Protein AF-0000000074741662 (afdb_homodimer)

InterPro domains:
  IPR001273 Aromatic amino acid hydroxylase [PTHR11473] (39-450)
  IPR002912 ACT domain [PS51671] (38-115)
  IPR018301 Aromatic amino acid hydroxylase, iron/copper binding site [PS00367] (281-292)
  IPR019774 Aromatic amino acid hydroxylase, C-terminal [PF00351] (119-449)
  IPR019774 Aromatic amino acid hydroxylase, C-terminal [PR00372] (147-166)
  IPR019774 Aromatic amino acid hydroxylase, C-terminal [PR00372] (238-260)
  IPR019774 Aromatic amino acid hydroxylase, C-terminal [PR00372] (302-321)
  IPR019774 Aromatic amino acid hydroxylase, C-terminal [PR00372] (389-408)
  IPR019774 Aromatic amino acid hydroxylase, C-terminal [PR00372] (424-442)
  IPR019774 Aromatic amino acid hydroxylase, C-terminal [PS51410] (106-468)
  IPR036329 Aromatic amino acid monoxygenase, C-terminal domain superfamily [SSF56534] (117-445)
  IPR036951 Aromatic amino acid hydroxylase superfamily [G3DSA:1.10.800.10] (27-465)
  IPR045865 ACT-like domain [SSF55021] (33-123)

Structure (mmCIF, N/CA/C/O backbone):
data_AF-0000000074741662-model_v1
#
loop_
_entity.id
_entity.type
_entity.pdbx_description
1 polymer 'phenylalanine 4-monooxygenase'
#
loop_
_atom_site.group_PDB
_atom_site.id
_atom_site.type_symbol
_atom_site.label_atom_id
_atom_site.label_alt_id
_atom_site.label_comp_id
_atom_site.label_asym_id
_atom_site.label_entity_id
_atom_site.label_seq_id
_atom_site.pdbx_PDB_ins_code
_atom_site.Cartn_x
_atom_site.Cartn_y
_atom_site.Cartn_z
_atom_site.occupancy
_atom_site.B_iso_or_equiv
_atom_site.auth_seq_id
_atom_site.auth_comp_id
_atom_site.auth_asym_id
_atom_site.auth_atom_id
_atom_site.pdbx_PDB_model_num
ATOM 1 N N . MET A 1 1 ? 36.312 49.156 -45.031 1 21.55 1 MET A N 1
ATOM 2 C CA . MET A 1 1 ? 34.906 49.094 -44.688 1 21.55 1 MET A CA 1
ATOM 3 C C . MET A 1 1 ? 34.469 47.656 -44.406 1 21.55 1 MET A C 1
ATOM 5 O O . MET A 1 1 ? 33.969 47 -45.312 1 21.55 1 MET A O 1
ATOM 9 N N . GLN A 1 2 ? 35.188 46.781 -43.906 1 24.38 2 GLN A N 1
ATOM 10 C CA . GLN A 1 2 ? 35.469 45.375 -43.719 1 24.38 2 GLN A CA 1
ATOM 11 C C . GLN A 1 2 ? 34.406 44.719 -42.812 1 24.38 2 GLN A C 1
ATOM 13 O O . GLN A 1 2 ? 34.188 45.156 -41.688 1 24.38 2 GLN A O 1
ATOM 18 N N . MET A 1 3 ? 33.312 44.094 -43.375 1 22.88 3 MET A N 1
ATOM 19 C CA . MET A 1 3 ? 31.984 43.656 -42.938 1 22.88 3 MET A CA 1
ATOM 20 C C . MET A 1 3 ? 32.125 42.531 -41.906 1 22.88 3 MET A C 1
ATOM 22 O O . MET A 1 3 ? 32.719 41.5 -42.156 1 22.88 3 MET A O 1
ATOM 26 N N . LEU A 1 4 ? 32.344 42.781 -40.656 1 21.81 4 LEU A N 1
ATOM 27 C CA . LEU A 1 4 ? 32.719 41.906 -39.531 1 21.81 4 LEU A CA 1
ATOM 28 C C . LEU A 1 4 ? 31.641 40.844 -39.312 1 21.81 4 LEU A C 1
ATOM 30 O O . LEU A 1 4 ? 30.469 41.156 -39.094 1 21.81 4 LEU A O 1
ATOM 34 N N . ARG A 1 5 ? 31.797 39.594 -39.875 1 23.27 5 ARG A N 1
ATOM 35 C CA . ARG A 1 5 ? 30.984 38.406 -39.938 1 23.27 5 ARG A CA 1
ATOM 36 C C . ARG A 1 5 ? 30.594 37.938 -38.531 1 23.27 5 ARG A C 1
ATOM 38 O O . ARG A 1 5 ? 31.469 37.594 -37.719 1 23.27 5 ARG A O 1
ATOM 45 N N . ARG A 1 6 ? 29.5 38.375 -37.906 1 25.12 6 ARG A N 1
ATOM 46 C CA . ARG A 1 6 ? 28.953 38.25 -36.562 1 25.12 6 ARG A CA 1
ATOM 47 C C . ARG A 1 6 ? 28.719 36.781 -36.219 1 25.12 6 ARG A C 1
ATOM 49 O O . ARG A 1 6 ? 28 36.094 -36.906 1 25.12 6 ARG A O 1
ATOM 56 N N . LEU A 1 7 ? 29.641 36.125 -35.562 1 26.36 7 LEU A N 1
ATOM 57 C CA . LEU A 1 7 ? 29.656 34.688 -35.281 1 26.36 7 LEU A CA 1
ATOM 58 C C . LEU A 1 7 ? 28.422 34.281 -34.5 1 26.36 7 LEU A C 1
ATOM 60 O O . LEU A 1 7 ? 28.062 34.938 -33.5 1 26.36 7 LEU A O 1
ATOM 64 N N . PRO A 1 8 ? 27.453 33.438 -34.969 1 27.75 8 PRO A N 1
ATOM 65 C CA . PRO A 1 8 ? 26.125 33.188 -34.375 1 27.75 8 PRO A CA 1
ATOM 66 C C . PRO A 1 8 ? 26.219 32.469 -33.031 1 27.75 8 PRO A C 1
ATOM 68 O O . PRO A 1 8 ? 27.031 31.562 -32.875 1 27.75 8 PRO A O 1
ATOM 71 N N . PHE A 1 9 ? 26.188 33.125 -31.859 1 23.78 9 PHE A N 1
ATOM 72 C CA . PHE A 1 9 ? 26.266 32.656 -30.484 1 23.78 9 PHE A CA 1
ATOM 73 C C . PHE A 1 9 ? 25.234 31.562 -30.219 1 23.78 9 PHE A C 1
ATOM 75 O O . PHE A 1 9 ? 24.031 31.812 -30.281 1 23.78 9 PHE A O 1
ATOM 82 N N . ARG A 1 10 ? 25.438 30.281 -30.609 1 29.73 10 ARG A N 1
ATOM 83 C CA . ARG A 1 10 ? 24.531 29.172 -30.359 1 29.73 10 ARG A CA 1
ATOM 84 C C . ARG A 1 10 ? 24.328 28.969 -28.859 1 29.73 10 ARG A C 1
ATOM 86 O O . ARG A 1 10 ? 25.281 28.734 -28.125 1 29.73 10 ARG A O 1
ATOM 93 N N . PRO A 1 11 ? 23.25 29.5 -28.281 1 25.27 11 PRO A N 1
ATOM 94 C CA . PRO A 1 11 ? 23.047 29.438 -26.828 1 25.27 11 PRO A CA 1
ATOM 95 C C . PRO A 1 11 ? 23.156 28.016 -26.281 1 25.27 11 PRO A C 1
ATOM 97 O O . PRO A 1 11 ? 22.672 27.062 -26.906 1 25.27 11 PRO A O 1
ATOM 100 N N . SER A 1 12 ? 24.297 27.656 -25.688 1 24.58 12 SER A N 1
ATOM 101 C CA . SER A 1 12 ? 24.609 26.375 -25.062 1 24.58 12 SER A CA 1
ATOM 102 C C . SER A 1 12 ? 23.5 25.938 -24.125 1 24.58 12 SER A C 1
ATOM 104 O O . SER A 1 12 ? 23.109 26.688 -23.219 1 24.58 12 SER A O 1
ATOM 106 N N . LEU A 1 13 ? 22.562 25.203 -24.625 1 26.52 13 LEU A N 1
ATOM 107 C CA . LEU A 1 13 ? 21.453 24.594 -23.875 1 26.52 13 LEU A CA 1
ATOM 108 C C . LEU A 1 13 ? 21.969 23.922 -22.609 1 26.52 13 LEU A C 1
ATOM 110 O O . LEU A 1 13 ? 22.75 22.969 -22.672 1 26.52 13 LEU A O 1
ATOM 114 N N . ALA A 1 14 ? 22.234 24.688 -21.562 1 27.7 14 ALA A N 1
ATOM 115 C CA . ALA A 1 14 ? 22.609 24.172 -20.25 1 27.7 14 ALA A CA 1
ATOM 116 C C . ALA A 1 14 ? 21.891 22.875 -19.938 1 27.7 14 ALA A C 1
ATOM 118 O O . ALA A 1 14 ? 20.672 22.812 -19.984 1 27.7 14 ALA A O 1
ATOM 119 N N . ARG A 1 15 ? 22.562 21.766 -20.203 1 28 15 ARG A N 1
ATOM 120 C CA . ARG A 1 15 ? 22.203 20.391 -19.875 1 28 15 ARG A CA 1
ATOM 121 C C . ARG A 1 15 ? 21.672 20.281 -18.453 1 28 15 ARG A C 1
ATOM 123 O O . ARG A 1 15 ? 22.391 20.594 -17.5 1 28 15 ARG A O 1
ATOM 130 N N . ALA A 1 16 ? 20.422 20.453 -18.234 1 28.12 16 ALA A N 1
ATOM 131 C CA . ALA A 1 16 ? 19.719 20.234 -16.984 1 28.12 16 ALA A CA 1
ATOM 132 C C . ALA A 1 16 ? 20.266 19.016 -16.25 1 28.12 16 ALA A C 1
ATOM 134 O O . ALA A 1 16 ? 20.406 17.938 -16.828 1 28.12 16 ALA A O 1
ATOM 135 N N . ALA A 1 17 ? 21.281 19.203 -15.398 1 28.77 17 ALA A N 1
ATOM 136 C CA . ALA A 1 17 ? 21.781 18.109 -14.562 1 28.77 17 ALA A CA 1
ATOM 137 C C . ALA A 1 17 ? 20.656 17.141 -14.219 1 28.77 17 ALA A C 1
ATOM 139 O O . ALA A 1 17 ? 19.531 17.547 -13.914 1 28.77 17 ALA A O 1
ATOM 140 N N . PRO A 1 18 ? 20.672 15.938 -14.742 1 29.38 18 PRO A N 1
ATOM 141 C CA . PRO A 1 18 ? 19.609 14.953 -14.469 1 29.38 18 PRO A CA 1
ATOM 142 C C . PRO A 1 18 ? 19.203 14.914 -13 1 29.38 18 PRO A C 1
ATOM 144 O O . PRO A 1 18 ? 20.062 14.852 -12.117 1 29.38 18 PRO A O 1
ATOM 147 N N . LEU A 1 19 ? 18.328 15.758 -12.578 1 31.14 19 LEU A N 1
ATOM 148 C CA . LEU A 1 19 ? 17.672 15.625 -11.281 1 31.14 19 LEU A CA 1
ATOM 149 C C . LEU A 1 19 ? 17.688 14.172 -10.805 1 31.14 19 LEU A C 1
ATOM 151 O O . LEU A 1 19 ? 17.219 13.281 -11.516 1 31.14 19 LEU A O 1
ATOM 155 N N . ARG A 1 20 ? 18.766 13.766 -10.195 1 34.56 20 ARG A N 1
ATOM 156 C CA . ARG A 1 20 ? 18.75 12.445 -9.578 1 34.56 20 ARG A CA 1
ATOM 157 C C . ARG A 1 20 ? 17.359 12.07 -9.078 1 34.56 20 ARG A C 1
ATOM 159 O O . ARG A 1 20 ? 16.844 12.695 -8.156 1 34.56 20 ARG A O 1
ATOM 166 N N . ARG A 1 21 ? 16.531 11.844 -9.875 1 39.47 21 ARG A N 1
ATOM 167 C CA . ARG A 1 21 ? 15.258 11.25 -9.523 1 39.47 21 ARG A CA 1
ATOM 168 C C . ARG A 1 21 ? 15.406 10.273 -8.359 1 39.47 21 ARG A C 1
ATOM 170 O O . ARG A 1 21 ? 16.359 9.484 -8.32 1 39.47 21 ARG A O 1
ATOM 177 N N . PHE A 1 22 ? 15.133 10.719 -7.191 1 39.28 22 PHE A N 1
ATOM 178 C CA . PHE A 1 22 ? 15.062 9.727 -6.129 1 39.28 22 PHE A CA 1
ATOM 179 C C . PHE A 1 22 ? 14.734 8.352 -6.695 1 39.28 22 PHE A C 1
ATOM 181 O O . PHE A 1 22 ? 13.602 8.109 -7.125 1 39.28 22 PHE A O 1
ATOM 188 N N . CYS A 1 23 ? 15.516 7.895 -7.633 1 41.03 23 CYS A N 1
ATOM 189 C CA . CYS A 1 23 ? 15.328 6.457 -7.812 1 41.03 23 CYS A CA 1
ATOM 190 C C . CYS A 1 23 ? 15.414 5.727 -6.477 1 41.03 23 CYS A C 1
ATOM 192 O O . CYS A 1 23 ? 16.266 6.039 -5.645 1 41.03 23 CYS A O 1
ATOM 194 N N . GLY A 1 24 ? 14.523 4.883 -6.062 1 41.5 24 GLY A N 1
ATOM 195 C CA . GLY A 1 24 ? 14.227 4.086 -4.879 1 41.5 24 GLY A CA 1
ATOM 196 C C . GLY A 1 24 ? 15.375 4.043 -3.887 1 41.5 24 GLY A C 1
ATOM 197 O O . GLY A 1 24 ? 16.516 4.359 -4.234 1 41.5 24 GLY A O 1
ATOM 198 N N . PRO A 1 25 ? 15.156 4.238 -2.596 1 42.66 25 PRO A N 1
ATOM 199 C CA . PRO A 1 25 ? 16.203 4.051 -1.585 1 42.66 25 PRO A CA 1
ATOM 200 C C . PRO A 1 25 ? 17.156 2.906 -1.921 1 42.66 25 PRO A C 1
ATOM 202 O O . PRO A 1 25 ? 17.812 2.359 -1.029 1 42.66 25 PRO A O 1
ATOM 205 N N . GLY A 1 26 ? 17.172 2.314 -2.936 1 42 26 GLY A N 1
ATOM 206 C CA . GLY A 1 26 ? 18.156 1.237 -3.004 1 42 26 GLY A CA 1
ATOM 207 C C . GLY A 1 26 ? 19.484 1.602 -2.379 1 42 26 GLY A C 1
ATOM 208 O O . GLY A 1 26 ? 20 0.871 -1.529 1 42 26 GLY A O 1
ATOM 209 N N . SER A 1 27 ? 20.312 2.4 -3.082 1 47.19 27 SER A N 1
ATOM 210 C CA . SER A 1 27 ? 21.656 2.623 -2.539 1 47.19 27 SER A CA 1
ATOM 211 C C . SER A 1 27 ? 21.594 3.279 -1.164 1 47.19 27 SER A C 1
ATOM 213 O O . SER A 1 27 ? 22.438 3.021 -0.307 1 47.19 27 SER A O 1
ATOM 215 N N . ASP A 1 28 ? 20.406 4.02 -0.809 1 52.88 28 ASP A N 1
ATOM 216 C CA . ASP A 1 28 ? 20.359 5.035 0.237 1 52.88 28 ASP A CA 1
ATOM 217 C C . ASP A 1 28 ? 19.609 4.52 1.469 1 52.88 28 ASP A C 1
ATOM 219 O O . ASP A 1 28 ? 19.266 5.297 2.355 1 52.88 28 ASP A O 1
ATOM 223 N N . LEU A 1 29 ? 19.203 3.305 1.342 1 53.38 29 LEU A N 1
ATOM 224 C CA . LEU A 1 29 ? 18.625 2.818 2.588 1 53.38 29 LEU A CA 1
ATOM 225 C C . LEU A 1 29 ? 19.578 3.051 3.758 1 53.38 29 LEU A C 1
ATOM 227 O O . LEU A 1 29 ? 19.156 3.502 4.824 1 53.38 29 LEU A O 1
ATOM 231 N N . GLN A 1 30 ? 20.844 2.637 3.486 1 57.88 30 GLN A N 1
ATOM 232 C CA . GLN A 1 30 ? 21.828 2.854 4.543 1 57.88 30 GLN A CA 1
ATOM 233 C C . GLN A 1 30 ? 21.969 4.34 4.859 1 57.88 30 GLN A C 1
ATOM 235 O O . GLN A 1 30 ? 22.359 4.707 5.969 1 57.88 30 GLN A O 1
ATOM 240 N N . GLU A 1 31 ? 21.484 4.977 3.865 1 60.16 31 GLU A N 1
ATOM 241 C CA . GLU A 1 31 ? 21.531 6.41 4.148 1 60.16 31 GLU A CA 1
ATOM 242 C C . GLU A 1 31 ? 20.312 6.852 4.953 1 60.16 31 GLU A C 1
ATOM 244 O O . GLU A 1 31 ? 20.438 7.641 5.895 1 60.16 31 GLU A O 1
ATOM 249 N N . LEU A 1 32 ? 19.266 6.133 4.598 1 62.06 32 LEU A N 1
ATOM 250 C CA . LEU A 1 32 ? 18.047 6.609 5.246 1 62.06 32 LEU A CA 1
ATOM 251 C C . LEU A 1 32 ? 17.766 5.828 6.523 1 62.06 32 LEU A C 1
ATOM 253 O O . LEU A 1 32 ? 17.188 6.363 7.469 1 62.06 32 LEU A O 1
ATOM 257 N N . ASP A 1 33 ? 18.203 4.574 6.484 1 71.06 33 ASP A N 1
ATOM 258 C CA . ASP A 1 33 ? 17.969 3.691 7.625 1 71.06 33 ASP A CA 1
ATOM 259 C C . ASP A 1 33 ? 19.219 2.854 7.93 1 71.06 33 ASP A C 1
ATOM 261 O O . ASP A 1 33 ? 19.188 1.628 7.793 1 71.06 33 ASP A O 1
ATOM 265 N N . PRO A 1 34 ? 20.141 3.578 8.438 1 78.56 34 PRO A N 1
ATOM 266 C CA . PRO A 1 34 ? 21.406 2.871 8.664 1 78.56 34 PRO A CA 1
ATOM 267 C C . PRO A 1 34 ? 21.297 1.804 9.75 1 78.56 34 PRO A C 1
ATOM 269 O O . PRO A 1 34 ? 20.594 2.002 10.742 1 78.56 34 PRO A O 1
ATOM 272 N N . ARG A 1 35 ? 22 0.672 9.492 1 86.19 35 ARG A N 1
ATOM 273 C CA . ARG A 1 35 ? 22.047 -0.408 10.469 1 86.19 35 ARG A CA 1
ATOM 274 C C . ARG A 1 35 ? 23.469 -0.858 10.742 1 86.19 35 ARG A C 1
ATOM 276 O O . ARG A 1 35 ? 24.328 -0.792 9.852 1 86.19 35 ARG A O 1
ATOM 283 N N . THR A 1 36 ? 23.688 -1.25 11.992 1 89.94 36 THR A N 1
ATOM 284 C CA . THR A 1 36 ? 25 -1.753 12.414 1 89.94 36 THR A CA 1
ATOM 285 C C . THR A 1 36 ? 24.891 -3.203 12.875 1 89.94 36 THR A C 1
ATOM 287 O O . THR A 1 36 ? 23.891 -3.598 13.477 1 89.94 36 THR A O 1
ATOM 290 N N . PHE A 1 37 ? 25.875 -4 12.57 1 91.44 37 PHE A N 1
ATOM 291 C CA . PHE A 1 37 ? 26 -5.395 12.984 1 91.44 37 PHE A CA 1
ATOM 292 C C . PHE A 1 37 ? 27.094 -5.562 14.031 1 91.44 37 PHE A C 1
ATOM 294 O O . PHE A 1 37 ? 28.266 -5.285 13.766 1 91.44 37 PHE A O 1
ATOM 301 N N . LEU A 1 38 ? 26.641 -6.039 15.219 1 92.81 38 LEU A N 1
ATOM 302 C CA . LEU A 1 38 ? 27.531 -6.176 16.359 1 92.81 38 LEU A CA 1
ATOM 303 C C . LEU A 1 38 ? 27.625 -7.629 16.797 1 92.81 38 LEU A C 1
ATOM 305 O O . LEU A 1 38 ? 26.625 -8.336 16.859 1 92.81 38 LEU A O 1
ATOM 309 N N . ILE A 1 39 ? 28.828 -8.109 17.094 1 91.44 39 ILE A N 1
ATOM 310 C CA . ILE A 1 39 ? 29.031 -9.406 17.719 1 91.44 39 ILE A CA 1
ATOM 311 C C . ILE A 1 39 ? 29.531 -9.211 19.156 1 91.44 39 ILE A C 1
ATOM 313 O O . ILE A 1 39 ? 30.516 -8.516 19.375 1 91.44 39 ILE A O 1
ATOM 317 N N . VAL A 1 40 ? 28.797 -9.75 20.047 1 90.69 40 VAL A N 1
ATOM 318 C CA . VAL A 1 40 ? 29.172 -9.703 21.453 1 90.69 40 VAL A CA 1
ATOM 319 C C . VAL A 1 40 ? 29.562 -11.102 21.938 1 90.69 40 VAL A C 1
ATOM 321 O O . VAL A 1 40 ? 28.719 -12 22.016 1 90.69 40 VAL A O 1
ATOM 324 N N . ASP A 1 41 ? 30.781 -11.219 22.281 1 88.44 41 ASP A N 1
ATOM 325 C CA . ASP A 1 41 ? 31.266 -12.484 22.797 1 88.44 41 ASP A CA 1
ATOM 326 C C . ASP A 1 41 ? 31.203 -12.516 24.328 1 88.44 41 ASP A C 1
ATOM 328 O O . ASP A 1 41 ? 31.719 -11.617 25 1 88.44 41 ASP A O 1
ATOM 332 N N . VAL A 1 42 ? 30.562 -13.516 24.797 1 85.81 42 VAL A N 1
ATOM 333 C CA . VAL A 1 42 ? 30.391 -13.625 26.234 1 85.81 42 VAL A CA 1
ATOM 334 C C . VAL A 1 42 ? 31.234 -14.758 26.781 1 85.81 42 VAL A C 1
ATOM 336 O O . VAL A 1 42 ? 31.469 -15.766 26.109 1 85.81 42 VAL A O 1
ATOM 339 N N . ARG A 1 43 ? 31.859 -14.578 27.984 1 77.44 43 ARG A N 1
ATOM 340 C CA . ARG A 1 43 ? 32.75 -15.531 28.625 1 77.44 43 ARG A CA 1
ATOM 341 C C . ARG A 1 43 ? 32.031 -16.797 29.047 1 77.44 43 ARG A C 1
ATOM 343 O O . ARG A 1 43 ? 32.5 -17.906 28.781 1 77.44 43 ARG A O 1
ATOM 350 N N . GLN A 1 44 ? 31.031 -16.594 29.906 1 67.88 44 GLN A N 1
ATOM 351 C CA . GLN A 1 44 ? 30.25 -17.734 30.391 1 67.88 44 GLN A CA 1
ATOM 352 C C . GLN A 1 44 ? 28.766 -17.547 30.125 1 67.88 44 GLN A C 1
ATOM 354 O O . GLN A 1 44 ? 28.266 -16.422 30.125 1 67.88 44 GLN A O 1
ATOM 359 N N . ASP A 1 45 ? 28.25 -18.641 29.578 1 61.5 45 ASP A N 1
ATOM 360 C CA . ASP A 1 45 ? 26.812 -18.625 29.391 1 61.5 45 ASP A CA 1
ATOM 361 C C . ASP A 1 45 ? 26.094 -18.453 30.734 1 61.5 45 ASP A C 1
ATOM 363 O O . ASP A 1 45 ? 25.797 -19.422 31.422 1 61.5 45 ASP A O 1
ATOM 367 N N . LYS A 1 46 ? 26.234 -17.328 31.375 1 62.88 46 LYS A N 1
ATOM 368 C CA . LYS A 1 46 ? 25.484 -17.062 32.594 1 62.88 46 LYS A CA 1
ATOM 369 C C . LYS A 1 46 ? 24.156 -16.359 32.281 1 62.88 46 LYS A C 1
ATOM 371 O O . LYS A 1 46 ? 24.078 -15.555 31.359 1 62.88 46 LYS A O 1
ATOM 376 N N . PRO A 1 47 ? 23.25 -16.906 33.031 1 68.5 47 PRO A N 1
ATOM 377 C CA . PRO A 1 47 ? 21.938 -16.266 32.844 1 68.5 47 PRO A CA 1
ATOM 378 C C . PRO A 1 47 ? 21.969 -14.766 33.125 1 68.5 47 PRO A C 1
ATOM 380 O O . PRO A 1 47 ? 22.688 -14.312 34.031 1 68.5 47 PRO A O 1
ATOM 383 N N . GLY A 1 48 ? 21.594 -13.961 32.156 1 77.31 48 GLY A N 1
ATOM 384 C CA . GLY A 1 48 ? 21.344 -12.57 32.469 1 77.31 48 GLY A CA 1
ATOM 385 C C . GLY A 1 48 ? 22.062 -11.602 31.562 1 77.31 48 GLY A C 1
ATOM 386 O O . GLY A 1 48 ? 21.703 -10.43 31.469 1 77.31 48 GLY A O 1
ATOM 387 N N . VAL A 1 49 ? 23.234 -12.117 30.953 1 82.75 49 VAL A N 1
ATOM 388 C CA . VAL A 1 49 ? 24.031 -11.18 30.188 1 82.75 49 VAL A CA 1
ATOM 389 C C . VAL A 1 49 ? 23.203 -10.602 29.047 1 82.75 49 VAL A C 1
ATOM 391 O O . VAL A 1 49 ? 23.25 -9.398 28.766 1 82.75 49 VAL A O 1
ATOM 394 N N . LEU A 1 50 ? 22.484 -11.398 28.438 1 84.44 50 LEU A N 1
ATOM 395 C CA . LEU A 1 50 ? 21.641 -10.922 27.359 1 84.44 50 LEU A CA 1
ATOM 396 C C . LEU A 1 50 ? 20.625 -9.891 27.859 1 84.44 50 LEU A C 1
ATOM 398 O O . LEU A 1 50 ? 20.375 -8.891 27.203 1 84.44 50 LEU A O 1
ATOM 402 N N . GLY A 1 51 ? 20.078 -10.148 29 1 86.5 51 GLY A N 1
ATOM 403 C CA . GLY A 1 51 ? 19.156 -9.188 29.609 1 86.5 51 GLY A CA 1
ATOM 404 C C . GLY A 1 51 ? 19.797 -7.832 29.844 1 86.5 51 GLY A C 1
ATOM 405 O O . GLY A 1 51 ? 19.188 -6.797 29.578 1 86.5 51 GLY A O 1
ATOM 406 N N . GLU A 1 52 ? 20.969 -7.906 30.297 1 88.69 52 GLU A N 1
ATOM 407 C CA . GLU A 1 52 ? 21.688 -6.664 30.562 1 88.69 52 GLU A CA 1
ATOM 408 C C . GLU A 1 52 ? 21.969 -5.906 29.266 1 88.69 52 GLU A C 1
ATOM 410 O O . GLU A 1 52 ? 21.859 -4.68 29.219 1 88.69 52 GLU A O 1
ATOM 415 N N . ILE A 1 53 ? 22.312 -6.652 28.281 1 90.06 53 ILE A N 1
ATOM 416 C CA . ILE A 1 53 ? 22.562 -6.043 26.984 1 90.06 53 ILE A CA 1
ATOM 417 C C . ILE A 1 53 ? 21.281 -5.383 26.469 1 90.06 53 ILE A C 1
ATOM 419 O O . ILE A 1 53 ? 21.297 -4.234 26.016 1 90.06 53 ILE A O 1
ATOM 423 N N . CYS A 1 54 ? 20.156 -6.082 26.609 1 90.12 54 CYS A N 1
ATOM 424 C CA . CYS A 1 54 ? 18.875 -5.555 26.172 1 90.12 54 CYS A CA 1
ATOM 425 C C . CYS A 1 54 ? 18.5 -4.293 26.938 1 90.12 54 CYS A C 1
ATOM 427 O O . CYS A 1 54 ? 17.953 -3.348 26.375 1 90.12 54 CYS A O 1
ATOM 429 N N . GLU A 1 55 ? 18.812 -4.273 28.125 1 89.94 55 GLU A N 1
ATOM 430 C CA . GLU A 1 55 ? 18.547 -3.102 28.953 1 89.94 55 GLU A CA 1
ATOM 431 C C . GLU A 1 55 ? 19.344 -1.894 28.469 1 89.94 55 GLU A C 1
ATOM 433 O O . GLU A 1 55 ? 18.844 -0.765 28.5 1 89.94 55 GLU A O 1
ATOM 438 N N . LEU A 1 56 ? 20.547 -2.15 28.125 1 91.5 56 LEU A N 1
ATOM 439 C CA . LEU A 1 56 ? 21.375 -1.064 27.609 1 91.5 56 LEU A CA 1
ATOM 440 C C . LEU A 1 56 ? 20.797 -0.485 26.328 1 91.5 56 LEU A C 1
ATOM 442 O O . LEU A 1 56 ? 20.812 0.732 26.125 1 91.5 56 LEU A O 1
ATOM 446 N N . PHE A 1 57 ? 20.25 -1.315 25.438 1 91.38 57 PHE A N 1
ATOM 447 C CA . PHE A 1 57 ? 19.609 -0.841 24.219 1 91.38 57 PHE A CA 1
ATOM 448 C C . PHE A 1 57 ? 18.375 0.001 24.547 1 91.38 57 PHE A C 1
ATOM 450 O O . PHE A 1 57 ? 18.156 1.049 23.938 1 91.38 57 PHE A O 1
ATOM 457 N N . THR A 1 58 ? 17.625 -0.448 25.516 1 87.44 58 THR A N 1
ATOM 458 C CA . THR A 1 58 ? 16.438 0.278 25.938 1 87.44 58 THR A CA 1
ATOM 459 C C . THR A 1 58 ? 16.812 1.65 26.484 1 87.44 58 THR A C 1
ATOM 461 O O . THR A 1 58 ? 16.188 2.658 26.141 1 87.44 58 THR A O 1
ATOM 464 N N . ARG A 1 59 ? 17.781 1.677 27.281 1 87.62 59 ARG A N 1
ATOM 465 C CA . ARG A 1 59 ? 18.234 2.914 27.906 1 87.62 59 ARG A CA 1
ATOM 466 C C . ARG A 1 59 ? 18.75 3.902 26.859 1 87.62 59 ARG A C 1
ATOM 468 O O . ARG A 1 59 ? 18.578 5.113 27.016 1 87.62 59 ARG A O 1
ATOM 475 N N . SER A 1 60 ? 19.391 3.348 25.906 1 89.31 60 SER A N 1
ATOM 476 C CA . SER A 1 60 ? 19.969 4.188 24.875 1 89.31 60 SER A CA 1
ATOM 477 C C . SER A 1 60 ? 18.938 4.555 23.812 1 89.31 60 SER A C 1
ATOM 479 O O . SER A 1 60 ? 19.219 5.34 22.906 1 89.31 60 SER A O 1
ATOM 481 N N . SER A 1 61 ? 17.75 3.973 23.812 1 83.94 61 SER A N 1
ATOM 482 C CA . SER A 1 61 ? 16.672 4.199 22.859 1 83.94 61 SER A CA 1
ATOM 483 C C . SER A 1 61 ? 17.094 3.834 21.453 1 83.94 61 SER A C 1
ATOM 485 O O . SER A 1 61 ? 16.812 4.578 20.5 1 83.94 61 SER A O 1
ATOM 487 N N . ILE A 1 62 ? 17.938 2.842 21.406 1 88.06 62 ILE A N 1
ATOM 488 C CA . ILE A 1 62 ? 18.344 2.314 20.109 1 88.06 62 ILE A CA 1
ATOM 489 C C . ILE A 1 62 ? 17.547 1.055 19.781 1 88.06 62 ILE A C 1
ATOM 491 O O . ILE A 1 62 ? 17.453 0.145 20.609 1 88.06 62 ILE A O 1
ATOM 495 N N . ASN A 1 63 ? 17.047 0.998 18.625 1 86.31 63 ASN A N 1
ATOM 496 C CA . ASN A 1 63 ? 16.172 -0.103 18.234 1 86.31 63 ASN A CA 1
ATOM 497 C C . ASN A 1 63 ? 16.969 -1.309 17.75 1 86.31 63 ASN A C 1
ATOM 499 O O . ASN A 1 63 ? 17.609 -1.251 16.703 1 86.31 63 ASN A O 1
ATOM 503 N N . MET A 1 64 ? 16.953 -2.377 18.547 1 88.62 64 MET A N 1
ATOM 504 C CA . MET A 1 64 ? 17.531 -3.656 18.125 1 88.62 64 MET A CA 1
ATOM 505 C C . MET A 1 64 ? 16.594 -4.367 17.156 1 88.62 64 MET A C 1
ATOM 507 O O . MET A 1 64 ? 15.461 -4.688 17.484 1 88.62 64 MET A O 1
ATOM 511 N N . THR A 1 65 ? 17.062 -4.637 15.977 1 85.69 65 THR A N 1
ATOM 512 C CA . THR A 1 65 ? 16.172 -5.152 14.93 1 85.69 65 THR A CA 1
ATOM 513 C C . THR A 1 65 ? 16.328 -6.664 14.797 1 85.69 65 THR A C 1
ATOM 515 O O . THR A 1 65 ? 15.453 -7.336 14.242 1 85.69 65 THR A O 1
ATOM 518 N N . HIS A 1 66 ? 17.5 -7.207 15.273 1 87.19 66 HIS A N 1
ATOM 519 C CA . HIS A 1 66 ? 17.734 -8.648 15.195 1 87.19 66 HIS A CA 1
ATOM 520 C C . HIS A 1 66 ? 18.75 -9.094 16.234 1 87.19 66 HIS A C 1
ATOM 522 O O . HIS A 1 66 ? 19.734 -8.391 16.484 1 87.19 66 HIS A O 1
ATOM 528 N N . ILE A 1 67 ? 18.531 -10.258 16.844 1 86.81 67 ILE A N 1
ATOM 529 C CA . ILE A 1 67 ? 19.484 -10.852 17.766 1 86.81 67 ILE A CA 1
ATOM 530 C C . ILE A 1 67 ? 19.484 -12.367 17.609 1 86.81 67 ILE A C 1
ATOM 532 O O . ILE A 1 67 ? 18.438 -12.977 17.422 1 86.81 67 ILE A O 1
ATOM 536 N N . GLU A 1 68 ? 20.625 -12.898 17.547 1 83.31 68 GLU A N 1
ATOM 537 C CA . GLU A 1 68 ? 20.75 -14.352 17.5 1 83.31 68 GLU A CA 1
ATOM 538 C C . GLU A 1 68 ? 21.922 -14.836 18.328 1 83.31 68 GLU A C 1
ATOM 540 O O . GLU A 1 68 ? 22.953 -14.164 18.406 1 83.31 68 GLU A O 1
ATOM 545 N N . SER A 1 69 ? 21.75 -15.906 19.016 1 80.25 69 SER A N 1
ATOM 546 C CA . SER A 1 69 ? 22.828 -16.531 19.766 1 80.25 69 SER A CA 1
ATOM 547 C C . SER A 1 69 ? 23.531 -17.594 18.938 1 80.25 69 SER A C 1
ATOM 549 O O . SER A 1 69 ? 22.891 -18.359 18.219 1 80.25 69 SER A O 1
ATOM 551 N N . ARG A 1 70 ? 24.828 -17.438 18.922 1 77.5 70 ARG A N 1
ATOM 552 C CA . ARG A 1 70 ? 25.625 -18.438 18.234 1 77.5 70 ARG A CA 1
ATOM 553 C C . ARG A 1 70 ? 26.578 -19.141 19.203 1 77.5 70 ARG A C 1
ATOM 555 O O . ARG A 1 70 ? 27.219 -18.484 20.016 1 77.5 70 ARG A O 1
ATOM 562 N N . PHE A 1 71 ? 26.375 -20.484 19.156 1 66.81 71 PHE A N 1
ATOM 563 C CA . PHE A 1 71 ? 27.281 -21.25 20.016 1 66.81 71 PHE A CA 1
ATOM 564 C C . PHE A 1 71 ? 28.562 -21.609 19.266 1 66.81 71 PHE A C 1
ATOM 566 O O . PHE A 1 71 ? 28.531 -21.906 18.062 1 66.81 71 PHE A O 1
ATOM 573 N N . LYS A 1 72 ? 29.656 -21.219 19.875 1 60.44 72 LYS A N 1
ATOM 574 C CA . LYS A 1 72 ? 30.953 -21.578 19.297 1 60.44 72 LYS A CA 1
ATOM 575 C C . LYS A 1 72 ? 31.297 -23.031 19.625 1 60.44 72 LYS A C 1
ATOM 577 O O . LYS A 1 72 ? 30.859 -23.578 20.625 1 60.44 72 LYS A O 1
ATOM 582 N N . SER A 1 73 ? 31.719 -23.75 18.562 1 53.94 73 SER A N 1
ATOM 583 C CA . SER A 1 73 ? 32.062 -25.156 18.656 1 53.94 73 SER A CA 1
ATOM 584 C C . SER A 1 73 ? 32.938 -25.422 19.875 1 53.94 73 SER A C 1
ATOM 586 O O . SER A 1 73 ? 32.969 -26.531 20.422 1 53.94 73 SER A O 1
ATOM 588 N N . PHE A 1 74 ? 33.938 -24.484 20.094 1 52.53 74 PHE A N 1
ATOM 589 C CA . PHE A 1 74 ? 34.844 -24.953 21.109 1 52.53 74 PHE A CA 1
ATOM 590 C C . PHE A 1 74 ? 34.375 -24.547 22.5 1 52.53 74 PHE A C 1
ATOM 592 O O . PHE A 1 74 ? 33.906 -23.422 22.688 1 52.53 74 PHE A O 1
ATOM 599 N N . ALA A 1 75 ? 34.25 -25.516 23.453 1 50.78 75 ALA A N 1
ATOM 600 C CA . ALA A 1 75 ? 33.719 -25.688 24.812 1 50.78 75 ALA A CA 1
ATOM 601 C C . ALA A 1 75 ? 34.062 -24.469 25.672 1 50.78 75 ALA A C 1
ATOM 603 O O . ALA A 1 75 ? 33.344 -24.188 26.656 1 50.78 75 ALA A O 1
ATOM 604 N N . ARG A 1 76 ? 35.188 -23.906 25.547 1 53.91 76 ARG A N 1
ATOM 605 C CA . ARG A 1 76 ? 35.625 -23.016 26.594 1 53.91 76 ARG A CA 1
ATOM 606 C C . ARG A 1 76 ? 35.062 -21.609 26.406 1 53.91 76 ARG A C 1
ATOM 608 O O . ARG A 1 76 ? 35.156 -20.766 27.297 1 53.91 76 ARG A O 1
ATOM 615 N N . ASP A 1 77 ? 34.469 -21.344 25.219 1 61.97 77 ASP A N 1
ATOM 616 C CA . ASP A 1 77 ? 34.094 -19.953 24.984 1 61.97 77 ASP A CA 1
ATOM 617 C C . ASP A 1 77 ? 32.594 -19.75 25 1 61.97 77 ASP A C 1
ATOM 619 O O . ASP A 1 77 ? 31.844 -20.641 24.594 1 61.97 77 ASP A O 1
ATOM 623 N N . GLY A 1 78 ? 32.062 -18.969 25.828 1 68.19 78 GLY A N 1
ATOM 624 C CA . GLY A 1 78 ? 30.641 -18.594 25.938 1 68.19 78 GLY A CA 1
ATOM 625 C C . GLY A 1 78 ? 30.016 -18.234 24.594 1 68.19 78 GLY A C 1
ATOM 626 O O . GLY A 1 78 ? 30.688 -18.25 23.562 1 68.19 78 GLY A O 1
ATOM 627 N N . PRO A 1 79 ? 28.75 -18.219 24.531 1 79.62 79 PRO A N 1
ATOM 628 C CA . PRO A 1 79 ? 28.031 -17.891 23.297 1 79.62 79 PRO A CA 1
ATOM 629 C C . PRO A 1 79 ? 28.344 -16.484 22.781 1 79.62 79 PRO A C 1
ATOM 631 O O . PRO A 1 79 ? 28.938 -15.68 23.5 1 79.62 79 PRO A O 1
ATOM 634 N N . SER A 1 80 ? 28.219 -16.375 21.516 1 87.12 80 SER A N 1
ATOM 635 C CA . SER A 1 80 ? 28.266 -15.039 20.922 1 87.12 80 SER A CA 1
ATOM 636 C C . SER A 1 80 ? 26.859 -14.555 20.547 1 87.12 80 SER A C 1
ATOM 638 O O . SER A 1 80 ? 26.031 -15.344 20.109 1 87.12 80 SER A O 1
ATOM 640 N N . PHE A 1 81 ? 26.609 -13.289 20.812 1 87.69 81 PHE A N 1
ATOM 641 C CA . PHE A 1 81 ? 25.359 -12.68 20.391 1 87.69 81 PHE A CA 1
ATOM 642 C C . PHE A 1 81 ? 25.578 -11.82 19.156 1 87.69 81 PHE A C 1
ATOM 644 O O . PHE A 1 81 ? 26.406 -10.906 19.156 1 87.69 81 PHE A O 1
ATOM 651 N N . HIS A 1 82 ? 24.922 -12.234 18.109 1 88.75 82 HIS A N 1
ATOM 652 C CA . HIS A 1 82 ? 24.875 -11.422 16.891 1 88.75 82 HIS A CA 1
ATOM 653 C C . HIS A 1 82 ? 23.703 -10.453 16.922 1 88.75 82 HIS A C 1
ATOM 655 O O . HIS A 1 82 ? 22.547 -10.875 16.938 1 88.75 82 HIS A O 1
ATOM 661 N N . ILE A 1 83 ? 24.047 -9.164 16.906 1 90.75 83 ILE A N 1
ATOM 662 C CA . ILE A 1 83 ? 23.016 -8.156 17.125 1 90.75 83 ILE A CA 1
ATOM 663 C C . ILE A 1 83 ? 23.016 -7.164 15.969 1 90.75 83 ILE A C 1
ATOM 665 O O . ILE A 1 83 ? 24.062 -6.605 15.617 1 90.75 83 ILE A O 1
ATOM 669 N N . ASP A 1 84 ? 21.891 -7.012 15.336 1 91.19 84 ASP A N 1
ATOM 670 C CA . ASP A 1 84 ? 21.656 -5.938 14.375 1 91.19 84 ASP A CA 1
ATOM 671 C C . ASP A 1 84 ? 20.766 -4.852 14.969 1 91.19 84 ASP A C 1
ATOM 673 O O . ASP A 1 84 ? 19.797 -5.152 15.672 1 91.19 84 ASP A O 1
ATOM 677 N N . PHE A 1 85 ? 21.125 -3.576 14.742 1 90.25 85 PHE A N 1
ATOM 678 C CA . PHE A 1 85 ? 20.312 -2.498 15.305 1 90.25 85 PHE A CA 1
ATOM 679 C C . PHE A 1 85 ? 20.406 -1.247 14.438 1 90.25 85 PHE A C 1
ATOM 681 O O . PHE A 1 85 ? 21.297 -1.14 13.586 1 90.25 85 PHE A O 1
ATOM 688 N N . GLN A 1 86 ? 19.453 -0.384 14.594 1 87.88 86 GLN A N 1
ATOM 689 C CA . GLN A 1 86 ? 19.391 0.862 13.836 1 87.88 86 GLN A CA 1
ATOM 690 C C . GLN A 1 86 ? 20.453 1.851 14.328 1 87.88 86 GLN A C 1
ATOM 692 O O . GLN A 1 86 ? 20.672 1.974 15.539 1 87.88 86 GLN A O 1
ATOM 697 N N . GLY A 1 87 ? 21.094 2.547 13.398 1 86.69 87 GLY A N 1
ATOM 698 C CA . GLY A 1 87 ? 22.109 3.523 13.727 1 86.69 87 GLY A CA 1
ATOM 699 C C . GLY A 1 87 ? 23.422 3.281 13.008 1 86.69 87 GLY A C 1
ATOM 700 O O . GLY A 1 87 ? 23.719 2.158 12.586 1 86.69 87 GLY A O 1
ATOM 701 N N . ARG A 1 88 ? 24.219 4.418 12.906 1 87.31 88 ARG A N 1
ATOM 702 C CA . ARG A 1 88 ? 25.547 4.316 12.312 1 87.31 88 ARG A CA 1
ATOM 703 C C . ARG A 1 88 ? 26.609 4.07 13.383 1 87.31 88 ARG A C 1
ATOM 705 O O . ARG A 1 88 ? 26.5 4.57 14.508 1 87.31 88 ARG A O 1
ATOM 712 N N . LEU A 1 89 ? 27.578 3.268 12.953 1 87.44 89 LEU A N 1
ATOM 713 C CA . LEU A 1 89 ? 28.688 2.986 13.859 1 87.44 89 LEU A CA 1
ATOM 714 C C . LEU A 1 89 ? 29.328 4.277 14.344 1 87.44 89 LEU A C 1
ATOM 716 O O . LEU A 1 89 ? 29.812 4.352 15.477 1 87.44 89 LEU A O 1
ATOM 720 N N . GLU A 1 90 ? 29.219 5.289 13.484 1 87.19 90 GLU A N 1
ATOM 721 C CA . GLU A 1 90 ? 29.906 6.551 13.781 1 87.19 90 GLU A CA 1
ATOM 722 C C . GLU A 1 90 ? 29.062 7.418 14.719 1 87.19 90 GLU A C 1
ATOM 724 O O . GLU A 1 90 ? 29.578 8.391 15.281 1 87.19 90 GLU A O 1
ATOM 729 N N . ASP A 1 91 ? 27.844 7.066 14.93 1 88.31 91 ASP A N 1
ATOM 730 C CA . ASP A 1 91 ? 26.984 7.844 15.812 1 88.31 91 ASP A CA 1
ATOM 731 C C . ASP A 1 91 ? 27.469 7.777 17.266 1 88.31 91 ASP A C 1
ATOM 733 O O . ASP A 1 91 ? 27.891 6.723 17.734 1 88.31 91 ASP A O 1
ATOM 737 N N . SER A 1 92 ? 27.406 8.898 17.953 1 89.62 92 SER A N 1
ATOM 738 C CA . SER A 1 92 ? 27.875 8.984 19.328 1 89.62 92 SER A CA 1
ATOM 739 C C . SER A 1 92 ? 27.094 8.055 20.234 1 89.62 92 SER A C 1
ATOM 741 O O . SER A 1 92 ? 27.656 7.422 21.141 1 89.62 92 SER A O 1
ATOM 743 N N . GLU A 1 93 ? 25.859 8.023 19.953 1 89.81 93 GLU A N 1
ATOM 744 C CA . GLU A 1 93 ? 25 7.184 20.781 1 89.81 93 GLU A CA 1
ATOM 745 C C . GLU A 1 93 ? 25.375 5.707 20.641 1 89.81 93 GLU A C 1
ATOM 747 O O . GLU A 1 93 ? 25.328 4.953 21.609 1 89.81 93 GLU A O 1
ATOM 752 N N . VAL A 1 94 ? 25.734 5.34 19.516 1 91.81 94 VAL A N 1
ATOM 753 C CA . VAL A 1 94 ? 26.094 3.951 19.234 1 91.81 94 VAL A CA 1
ATOM 754 C C . VAL A 1 94 ? 27.453 3.631 19.859 1 91.81 94 VAL A C 1
ATOM 756 O O . VAL A 1 94 ? 27.625 2.568 20.469 1 91.81 94 VAL A O 1
ATOM 759 N N . GLN A 1 95 ? 28.375 4.52 19.781 1 92.12 95 GLN A N 1
ATOM 760 C CA . GLN A 1 95 ? 29.703 4.336 20.391 1 92.12 95 GLN A CA 1
ATOM 761 C C . GLN A 1 95 ? 29.594 4.184 21.906 1 92.12 95 GLN A C 1
ATOM 763 O O . GLN A 1 95 ? 30.25 3.332 22.5 1 92.12 95 GLN A O 1
ATOM 768 N N . SER A 1 96 ? 28.734 5.012 22.391 1 93.62 96 SER A N 1
ATOM 769 C CA . SER A 1 96 ? 28.516 4.93 23.828 1 93.62 96 SER A CA 1
ATOM 770 C C . SER A 1 96 ? 27.922 3.586 24.234 1 93.62 96 SER A C 1
ATOM 772 O O . SER A 1 96 ? 28.328 2.988 25.234 1 93.62 96 SER A O 1
ATOM 774 N N . LEU A 1 97 ? 27 3.172 23.5 1 94.12 97 LEU A N 1
ATOM 775 C CA . LEU A 1 97 ? 26.359 1.885 23.75 1 94.12 97 LEU A CA 1
ATOM 776 C C . LEU A 1 97 ? 27.375 0.753 23.703 1 94.12 97 LEU A C 1
ATOM 778 O O . LEU A 1 97 ? 27.391 -0.116 24.578 1 94.12 97 LEU A O 1
ATOM 782 N N . MET A 1 98 ? 28.25 0.759 22.734 1 93.44 98 MET A N 1
ATOM 783 C CA . MET A 1 98 ? 29.25 -0.285 22.578 1 93.44 98 MET A CA 1
ATOM 784 C C . MET A 1 98 ? 30.219 -0.304 23.75 1 93.44 98 MET A C 1
ATOM 786 O O . MET A 1 98 ? 30.594 -1.374 24.234 1 93.44 98 MET A O 1
ATOM 790 N N . LYS A 1 99 ? 30.531 0.857 24.172 1 93.69 99 LYS A N 1
ATOM 791 C CA . LYS A 1 99 ? 31.406 0.962 25.344 1 93.69 99 LYS A CA 1
ATOM 792 C C . LYS A 1 99 ? 30.734 0.403 26.594 1 93.69 99 LYS A C 1
ATOM 794 O O . LYS A 1 99 ? 31.375 -0.299 27.375 1 93.69 99 LYS A O 1
ATOM 799 N N . ASP A 1 100 ? 29.531 0.746 26.688 1 94.69 100 ASP A N 1
ATOM 800 C CA . ASP A 1 100 ? 28.781 0.274 27.844 1 94.69 100 ASP A CA 1
ATOM 801 C C . ASP A 1 100 ? 28.656 -1.248 27.844 1 94.69 100 ASP A C 1
ATOM 803 O O . ASP A 1 100 ? 28.703 -1.884 28.891 1 94.69 100 ASP A O 1
ATOM 807 N N . ILE A 1 101 ? 28.469 -1.805 26.703 1 93.75 101 ILE A N 1
ATOM 808 C CA . ILE A 1 101 ? 28.328 -3.252 26.578 1 93.75 101 ILE A CA 1
ATOM 809 C C . ILE A 1 101 ? 29.672 -3.92 26.891 1 93.75 101 ILE A C 1
ATOM 811 O O . ILE A 1 101 ? 29.719 -4.961 27.547 1 93.75 101 ILE A O 1
ATOM 815 N N . LYS A 1 102 ? 30.719 -3.322 26.469 1 91.62 102 LYS A N 1
ATOM 816 C CA . LYS A 1 102 ? 32.062 -3.879 26.609 1 91.62 102 LYS A CA 1
ATOM 817 C C . LYS A 1 102 ? 32.438 -4.008 28.078 1 91.62 102 LYS A C 1
ATOM 819 O O . LYS A 1 102 ? 33.188 -4.914 28.453 1 91.62 102 LYS A O 1
ATOM 824 N N . VAL A 1 103 ? 31.859 -3.184 28.875 1 91.25 103 VAL A N 1
ATOM 825 C CA . VAL A 1 103 ? 32.281 -3.16 30.266 1 91.25 103 VAL A CA 1
ATOM 826 C C . VAL A 1 103 ? 31.375 -4.07 31.094 1 91.25 103 VAL A C 1
ATOM 828 O O . VAL A 1 103 ? 31.625 -4.305 32.281 1 91.25 103 VAL A O 1
ATOM 831 N N . LEU A 1 104 ? 30.344 -4.547 30.531 1 89.69 104 LEU A N 1
ATOM 832 C CA . LEU A 1 104 ? 29.469 -5.461 31.266 1 89.69 104 LEU A CA 1
ATOM 833 C C . LEU A 1 104 ? 30.25 -6.676 31.766 1 89.69 104 LEU A C 1
ATOM 835 O O . LEU A 1 104 ? 31.094 -7.211 31.031 1 89.69 104 LEU A O 1
ATOM 839 N N . PRO A 1 105 ? 29.766 -7.012 32.938 1 84.38 105 PRO A N 1
ATOM 840 C CA . PRO A 1 105 ? 30.391 -8.242 33.438 1 84.38 105 PRO A CA 1
ATOM 841 C C . PRO A 1 105 ? 30.031 -9.461 32.594 1 84.38 105 PRO A C 1
ATOM 843 O O . PRO A 1 105 ? 28.875 -9.625 32.219 1 84.38 105 PRO A O 1
ATOM 846 N N . GLY A 1 106 ? 30.969 -10.203 32.156 1 83.56 106 GLY A N 1
ATOM 847 C CA . GLY A 1 106 ? 30.734 -11.414 31.391 1 83.56 106 GLY A CA 1
ATOM 848 C C . GLY A 1 106 ? 31.047 -11.273 29.922 1 83.56 106 GLY A C 1
ATOM 849 O O . GLY A 1 106 ? 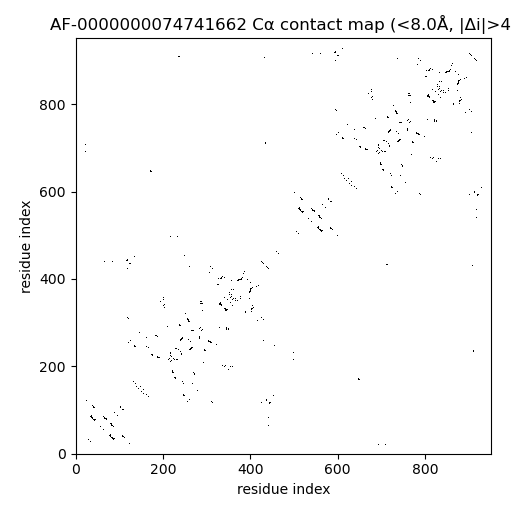31.125 -12.266 29.188 1 83.56 106 GLY A O 1
ATOM 850 N N . VAL A 1 107 ? 31.047 -9.992 29.516 1 89.06 107 VAL A N 1
ATOM 851 C CA . VAL A 1 107 ? 31.359 -9.75 28.109 1 89.06 107 VAL A CA 1
ATOM 852 C C . VAL A 1 107 ? 32.875 -9.805 27.906 1 89.06 107 VAL A C 1
ATOM 854 O O . VAL A 1 107 ? 33.625 -9.203 28.672 1 89.06 107 VAL A O 1
ATOM 857 N N . TYR A 1 108 ? 33.219 -10.578 26.969 1 86 108 TYR A N 1
ATOM 858 C CA . TYR A 1 108 ? 34.625 -10.75 26.625 1 86 108 TYR A CA 1
ATOM 859 C C . TYR A 1 108 ? 35.062 -9.727 25.578 1 86 108 TYR A C 1
ATOM 861 O O . TYR A 1 108 ? 36.125 -9.133 25.703 1 86 108 TYR A O 1
ATOM 869 N N . ASP A 1 109 ? 34.219 -9.633 24.578 1 89.31 109 ASP A N 1
ATOM 870 C CA . ASP A 1 109 ? 34.594 -8.75 23.484 1 89.31 109 ASP A CA 1
ATOM 871 C C . ASP A 1 109 ? 33.344 -8.25 22.75 1 89.31 109 ASP A C 1
ATOM 873 O O . ASP A 1 109 ? 32.281 -8.898 22.781 1 89.31 109 ASP A O 1
ATOM 877 N N . VAL A 1 110 ? 33.406 -7.02 22.297 1 92.69 110 VAL A N 1
ATOM 878 C CA . VAL A 1 110 ? 32.375 -6.414 21.453 1 92.69 110 VAL A CA 1
ATOM 879 C C . VAL A 1 110 ? 33.031 -5.898 20.156 1 92.69 110 VAL A C 1
ATOM 881 O O . VAL A 1 110 ? 33.969 -5.113 20.203 1 92.69 110 VAL A O 1
ATOM 884 N N . SER A 1 111 ? 32.531 -6.391 19.047 1 92.19 111 SER A N 1
ATOM 885 C CA . SER A 1 111 ? 33.125 -5.973 17.781 1 92.19 111 SER A CA 1
ATOM 886 C C . SER A 1 111 ? 32.031 -5.637 16.766 1 92.19 111 SER A C 1
ATOM 888 O O . SER A 1 111 ? 31.047 -6.371 16.625 1 92.19 111 SER A O 1
ATOM 890 N N . ALA A 1 112 ? 32.188 -4.516 16.125 1 92.56 112 ALA A N 1
ATOM 891 C CA . ALA A 1 112 ? 31.344 -4.164 15 1 92.56 112 ALA A CA 1
ATOM 892 C C . ALA A 1 112 ? 31.766 -4.902 13.734 1 92.56 112 ALA A C 1
ATOM 894 O O . ALA A 1 112 ? 32.969 -5.008 13.445 1 92.56 112 ALA A O 1
ATOM 895 N N . GLN A 1 113 ? 30.797 -5.488 13.094 1 90.25 113 GLN A N 1
ATOM 896 C CA . GLN A 1 113 ? 31.078 -6.266 11.891 1 90.25 113 GLN A CA 1
ATOM 897 C C . GLN A 1 113 ? 30.625 -5.52 10.641 1 90.25 113 GLN A C 1
ATOM 899 O O . GLN A 1 113 ? 29.766 -4.641 10.703 1 90.25 113 GLN A O 1
ATOM 904 N N . ARG A 1 114 ? 31.297 -5.887 9.562 1 87.25 114 ARG A N 1
ATOM 905 C CA . ARG A 1 114 ? 30.828 -5.395 8.273 1 87.25 114 ARG A CA 1
ATOM 906 C C . ARG A 1 114 ? 29.453 -5.973 7.934 1 87.25 114 ARG A C 1
ATOM 908 O O . ARG A 1 114 ? 29.125 -7.094 8.336 1 87.25 114 ARG A O 1
ATOM 915 N N . PRO A 1 115 ? 28.672 -5.172 7.16 1 87.31 115 PRO A N 1
ATOM 916 C CA . PRO A 1 115 ? 27.391 -5.734 6.715 1 87.31 115 PRO A CA 1
ATOM 917 C C . PRO A 1 115 ? 27.562 -7.027 5.922 1 87.31 115 PRO A C 1
ATOM 919 O O . PRO A 1 115 ? 28.578 -7.219 5.25 1 87.31 115 PRO A O 1
ATOM 922 N N . ARG A 1 116 ? 26.688 -7.898 6.043 1 85.19 116 ARG A N 1
ATOM 923 C CA . ARG A 1 116 ? 26.719 -9.164 5.32 1 85.19 116 ARG A CA 1
ATOM 924 C C . ARG A 1 116 ? 26.469 -8.945 3.83 1 85.19 116 ARG A C 1
ATOM 926 O O . ARG A 1 116 ? 25.516 -8.25 3.447 1 85.19 116 ARG A O 1
ATOM 933 N N . ASP A 1 117 ? 27.297 -9.555 3.037 1 86.19 117 ASP A N 1
ATOM 934 C CA . ASP A 1 117 ? 27.078 -9.492 1.595 1 86.19 117 ASP A CA 1
ATOM 935 C C . ASP A 1 117 ? 25.953 -10.43 1.158 1 86.19 117 ASP A C 1
ATOM 937 O O . ASP A 1 117 ? 25.969 -11.609 1.501 1 86.19 117 ASP A O 1
ATOM 941 N N . VAL A 1 118 ? 25.047 -9.867 0.429 1 88.44 118 VAL A N 1
ATOM 942 C CA . VAL A 1 118 ? 23.938 -10.68 -0.074 1 88.44 118 VAL A CA 1
ATOM 943 C C . VAL A 1 118 ? 23.703 -10.375 -1.552 1 88.44 118 VAL A C 1
ATOM 945 O O . VAL A 1 118 ? 24.062 -9.297 -2.033 1 88.44 118 VAL A O 1
ATOM 948 N N . PRO A 1 119 ? 23.156 -11.336 -2.314 1 88.19 119 PRO A N 1
ATOM 949 C CA . PRO A 1 119 ? 22.766 -11.016 -3.689 1 88.19 119 PRO A CA 1
ATOM 950 C C . PRO A 1 119 ? 21.828 -9.82 -3.773 1 88.19 119 PRO A C 1
ATOM 952 O O . PRO A 1 119 ? 21.078 -9.555 -2.826 1 88.19 119 PRO A O 1
ATOM 955 N N . TRP A 1 120 ? 21.844 -9.188 -4.898 1 88.88 120 TRP A N 1
ATOM 956 C CA . TRP A 1 120 ? 20.953 -8.039 -5.102 1 88.88 120 TRP A CA 1
ATOM 957 C C . TRP A 1 120 ? 19.5 -8.461 -5.059 1 88.88 120 TRP A C 1
ATOM 959 O O . TRP A 1 120 ? 19.125 -9.516 -5.582 1 88.88 120 TRP A O 1
ATOM 969 N N . PHE A 1 121 ? 18.688 -7.691 -4.512 1 91.5 121 PHE A N 1
ATOM 970 C CA . PHE A 1 121 ? 17.234 -7.836 -4.488 1 91.5 121 PHE A CA 1
ATOM 971 C C . PHE A 1 121 ? 16.562 -6.477 -4.375 1 91.5 121 PHE A C 1
ATOM 973 O O . PHE A 1 121 ? 17.156 -5.516 -3.895 1 91.5 121 PHE A O 1
ATOM 980 N N . PRO A 1 122 ? 15.406 -6.301 -4.895 1 92.88 122 PRO A N 1
ATOM 981 C CA . PRO A 1 122 ? 14.711 -5.012 -4.801 1 92.88 122 PRO A CA 1
ATOM 982 C C . PRO A 1 122 ? 14.266 -4.688 -3.375 1 92.88 122 PRO A C 1
ATOM 984 O O . PRO A 1 122 ? 13.68 -5.535 -2.701 1 92.88 122 PRO A O 1
ATOM 987 N N . LEU A 1 123 ? 14.492 -3.475 -2.895 1 91.69 123 LEU A N 1
ATOM 988 C CA . LEU A 1 123 ? 14.109 -3.02 -1.564 1 91.69 123 LEU A CA 1
ATOM 989 C C . LEU A 1 123 ? 12.773 -2.273 -1.611 1 91.69 123 LEU A C 1
ATOM 991 O O . LEU A 1 123 ? 12.086 -2.168 -0.596 1 91.69 123 LEU A O 1
ATOM 995 N N . ASN A 1 124 ? 12.5 -1.719 -2.713 1 93.31 124 ASN A N 1
ATOM 996 C CA . ASN A 1 124 ? 11.258 -1.008 -2.986 1 93.31 124 ASN A CA 1
ATOM 997 C C . ASN A 1 124 ? 10.633 -1.457 -4.305 1 93.31 124 ASN A C 1
ATOM 999 O O . ASN A 1 124 ? 11.344 -1.82 -5.242 1 93.31 124 ASN A O 1
ATOM 1003 N N . ILE A 1 125 ? 9.344 -1.385 -4.398 1 95.75 125 ILE A N 1
ATOM 1004 C CA . ILE A 1 125 ? 8.617 -1.859 -5.566 1 95.75 125 ILE A CA 1
ATOM 1005 C C . ILE A 1 125 ? 9.141 -1.162 -6.82 1 95.75 125 ILE A C 1
ATOM 1007 O O . ILE A 1 125 ? 9.156 -1.752 -7.902 1 95.75 125 ILE A O 1
ATOM 1011 N N . ARG A 1 126 ? 9.617 0.056 -6.754 1 92.69 126 ARG A N 1
ATOM 1012 C CA . ARG A 1 126 ? 10.102 0.839 -7.887 1 92.69 126 ARG A CA 1
ATOM 1013 C C . ARG A 1 126 ? 11.383 0.236 -8.461 1 92.69 126 ARG A C 1
ATOM 1015 O O . ARG A 1 126 ? 11.727 0.481 -9.617 1 92.69 126 ARG A O 1
ATOM 1022 N N . GLU A 1 127 ? 12.062 -0.496 -7.652 1 91.75 127 GLU A N 1
ATOM 1023 C CA . GLU A 1 127 ? 13.312 -1.104 -8.102 1 91.75 127 GLU A CA 1
ATOM 1024 C C . GLU A 1 127 ? 13.047 -2.271 -9.055 1 91.75 127 GLU A C 1
ATOM 1026 O O . GLU A 1 127 ? 13.969 -2.791 -9.68 1 91.75 127 GLU A O 1
ATOM 1031 N N . LEU A 1 128 ? 11.805 -2.684 -9.195 1 93.12 128 LEU A N 1
ATOM 1032 C CA . LEU A 1 128 ? 11.453 -3.664 -10.219 1 93.12 128 LEU A CA 1
ATOM 1033 C C . LEU A 1 128 ? 11.719 -3.111 -11.617 1 93.12 128 LEU A C 1
ATOM 1035 O O . LEU A 1 128 ? 11.828 -3.875 -12.578 1 93.12 128 LEU A O 1
ATOM 1039 N N . ASP A 1 129 ? 11.805 -1.791 -11.711 1 90.75 129 ASP A N 1
ATOM 1040 C CA . ASP A 1 129 ? 12.117 -1.147 -12.984 1 90.75 129 ASP A CA 1
ATOM 1041 C C . ASP A 1 129 ? 13.547 -1.456 -13.422 1 90.75 129 ASP A C 1
ATOM 1043 O O . ASP A 1 129 ? 13.898 -1.249 -14.586 1 90.75 129 ASP A O 1
ATOM 1047 N N . LEU A 1 130 ? 14.281 -1.936 -12.508 1 83.38 130 LEU A N 1
ATOM 1048 C CA . LEU A 1 130 ? 15.68 -2.229 -12.812 1 83.38 130 LEU A CA 1
ATOM 1049 C C . LEU A 1 130 ? 15.82 -3.609 -13.438 1 83.38 130 LEU A C 1
ATOM 1051 O O . LEU A 1 130 ? 16.891 -3.951 -13.961 1 83.38 130 LEU A O 1
ATOM 1055 N N . THR A 1 131 ? 14.75 -4.441 -13.336 1 72.44 131 THR A N 1
ATOM 1056 C CA . THR A 1 131 ? 14.797 -5.805 -13.852 1 72.44 131 THR A CA 1
ATOM 1057 C C . THR A 1 131 ? 14.523 -5.824 -15.352 1 72.44 131 THR A C 1
ATOM 1059 O O . THR A 1 131 ? 13.438 -6.207 -15.789 1 72.44 131 THR A O 1
ATOM 1062 N N . ILE A 1 132 ? 15.266 -5.156 -16.234 1 58.97 132 ILE A N 1
ATOM 1063 C CA . ILE A 1 132 ? 14.969 -4.848 -17.625 1 58.97 132 ILE A CA 1
ATOM 1064 C C . ILE A 1 132 ? 15.594 -5.914 -18.531 1 58.97 132 ILE A C 1
ATOM 1066 O O . ILE A 1 132 ? 15.312 -5.953 -19.734 1 58.97 132 ILE A O 1
ATOM 1070 N N . ASP A 1 133 ? 16.453 -6.707 -17.906 1 57.28 133 ASP A N 1
ATOM 1071 C CA . ASP A 1 133 ? 17.172 -7.52 -18.891 1 57.28 133 ASP A CA 1
ATOM 1072 C C . ASP A 1 133 ? 16.422 -8.82 -19.172 1 57.28 133 ASP A C 1
ATOM 1074 O O . ASP A 1 133 ? 16.547 -9.789 -18.422 1 57.28 133 ASP A O 1
ATOM 1078 N N . THR A 1 134 ? 15.359 -8.664 -20.031 1 61.16 134 THR A N 1
ATOM 1079 C CA . THR A 1 134 ? 14.555 -9.82 -20.406 1 61.16 134 THR A CA 1
ATOM 1080 C C . THR A 1 134 ? 14.961 -10.336 -21.781 1 61.16 134 THR A C 1
ATOM 1082 O O . THR A 1 134 ? 15.594 -9.617 -22.562 1 61.16 134 THR A O 1
ATOM 1085 N N . LEU A 1 135 ? 15.008 -11.68 -21.906 1 58.25 135 LEU A N 1
ATOM 1086 C CA . LEU A 1 135 ? 15.016 -12.164 -23.281 1 58.25 135 LEU A CA 1
ATOM 1087 C C . LEU A 1 135 ? 13.812 -11.617 -24.047 1 58.25 135 LEU A C 1
ATOM 1089 O O . LEU A 1 135 ? 12.672 -11.812 -23.641 1 58.25 135 LEU A O 1
ATOM 1093 N N . ASP A 1 136 ? 14.195 -10.906 -25.062 1 57.59 136 ASP A N 1
ATOM 1094 C CA . ASP A 1 136 ? 13.203 -10.148 -25.812 1 57.59 136 ASP A CA 1
ATOM 1095 C C . ASP A 1 136 ? 12.078 -11.047 -26.312 1 57.59 136 ASP A C 1
ATOM 1097 O O . ASP A 1 136 ? 12.312 -11.984 -27.078 1 57.59 136 ASP A O 1
ATOM 1101 N N . GLY A 1 137 ? 10.93 -10.945 -25.906 1 54.34 137 GLY A N 1
ATOM 1102 C CA . GLY A 1 137 ? 9.734 -11.719 -26.234 1 54.34 137 GLY A CA 1
ATOM 1103 C C . GLY A 1 137 ? 9.234 -11.469 -27.641 1 54.34 137 GLY A C 1
ATOM 1104 O O . GLY A 1 137 ? 8.352 -12.18 -28.125 1 54.34 137 GLY A O 1
ATOM 1105 N N . GLY A 1 138 ? 9.781 -10.469 -28.234 1 54.31 138 GLY A N 1
ATOM 1106 C CA . GLY A 1 138 ? 9.383 -10.195 -29.609 1 54.31 138 GLY A CA 1
ATOM 1107 C C . GLY A 1 138 ? 9.984 -11.156 -30.609 1 54.31 138 GLY A C 1
ATOM 1108 O O . GLY A 1 138 ? 9.312 -12.062 -31.094 1 54.31 138 GLY A O 1
ATOM 1109 N N . THR A 1 139 ? 11.203 -11.062 -30.703 1 55.22 139 THR A N 1
ATOM 1110 C CA . THR A 1 139 ? 11.844 -11.781 -31.797 1 55.22 139 THR A CA 1
ATOM 1111 C C . THR A 1 139 ? 12.633 -12.977 -31.266 1 55.22 139 THR A C 1
ATOM 1113 O O . THR A 1 139 ? 12.703 -14.023 -31.906 1 55.22 139 THR A O 1
ATOM 1116 N N . ALA A 1 140 ? 12.992 -12.828 -30.172 1 56.97 140 ALA A N 1
ATOM 1117 C CA . ALA A 1 140 ? 13.953 -13.812 -29.688 1 56.97 140 ALA A CA 1
ATOM 1118 C C . ALA A 1 140 ? 13.258 -15.117 -29.297 1 56.97 140 ALA A C 1
ATOM 1120 O O . ALA A 1 140 ? 13.875 -16.188 -29.312 1 56.97 140 ALA A O 1
ATOM 1121 N N . LEU A 1 141 ? 11.992 -15.008 -29.156 1 63.97 141 LEU A N 1
ATOM 1122 C CA . LEU A 1 141 ? 11.266 -16.188 -28.703 1 63.97 141 LEU A CA 1
ATOM 1123 C C . LEU A 1 141 ? 10.578 -16.891 -29.859 1 63.97 141 LEU A C 1
ATOM 1125 O O . LEU A 1 141 ? 9.945 -17.938 -29.688 1 63.97 141 LEU A O 1
ATOM 1129 N N . ILE A 1 142 ? 10.766 -16.266 -31 1 68 142 ILE A N 1
ATOM 1130 C CA . ILE A 1 142 ? 10.125 -16.844 -32.156 1 68 142 ILE A CA 1
ATOM 1131 C C . ILE A 1 142 ? 11.164 -17.594 -33 1 68 142 ILE A C 1
ATOM 1133 O O . ILE A 1 142 ? 11.883 -16.984 -33.812 1 68 142 ILE A O 1
ATOM 1137 N N . ASN A 1 143 ? 11.258 -18.828 -32.688 1 67.44 143 ASN A N 1
ATOM 1138 C CA . ASN A 1 143 ? 12.172 -19.672 -33.469 1 67.44 143 ASN A CA 1
ATOM 1139 C C . ASN A 1 143 ? 11.453 -20.359 -34.625 1 67.44 143 ASN A C 1
ATOM 1141 O O . ASN A 1 143 ? 10.273 -20.109 -34.875 1 67.44 143 ASN A O 1
ATOM 1145 N N . LYS A 1 144 ? 12.18 -21.172 -35.344 1 69.94 144 LYS A N 1
ATOM 1146 C CA . LYS A 1 144 ? 11.68 -21.781 -36.594 1 69.94 144 LYS A CA 1
ATOM 1147 C C . LYS A 1 144 ? 10.453 -22.656 -36.312 1 69.94 144 LYS A C 1
ATOM 1149 O O . LYS A 1 144 ? 9.594 -22.812 -37.188 1 69.94 144 LYS A O 1
ATOM 1154 N N . ASP A 1 145 ? 10.289 -23.078 -35.156 1 69.69 145 ASP A N 1
ATOM 1155 C CA . ASP A 1 145 ? 9.195 -23.984 -34.812 1 69.69 145 ASP A CA 1
ATOM 1156 C C . ASP A 1 145 ? 7.984 -23.203 -34.281 1 69.69 145 ASP A C 1
ATOM 1158 O O . ASP A 1 145 ? 6.902 -23.766 -34.125 1 69.69 145 ASP A O 1
ATOM 1162 N N . HIS A 1 146 ? 8.188 -22.031 -34.188 1 78 146 HIS A N 1
ATOM 1163 C CA . HIS A 1 146 ? 7.086 -21.203 -33.719 1 78 146 HIS A CA 1
ATOM 1164 C C . HIS A 1 146 ? 6.055 -20.969 -34.812 1 78 146 HIS A C 1
ATOM 1166 O O . HIS A 1 146 ? 6.41 -20.641 -35.938 1 78 146 HIS A O 1
ATOM 1172 N N . PRO A 1 147 ? 4.816 -21.125 -34.438 1 75.81 147 PRO A N 1
ATOM 1173 C CA . PRO A 1 147 ? 3.766 -20.922 -35.438 1 75.81 147 PRO A CA 1
ATOM 1174 C C . PRO A 1 147 ? 3.838 -19.562 -36.125 1 75.81 147 PRO A C 1
ATOM 1176 O O . PRO A 1 147 ? 3.447 -19.422 -37.281 1 75.81 147 PRO A O 1
ATOM 1179 N N . GLY A 1 148 ? 4.348 -18.625 -35.438 1 75.75 148 GLY A N 1
ATOM 1180 C CA . GLY A 1 148 ? 4.41 -17.281 -35.969 1 75.75 148 GLY A CA 1
ATOM 1181 C C . GLY A 1 148 ? 5.715 -16.984 -36.688 1 75.75 148 GLY A C 1
ATOM 1182 O O . GLY A 1 148 ? 5.922 -15.875 -37.188 1 75.75 148 GLY A O 1
ATOM 1183 N N . PHE A 1 149 ? 6.523 -17.953 -36.812 1 77.31 149 PHE A N 1
ATOM 1184 C CA . PHE A 1 149 ? 7.844 -17.719 -37.375 1 77.31 149 PHE A CA 1
ATOM 1185 C C . PHE A 1 149 ? 7.727 -17.203 -38.812 1 77.31 149 PHE A C 1
ATOM 1187 O O . PHE A 1 149 ? 8.422 -16.266 -39.188 1 77.31 149 PHE A O 1
ATOM 1194 N N . ASN A 1 150 ? 6.84 -17.781 -39.531 1 83.31 150 ASN A N 1
ATOM 1195 C CA . ASN A 1 150 ? 6.711 -17.438 -40.938 1 83.31 150 ASN A CA 1
ATOM 1196 C C . ASN A 1 150 ? 5.629 -16.375 -41.156 1 83.31 150 ASN A C 1
ATOM 1198 O O . ASN A 1 150 ? 5.133 -16.203 -42.25 1 83.31 150 ASN A O 1
ATOM 1202 N N . ASP A 1 151 ? 5.191 -15.688 -40.188 1 90.88 151 ASP A N 1
ATOM 1203 C CA . ASP A 1 151 ? 4.164 -14.656 -40.25 1 90.88 151 ASP A CA 1
ATOM 1204 C C . ASP A 1 151 ? 4.715 -13.305 -39.812 1 90.88 151 ASP A C 1
ATOM 1206 O O . ASP A 1 151 ? 4.609 -12.945 -38.625 1 90.88 151 ASP A O 1
ATOM 1210 N N . PRO A 1 152 ? 5.199 -12.57 -40.75 1 90.75 152 PRO A N 1
ATOM 1211 C CA . PRO A 1 152 ? 5.82 -11.289 -40.406 1 90.75 152 PRO A CA 1
ATOM 1212 C C . PRO A 1 152 ? 4.852 -10.328 -39.719 1 90.75 152 PRO A C 1
ATOM 1214 O O . PRO A 1 152 ? 5.266 -9.547 -38.875 1 90.75 152 PRO A O 1
ATOM 1217 N N . ALA A 1 153 ? 3.645 -10.359 -40.156 1 92.5 153 ALA A N 1
ATOM 1218 C CA . ALA A 1 153 ? 2.654 -9.484 -39.531 1 92.5 153 ALA A CA 1
ATOM 1219 C C . ALA A 1 153 ? 2.49 -9.805 -38.062 1 92.5 153 ALA A C 1
ATOM 1221 O O . ALA A 1 153 ? 2.355 -8.898 -37.219 1 92.5 153 ALA A O 1
ATOM 1222 N N . TYR A 1 154 ? 2.479 -11.031 -37.75 1 92.5 154 TYR A N 1
ATOM 1223 C CA . TYR A 1 154 ? 2.385 -11.477 -36.344 1 92.5 154 TYR A CA 1
ATOM 1224 C C . TYR A 1 154 ? 3.594 -11.008 -35.531 1 92.5 154 TYR A C 1
ATOM 1226 O O . TYR A 1 154 ? 3.453 -10.531 -34.406 1 92.5 154 TYR A O 1
ATOM 1234 N N . ARG A 1 155 ? 4.727 -11.133 -36.125 1 91.5 155 ARG A N 1
ATOM 1235 C CA . ARG A 1 155 ? 5.957 -10.734 -35.438 1 91.5 155 ARG A CA 1
ATOM 1236 C C . ARG A 1 155 ? 5.996 -9.227 -35.188 1 91.5 155 ARG A C 1
ATOM 1238 O O . ARG A 1 155 ? 6.414 -8.773 -34.125 1 91.5 155 ARG A O 1
ATOM 1245 N N . ASP A 1 156 ? 5.578 -8.492 -36.188 1 92.69 156 ASP A N 1
ATOM 1246 C CA . ASP A 1 156 ? 5.52 -7.039 -36.062 1 92.69 156 ASP A CA 1
ATOM 1247 C C . ASP A 1 156 ? 4.543 -6.633 -34.969 1 92.69 156 ASP A C 1
ATOM 1249 O O . ASP A 1 156 ? 4.836 -5.738 -34.156 1 92.69 156 ASP A O 1
ATOM 1253 N N . ARG A 1 157 ? 3.457 -7.273 -35.031 1 93.75 157 ARG A N 1
ATOM 1254 C CA . ARG A 1 157 ? 2.43 -7.016 -34.031 1 93.75 157 ARG A CA 1
ATOM 1255 C C . ARG A 1 157 ? 2.953 -7.305 -32.625 1 93.75 157 ARG A C 1
ATOM 1257 O O . ARG A 1 157 ? 2.734 -6.52 -31.703 1 93.75 157 ARG A O 1
ATOM 1264 N N . ARG A 1 158 ? 3.578 -8.367 -32.438 1 91.88 158 ARG A N 1
ATOM 1265 C CA . ARG A 1 158 ? 4.172 -8.734 -31.156 1 91.88 158 ARG A CA 1
ATOM 1266 C C . ARG A 1 158 ? 5.219 -7.715 -30.719 1 91.88 158 ARG A C 1
ATOM 1268 O O . ARG A 1 158 ? 5.266 -7.332 -29.547 1 91.88 158 ARG A O 1
ATOM 1275 N N . THR A 1 159 ? 6 -7.32 -31.625 1 91.12 159 THR A N 1
ATOM 1276 C CA . THR A 1 159 ? 7.031 -6.332 -31.344 1 91.12 159 THR A CA 1
ATOM 1277 C C . THR A 1 159 ? 6.414 -5.023 -30.875 1 91.12 159 THR A C 1
ATOM 1279 O O . THR A 1 159 ? 6.941 -4.375 -29.969 1 91.12 159 THR A O 1
ATOM 1282 N N . GLU A 1 160 ? 5.375 -4.672 -31.469 1 94 160 GLU A N 1
ATOM 1283 C CA . GLU A 1 160 ? 4.66 -3.467 -31.062 1 94 160 GLU A CA 1
ATOM 1284 C C . GLU A 1 160 ? 4.195 -3.568 -29.609 1 94 160 GLU A C 1
ATOM 1286 O O . GLU A 1 160 ? 4.398 -2.645 -28.828 1 94 160 GLU A O 1
ATOM 1291 N N . ILE A 1 161 ? 3.619 -4.652 -29.266 1 94.81 161 ILE A N 1
ATOM 1292 C CA . ILE A 1 161 ? 3.082 -4.863 -27.922 1 94.81 161 ILE A CA 1
ATOM 1293 C C . ILE A 1 161 ? 4.227 -4.918 -26.922 1 94.81 161 ILE A C 1
ATOM 1295 O O . ILE A 1 161 ? 4.148 -4.305 -25.844 1 94.81 161 ILE A O 1
ATOM 1299 N N . VAL A 1 162 ? 5.25 -5.578 -27.281 1 91.62 162 VAL A N 1
ATOM 1300 C CA . VAL A 1 162 ? 6.402 -5.75 -26.406 1 91.62 162 VAL A CA 1
ATOM 1301 C C . VAL A 1 162 ? 7.074 -4.398 -26.156 1 91.62 162 VAL A C 1
ATOM 1303 O O . VAL A 1 162 ? 7.57 -4.133 -25.062 1 91.62 162 VAL A O 1
ATOM 1306 N N . SER A 1 163 ? 7.086 -3.578 -27.141 1 92.56 163 SER A N 1
ATOM 1307 C CA . SER A 1 163 ? 7.691 -2.256 -27 1 92.56 163 SER A CA 1
ATOM 1308 C C . SER A 1 163 ? 6.957 -1.42 -25.953 1 92.56 163 SER A C 1
ATOM 1310 O O . SER A 1 163 ? 7.578 -0.635 -25.234 1 92.56 163 SER A O 1
ATOM 1312 N N . LEU A 1 164 ? 5.711 -1.562 -25.938 1 94.19 164 LEU A N 1
ATOM 1313 C CA . LEU A 1 164 ? 4.926 -0.859 -24.922 1 94.19 164 LEU A CA 1
ATOM 1314 C C . LEU A 1 164 ? 5.281 -1.351 -23.531 1 94.19 164 LEU A C 1
ATOM 1316 O O . LEU A 1 164 ? 5.398 -0.551 -22.594 1 94.19 164 LEU A O 1
ATOM 1320 N N . ALA A 1 165 ? 5.449 -2.625 -23.391 1 93.06 165 ALA A N 1
ATOM 1321 C CA . ALA A 1 165 ? 5.824 -3.215 -22.109 1 93.06 165 ALA A CA 1
ATOM 1322 C C . ALA A 1 165 ? 7.215 -2.75 -21.688 1 93.06 165 ALA A C 1
ATOM 1324 O O . ALA A 1 165 ? 7.445 -2.482 -20.5 1 93.06 165 ALA A O 1
ATOM 1325 N N . LYS A 1 166 ? 8.078 -2.66 -22.578 1 90.25 166 LYS A N 1
ATOM 1326 C CA . LYS A 1 166 ? 9.453 -2.24 -22.297 1 90.25 166 LYS A CA 1
ATOM 1327 C C . LYS A 1 166 ? 9.492 -0.808 -21.781 1 90.25 166 LYS A C 1
ATOM 1329 O O . LYS A 1 166 ? 10.352 -0.463 -20.969 1 90.25 166 LYS A O 1
ATOM 1334 N N . ALA A 1 167 ? 8.578 -0.035 -22.219 1 92.38 167 ALA A N 1
ATOM 1335 C CA . ALA A 1 167 ? 8.547 1.381 -21.859 1 92.38 167 ALA A CA 1
ATOM 1336 C C . ALA A 1 167 ? 7.902 1.586 -20.5 1 92.38 167 ALA A C 1
ATOM 1338 O O . ALA A 1 167 ? 8.023 2.66 -19.906 1 92.38 167 ALA A O 1
ATOM 1339 N N . TYR A 1 168 ? 7.285 0.621 -19.984 1 93.75 168 TYR A N 1
ATOM 1340 C CA . TYR A 1 168 ? 6.523 0.743 -18.75 1 93.75 168 TYR A CA 1
ATOM 1341 C C . TYR A 1 168 ? 7.453 0.941 -17.547 1 93.75 168 TYR A C 1
ATOM 1343 O O . TYR A 1 168 ? 8.492 0.284 -17.453 1 93.75 168 TYR A O 1
ATOM 1351 N N . ARG A 1 169 ? 7.121 1.864 -16.688 1 91.75 169 ARG A N 1
ATOM 1352 C CA . ARG A 1 169 ? 7.754 2.084 -15.383 1 91.75 169 ARG A CA 1
ATOM 1353 C C . ARG A 1 169 ? 6.715 2.125 -14.266 1 91.75 169 ARG A C 1
ATOM 1355 O O . ARG A 1 169 ? 5.547 2.432 -14.516 1 91.75 169 ARG A O 1
ATOM 1362 N N . HIS A 1 170 ? 7.191 1.754 -13.07 1 92 170 HIS A N 1
ATOM 1363 C CA . HIS A 1 170 ? 6.277 1.818 -11.93 1 92 170 HIS A CA 1
ATOM 1364 C C . HIS A 1 170 ? 5.625 3.193 -11.828 1 92 170 HIS A C 1
ATOM 1366 O O . HIS A 1 170 ? 6.305 4.219 -11.93 1 92 170 HIS A O 1
ATOM 1372 N N . GLY A 1 171 ? 4.32 3.229 -11.617 1 88 171 GLY A N 1
ATOM 1373 C CA . GLY A 1 171 ? 3.584 4.48 -11.555 1 88 171 GLY A CA 1
ATOM 1374 C C . GLY A 1 171 ? 2.887 4.824 -12.859 1 88 171 GLY A C 1
ATOM 1375 O O . GLY A 1 171 ? 1.973 5.652 -12.883 1 88 171 GLY A O 1
ATOM 1376 N N . ASP A 1 172 ? 3.336 4.195 -13.945 1 92.12 172 ASP A N 1
ATOM 1377 C CA . ASP A 1 172 ? 2.664 4.391 -15.227 1 92.12 172 ASP A CA 1
ATOM 1378 C C . ASP A 1 172 ? 1.341 3.633 -15.281 1 92.12 172 ASP A C 1
ATOM 1380 O O . ASP A 1 172 ? 1.167 2.631 -14.586 1 92.12 172 ASP A O 1
ATOM 1384 N N . LYS A 1 173 ? 0.462 4.199 -16.109 1 93.06 173 LYS A N 1
ATOM 1385 C CA . LYS A 1 173 ? -0.694 3.377 -16.453 1 93.06 173 LYS A CA 1
ATOM 1386 C C . LYS A 1 173 ? -0.288 2.191 -17.328 1 93.06 173 LYS A C 1
ATOM 1388 O O . LYS A 1 173 ? 0.563 2.324 -18.203 1 93.06 173 LYS A O 1
ATOM 1393 N N . LEU A 1 174 ? -0.91 1.088 -17.031 1 96.06 174 LEU A N 1
ATOM 1394 C CA . LEU A 1 174 ? -0.644 -0.07 -17.891 1 96.06 174 LEU A CA 1
ATOM 1395 C C . LEU A 1 174 ? -1.12 0.178 -19.312 1 96.06 174 LEU A C 1
ATOM 1397 O O . LEU A 1 174 ? -2.186 0.76 -19.516 1 96.06 174 LEU A O 1
ATOM 1401 N N . PRO A 1 175 ? -0.33 -0.181 -20.281 1 95.62 175 PRO A N 1
ATOM 1402 C CA . PRO A 1 175 ? -0.729 0.061 -21.672 1 95.62 175 PRO A CA 1
ATOM 1403 C C . PRO A 1 175 ? -2.041 -0.629 -22.031 1 95.62 175 PRO A C 1
ATOM 1405 O O . PRO A 1 175 ? -2.264 -1.78 -21.656 1 95.62 175 PRO A O 1
ATOM 1408 N N . ARG A 1 176 ? -2.896 0.094 -22.672 1 96.62 176 ARG A N 1
ATOM 1409 C CA . ARG A 1 176 ? -4.105 -0.49 -23.25 1 96.62 176 ARG A CA 1
ATOM 1410 C C . ARG A 1 176 ? -3.859 -0.965 -24.672 1 96.62 176 ARG A C 1
ATOM 1412 O O . ARG A 1 176 ? -3.305 -0.228 -25.484 1 96.62 176 ARG A O 1
ATOM 1419 N N . ILE A 1 177 ? -4.211 -2.127 -24.969 1 97.94 177 ILE A N 1
ATOM 1420 C CA . ILE A 1 177 ? -3.953 -2.725 -26.281 1 97.94 177 ILE A CA 1
ATOM 1421 C C . ILE A 1 177 ? -5.246 -2.77 -27.094 1 97.94 177 ILE A C 1
ATOM 1423 O O . ILE A 1 177 ? -6.285 -3.203 -26.578 1 97.94 177 ILE A O 1
ATOM 1427 N N . GLN A 1 178 ? -5.195 -2.201 -28.266 1 97.62 178 GLN A N 1
ATOM 1428 C CA . GLN A 1 178 ? -6.289 -2.395 -29.203 1 97.62 178 GLN A CA 1
ATOM 1429 C C . GLN A 1 178 ? -6.141 -3.713 -29.953 1 97.62 178 GLN A C 1
ATOM 1431 O O . GLN A 1 178 ? -5.473 -3.768 -31 1 97.62 178 GLN A O 1
ATOM 1436 N N . TYR A 1 179 ? -6.816 -4.688 -29.531 1 98 179 TYR A N 1
ATOM 1437 C CA . TYR A 1 179 ? -6.668 -6.012 -30.125 1 98 179 TYR A CA 1
ATOM 1438 C C . TYR A 1 179 ? -7.422 -6.102 -31.438 1 98 179 TYR A C 1
ATOM 1440 O O . TYR A 1 179 ? -8.523 -5.566 -31.578 1 98 179 TYR A O 1
ATOM 1448 N N . THR A 1 180 ? -6.824 -6.773 -32.375 1 97.06 180 THR A N 1
ATOM 1449 C CA . THR A 1 180 ? -7.43 -6.969 -33.688 1 97.06 180 THR A CA 1
ATOM 1450 C C . THR A 1 180 ? -8.531 -8.023 -33.625 1 97.06 180 THR A C 1
ATOM 1452 O O . THR A 1 180 ? -8.656 -8.742 -32.656 1 97.06 180 THR A O 1
ATOM 1455 N N . ASP A 1 181 ? -9.258 -8.117 -34.75 1 96.69 181 ASP A N 1
ATOM 1456 C CA . ASP A 1 181 ? -10.312 -9.117 -34.844 1 96.69 181 ASP A CA 1
ATOM 1457 C C . ASP A 1 181 ? -9.734 -10.531 -34.781 1 96.69 181 ASP A C 1
ATOM 1459 O O . ASP A 1 181 ? -10.328 -11.43 -34.188 1 96.69 181 ASP A O 1
ATOM 1463 N N . LYS A 1 182 ? -8.586 -10.672 -35.406 1 96 182 LYS A N 1
ATOM 1464 C CA . LYS A 1 182 ? -7.938 -11.984 -35.406 1 96 182 LYS A CA 1
ATOM 1465 C C . LYS A 1 182 ? -7.52 -12.391 -34 1 96 182 LYS A C 1
ATOM 1467 O O . LYS A 1 182 ? -7.691 -13.547 -33.594 1 96 182 LYS A O 1
ATOM 1472 N N . GLU A 1 183 ? -6.98 -11.477 -33.312 1 97.44 183 GLU A N 1
ATOM 1473 C CA . GLU A 1 183 ? -6.57 -11.742 -31.938 1 97.44 183 GLU A CA 1
ATOM 1474 C C . GLU A 1 183 ? -7.77 -12.07 -31.047 1 97.44 183 GLU A C 1
ATOM 1476 O O . GLU A 1 183 ? -7.723 -13.016 -30.266 1 97.44 183 GLU A O 1
ATOM 1481 N N . THR A 1 184 ? -8.789 -11.352 -31.172 1 98.12 184 THR A N 1
ATOM 1482 C CA . THR A 1 184 ? -10 -11.57 -30.391 1 98.12 184 THR A CA 1
ATOM 1483 C C . THR A 1 184 ? -10.625 -12.922 -30.719 1 98.12 184 THR A C 1
ATOM 1485 O O . THR A 1 184 ? -11.117 -13.617 -29.828 1 98.12 184 THR A O 1
ATOM 1488 N N . ALA A 1 185 ? -10.617 -13.242 -31.969 1 97.75 185 ALA A N 1
ATOM 1489 C CA . ALA A 1 185 ? -11.141 -14.539 -32.375 1 97.75 185 ALA A CA 1
ATOM 1490 C C . ALA A 1 185 ? -10.328 -15.68 -31.781 1 97.75 185 ALA A C 1
ATOM 1492 O O . ALA A 1 185 ? -10.883 -16.703 -31.391 1 97.75 185 ALA A O 1
ATOM 1493 N N . THR A 1 186 ? -9.039 -15.516 -31.781 1 97.12 186 THR A N 1
ATOM 1494 C CA . THR A 1 186 ? -8.164 -16.5 -31.156 1 97.12 186 THR A CA 1
ATOM 1495 C C . THR A 1 186 ? -8.484 -16.656 -29.672 1 97.12 186 THR A C 1
ATOM 1497 O O . THR A 1 186 ? -8.633 -17.781 -29.188 1 97.12 186 THR A O 1
ATOM 1500 N N . TRP A 1 187 ? -8.617 -15.562 -29 1 97.94 187 TRP A N 1
ATOM 1501 C CA . TRP A 1 187 ? -9.008 -15.555 -27.594 1 97.94 187 TRP A CA 1
ATOM 1502 C C . TRP A 1 187 ? -10.336 -16.266 -27.375 1 97.94 187 TRP A C 1
ATOM 1504 O O . TRP A 1 187 ? -10.477 -17.094 -26.469 1 97.94 187 TRP A O 1
ATOM 1514 N N . GLN A 1 188 ? -11.266 -15.977 -28.219 1 97.88 188 GLN A N 1
ATOM 1515 C CA . GLN A 1 188 ? -12.602 -16.562 -28.109 1 97.88 188 GLN A CA 1
ATOM 1516 C C . GLN A 1 188 ? -12.539 -18.078 -28.203 1 97.88 188 GLN A C 1
ATOM 1518 O O . GLN A 1 188 ? -13.188 -18.781 -27.422 1 97.88 188 GLN A O 1
ATOM 1523 N N . ALA A 1 189 ? -11.797 -18.531 -29.156 1 96.38 189 ALA A N 1
ATOM 1524 C CA . ALA A 1 189 ? -11.648 -19.984 -29.328 1 96.38 189 ALA A CA 1
ATOM 1525 C C . ALA A 1 189 ? -11.078 -20.625 -28.078 1 96.38 189 ALA A C 1
ATOM 1527 O O . ALA A 1 189 ? -11.578 -21.656 -27.609 1 96.38 189 ALA A O 1
ATOM 1528 N N . VAL A 1 190 ? -10.078 -20 -27.547 1 96.44 190 VAL A N 1
ATOM 1529 C CA . VAL A 1 190 ? -9.422 -20.531 -26.359 1 96.44 190 VAL A CA 1
ATOM 1530 C C . VAL A 1 190 ? -10.367 -20.438 -25.172 1 96.44 190 VAL A C 1
ATOM 1532 O O . VAL A 1 190 ? -10.547 -21.406 -24.422 1 96.44 190 VAL A O 1
ATOM 1535 N N . TYR A 1 191 ? -10.977 -19.312 -24.969 1 97.44 191 TYR A N 1
ATOM 1536 C CA . TYR A 1 191 ? -11.852 -19.016 -23.844 1 97.44 191 TYR A CA 1
ATOM 1537 C C . TYR A 1 191 ? -12.992 -20.031 -23.766 1 97.44 191 TYR A C 1
ATOM 1539 O O . TYR A 1 191 ? -13.266 -20.578 -22.703 1 97.44 191 TYR A O 1
ATOM 1547 N N . GLU A 1 192 ? -13.633 -20.297 -24.859 1 96.12 192 GLU A N 1
ATOM 1548 C CA . GLU A 1 192 ? -14.797 -21.172 -24.906 1 96.12 192 GLU A CA 1
ATOM 1549 C C . GLU A 1 192 ? -14.414 -22.609 -24.609 1 96.12 192 GLU A C 1
ATOM 1551 O O . GLU A 1 192 ? -15.102 -23.297 -23.844 1 96.12 192 GLU A O 1
ATOM 1556 N N . ARG A 1 193 ? -13.359 -22.984 -25.172 1 94.12 193 ARG A N 1
ATOM 1557 C CA . ARG A 1 193 ? -12.922 -24.359 -24.938 1 94.12 193 ARG A CA 1
ATOM 1558 C C . ARG A 1 193 ? -12.492 -24.547 -23.484 1 94.12 193 ARG A C 1
ATOM 1560 O O . ARG A 1 193 ? -12.828 -25.562 -22.859 1 94.12 193 ARG A O 1
ATOM 1567 N N . LEU A 1 194 ? -11.812 -23.625 -22.906 1 95.94 194 LEU A N 1
ATOM 1568 C CA . LEU A 1 194 ? -11.312 -23.734 -21.547 1 95.94 194 LEU A CA 1
ATOM 1569 C C . LEU A 1 194 ? -12.461 -23.656 -20.531 1 95.94 194 LEU A C 1
ATOM 1571 O O . LEU A 1 194 ? -12.406 -24.281 -19.484 1 95.94 194 LEU A O 1
ATOM 1575 N N . THR A 1 195 ? -13.43 -22.859 -20.828 1 95.19 195 THR A N 1
ATOM 1576 C CA . THR A 1 195 ? -14.547 -22.672 -19.906 1 95.19 195 THR A CA 1
ATOM 1577 C C . THR A 1 195 ? -15.188 -24.016 -19.562 1 95.19 195 THR A C 1
ATOM 1579 O O . THR A 1 195 ? -15.453 -24.297 -18.391 1 95.19 195 THR A O 1
ATOM 1582 N N . ALA A 1 196 ? -15.398 -24.844 -20.5 1 93.81 196 ALA A N 1
ATOM 1583 C CA . ALA A 1 196 ? -15.992 -26.156 -20.281 1 93.81 196 ALA A CA 1
ATOM 1584 C C . ALA A 1 196 ? -15.086 -27.031 -19.422 1 93.81 196 ALA A C 1
ATOM 1586 O O . ALA A 1 196 ? -15.57 -27.766 -18.547 1 93.81 196 ALA A O 1
ATOM 1587 N N . LEU A 1 197 ? -13.867 -27 -19.656 1 96.06 197 LEU A N 1
ATOM 1588 C CA . LEU A 1 197 ? -12.898 -27.797 -18.922 1 96.06 197 LEU A CA 1
ATOM 1589 C C . LEU A 1 197 ? -12.742 -27.281 -17.5 1 96.06 197 LEU A C 1
ATOM 1591 O O . LEU A 1 197 ? -12.578 -28.062 -16.562 1 96.06 197 LEU A O 1
ATOM 1595 N N . HIS A 1 198 ? -12.734 -25.938 -17.344 1 97.69 198 HIS A N 1
ATOM 1596 C CA . HIS A 1 198 ? -12.641 -25.344 -16.016 1 97.69 198 HIS A CA 1
ATOM 1597 C C . HIS A 1 198 ? -13.781 -25.797 -15.125 1 97.69 198 HIS A C 1
ATOM 1599 O O . HIS A 1 198 ? -13.586 -26.031 -13.93 1 97.69 198 HIS A O 1
ATOM 1605 N N . GLU A 1 199 ? -14.922 -25.875 -15.648 1 95.62 199 GLU A N 1
ATOM 1606 C CA . GLU A 1 199 ? -16.078 -26.328 -14.883 1 95.62 199 GLU A CA 1
ATOM 1607 C C . GLU A 1 199 ? -15.859 -27.734 -14.328 1 95.62 199 GLU A C 1
ATOM 1609 O O . GLU A 1 199 ? -16.281 -28.047 -13.211 1 95.62 199 GLU A O 1
ATOM 1614 N N . LYS A 1 200 ? -15.133 -28.5 -15.047 1 95.38 200 LYS A N 1
ATOM 1615 C CA . LYS A 1 200 ? -14.93 -29.906 -14.695 1 95.38 200 LYS A CA 1
ATOM 1616 C C . LYS A 1 200 ? -13.727 -30.062 -13.773 1 95.38 200 LYS A C 1
ATOM 1618 O O . LYS A 1 200 ? -13.773 -30.828 -12.812 1 95.38 200 LYS A O 1
ATOM 1623 N N . TRP A 1 201 ? -12.641 -29.312 -14.062 1 97.69 201 TRP A N 1
ATOM 1624 C CA . TRP A 1 201 ? -11.383 -29.766 -13.484 1 97.69 201 TRP A CA 1
ATOM 1625 C C . TRP A 1 201 ? -10.672 -28.641 -12.758 1 97.69 201 TRP A C 1
ATOM 1627 O O . TRP A 1 201 ? -9.664 -28.859 -12.086 1 97.69 201 TRP A O 1
ATOM 1637 N N . ALA A 1 202 ? -11.102 -27.359 -12.844 1 98.25 202 ALA A N 1
ATOM 1638 C CA . ALA A 1 202 ? -10.477 -26.281 -12.078 1 98.25 202 ALA A CA 1
ATOM 1639 C C . ALA A 1 202 ? -10.883 -26.344 -10.609 1 98.25 202 ALA A C 1
ATOM 1641 O O . ALA A 1 202 ? -11.984 -26.781 -10.281 1 98.25 202 ALA A O 1
ATOM 1642 N N . CYS A 1 203 ? -10.055 -25.922 -9.75 1 97.88 203 CYS A N 1
ATOM 1643 C CA . CYS A 1 203 ? -10.367 -25.938 -8.32 1 97.88 203 CYS A CA 1
ATOM 1644 C C . CYS A 1 203 ? -11.461 -24.922 -7.996 1 97.88 203 CYS A C 1
ATOM 1646 O O . CYS A 1 203 ? -11.75 -24.031 -8.789 1 97.88 203 CYS A O 1
ATOM 1648 N N . THR A 1 204 ? -12.008 -25.062 -6.875 1 96.31 204 THR A N 1
ATOM 1649 C CA . THR A 1 204 ? -13.148 -24.266 -6.441 1 96.31 204 THR A CA 1
ATOM 1650 C C . THR A 1 204 ? -12.781 -22.781 -6.398 1 96.31 204 THR A C 1
ATOM 1652 O O . THR A 1 204 ? -13.57 -21.938 -6.824 1 96.31 204 THR A O 1
ATOM 1655 N N . GLU A 1 205 ? -11.609 -22.469 -5.895 1 95.06 205 GLU A N 1
ATOM 1656 C CA . GLU A 1 205 ? -11.172 -21.078 -5.758 1 95.06 205 GLU A CA 1
ATOM 1657 C C . GLU A 1 205 ? -11.102 -20.391 -7.113 1 95.06 205 GLU A C 1
ATOM 1659 O O . GLU A 1 205 ? -11.5 -19.219 -7.242 1 95.06 205 GLU A O 1
ATOM 1664 N N . TYR A 1 206 ? -10.648 -21.109 -8.086 1 97.38 206 TYR A N 1
ATOM 1665 C CA . TYR A 1 206 ? -10.602 -20.594 -9.453 1 97.38 206 TYR A CA 1
ATOM 1666 C C . TYR A 1 206 ? -12 -20.328 -9.984 1 97.38 206 TYR A C 1
ATOM 1668 O O . TYR A 1 206 ? -12.258 -19.25 -10.547 1 97.38 206 TYR A O 1
ATOM 1676 N N . ARG A 1 207 ? -12.859 -21.25 -9.805 1 96.69 207 ARG A N 1
ATOM 1677 C CA . ARG A 1 207 ? -14.219 -21.172 -10.344 1 96.69 207 ARG A CA 1
ATOM 1678 C C . ARG A 1 207 ? -15.023 -20.078 -9.648 1 96.69 207 ARG A C 1
ATOM 1680 O O . ARG A 1 207 ? -16.031 -19.609 -10.18 1 96.69 207 ARG A O 1
ATOM 1687 N N . GLU A 1 208 ? -14.586 -19.688 -8.539 1 92.06 208 GLU A N 1
ATOM 1688 C CA . GLU A 1 208 ? -15.242 -18.609 -7.816 1 92.06 208 GLU A CA 1
ATOM 1689 C C . GLU A 1 208 ? -14.75 -17.25 -8.297 1 92.06 208 GLU A C 1
ATOM 1691 O O . GLU A 1 208 ? -15.508 -16.281 -8.297 1 92.06 208 GLU A O 1
ATOM 1696 N N . MET A 1 209 ? -13.555 -17.203 -8.656 1 93.88 209 MET A N 1
ATOM 1697 C CA . MET A 1 209 ? -12.945 -15.898 -8.953 1 93.88 209 MET A CA 1
ATOM 1698 C C . MET A 1 209 ? -13.188 -15.5 -10.398 1 93.88 209 MET A C 1
ATOM 1700 O O . MET A 1 209 ? -13.383 -14.32 -10.703 1 93.88 209 MET A O 1
ATOM 1704 N N . LEU A 1 210 ? -13.18 -16.438 -11.328 1 95.62 210 LEU A N 1
ATOM 1705 C CA . LEU A 1 210 ? -13.289 -16.094 -12.742 1 95.62 210 LEU A CA 1
ATOM 1706 C C . LEU A 1 210 ? -14.602 -15.375 -13.031 1 95.62 210 LEU A C 1
ATOM 1708 O O . LEU A 1 210 ? -14.617 -14.359 -13.727 1 95.62 210 LEU A O 1
ATOM 1712 N N . PRO A 1 211 ? -15.734 -15.812 -12.484 1 92.88 211 PRO A N 1
ATOM 1713 C CA . PRO A 1 211 ? -16.984 -15.094 -12.727 1 92.88 211 PRO A CA 1
ATOM 1714 C C . PRO A 1 211 ? -16.938 -13.648 -12.227 1 92.88 211 PRO A C 1
ATOM 1716 O O . PRO A 1 211 ? -17.547 -12.766 -12.836 1 92.88 211 PRO A O 1
ATOM 1719 N N . GLN A 1 212 ? -16.25 -13.422 -11.18 1 90.81 212 GLN A N 1
ATOM 1720 C CA . GLN A 1 212 ? -16.078 -12.055 -10.688 1 90.81 212 GLN A CA 1
ATOM 1721 C C . GLN A 1 212 ? -15.289 -11.211 -11.68 1 90.81 212 GLN A C 1
ATOM 1723 O O . GLN A 1 212 ? -15.602 -10.039 -11.898 1 90.81 212 GLN A O 1
ATOM 1728 N N . MET A 1 213 ? -14.352 -11.82 -12.242 1 94.69 213 MET A N 1
ATOM 1729 C CA . MET A 1 213 ? -13.523 -11.094 -13.203 1 94.69 213 MET A CA 1
ATOM 1730 C C . MET A 1 213 ? -14.281 -10.844 -14.5 1 94.69 213 MET A C 1
ATOM 1732 O O . MET A 1 213 ? -14.055 -9.836 -15.172 1 94.69 213 MET A O 1
ATOM 1736 N N . GLU A 1 214 ? -15.148 -11.727 -14.852 1 95.25 214 GLU A N 1
ATOM 1737 C CA . GLU A 1 214 ? -16.047 -11.5 -15.984 1 95.25 214 GLU A CA 1
ATOM 1738 C C . GLU A 1 214 ? -16.953 -10.305 -15.727 1 95.25 214 GLU A C 1
ATOM 1740 O O . GLU A 1 214 ? -17.25 -9.539 -16.641 1 95.25 214 GLU A O 1
ATOM 1745 N N . LYS A 1 215 ? -17.297 -10.172 -14.523 1 91.88 215 LYS A N 1
ATOM 1746 C CA . LYS A 1 215 ? -18.203 -9.102 -14.141 1 91.88 215 LYS A CA 1
ATOM 1747 C C . LYS A 1 215 ? -17.469 -7.766 -14.047 1 91.88 215 LYS A C 1
ATOM 1749 O O . LYS A 1 215 ? -18.016 -6.73 -14.453 1 91.88 215 LYS A O 1
ATOM 1754 N N . TYR A 1 216 ? -16.203 -7.816 -13.602 1 90.25 216 TYR A N 1
ATOM 1755 C CA . TYR A 1 216 ? -15.602 -6.555 -13.172 1 90.25 216 TYR A CA 1
ATOM 1756 C C . TYR A 1 216 ? -14.391 -6.203 -14.031 1 90.25 216 TYR A C 1
ATOM 1758 O O . TYR A 1 216 ? -13.914 -5.066 -14.008 1 90.25 216 TYR A O 1
ATOM 1766 N N . CYS A 1 217 ? -13.836 -7.113 -14.805 1 94.75 217 CYS A N 1
ATOM 1767 C CA . CYS A 1 217 ? -12.547 -6.871 -15.438 1 94.75 217 CYS A CA 1
ATOM 1768 C C . CYS A 1 217 ? -12.656 -6.965 -16.953 1 94.75 217 CYS A C 1
ATOM 1770 O O . CYS A 1 217 ? -11.656 -6.867 -17.656 1 94.75 217 CYS A O 1
ATOM 1772 N N . GLY A 1 218 ? -13.812 -7.32 -17.438 1 95.5 218 GLY A N 1
ATOM 1773 C CA . GLY A 1 218 ? -13.977 -7.352 -18.891 1 95.5 218 GLY A CA 1
ATOM 1774 C C . GLY A 1 218 ? -13.695 -8.711 -19.484 1 95.5 218 GLY A C 1
ATOM 1775 O O . GLY A 1 218 ? -13.539 -8.844 -20.703 1 95.5 218 GLY A O 1
ATOM 1776 N N . TYR A 1 219 ? -13.539 -9.758 -18.734 1 97.31 219 TYR A N 1
ATOM 1777 C CA . TYR A 1 219 ? -13.414 -11.117 -19.266 1 97.31 219 TYR A CA 1
ATOM 1778 C C . TYR A 1 219 ? -14.664 -11.516 -20.031 1 97.31 219 TYR A C 1
ATOM 1780 O O . TYR A 1 219 ? -15.781 -11.414 -19.516 1 97.31 219 TYR A O 1
ATOM 1788 N N . ALA A 1 220 ? -14.508 -11.859 -21.203 1 97.44 220 ALA A N 1
ATOM 1789 C CA . ALA A 1 220 ? -15.586 -12.375 -22.047 1 97.44 220 ALA A CA 1
ATOM 1790 C C . ALA A 1 220 ? -15.023 -13.086 -23.281 1 97.44 220 ALA A C 1
ATOM 1792 O O . ALA A 1 220 ? -13.891 -12.82 -23.688 1 97.44 220 ALA A O 1
ATOM 1793 N N . PRO A 1 221 ? -15.797 -14.008 -23.844 1 97 221 PRO A N 1
ATOM 1794 C CA . PRO A 1 221 ? -15.297 -14.711 -25.031 1 97 221 PRO A CA 1
ATOM 1795 C C . PRO A 1 221 ? -14.914 -13.766 -26.156 1 97 221 PRO A C 1
ATOM 1797 O O . PRO A 1 221 ? -13.953 -14.023 -26.891 1 97 221 PRO A O 1
ATOM 1800 N N . ASN A 1 222 ? -15.555 -12.703 -26.281 1 97.19 222 ASN A N 1
ATOM 1801 C CA . ASN A 1 222 ? -15.328 -11.812 -27.406 1 97.19 222 ASN A CA 1
ATOM 1802 C C . ASN A 1 222 ? -14.57 -10.555 -26.984 1 97.19 222 ASN A C 1
ATOM 1804 O O . ASN A 1 222 ? -14.664 -9.523 -27.656 1 97.19 222 ASN A O 1
ATOM 1808 N N . ASN A 1 223 ? -13.914 -10.633 -25.906 1 98 223 ASN A N 1
ATOM 1809 C CA . ASN A 1 223 ? -13.18 -9.477 -25.406 1 98 223 ASN A CA 1
ATOM 1810 C C . ASN A 1 223 ? -11.945 -9.891 -24.609 1 98 223 ASN A C 1
ATOM 1812 O O . ASN A 1 223 ? -12.062 -10.555 -23.578 1 98 223 ASN A O 1
ATOM 1816 N N . ILE A 1 224 ? -10.812 -9.539 -25.078 1 98.31 224 ILE A N 1
ATOM 1817 C CA . ILE A 1 224 ? -9.594 -9.727 -24.312 1 98.31 224 ILE A CA 1
ATOM 1818 C C . ILE A 1 224 ? -9.469 -8.617 -23.266 1 98.31 224 ILE A C 1
ATOM 1820 O O . ILE A 1 224 ? -9.344 -7.441 -23.609 1 98.31 224 ILE A O 1
ATOM 1824 N N . PRO A 1 225 ? -9.492 -8.953 -22 1 98.06 225 PRO A N 1
ATOM 1825 C CA . PRO A 1 225 ? -9.477 -7.906 -20.969 1 98.06 225 PRO A CA 1
ATOM 1826 C C . PRO A 1 225 ? -8.148 -7.145 -20.922 1 98.06 225 PRO A C 1
ATOM 1828 O O . PRO A 1 225 ? -7.121 -7.668 -21.359 1 98.06 225 PRO A O 1
ATOM 1831 N N . GLN A 1 226 ? -8.234 -5.941 -20.438 1 97.88 226 GLN A N 1
ATOM 1832 C CA . GLN A 1 226 ? -7.055 -5.09 -20.312 1 97.88 226 GLN A CA 1
ATOM 1833 C C . GLN A 1 226 ? -6.344 -5.312 -18.984 1 97.88 226 GLN A C 1
ATOM 1835 O O . GLN A 1 226 ? -6.992 -5.402 -17.938 1 97.88 226 GLN A O 1
ATOM 1840 N N . LEU A 1 227 ? -5.051 -5.379 -19.016 1 97.75 227 LEU A N 1
ATOM 1841 C CA . LEU A 1 227 ? -4.266 -5.641 -17.812 1 97.75 227 LEU A CA 1
ATOM 1842 C C . LEU A 1 227 ? -4.57 -4.609 -16.734 1 97.75 227 LEU A C 1
ATOM 1844 O O . LEU A 1 227 ? -4.629 -4.941 -15.539 1 97.75 227 LEU A O 1
ATOM 1848 N N . GLY A 1 228 ? -4.688 -3.361 -17.156 1 96.5 228 GLY A N 1
ATOM 1849 C CA . GLY A 1 228 ? -4.941 -2.299 -16.188 1 96.5 228 GLY A CA 1
ATOM 1850 C C . GLY A 1 228 ? -6.199 -2.52 -15.375 1 96.5 228 GLY A C 1
ATOM 1851 O O . GLY A 1 228 ? -6.203 -2.311 -14.164 1 96.5 228 GLY A O 1
ATOM 1852 N N . ASP A 1 229 ? -7.277 -2.955 -16.016 1 95.75 229 ASP A N 1
ATOM 1853 C CA . ASP A 1 229 ? -8.539 -3.207 -15.328 1 95.75 229 ASP A CA 1
ATOM 1854 C C . ASP A 1 229 ? -8.406 -4.375 -14.352 1 95.75 229 ASP A C 1
ATOM 1856 O O . ASP A 1 229 ? -8.922 -4.312 -13.227 1 95.75 229 ASP A O 1
ATOM 1860 N N . ILE A 1 230 ? -7.746 -5.371 -14.812 1 97.56 230 ILE A N 1
ATOM 1861 C CA . ILE A 1 230 ? -7.527 -6.543 -13.977 1 97.56 230 ILE A CA 1
ATOM 1862 C C . ILE A 1 230 ? -6.672 -6.164 -12.766 1 97.56 230 ILE A C 1
ATOM 1864 O O . ILE A 1 230 ? -6.977 -6.551 -11.633 1 97.56 230 ILE A O 1
ATOM 1868 N N . SER A 1 231 ? -5.641 -5.434 -13.016 1 97.19 231 SER A N 1
ATOM 1869 C CA . SER A 1 231 ? -4.73 -5.012 -11.961 1 97.19 231 SER A CA 1
ATOM 1870 C C . SER A 1 231 ? -5.461 -4.211 -10.891 1 97.19 231 SER A C 1
ATOM 1872 O O . SER A 1 231 ? -5.242 -4.418 -9.695 1 97.19 231 SER A O 1
ATOM 1874 N N . ASP A 1 232 ? -6.297 -3.297 -11.297 1 93.69 232 ASP A N 1
ATOM 1875 C CA . ASP A 1 232 ? -7.086 -2.5 -10.367 1 93.69 232 ASP A CA 1
ATOM 1876 C C . ASP A 1 232 ? -7.961 -3.393 -9.484 1 93.69 232 ASP A C 1
ATOM 1878 O O . ASP A 1 232 ? -8.047 -3.184 -8.273 1 93.69 232 ASP A O 1
ATOM 1882 N N . PHE A 1 233 ? -8.586 -4.371 -10.047 1 94.31 233 PHE A N 1
ATOM 1883 C CA . PHE A 1 233 ? -9.438 -5.305 -9.32 1 94.31 233 PHE A CA 1
ATOM 1884 C C . PHE A 1 233 ? -8.625 -6.121 -8.328 1 94.31 233 PHE A C 1
ATOM 1886 O O . PHE A 1 233 ? -8.992 -6.219 -7.152 1 94.31 233 PHE A O 1
ATOM 1893 N N . LEU A 1 234 ? -7.508 -6.691 -8.812 1 96.75 234 LEU A N 1
ATOM 1894 C CA . LEU A 1 234 ? -6.664 -7.52 -7.953 1 96.75 234 LEU A CA 1
ATOM 1895 C C . LEU A 1 234 ? -6.121 -6.711 -6.777 1 96.75 234 LEU A C 1
ATOM 1897 O O . LEU A 1 234 ? -6.066 -7.207 -5.652 1 96.75 234 LEU A O 1
ATOM 1901 N N . GLN A 1 235 ? -5.695 -5.477 -7.055 1 95.69 235 GLN A N 1
ATOM 1902 C CA . GLN A 1 235 ? -5.145 -4.621 -6.008 1 95.69 235 GLN A CA 1
ATOM 1903 C C . GLN A 1 235 ? -6.137 -4.441 -4.863 1 95.69 235 GLN A C 1
ATOM 1905 O O . GLN A 1 235 ? -5.762 -4.504 -3.691 1 95.69 235 GLN A O 1
ATOM 1910 N N . GLN A 1 236 ? -7.344 -4.316 -5.164 1 91.69 236 GLN A N 1
ATOM 1911 C CA . GLN A 1 236 ? -8.375 -4.074 -4.16 1 91.69 236 GLN A CA 1
ATOM 1912 C C . GLN A 1 236 ? -8.703 -5.352 -3.391 1 91.69 236 GLN A C 1
ATOM 1914 O O . GLN A 1 236 ? -9.18 -5.293 -2.254 1 91.69 236 GLN A O 1
ATOM 1919 N N . ARG A 1 237 ? -8.438 -6.418 -4.031 1 91.94 237 ARG A N 1
ATOM 1920 C CA . ARG A 1 237 ? -8.875 -7.68 -3.439 1 91.94 237 ARG A CA 1
ATOM 1921 C C . ARG A 1 237 ? -7.77 -8.281 -2.572 1 91.94 237 ARG A C 1
ATOM 1923 O O . ARG A 1 237 ? -8.031 -8.75 -1.462 1 91.94 237 ARG A O 1
ATOM 1930 N N . THR A 1 238 ? -6.562 -8.32 -3.16 1 95.62 238 THR A N 1
ATOM 1931 C CA . THR A 1 238 ? -5.512 -9.055 -2.461 1 95.62 238 THR A CA 1
ATOM 1932 C C . THR A 1 238 ? -4.227 -8.227 -2.4 1 95.62 238 THR A C 1
ATOM 1934 O O . THR A 1 238 ? -3.24 -8.656 -1.796 1 95.62 238 THR A O 1
ATOM 1937 N N . GLY A 1 239 ? -4.223 -7.113 -3.033 1 96.62 239 GLY A N 1
ATOM 1938 C CA . GLY A 1 239 ? -3.018 -6.301 -3.08 1 96.62 239 GLY A CA 1
ATOM 1939 C C . GLY A 1 239 ? -2.127 -6.625 -4.266 1 96.62 239 GLY A C 1
ATOM 1940 O O . GLY A 1 239 ? -1.138 -5.93 -4.512 1 96.62 239 GLY A O 1
ATOM 1941 N N . PHE A 1 240 ? -2.461 -7.676 -5.039 1 98 240 PHE A N 1
ATOM 1942 C CA . PHE A 1 240 ? -1.662 -8.016 -6.211 1 98 240 PHE A CA 1
ATOM 1943 C C . PHE A 1 240 ? -1.886 -6.996 -7.328 1 98 240 PHE A C 1
ATOM 1945 O O . PHE A 1 240 ? -2.992 -6.48 -7.488 1 98 240 PHE A O 1
ATOM 1952 N N . THR A 1 241 ? -0.882 -6.754 -8.055 1 97.88 241 THR A N 1
ATOM 1953 C CA . THR A 1 241 ? -0.95 -5.949 -9.273 1 97.88 241 THR A CA 1
ATOM 1954 C C . THR A 1 241 ? -0.238 -6.652 -10.422 1 97.88 241 THR A C 1
ATOM 1956 O O . THR A 1 241 ? 0.545 -7.578 -10.203 1 97.88 241 THR A O 1
ATOM 1959 N N . LEU A 1 242 ? -0.62 -6.262 -11.602 1 97.88 242 LEU A N 1
ATOM 1960 C CA . LEU A 1 242 ? 0.03 -6.805 -12.789 1 97.88 242 LEU A CA 1
ATOM 1961 C C . LEU A 1 242 ? 1.049 -5.82 -13.352 1 97.88 242 LEU A C 1
ATOM 1963 O O . LEU A 1 242 ? 0.903 -4.605 -13.18 1 97.88 242 LEU A O 1
ATOM 1967 N N . ARG A 1 243 ? 2.068 -6.312 -13.906 1 96.62 243 ARG A N 1
ATOM 1968 C CA . ARG A 1 243 ? 3.102 -5.559 -14.609 1 96.62 243 ARG A CA 1
ATOM 1969 C C . ARG A 1 243 ? 3.373 -6.16 -15.984 1 96.62 243 ARG A C 1
ATOM 1971 O O . ARG A 1 243 ? 3.502 -7.375 -16.125 1 96.62 243 ARG A O 1
ATOM 1978 N N . PRO A 1 244 ? 3.357 -5.312 -17.031 1 94.88 244 PRO A N 1
ATOM 1979 C CA . PRO A 1 244 ? 3.617 -5.875 -18.344 1 94.88 244 PRO A CA 1
ATOM 1980 C C . PRO A 1 244 ? 5.062 -6.332 -18.516 1 94.88 244 PRO A C 1
ATOM 1982 O O . PRO A 1 244 ? 5.98 -5.711 -17.984 1 94.88 244 PRO A O 1
ATOM 1985 N N . ILE A 1 245 ? 5.188 -7.34 -19.281 1 90.94 245 ILE A N 1
ATOM 1986 C CA . ILE A 1 245 ? 6.531 -7.867 -19.469 1 90.94 245 ILE A CA 1
ATOM 1987 C C . ILE A 1 245 ? 6.879 -7.875 -20.953 1 90.94 245 ILE A C 1
ATOM 1989 O O . ILE A 1 245 ? 6.023 -8.156 -21.797 1 90.94 245 ILE A O 1
ATOM 1993 N N . SER A 1 246 ? 8.141 -7.594 -21.25 1 83.81 246 SER A N 1
ATOM 1994 C CA . SER A 1 246 ? 8.609 -7.488 -22.625 1 83.81 246 SER A CA 1
ATOM 1995 C C . SER A 1 246 ? 9.281 -8.781 -23.078 1 83.81 246 SER A C 1
ATOM 1997 O O . SER A 1 246 ? 9.656 -8.906 -24.25 1 83.81 246 SER A O 1
ATOM 1999 N N . GLY A 1 247 ? 9.438 -9.742 -22.188 1 80.5 247 GLY A N 1
ATOM 2000 C CA . GLY A 1 247 ? 10.133 -10.977 -22.5 1 80.5 247 GLY A CA 1
ATOM 2001 C C . GLY A 1 247 ? 10.18 -11.953 -21.344 1 80.5 247 GLY A C 1
ATOM 2002 O O . GLY A 1 247 ? 9.234 -12.047 -20.562 1 80.5 247 GLY A O 1
ATOM 2003 N N . LEU A 1 248 ? 11.234 -12.742 -21.344 1 80.94 248 LEU A N 1
ATOM 2004 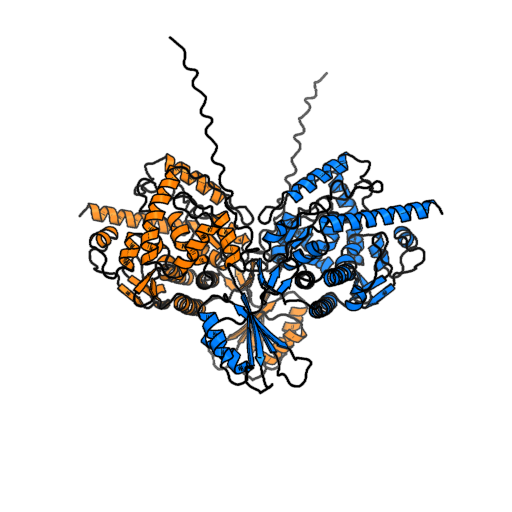C CA . LEU A 1 248 ? 11.383 -13.742 -20.297 1 80.94 248 LEU A CA 1
ATOM 2005 C C . LEU A 1 248 ? 12.242 -13.211 -19.156 1 80.94 248 LEU A C 1
ATOM 2007 O O . LEU A 1 248 ? 13.289 -12.609 -19.391 1 80.94 248 LEU A O 1
ATOM 2011 N N . LEU A 1 249 ? 11.797 -13.43 -18.016 1 84.56 249 LEU A N 1
ATOM 2012 C CA . LEU A 1 249 ? 12.523 -13.031 -16.812 1 84.56 249 LEU A CA 1
ATOM 2013 C C . LEU A 1 249 ? 13.297 -14.211 -16.234 1 84.56 249 LEU A C 1
ATOM 2015 O O . LEU A 1 249 ? 12.914 -15.367 -16.438 1 84.56 249 LEU A O 1
ATOM 2019 N N . SER A 1 250 ? 14.391 -13.836 -15.57 1 85.56 250 SER A N 1
ATOM 2020 C CA . SER A 1 250 ? 15.023 -14.867 -14.758 1 85.56 250 SER A CA 1
ATOM 2021 C C . SER A 1 250 ? 14.102 -15.312 -13.625 1 85.56 250 SER A C 1
ATOM 2023 O O . SER A 1 250 ? 13.203 -14.57 -13.219 1 85.56 250 SER A O 1
ATOM 2025 N N . ALA A 1 251 ? 14.391 -16.516 -13.195 1 89.56 251 ALA A N 1
ATOM 2026 C CA . ALA A 1 251 ? 13.609 -17.016 -12.062 1 89.56 251 ALA A CA 1
ATOM 2027 C C . ALA A 1 251 ? 13.719 -16.078 -10.867 1 89.56 251 ALA A C 1
ATOM 2029 O O . ALA A 1 251 ? 12.719 -15.797 -10.203 1 89.56 251 ALA A O 1
ATOM 2030 N N . ARG A 1 252 ? 14.906 -15.562 -10.625 1 91.38 252 ARG A N 1
ATOM 2031 C CA . ARG A 1 252 ? 15.133 -14.664 -9.5 1 91.38 252 ARG A CA 1
ATOM 2032 C C . ARG A 1 252 ? 14.305 -13.391 -9.633 1 91.38 252 ARG A C 1
ATOM 2034 O O . ARG A 1 252 ? 13.609 -12.992 -8.695 1 91.38 252 ARG A O 1
ATOM 2041 N N . ASP A 1 253 ? 14.367 -12.789 -10.781 1 91.38 253 ASP A N 1
ATOM 2042 C CA . ASP A 1 253 ? 13.641 -11.539 -10.984 1 91.38 253 ASP A CA 1
ATOM 2043 C C . ASP A 1 253 ? 12.133 -11.758 -10.898 1 91.38 253 ASP A C 1
ATOM 2045 O O . ASP A 1 253 ? 11.414 -10.945 -10.32 1 91.38 253 ASP A O 1
ATOM 2049 N N . PHE A 1 254 ? 11.734 -12.852 -11.492 1 93.69 254 PHE A N 1
ATOM 2050 C CA . PHE A 1 254 ? 10.312 -13.18 -11.469 1 93.69 254 PHE A CA 1
ATOM 2051 C C . PHE A 1 254 ? 9.828 -13.398 -10.047 1 93.69 254 PHE A C 1
ATOM 2053 O O . PHE A 1 254 ? 8.836 -12.805 -9.617 1 93.69 254 PHE A O 1
ATOM 2060 N N . LEU A 1 255 ? 10.508 -14.203 -9.312 1 96.19 255 LEU A N 1
ATOM 2061 C CA . LEU A 1 255 ? 10.109 -14.523 -7.941 1 96.19 255 LEU A CA 1
ATOM 2062 C C . LEU A 1 255 ? 10.219 -13.289 -7.047 1 96.19 255 LEU A C 1
ATOM 2064 O O . LEU A 1 255 ? 9.375 -13.078 -6.172 1 96.19 255 LEU A O 1
ATOM 2068 N N . ASN A 1 256 ? 11.273 -12.438 -7.234 1 96 256 ASN A N 1
ATOM 2069 C CA . ASN A 1 256 ? 11.43 -11.219 -6.449 1 96 256 ASN A CA 1
ATOM 2070 C C . ASN A 1 256 ? 10.211 -10.312 -6.566 1 96 256 ASN A C 1
ATOM 2072 O O . ASN A 1 256 ? 9.82 -9.656 -5.598 1 96 256 ASN A O 1
ATOM 2076 N N . ALA A 1 257 ? 9.641 -10.281 -7.723 1 97 257 ALA A N 1
ATOM 2077 C CA . ALA A 1 257 ? 8.484 -9.414 -7.941 1 97 257 ALA A CA 1
ATOM 2078 C C . ALA A 1 257 ? 7.293 -9.875 -7.102 1 97 257 ALA A C 1
ATOM 2080 O O . ALA A 1 257 ? 6.496 -9.047 -6.641 1 97 257 ALA A O 1
ATOM 2081 N N . LEU A 1 258 ? 7.188 -11.164 -6.891 1 98.19 258 LEU A N 1
ATOM 2082 C CA . LEU A 1 258 ? 6.082 -11.703 -6.105 1 98.19 258 LEU A CA 1
ATOM 2083 C C . LEU A 1 258 ? 6.133 -11.195 -4.668 1 98.19 258 LEU A C 1
ATOM 2085 O O . LEU A 1 258 ? 5.105 -11.125 -3.994 1 98.19 258 LEU A O 1
ATOM 2089 N N . ALA A 1 259 ? 7.348 -10.852 -4.188 1 97.88 259 ALA A N 1
ATOM 2090 C CA . ALA A 1 259 ? 7.496 -10.32 -2.834 1 97.88 259 ALA A CA 1
ATOM 2091 C C . ALA A 1 259 ? 6.691 -9.039 -2.652 1 97.88 259 ALA A C 1
ATOM 2093 O O . ALA A 1 259 ? 6.27 -8.719 -1.54 1 97.88 259 ALA A O 1
ATOM 2094 N N . PHE A 1 260 ? 6.457 -8.352 -3.744 1 98 260 PHE A N 1
ATOM 2095 C CA . PHE A 1 260 ? 5.734 -7.086 -3.729 1 98 260 PHE A CA 1
ATOM 2096 C C . PHE A 1 260 ? 4.301 -7.277 -4.199 1 98 260 PHE A C 1
ATOM 2098 O O . PHE A 1 260 ? 3.588 -6.301 -4.445 1 98 260 PHE A O 1
ATOM 2105 N N . ARG A 1 261 ? 3.881 -8.562 -4.445 1 98.31 261 ARG A N 1
ATOM 2106 C CA . ARG A 1 261 ? 2.594 -8.93 -5.027 1 98.31 261 ARG A CA 1
ATOM 2107 C C . ARG A 1 261 ? 2.428 -8.328 -6.418 1 98.31 261 ARG A C 1
ATOM 2109 O O . ARG A 1 261 ? 1.376 -7.77 -6.734 1 98.31 261 ARG A O 1
ATOM 2116 N N . VAL A 1 262 ? 3.459 -8.461 -7.137 1 98.25 262 VAL A N 1
ATOM 2117 C CA . VAL A 1 262 ? 3.459 -8.07 -8.547 1 98.25 262 VAL A CA 1
ATOM 2118 C C . VAL A 1 262 ? 3.627 -9.305 -9.422 1 98.25 262 VAL A C 1
ATOM 2120 O O . VAL A 1 262 ? 4.535 -10.109 -9.211 1 98.25 262 VAL A O 1
ATOM 2123 N N . PHE A 1 263 ? 2.713 -9.492 -10.359 1 97.88 263 PHE A N 1
ATOM 2124 C CA . PHE A 1 263 ? 2.805 -10.562 -11.336 1 97.88 263 PHE A CA 1
ATOM 2125 C C . PHE A 1 263 ? 3.053 -10.008 -12.734 1 97.88 263 PHE A C 1
ATOM 2127 O O . PHE A 1 263 ? 2.311 -9.141 -13.203 1 97.88 263 PHE A O 1
ATOM 2134 N N . TYR A 1 264 ? 4.113 -10.469 -13.336 1 95.25 264 TYR A N 1
ATOM 2135 C CA . TYR A 1 264 ? 4.438 -10.07 -14.703 1 95.25 264 TYR A CA 1
ATOM 2136 C C . TYR A 1 264 ? 3.551 -10.797 -15.711 1 95.25 264 TYR A C 1
ATOM 2138 O O . TYR A 1 264 ? 3.404 -12.023 -15.648 1 95.25 264 TYR A O 1
ATOM 2146 N N . SER A 1 265 ? 2.941 -10.055 -16.562 1 95.56 265 SER A N 1
ATOM 2147 C CA . SER A 1 265 ? 2.051 -10.633 -17.562 1 95.56 265 SER A CA 1
ATOM 2148 C C . SER A 1 265 ? 2.291 -10.023 -18.938 1 95.56 265 SER A C 1
ATOM 2150 O O . SER A 1 265 ? 2.41 -8.805 -19.078 1 95.56 265 SER A O 1
ATOM 2152 N N . THR A 1 266 ? 2.359 -10.859 -19.938 1 93.5 266 THR A N 1
ATOM 2153 C CA . THR A 1 266 ? 2.447 -10.359 -21.312 1 93.5 266 THR A CA 1
ATOM 2154 C C . THR A 1 266 ? 1.067 -9.977 -21.828 1 93.5 266 THR A C 1
ATOM 2156 O O . THR A 1 266 ? 0.048 -10.328 -21.234 1 93.5 266 THR A O 1
ATOM 2159 N N . GLN A 1 267 ? 1.106 -9.211 -22.953 1 96.19 267 GLN A N 1
ATOM 2160 C CA . GLN A 1 267 ? -0.171 -8.773 -23.516 1 96.19 267 GLN A CA 1
ATOM 2161 C C . GLN A 1 267 ? -0.349 -9.266 -24.938 1 96.19 267 GLN A C 1
ATOM 2163 O O . GLN A 1 267 ? -1.346 -8.953 -25.594 1 96.19 267 GLN A O 1
ATOM 2168 N N . TYR A 1 268 ? 0.629 -10.031 -25.453 1 94.38 268 TYR A N 1
ATOM 2169 C CA . TYR A 1 268 ? 0.449 -10.633 -26.766 1 94.38 268 TYR A CA 1
ATOM 2170 C C . TYR A 1 268 ? -0.218 -12 -26.656 1 94.38 268 TYR A C 1
ATOM 2172 O O . TYR A 1 268 ? -0.181 -12.633 -25.609 1 94.38 268 TYR A O 1
ATOM 2180 N N . ILE A 1 269 ? -0.807 -12.422 -27.719 1 95.5 269 ILE A N 1
ATOM 2181 C CA . ILE A 1 269 ? -1.562 -13.672 -27.734 1 95.5 269 ILE A CA 1
ATOM 2182 C C . ILE A 1 269 ? -0.916 -14.656 -28.703 1 95.5 269 ILE A C 1
ATOM 2184 O O . ILE A 1 269 ? -0.242 -14.25 -29.656 1 95.5 269 ILE A O 1
ATOM 2188 N N . ARG A 1 270 ? -1.023 -15.891 -28.438 1 92.62 270 ARG A N 1
ATOM 2189 C CA . ARG A 1 270 ? -0.549 -16.953 -29.312 1 92.62 270 ARG A CA 1
ATOM 2190 C C . ARG A 1 270 ? -1.071 -16.781 -30.734 1 92.62 270 ARG A C 1
ATOM 2192 O O . ARG A 1 270 ? -2.033 -16.047 -30.953 1 92.62 270 ARG A O 1
ATOM 2199 N N . HIS A 1 271 ? -0.403 -17.453 -31.625 1 91.75 271 HIS A N 1
ATOM 2200 C CA . HIS A 1 271 ? -0.69 -17.297 -33.031 1 91.75 271 HIS A CA 1
ATOM 2201 C C . HIS A 1 271 ? -2.061 -17.859 -33.406 1 91.75 271 HIS A C 1
ATOM 2203 O O . HIS A 1 271 ? -2.43 -18.938 -32.906 1 91.75 271 HIS A O 1
ATOM 2209 N N . HIS A 1 272 ? -2.781 -17.219 -34.25 1 92.56 272 HIS A N 1
ATOM 2210 C CA . HIS A 1 272 ? -4.145 -17.578 -34.625 1 92.56 272 HIS A CA 1
ATOM 2211 C C . HIS A 1 272 ? -4.168 -18.891 -35.406 1 92.56 272 HIS A C 1
ATOM 2213 O O . HIS A 1 272 ? -5.188 -19.578 -35.438 1 92.56 272 HIS A O 1
ATOM 2219 N N . GLY A 1 273 ? -3.072 -19.172 -36 1 88.75 273 GLY A N 1
ATOM 2220 C CA . GLY A 1 273 ? -2.988 -20.422 -36.75 1 88.75 273 GLY A CA 1
ATOM 2221 C C . GLY A 1 273 ? -2.996 -21.656 -35.844 1 88.75 273 GLY A C 1
ATOM 2222 O O . GLY A 1 273 ? -3.295 -22.75 -36.312 1 88.75 273 GLY A O 1
ATOM 2223 N N . ASN A 1 274 ? -2.623 -21.531 -34.594 1 86.94 274 ASN A N 1
ATOM 2224 C CA . ASN A 1 274 ? -2.627 -22.609 -33.625 1 86.94 274 ASN A CA 1
ATOM 2225 C C . ASN A 1 274 ? -3.119 -22.125 -32.25 1 86.94 274 ASN A C 1
ATOM 2227 O O . ASN A 1 274 ? -2.355 -22.109 -31.297 1 86.94 274 ASN A O 1
ATOM 2231 N N . PRO A 1 275 ? -4.352 -21.922 -32.125 1 87.19 275 PRO A N 1
ATOM 2232 C CA . PRO A 1 275 ? -4.891 -21.312 -30.906 1 87.19 275 PRO A CA 1
ATOM 2233 C C . PRO A 1 275 ? -4.785 -22.219 -29.688 1 87.19 275 PRO A C 1
ATOM 2235 O O . PRO A 1 275 ? -4.922 -21.766 -28.562 1 87.19 275 PRO A O 1
ATOM 2238 N N . PHE A 1 276 ? -4.523 -23.484 -29.875 1 81.12 276 PHE A N 1
ATOM 2239 C CA . PHE A 1 276 ? -4.594 -24.406 -28.75 1 81.12 276 PHE A CA 1
ATOM 2240 C C . PHE A 1 276 ? -3.197 -24.828 -28.312 1 81.12 276 PHE A C 1
ATOM 2242 O O . PHE A 1 276 ? -3.047 -25.766 -27.516 1 81.12 276 PHE A O 1
ATOM 2249 N N . TYR A 1 277 ? -2.25 -24.172 -28.906 1 75.81 277 TYR A N 1
ATOM 2250 C CA . TYR A 1 277 ? -0.866 -24.453 -28.547 1 75.81 277 TYR A CA 1
ATOM 2251 C C . TYR A 1 277 ? -0.036 -23.172 -28.547 1 75.81 277 TYR A C 1
ATOM 2253 O O . TYR A 1 277 ? -0.19 -22.328 -29.422 1 75.81 277 TYR A O 1
ATOM 2261 N N . THR A 1 278 ? 0.777 -23.047 -27.484 1 76 278 THR A N 1
ATOM 2262 C CA . THR A 1 278 ? 1.779 -22 -27.484 1 76 278 THR A CA 1
ATOM 2263 C C . THR A 1 278 ? 3.068 -22.469 -26.812 1 76 278 THR A C 1
ATOM 2265 O O . THR A 1 278 ? 3.029 -23.109 -25.766 1 76 278 THR A O 1
ATOM 2268 N N . PRO A 1 279 ? 4.184 -22.188 -27.453 1 73.88 279 PRO A N 1
ATOM 2269 C CA . PRO A 1 279 ? 5.465 -22.594 -26.859 1 73.88 279 PRO A CA 1
ATOM 2270 C C . PRO A 1 279 ? 5.852 -21.766 -25.641 1 73.88 279 PRO A C 1
ATOM 2272 O O . PRO A 1 279 ? 6.586 -22.25 -24.781 1 73.88 279 PRO A O 1
ATOM 2275 N N . GLU A 1 280 ? 5.422 -20.516 -25.688 1 79 280 GLU A N 1
ATOM 2276 C CA . GLU A 1 280 ? 5.746 -19.594 -24.594 1 79 280 GLU A CA 1
ATOM 2277 C C . GLU A 1 280 ? 4.48 -19.016 -23.969 1 79 280 GLU A C 1
ATOM 2279 O O . GLU A 1 280 ? 3.404 -19.062 -24.578 1 79 280 GLU A O 1
ATOM 2284 N N . PRO A 1 281 ? 4.734 -18.531 -22.75 1 87.44 281 PRO A N 1
ATOM 2285 C CA . PRO A 1 281 ? 3.564 -17.922 -22.125 1 87.44 281 PRO A CA 1
ATOM 2286 C C . PRO A 1 281 ? 2.992 -16.75 -22.922 1 87.44 281 PRO A C 1
ATOM 2288 O O . PRO A 1 281 ? 3.75 -15.977 -23.516 1 87.44 281 PRO A O 1
ATOM 2291 N N . ASP A 1 282 ? 1.725 -16.766 -23.094 1 92.94 282 ASP A N 1
ATOM 2292 C CA . ASP A 1 282 ? 0.984 -15.68 -23.734 1 92.94 282 ASP A CA 1
ATOM 2293 C C . ASP A 1 282 ? -0.135 -15.18 -22.828 1 92.94 282 ASP A C 1
ATOM 2295 O O . ASP A 1 282 ? -0.234 -15.586 -21.656 1 92.94 282 ASP A O 1
ATOM 2299 N N . ILE A 1 283 ? -0.911 -14.32 -23.359 1 96.56 283 ILE A N 1
AT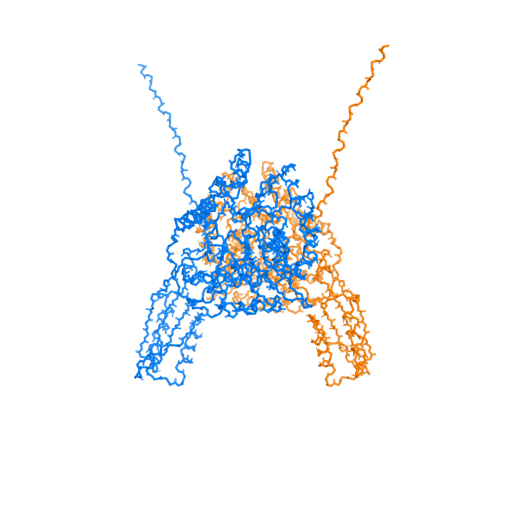OM 2300 C CA . ILE A 1 283 ? -1.912 -13.656 -22.531 1 96.56 283 ILE A CA 1
ATOM 2301 C C . ILE A 1 283 ? -2.951 -14.672 -22.062 1 96.56 283 ILE A C 1
ATOM 2303 O O . ILE A 1 283 ? -3.529 -14.531 -20.984 1 96.56 283 ILE A O 1
ATOM 2307 N N . CYS A 1 284 ? -3.246 -15.734 -22.828 1 96.81 284 CYS A N 1
ATOM 2308 C CA . CYS A 1 284 ? -4.18 -16.781 -22.422 1 96.81 284 CYS A CA 1
ATOM 2309 C C . CYS A 1 284 ? -3.654 -17.516 -21.188 1 96.81 284 CYS A C 1
ATOM 2311 O O . CYS A 1 284 ? -4.387 -17.719 -20.219 1 96.81 284 CYS A O 1
ATOM 2313 N N . HIS A 1 285 ? -2.406 -17.875 -21.297 1 95.81 285 HIS A N 1
ATOM 2314 C CA . HIS A 1 285 ? -1.759 -18.547 -20.172 1 95.81 285 HIS A CA 1
ATOM 2315 C C . HIS A 1 285 ? -1.812 -17.688 -18.906 1 95.81 285 HIS A C 1
ATOM 2317 O O . HIS A 1 285 ? -2.105 -18.188 -17.828 1 95.81 285 HIS A O 1
ATOM 2323 N N . GLU A 1 286 ? -1.56 -16.5 -19.078 1 96.62 286 GLU A N 1
ATOM 2324 C CA . GLU A 1 286 ? -1.466 -15.586 -17.938 1 96.62 286 GLU A CA 1
ATOM 2325 C C . GLU A 1 286 ? -2.846 -15.273 -17.375 1 96.62 286 GLU A C 1
ATOM 2327 O O . GLU A 1 286 ? -3.084 -15.438 -16.172 1 96.62 286 GLU A O 1
ATOM 2332 N N . LEU A 1 287 ? -3.771 -14.852 -18.188 1 98 287 LEU A N 1
ATOM 2333 C CA . LEU A 1 287 ? -5.047 -14.312 -17.734 1 98 287 LEU A CA 1
ATOM 2334 C C . LEU A 1 287 ? -6.023 -15.438 -17.406 1 98 287 LEU A C 1
ATOM 2336 O O . LEU A 1 287 ? -6.895 -15.281 -16.547 1 98 287 LEU A O 1
ATOM 2340 N N . LEU A 1 288 ? -5.906 -16.562 -18.094 1 97.88 288 LEU A N 1
ATOM 2341 C CA . LEU A 1 288 ? -6.844 -17.656 -17.859 1 97.88 288 LEU A CA 1
ATOM 2342 C C . LEU A 1 288 ? -6.219 -18.719 -16.969 1 97.88 288 LEU A C 1
ATOM 2344 O O . LEU A 1 288 ? -6.926 -19.562 -16.422 1 97.88 288 LEU A O 1
ATOM 2348 N N . GLY A 1 289 ? -4.961 -18.672 -16.828 1 97.62 289 GLY A N 1
ATOM 2349 C CA . GLY A 1 289 ? -4.266 -19.625 -15.984 1 97.62 289 GLY A CA 1
ATOM 2350 C C . GLY A 1 289 ? -3.918 -19.062 -14.617 1 97.62 289 GLY A C 1
ATOM 2351 O O . GLY A 1 289 ? -4.461 -19.5 -13.602 1 97.62 289 GLY A O 1
ATOM 2352 N N . HIS A 1 290 ? -3.152 -18.031 -14.57 1 98.19 290 HIS A N 1
ATOM 2353 C CA . HIS A 1 290 ? -2.562 -17.516 -13.336 1 98.19 290 HIS A CA 1
ATOM 2354 C C . HIS A 1 290 ? -3.518 -16.547 -12.633 1 98.19 290 HIS A C 1
ATOM 2356 O O . HIS A 1 290 ? -3.801 -16.719 -11.445 1 98.19 290 HIS A O 1
ATOM 2362 N N . VAL A 1 291 ? -4.012 -15.586 -13.305 1 98.31 291 VAL A N 1
ATOM 2363 C CA . VAL A 1 291 ? -4.496 -14.312 -12.773 1 98.31 291 VAL A CA 1
ATOM 2364 C C . VAL A 1 291 ? -5.723 -14.555 -11.898 1 98.31 291 VAL A C 1
ATOM 2366 O O . VAL A 1 291 ? -5.848 -13.969 -10.82 1 98.31 291 VAL A O 1
ATOM 2369 N N . PRO A 1 292 ? -6.664 -15.398 -12.281 1 97.81 292 PRO A N 1
ATOM 2370 C CA . PRO A 1 292 ? -7.852 -15.547 -11.438 1 97.81 292 PRO A CA 1
ATOM 2371 C C . PRO A 1 292 ? -7.508 -15.969 -10.016 1 97.81 292 PRO A C 1
ATOM 2373 O O . PRO A 1 292 ? -8.117 -15.477 -9.055 1 97.81 292 PRO A O 1
ATOM 2376 N N . LEU A 1 293 ? -6.551 -16.766 -9.867 1 97.75 293 LEU A N 1
ATOM 2377 C CA . LEU A 1 293 ? -6.242 -17.266 -8.531 1 97.75 293 LEU A CA 1
ATOM 2378 C C . LEU A 1 293 ? -5.539 -16.203 -7.703 1 97.75 293 LEU A C 1
ATOM 2380 O O . LEU A 1 293 ? -5.523 -16.281 -6.473 1 97.75 293 LEU A O 1
ATOM 2384 N N . PHE A 1 294 ? -4.93 -15.219 -8.305 1 97.81 294 PHE A N 1
ATOM 2385 C CA . PHE A 1 294 ? -4.336 -14.117 -7.551 1 97.81 294 PHE A CA 1
ATOM 2386 C C . PHE A 1 294 ? -5.41 -13.289 -6.852 1 97.81 294 PHE A C 1
ATOM 2388 O O . PHE A 1 294 ? -5.105 -12.477 -5.98 1 97.81 294 PHE A O 1
ATOM 2395 N N . ALA A 1 295 ? -6.664 -13.492 -7.223 1 95.62 295 ALA A N 1
ATOM 2396 C CA . ALA A 1 295 ? -7.777 -12.82 -6.551 1 95.62 295 ALA A CA 1
ATOM 2397 C C . ALA A 1 295 ? -8.172 -13.562 -5.277 1 95.62 295 ALA A C 1
ATOM 2399 O O . ALA A 1 295 ? -8.969 -13.062 -4.484 1 95.62 295 ALA A O 1
ATOM 2400 N N . ASN A 1 296 ? -7.637 -14.719 -5.109 1 94.06 296 ASN A N 1
ATOM 2401 C CA . ASN A 1 296 ? -7.855 -15.492 -3.887 1 94.06 296 ASN A CA 1
ATOM 2402 C C . ASN A 1 296 ? -6.805 -15.172 -2.828 1 94.06 296 ASN A C 1
ATOM 2404 O O . ASN A 1 296 ? -5.605 -15.297 -3.084 1 94.06 296 ASN A O 1
ATOM 2408 N N . PRO A 1 297 ? -7.191 -14.859 -1.591 1 91.19 297 PRO A N 1
ATOM 2409 C CA . P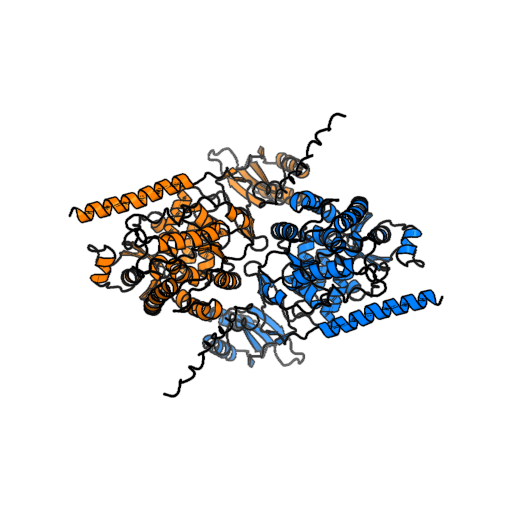RO A 1 297 ? -6.234 -14.422 -0.573 1 91.19 297 PRO A CA 1
ATOM 2410 C C . PRO A 1 297 ? -5.207 -15.492 -0.224 1 91.19 297 PRO A C 1
ATOM 2412 O O . PRO A 1 297 ? -4.023 -15.188 -0.048 1 91.19 297 PRO A O 1
ATOM 2415 N N . ALA A 1 298 ? -5.652 -16.703 -0.12 1 89.94 298 ALA A N 1
ATOM 2416 C CA . ALA A 1 298 ? -4.727 -17.766 0.249 1 89.94 298 ALA A CA 1
ATOM 2417 C C . ALA A 1 298 ? -3.658 -17.953 -0.822 1 89.94 298 ALA A C 1
ATOM 2419 O O . ALA A 1 298 ? -2.471 -18.078 -0.509 1 89.94 298 ALA A O 1
ATOM 2420 N N . PHE A 1 299 ? -4.121 -18.016 -2.043 1 96.44 299 PHE A N 1
ATOM 2421 C CA . PHE A 1 299 ? -3.195 -18.172 -3.158 1 96.44 299 PHE A CA 1
ATOM 2422 C C . PHE A 1 299 ? -2.262 -16.969 -3.26 1 96.44 299 PHE A C 1
ATOM 2424 O O . PHE A 1 299 ? -1.059 -17.125 -3.477 1 96.44 299 PHE A O 1
ATOM 2431 N N . ALA A 1 300 ? -2.791 -15.789 -3.094 1 96.44 300 ALA A N 1
ATOM 2432 C CA . ALA A 1 300 ? -1.986 -14.57 -3.115 1 96.44 300 ALA A CA 1
ATOM 2433 C C . ALA A 1 300 ? -0.924 -14.594 -2.02 1 96.44 300 ALA A C 1
ATOM 2435 O O . ALA A 1 300 ? 0.233 -14.242 -2.262 1 96.44 300 ALA A O 1
ATOM 2436 N N . ASP A 1 301 ? -1.275 -15.062 -0.873 1 93.19 301 ASP A N 1
ATOM 2437 C CA . ASP A 1 301 ? -0.374 -15.102 0.274 1 93.19 301 ASP A CA 1
ATOM 2438 C C . ASP A 1 301 ? 0.797 -16.047 0.016 1 93.19 301 ASP A C 1
ATOM 2440 O O . ASP A 1 301 ? 1.956 -15.68 0.208 1 93.19 301 ASP A O 1
ATOM 2444 N N . PHE A 1 302 ? 0.485 -17.266 -0.342 1 91.44 302 PHE A N 1
ATOM 2445 C CA . PHE A 1 302 ? 1.613 -18.172 -0.453 1 91.44 302 PHE A CA 1
ATOM 2446 C C . PHE A 1 302 ? 2.477 -17.828 -1.66 1 91.44 302 PHE A C 1
ATOM 2448 O O . PHE A 1 302 ? 3.68 -18.094 -1.668 1 91.44 302 PHE A O 1
ATOM 2455 N N . SER A 1 303 ? 1.825 -17.234 -2.725 1 97.06 303 SER A N 1
ATOM 2456 C CA . SER A 1 303 ? 2.65 -16.75 -3.828 1 97.06 303 SER A CA 1
ATOM 2457 C C . SER A 1 303 ? 3.633 -15.688 -3.359 1 97.06 303 SER A C 1
ATOM 2459 O O . SER A 1 303 ? 4.809 -15.711 -3.736 1 97.06 303 SER A O 1
ATOM 2461 N N . GLN A 1 304 ? 3.174 -14.773 -2.547 1 97.06 304 GLN A N 1
ATOM 2462 C CA . GLN A 1 304 ? 4.047 -13.742 -2.002 1 97.06 304 GLN A CA 1
ATOM 2463 C C . GLN A 1 304 ? 5.125 -14.344 -1.111 1 97.06 304 GLN A C 1
ATOM 2465 O O . GLN A 1 304 ? 6.266 -13.875 -1.103 1 97.06 304 GLN A O 1
ATOM 2470 N N . GLU A 1 305 ? 4.75 -15.328 -0.392 1 94.44 305 GLU A N 1
ATOM 2471 C CA . GLU A 1 305 ? 5.715 -15.977 0.493 1 94.44 305 GLU A CA 1
ATOM 2472 C C . GLU A 1 305 ? 6.895 -16.531 -0.293 1 94.44 305 GLU A C 1
ATOM 2474 O O . GLU A 1 305 ? 8.047 -16.438 0.143 1 94.44 305 GLU A O 1
ATOM 2479 N N . ILE A 1 306 ? 6.559 -17.109 -1.409 1 97.19 306 ILE A N 1
ATOM 2480 C CA . ILE A 1 306 ? 7.621 -17.609 -2.275 1 97.19 306 ILE A CA 1
ATOM 2481 C C . ILE A 1 306 ? 8.516 -16.453 -2.717 1 97.19 306 ILE A C 1
ATOM 2483 O O . ILE A 1 306 ? 9.742 -16.578 -2.715 1 97.19 306 ILE A O 1
ATOM 2487 N N . GLY A 1 307 ? 7.922 -15.375 -3.08 1 97.62 307 GLY A N 1
ATOM 2488 C CA . GLY A 1 307 ? 8.672 -14.18 -3.451 1 97.62 307 GLY A CA 1
ATOM 2489 C C . GLY A 1 307 ? 9.57 -13.672 -2.34 1 97.62 307 GLY A C 1
ATOM 2490 O O . GLY A 1 307 ? 10.742 -13.367 -2.572 1 97.62 307 GLY A O 1
ATOM 2491 N N . LEU A 1 308 ? 9.031 -13.57 -1.138 1 96.5 308 LEU A N 1
ATOM 2492 C CA . LEU A 1 308 ? 9.789 -13.086 0.01 1 96.5 308 LEU A CA 1
ATOM 2493 C C . LEU A 1 308 ? 10.977 -13.992 0.301 1 96.5 308 LEU A C 1
ATOM 2495 O O . LEU A 1 308 ? 12.07 -13.516 0.6 1 96.5 308 LEU A O 1
ATOM 2499 N N . ALA A 1 309 ? 10.766 -15.273 0.143 1 95.31 309 ALA A N 1
ATOM 2500 C CA . ALA A 1 309 ? 11.828 -16.25 0.399 1 95.31 309 ALA A CA 1
ATOM 2501 C C . ALA A 1 309 ? 12.945 -16.125 -0.636 1 95.31 309 ALA A C 1
ATOM 2503 O O . ALA A 1 309 ? 14.086 -16.516 -0.374 1 95.31 309 ALA A O 1
ATOM 2504 N N . SER A 1 310 ? 12.641 -15.578 -1.771 1 95.81 310 SER A N 1
ATOM 2505 C CA . SER A 1 310 ? 13.609 -15.484 -2.854 1 95.81 310 SER A CA 1
ATOM 2506 C C . SER A 1 310 ? 14.531 -14.289 -2.67 1 95.81 310 SER A C 1
ATOM 2508 O O . SER A 1 310 ? 15.594 -14.211 -3.297 1 95.81 310 SER A O 1
ATOM 2510 N N . LEU A 1 311 ? 14.133 -13.352 -1.871 1 94.75 311 LEU A N 1
ATOM 2511 C CA . LEU A 1 311 ? 14.906 -12.125 -1.704 1 94.75 311 LEU A CA 1
ATOM 2512 C C . LEU A 1 311 ? 16.25 -12.414 -1.061 1 94.75 311 LEU A C 1
ATOM 2514 O O . LEU A 1 311 ? 16.312 -13 0.021 1 94.75 311 LEU A O 1
ATOM 2518 N N . ALA A 1 312 ? 17.312 -12.047 -1.748 1 91.25 312 ALA A N 1
ATOM 2519 C CA . ALA A 1 312 ? 18.688 -12.195 -1.289 1 91.25 312 ALA A CA 1
ATOM 2520 C C . ALA A 1 312 ? 19.062 -13.672 -1.14 1 91.25 312 ALA A C 1
ATOM 2522 O O . ALA A 1 312 ? 20.062 -14.008 -0.497 1 91.25 312 ALA A O 1
ATOM 2523 N N . ALA A 1 313 ? 18.266 -14.586 -1.678 1 92.06 313 ALA A N 1
ATOM 2524 C CA . ALA A 1 313 ? 18.547 -16.016 -1.594 1 92.06 313 ALA A CA 1
ATOM 2525 C C . ALA A 1 313 ? 19.703 -16.406 -2.514 1 92.06 313 ALA A C 1
ATOM 2527 O O . ALA A 1 313 ? 19.984 -15.703 -3.492 1 92.06 313 ALA A O 1
ATOM 2528 N N . SER A 1 314 ? 20.359 -17.484 -2.135 1 90.69 314 SER A N 1
ATOM 2529 C CA . SER A 1 314 ? 21.406 -18.016 -3.01 1 90.69 314 SER A CA 1
ATOM 2530 C C . SER A 1 314 ? 20.812 -18.516 -4.324 1 90.69 314 SER A C 1
ATOM 2532 O O . SER A 1 314 ? 19.609 -18.75 -4.422 1 90.69 314 SER A O 1
ATOM 2534 N N . ASP A 1 315 ? 21.625 -18.719 -5.312 1 89.19 315 ASP A N 1
ATOM 2535 C CA . ASP A 1 315 ? 21.172 -19.25 -6.594 1 89.19 315 ASP A CA 1
ATOM 2536 C C . ASP A 1 315 ? 20.562 -20.641 -6.426 1 89.19 315 ASP A C 1
ATOM 2538 O O . ASP A 1 315 ? 19.562 -20.969 -7.078 1 89.19 315 ASP A O 1
ATOM 2542 N N . ASP A 1 316 ? 21.156 -21.344 -5.543 1 92.12 316 ASP A N 1
ATOM 2543 C CA . ASP A 1 316 ? 20.641 -22.672 -5.281 1 92.12 316 ASP A CA 1
ATOM 2544 C C . ASP A 1 316 ? 19.234 -22.625 -4.684 1 92.12 316 ASP A C 1
ATOM 2546 O O . ASP A 1 316 ? 18.344 -23.359 -5.102 1 92.12 316 ASP A O 1
ATOM 2550 N N . ASP A 1 317 ? 19.094 -21.766 -3.795 1 94.12 317 ASP A N 1
ATOM 2551 C CA . ASP A 1 317 ? 17.797 -21.641 -3.146 1 94.12 317 ASP A CA 1
ATOM 2552 C C . ASP A 1 317 ? 16.75 -21.078 -4.109 1 94.12 317 ASP A C 1
ATOM 2554 O O . ASP A 1 317 ? 15.578 -21.469 -4.066 1 94.12 317 ASP A O 1
ATOM 2558 N N . VAL A 1 318 ? 17.156 -20.203 -4.965 1 93.88 318 VAL A N 1
ATOM 2559 C CA . VAL A 1 318 ? 16.234 -19.688 -5.98 1 93.88 318 VAL A CA 1
ATOM 2560 C C . VAL A 1 318 ? 15.805 -20.828 -6.91 1 93.88 318 VAL A C 1
ATOM 2562 O O . VAL A 1 318 ? 14.633 -20.906 -7.289 1 93.88 318 VAL A O 1
ATOM 2565 N N . ALA A 1 319 ? 16.719 -21.688 -7.223 1 93.44 319 ALA A N 1
ATOM 2566 C CA . ALA A 1 319 ? 16.391 -22.828 -8.078 1 93.44 319 ALA A CA 1
ATOM 2567 C C . ALA A 1 319 ? 15.383 -23.75 -7.395 1 93.44 319 ALA A C 1
ATOM 2569 O O . ALA A 1 319 ? 14.453 -24.234 -8.039 1 93.44 319 ALA A O 1
ATOM 2570 N N . LYS A 1 320 ? 15.586 -23.969 -6.141 1 96.44 320 LYS A N 1
ATOM 2571 C CA . LYS A 1 320 ? 14.641 -24.781 -5.379 1 96.44 320 LYS A CA 1
ATOM 2572 C C . LYS A 1 320 ? 13.25 -24.141 -5.367 1 96.44 320 LYS A C 1
ATOM 2574 O O . LYS A 1 320 ? 12.25 -24.828 -5.582 1 96.44 320 LYS A O 1
ATOM 2579 N N . LEU A 1 321 ? 13.266 -22.875 -5.105 1 97 321 LEU A N 1
ATOM 2580 C CA . LEU A 1 321 ? 12 -22.141 -5.066 1 97 321 LEU A CA 1
ATOM 2581 C C . LEU A 1 321 ? 11.312 -22.172 -6.43 1 97 321 LEU A C 1
ATOM 2583 O O . LEU A 1 321 ? 10.094 -22.312 -6.512 1 97 321 LEU A O 1
ATOM 2587 N N . ALA A 1 322 ? 12.117 -22.078 -7.457 1 95.25 322 ALA A N 1
ATOM 2588 C CA . ALA A 1 322 ? 11.57 -22.125 -8.812 1 95.25 322 ALA A CA 1
ATOM 2589 C C . ALA A 1 322 ? 10.945 -23.484 -9.102 1 95.25 322 ALA A C 1
ATOM 2591 O O . ALA A 1 322 ? 9.898 -23.562 -9.75 1 95.25 322 ALA A O 1
ATOM 2592 N N . SER A 1 323 ? 11.555 -24.484 -8.625 1 96.56 323 SER A N 1
ATOM 2593 C CA . SER A 1 323 ? 11.016 -25.844 -8.797 1 96.56 323 SER A CA 1
ATOM 2594 C C . SER A 1 323 ? 9.711 -26.016 -8.031 1 96.56 323 SER A C 1
ATOM 2596 O O . SER A 1 323 ? 8.758 -26.594 -8.547 1 96.56 323 SER A O 1
ATOM 2598 N N . VAL A 1 324 ? 9.703 -25.5 -6.863 1 98 324 VAL A N 1
ATOM 2599 C CA . VAL A 1 324 ? 8.484 -25.562 -6.07 1 98 324 VAL A CA 1
ATOM 2600 C C . VAL A 1 324 ? 7.375 -24.766 -6.762 1 98 324 VAL A C 1
ATOM 2602 O O . VAL A 1 324 ? 6.23 -25.219 -6.828 1 98 324 VAL A O 1
ATOM 2605 N N . TYR A 1 325 ? 7.727 -23.625 -7.246 1 97.75 325 TYR A N 1
ATOM 2606 C CA . TYR A 1 325 ? 6.785 -22.828 -8.008 1 97.75 325 TYR A CA 1
ATOM 2607 C C . TYR A 1 325 ? 6.238 -23.594 -9.203 1 97.75 325 TYR A C 1
ATOM 2609 O O . TYR A 1 325 ? 5.035 -23.562 -9.477 1 97.75 325 TYR A O 1
ATOM 2617 N N . TRP A 1 326 ? 7.086 -24.328 -9.867 1 96.94 326 TRP A N 1
ATOM 2618 C CA . TRP A 1 326 ? 6.727 -25.141 -11.031 1 96.94 326 TRP A CA 1
ATOM 2619 C C . TRP A 1 326 ? 5.688 -26.188 -10.664 1 96.94 326 TRP A C 1
ATOM 2621 O O . TRP A 1 326 ? 4.648 -26.312 -11.32 1 96.94 326 TRP A O 1
ATOM 2631 N N . PHE A 1 327 ? 5.863 -26.828 -9.578 1 98 327 PHE A N 1
ATOM 2632 C CA . PHE A 1 327 ? 5.043 -27.969 -9.234 1 98 327 PHE A CA 1
ATOM 2633 C C . PHE A 1 327 ? 3.812 -27.547 -8.445 1 98 327 PHE A C 1
ATOM 2635 O O . PHE A 1 327 ? 3.004 -28.391 -8.039 1 98 327 PHE A O 1
ATOM 2642 N N . THR A 1 328 ? 3.648 -26.25 -8.227 1 97.75 328 THR A N 1
ATOM 2643 C CA . THR A 1 328 ? 2.471 -25.75 -7.535 1 97.75 328 THR A CA 1
ATOM 2644 C C . THR A 1 328 ? 1.762 -24.688 -8.367 1 97.75 328 THR A C 1
ATOM 2646 O O . THR A 1 328 ? 0.912 -25.016 -9.203 1 97.75 328 THR A O 1
ATOM 2649 N N . VAL A 1 329 ? 2.305 -23.5 -8.422 1 97.81 329 VAL A N 1
ATOM 2650 C CA . VAL A 1 329 ? 1.652 -22.375 -9.086 1 97.81 329 VAL A CA 1
ATOM 2651 C C . VAL A 1 329 ? 1.54 -22.641 -10.578 1 97.81 329 VAL A C 1
ATOM 2653 O O . VAL A 1 329 ? 0.575 -22.219 -11.227 1 97.81 329 VAL A O 1
ATOM 2656 N N . GLU A 1 330 ? 2.439 -23.406 -11.125 1 96.94 330 GLU A N 1
ATOM 2657 C CA . GLU A 1 330 ? 2.432 -23.688 -12.562 1 96.94 330 GLU A CA 1
ATOM 2658 C C . GLU A 1 330 ? 1.69 -24.984 -12.867 1 96.94 330 GLU A C 1
ATOM 2660 O O . GLU A 1 330 ? 0.833 -25.016 -13.75 1 96.94 330 GLU A O 1
ATOM 2665 N N . PHE A 1 331 ? 1.972 -26.094 -12.117 1 97.75 331 PHE A N 1
ATOM 2666 C CA . PHE A 1 331 ? 1.387 -27.391 -12.469 1 97.75 331 PHE A CA 1
ATOM 2667 C C . PHE A 1 331 ? 0.806 -28.078 -11.234 1 97.75 331 PHE A C 1
ATOM 2669 O O . PHE A 1 331 ? 0.724 -29.297 -11.188 1 97.75 331 PHE A O 1
ATOM 2676 N N . GLY A 1 332 ? 0.337 -27.281 -10.336 1 98.12 332 GLY A N 1
ATOM 2677 C CA . GLY A 1 332 ? -0.166 -27.812 -9.078 1 98.12 332 GLY A CA 1
ATOM 2678 C C . GLY A 1 332 ? -1.571 -28.375 -9.188 1 98.12 332 GLY A C 1
ATOM 2679 O O . GLY A 1 332 ? -2.398 -27.859 -9.938 1 98.12 332 GLY A O 1
ATOM 2680 N N . LEU A 1 333 ? -1.784 -29.453 -8.406 1 98.5 333 LEU A N 1
ATOM 2681 C CA . LEU A 1 333 ? -3.08 -30.109 -8.289 1 98.5 333 LEU A CA 1
ATOM 2682 C C . LEU A 1 333 ? -3.531 -30.156 -6.832 1 98.5 333 LEU A C 1
ATOM 2684 O O . LEU A 1 333 ? -2.723 -29.953 -5.918 1 98.5 333 LEU A O 1
ATOM 2688 N N . LEU A 1 334 ? -4.82 -30.297 -6.664 1 98.12 334 LEU A N 1
ATOM 2689 C CA . LEU A 1 334 ? -5.359 -30.516 -5.328 1 98.12 334 LEU A CA 1
ATOM 2690 C C . LEU A 1 334 ? -6.586 -31.422 -5.383 1 98.12 334 LEU A C 1
ATOM 2692 O O . LEU A 1 334 ? -7.094 -31.719 -6.469 1 98.12 334 LEU A O 1
ATOM 2696 N N . ARG A 1 335 ? -6.957 -31.906 -4.266 1 96.38 335 ARG A N 1
ATOM 2697 C CA . ARG A 1 335 ? -8.102 -32.812 -4.195 1 96.38 335 ARG A CA 1
ATOM 2698 C C . ARG A 1 335 ? -9.336 -32.094 -3.662 1 96.38 335 ARG A C 1
ATOM 2700 O O . ARG A 1 335 ? -9.242 -31.297 -2.727 1 96.38 335 ARG A O 1
ATOM 2707 N N . GLU A 1 336 ? -10.445 -32.281 -4.344 1 95.19 336 GLU A N 1
ATOM 2708 C CA . GLU A 1 336 ? -11.766 -31.844 -3.92 1 95.19 336 GLU A CA 1
ATOM 2709 C C . GLU A 1 336 ? -12.797 -32.969 -4.027 1 95.19 336 GLU A C 1
ATOM 2711 O O . GLU A 1 336 ? -13.109 -33.438 -5.125 1 95.19 336 GLU A O 1
ATOM 2716 N N . GLY A 1 337 ? -13.422 -33.375 -2.902 1 90.69 337 GLY A N 1
ATOM 2717 C CA . GLY A 1 337 ? -14.422 -34.438 -2.936 1 90.69 337 GLY A CA 1
ATOM 2718 C C . GLY A 1 337 ? -13.945 -35.688 -3.631 1 90.69 337 GLY A C 1
ATOM 2719 O O . GLY A 1 337 ? -14.656 -36.25 -4.469 1 90.69 337 GLY A O 1
ATOM 2720 N N . GLY A 1 338 ? -12.742 -36.094 -3.51 1 89.94 338 GLY A N 1
ATOM 2721 C CA . GLY A 1 338 ? -12.188 -37.281 -4.098 1 89.94 338 GLY A CA 1
ATOM 2722 C C . GLY A 1 338 ? -11.703 -37.094 -5.523 1 89.94 338 GLY A C 1
ATOM 2723 O O . GLY A 1 338 ? -11.117 -38 -6.117 1 89.94 338 GLY A O 1
ATOM 2724 N N . GLN A 1 339 ? -11.945 -36 -6.062 1 95.38 339 GLN A N 1
ATOM 2725 C CA . GLN A 1 339 ? -11.508 -35.688 -7.426 1 95.38 339 GLN A CA 1
ATOM 2726 C C . GLN A 1 339 ? -10.242 -34.844 -7.434 1 95.38 339 GLN A C 1
ATOM 2728 O O . GLN A 1 339 ? -10 -34.094 -6.5 1 95.38 339 GLN A O 1
ATOM 2733 N N . VAL A 1 340 ? -9.484 -35.031 -8.508 1 97.75 340 VAL A N 1
ATOM 2734 C CA . VAL A 1 340 ? -8.289 -34.219 -8.711 1 97.75 340 VAL A CA 1
ATOM 2735 C C . VAL A 1 340 ? -8.641 -32.969 -9.484 1 97.75 340 VAL A C 1
ATOM 2737 O O . VAL A 1 340 ? -9.281 -33.031 -10.539 1 97.75 340 VAL A O 1
ATOM 2740 N N . LYS A 1 341 ? -8.289 -31.859 -8.906 1 98.44 341 LYS A N 1
ATOM 2741 C CA . LYS A 1 341 ? -8.539 -30.562 -9.523 1 98.44 341 LYS A CA 1
ATOM 2742 C C . LYS A 1 341 ? -7.23 -29.797 -9.766 1 98.44 341 LYS A C 1
ATOM 2744 O O . LYS A 1 341 ? -6.227 -30.062 -9.102 1 98.44 341 LYS A O 1
ATOM 2749 N N . ALA A 1 342 ? -7.285 -28.906 -10.68 1 98.56 342 ALA A N 1
ATOM 2750 C CA . ALA A 1 342 ? -6.098 -28.141 -11.039 1 98.56 342 ALA A CA 1
ATOM 2751 C C . ALA A 1 342 ? -6.133 -26.75 -10.422 1 98.56 342 ALA A C 1
ATOM 2753 O O . ALA A 1 342 ? -7.188 -26.109 -10.391 1 98.56 342 ALA A O 1
ATOM 2754 N N . PHE A 1 343 ? -4.988 -26.266 -9.875 1 98.25 343 PHE A N 1
ATOM 2755 C CA . PHE A 1 343 ? -4.84 -24.859 -9.523 1 98.25 343 PHE A CA 1
ATOM 2756 C C . PHE A 1 343 ? -3.582 -24.281 -10.156 1 98.25 343 PHE A C 1
ATOM 2758 O O . PHE A 1 343 ? -3.357 -23.062 -10.094 1 98.25 343 PHE A O 1
ATOM 2765 N N . GLY A 1 344 ? -2.758 -25.078 -10.805 1 98.06 344 GLY A N 1
ATOM 2766 C CA . GLY A 1 344 ? -1.599 -24.594 -11.547 1 98.06 344 GLY A CA 1
ATOM 2767 C C . GLY A 1 344 ? -1.956 -23.969 -12.875 1 98.06 344 GLY A C 1
ATOM 2768 O O . GLY A 1 344 ? -2.77 -24.516 -13.625 1 98.06 344 GLY A O 1
ATOM 2769 N N . ALA A 1 345 ? -1.311 -22.922 -13.234 1 97.62 345 ALA A N 1
ATOM 2770 C CA . ALA A 1 345 ? -1.636 -22.141 -14.414 1 97.62 345 ALA A CA 1
ATOM 2771 C C . ALA A 1 345 ? -1.333 -22.906 -15.695 1 97.62 345 ALA A C 1
ATOM 2773 O O . ALA A 1 345 ? -2.043 -22.781 -16.688 1 97.62 345 ALA A O 1
ATOM 2774 N N . GLY A 1 346 ? -0.205 -23.688 -15.688 1 95.81 346 GLY A N 1
ATOM 2775 C CA . GLY A 1 346 ? 0.13 -24.5 -16.844 1 95.81 346 GLY A CA 1
ATOM 2776 C C . GLY A 1 346 ? -0.908 -25.578 -17.141 1 95.81 346 GLY A C 1
ATOM 2777 O O . GLY A 1 346 ? -1.122 -25.922 -18.312 1 95.81 346 GLY A O 1
ATOM 2778 N N . VAL A 1 347 ? -1.535 -26.016 -16.141 1 96.81 347 VAL A N 1
ATOM 2779 C CA . VAL A 1 347 ? -2.621 -26.984 -16.297 1 96.81 347 VAL A CA 1
ATOM 2780 C C . VAL A 1 347 ? -3.902 -26.25 -16.703 1 96.81 347 VAL A C 1
ATOM 2782 O O . VAL A 1 347 ? -4.531 -26.609 -17.703 1 96.81 347 VAL A O 1
ATOM 2785 N N . LEU A 1 348 ? -4.223 -25.172 -16.047 1 97.56 348 LEU A N 1
ATOM 2786 C CA . LEU A 1 348 ? -5.48 -24.453 -16.203 1 97.56 348 LEU A CA 1
ATOM 2787 C C . LEU A 1 348 ? -5.566 -23.812 -17.594 1 97.56 348 LEU A C 1
ATOM 2789 O O . LEU A 1 348 ? -6.664 -23.516 -18.078 1 97.56 348 LEU A O 1
ATOM 2793 N N . SER A 1 349 ? -4.434 -23.578 -18.234 1 95.75 349 SER A N 1
ATOM 2794 C CA . SER A 1 349 ? -4.445 -22.891 -19.531 1 95.75 349 SER A CA 1
ATOM 2795 C C . SER A 1 349 ? -4.199 -23.859 -20.672 1 95.75 349 SER A C 1
ATOM 2797 O O . SER A 1 349 ? -4.023 -23.438 -21.828 1 95.75 349 SER A O 1
ATOM 2799 N N . SER A 1 350 ? -4.156 -25.125 -20.375 1 91.75 350 SER A N 1
ATOM 2800 C CA . SER A 1 350 ? -3.9 -26.141 -21.391 1 91.75 350 SER A CA 1
ATOM 2801 C C . SER A 1 350 ? -5.004 -27.188 -21.422 1 91.75 350 SER A C 1
ATOM 2803 O O . SER A 1 350 ? -5.215 -27.906 -20.438 1 91.75 350 SER A O 1
ATOM 2805 N N . PHE A 1 351 ? -5.633 -27.406 -22.562 1 90.5 351 PHE A N 1
ATOM 2806 C CA . PHE A 1 351 ? -6.758 -28.312 -22.703 1 90.5 351 PHE A CA 1
ATOM 2807 C C . PHE A 1 351 ? -6.328 -29.75 -22.453 1 90.5 351 PHE A C 1
ATOM 2809 O O . PHE A 1 351 ? -6.934 -30.453 -21.625 1 90.5 351 PHE A O 1
ATOM 2816 N N . GLY A 1 352 ? -5.336 -30.172 -23.203 1 91.38 352 GLY A N 1
ATOM 2817 C CA . GLY A 1 352 ? -4.867 -31.547 -23.094 1 91.38 352 GLY A CA 1
ATOM 2818 C C . GLY A 1 352 ? -4.258 -31.859 -21.734 1 91.38 352 GLY A C 1
ATOM 2819 O O . GLY A 1 352 ? -4.488 -32.938 -21.188 1 91.38 352 GLY A O 1
ATOM 2820 N N . GLU A 1 353 ? -3.576 -30.875 -21.203 1 92.75 353 GLU A N 1
ATOM 2821 C CA . GLU A 1 353 ? -2.908 -31.109 -19.922 1 92.75 353 GLU A CA 1
ATOM 2822 C C . GLU A 1 353 ? -3.918 -31.203 -18.781 1 92.75 353 GLU A C 1
ATOM 2824 O O . GLU A 1 353 ? -3.686 -31.906 -17.797 1 92.75 353 GLU A O 1
ATOM 2829 N N . MET A 1 354 ? -4.984 -30.516 -18.875 1 95.69 354 MET A N 1
ATOM 2830 C CA . MET A 1 354 ? -6.031 -30.625 -17.859 1 95.69 354 MET A CA 1
ATOM 2831 C C . MET A 1 354 ? -6.625 -32.031 -17.844 1 95.69 354 MET A C 1
ATOM 2833 O O . MET A 1 354 ? -6.844 -32.594 -16.781 1 95.69 354 MET A O 1
ATOM 2837 N N . GLU A 1 355 ? -6.902 -32.562 -19.047 1 94.94 355 GLU A N 1
ATOM 2838 C CA . GLU A 1 355 ? -7.371 -33.938 -19.125 1 94.94 355 GLU A CA 1
ATOM 2839 C C . GLU A 1 355 ? -6.32 -34.906 -18.594 1 94.94 355 GLU A C 1
ATOM 2841 O O . GLU A 1 355 ? -6.637 -35.781 -17.797 1 94.94 355 GLU A O 1
ATOM 2846 N N . TRP A 1 356 ? -5.09 -34.688 -19 1 95.56 356 TRP A N 1
ATOM 2847 C CA . TRP A 1 356 ? -3.967 -35.5 -18.578 1 95.56 356 TRP A CA 1
ATOM 2848 C C . TRP A 1 356 ? -3.861 -35.562 -17.047 1 95.56 356 TRP A C 1
ATOM 2850 O O . TRP A 1 356 ? -3.766 -36.625 -16.469 1 95.56 356 TRP A O 1
ATOM 2860 N N . ALA A 1 357 ? -4.02 -34.438 -16.453 1 96.81 357 ALA A N 1
ATOM 2861 C CA . ALA A 1 357 ? -3.75 -34.281 -15.031 1 96.81 357 ALA A CA 1
ATOM 2862 C C . ALA A 1 357 ? -4.957 -34.688 -14.195 1 96.81 357 ALA A C 1
ATOM 2864 O O . ALA A 1 357 ? -4.805 -35.25 -13.102 1 96.81 357 ALA A O 1
ATOM 2865 N N . CYS A 1 358 ? -6.188 -34.469 -14.711 1 97 358 CYS A N 1
ATOM 2866 C CA . CYS A 1 358 ? -7.316 -34.469 -13.781 1 97 358 CYS A CA 1
ATOM 2867 C C . CYS A 1 358 ? -8.312 -35.594 -14.133 1 97 358 CYS A C 1
ATOM 2869 O O . CYS A 1 358 ? -9.164 -35.938 -13.32 1 97 358 CYS A O 1
ATOM 2871 N N . SER A 1 359 ? -8.328 -36.188 -15.289 1 94.12 359 SER A N 1
ATOM 2872 C CA . SER A 1 359 ? -9.375 -37.094 -15.734 1 94.12 359 SER A CA 1
ATOM 2873 C C . SER A 1 359 ? -9.234 -38.469 -15.086 1 94.12 359 SER A C 1
ATOM 2875 O O . SER A 1 359 ? -10.211 -39.219 -14.992 1 94.12 359 SER A O 1
ATOM 2877 N N . GLY A 1 360 ? -8.203 -38.969 -14.594 1 90.56 360 GLY A N 1
ATOM 2878 C CA . GLY A 1 360 ? -7.957 -40.281 -14.062 1 90.56 360 GLY A CA 1
ATOM 2879 C C . GLY A 1 360 ? -7.684 -41.312 -15.141 1 90.56 360 GLY A C 1
ATOM 2880 O O . GLY A 1 360 ? -7.023 -42.344 -14.883 1 90.56 360 GLY A O 1
ATOM 2881 N N . ALA A 1 361 ? -8.273 -41.094 -16.297 1 92.25 361 ALA A N 1
ATOM 2882 C CA . ALA A 1 361 ? -8.07 -41.969 -17.453 1 92.25 361 ALA A CA 1
ATOM 2883 C C . ALA A 1 361 ? -7.969 -41.156 -18.734 1 92.25 361 ALA A C 1
ATOM 2885 O O . ALA A 1 361 ? -8.859 -41.188 -19.578 1 92.25 361 ALA A O 1
ATOM 2886 N N . PRO A 1 362 ? -6.828 -40.531 -18.938 1 94.31 362 PRO A N 1
ATOM 2887 C CA . PRO A 1 362 ? -6.672 -39.719 -20.125 1 94.31 362 PRO A CA 1
ATOM 2888 C C . PRO A 1 362 ? -6.781 -40.531 -21.422 1 94.31 362 PRO A C 1
ATOM 2890 O O . PRO A 1 362 ? -6.336 -41.656 -21.469 1 94.31 362 PRO A O 1
ATOM 2893 N N . SER A 1 363 ? -7.336 -40 -22.422 1 92.38 363 SER A N 1
ATOM 2894 C CA . SER A 1 363 ? -7.52 -40.656 -23.719 1 92.38 363 SER A CA 1
ATOM 2895 C C . SER A 1 363 ? -6.188 -40.844 -24.438 1 92.38 363 SER A C 1
ATOM 2897 O O . SER A 1 363 ? -5.188 -40.219 -24.078 1 92.38 363 SER A O 1
ATOM 2899 N N . GLN A 1 364 ? -6.215 -41.719 -25.438 1 91.88 364 GLN A N 1
ATOM 2900 C CA . GLN A 1 364 ? -5.027 -41.906 -26.266 1 91.88 364 GLN A CA 1
ATOM 2901 C C . GLN A 1 364 ? -4.633 -40.625 -26.984 1 91.88 364 GLN A C 1
ATOM 2903 O O . GLN A 1 364 ? -3.445 -40.312 -27.109 1 91.88 364 GLN A O 1
ATOM 2908 N N . GLU A 1 365 ? -5.594 -39.969 -27.391 1 89.19 365 GLU A N 1
ATOM 2909 C CA . GLU A 1 365 ? -5.348 -38.719 -28.062 1 89.19 365 GLU A CA 1
ATOM 2910 C C . GLU A 1 365 ? -4.633 -37.719 -27.156 1 89.19 365 GLU A C 1
ATOM 2912 O O . GLU A 1 365 ? -3.697 -37.031 -27.578 1 89.19 365 GLU A O 1
ATOM 2917 N N . CYS A 1 366 ? -5.086 -37.688 -25.984 1 90.06 366 CYS A N 1
ATOM 2918 C CA . CYS A 1 366 ? -4.477 -36.812 -24.984 1 90.06 366 CYS A CA 1
ATOM 2919 C C . CYS A 1 366 ? -3.021 -37.188 -24.75 1 90.06 366 CYS A C 1
ATOM 2921 O O . CYS A 1 366 ? -2.143 -36.312 -24.75 1 90.06 366 CYS A O 1
ATOM 2923 N N . ARG A 1 367 ? -2.801 -38.406 -24.594 1 91.75 367 ARG A N 1
ATOM 2924 C CA . ARG A 1 367 ? -1.454 -38.906 -24.328 1 91.75 367 ARG A CA 1
ATOM 2925 C C . ARG A 1 367 ? -0.521 -38.625 -25.5 1 91.75 367 ARG A C 1
ATOM 2927 O O . ARG A 1 367 ? 0.645 -38.281 -25.297 1 91.75 367 ARG A O 1
ATOM 2934 N N . ASP A 1 368 ? -1.019 -38.781 -26.672 1 88.44 368 ASP A N 1
ATOM 2935 C CA . ASP A 1 368 ? -0.225 -38.531 -27.875 1 88.44 368 ASP A CA 1
ATOM 2936 C C . ASP A 1 368 ? 0.138 -37.031 -27.984 1 88.44 368 ASP A C 1
ATOM 2938 O O . ASP A 1 368 ? 1.276 -36.688 -28.312 1 88.44 368 ASP A O 1
ATOM 2942 N N . MET A 1 369 ? -0.784 -36.25 -27.641 1 84.44 369 MET A N 1
ATOM 2943 C CA . MET A 1 369 ? -0.583 -34.812 -27.75 1 84.44 369 MET A CA 1
ATOM 2944 C C . MET A 1 369 ? 0.484 -34.344 -26.766 1 84.44 369 MET A C 1
ATOM 2946 O O . MET A 1 369 ? 1.223 -33.375 -27.062 1 84.44 369 MET A O 1
ATOM 2950 N N . GLY A 1 370 ? 0.61 -35 -25.672 1 86.38 370 GLY A N 1
ATOM 2951 C CA . GLY A 1 370 ? 1.532 -34.594 -24.641 1 86.38 370 GLY A CA 1
ATOM 2952 C C . GLY A 1 370 ? 2.848 -35.344 -24.656 1 86.38 370 GLY A C 1
ATOM 2953 O O . GLY A 1 370 ? 3.652 -35.219 -23.734 1 86.38 370 GLY A O 1
ATOM 2954 N N . SER A 1 371 ? 2.973 -36.156 -25.625 1 82.88 371 SER A N 1
ATOM 2955 C CA . SER A 1 371 ? 4.148 -37.031 -25.75 1 82.88 371 SER A CA 1
ATOM 2956 C C . SER A 1 371 ? 4.305 -37.938 -24.547 1 82.88 371 SER A C 1
ATOM 2958 O O . SER A 1 371 ? 5.395 -38.062 -23.984 1 82.88 371 SER A O 1
ATOM 2960 N N . MET A 1 372 ? 3.221 -38.531 -24.125 1 85.31 372 MET A N 1
ATOM 2961 C CA . MET A 1 372 ? 3.176 -39.438 -22.984 1 85.31 372 MET A CA 1
ATOM 2962 C C . MET A 1 372 ? 2.807 -40.844 -23.422 1 85.31 372 MET A C 1
ATOM 2964 O O . MET A 1 372 ? 1.928 -41.469 -22.844 1 85.31 372 MET A O 1
ATOM 2968 N N . LYS A 1 373 ? 3.525 -41.375 -24.312 1 81 373 LYS A N 1
ATOM 2969 C CA . LYS A 1 373 ? 3.146 -42.625 -24.922 1 81 373 LYS A CA 1
ATOM 2970 C C . LYS A 1 373 ? 3.408 -43.812 -23.969 1 81 373 LYS A C 1
ATOM 2972 O O . LYS A 1 373 ? 2.689 -44.812 -23.984 1 81 373 LYS A O 1
ATOM 2977 N N . ASP A 1 374 ? 4.281 -43.625 -23.156 1 87.5 374 ASP A N 1
ATOM 2978 C CA . ASP A 1 374 ? 4.723 -44.719 -22.328 1 87.5 374 ASP A CA 1
ATOM 2979 C C . ASP A 1 374 ? 4.023 -44.719 -20.969 1 87.5 374 ASP A C 1
ATOM 2981 O O . ASP A 1 374 ? 4.219 -45.625 -20.156 1 87.5 374 ASP A O 1
ATOM 2985 N N . LEU A 1 375 ? 3.207 -43.688 -20.734 1 91.44 375 LEU A N 1
ATOM 2986 C CA . LEU A 1 375 ? 2.504 -43.594 -19.469 1 91.44 375 LEU A CA 1
ATOM 2987 C C . LEU A 1 375 ? 0.994 -43.562 -19.688 1 91.44 375 LEU A C 1
ATOM 2989 O O . LEU A 1 375 ? 0.511 -42.938 -20.625 1 91.44 375 LEU A O 1
ATOM 2993 N N . LEU A 1 376 ? 0.272 -44.25 -18.844 1 92.38 376 LEU A N 1
ATOM 2994 C CA . LEU A 1 376 ? -1.184 -44.281 -18.938 1 92.38 376 LEU A CA 1
ATOM 2995 C C . LEU A 1 376 ? -1.792 -43.062 -18.219 1 92.38 376 LEU A C 1
ATOM 2997 O O . LEU A 1 376 ? -2.885 -42.625 -18.562 1 92.38 376 LEU A O 1
ATOM 3001 N N . GLN A 1 377 ? -1.144 -42.688 -17.188 1 93.5 377 GLN A N 1
ATOM 3002 C CA . GLN A 1 377 ? -1.53 -41.531 -16.391 1 93.5 377 GLN A CA 1
ATOM 3003 C C . GLN A 1 377 ? -0.323 -40.938 -15.68 1 93.5 377 GLN A C 1
ATOM 3005 O O . GLN A 1 377 ? 0.722 -41.562 -15.562 1 93.5 377 GLN A O 1
ATOM 3010 N N . PRO A 1 378 ? -0.439 -39.688 -15.281 1 96.31 378 PRO A N 1
ATOM 3011 C CA . PRO A 1 378 ? 0.689 -39.125 -14.539 1 96.31 378 PRO A CA 1
ATOM 3012 C C . PRO A 1 378 ? 0.871 -39.75 -13.164 1 96.31 378 PRO A C 1
ATOM 3014 O O . PRO A 1 378 ? -0.086 -40.281 -12.594 1 96.31 378 PRO A O 1
ATOM 3017 N N . GLU A 1 379 ? 2.1 -39.75 -12.758 1 96.75 379 GLU A N 1
ATOM 3018 C CA . GLU A 1 379 ? 2.348 -40.125 -11.367 1 96.75 379 GLU A CA 1
ATOM 3019 C C . GLU A 1 379 ? 1.956 -39 -10.414 1 96.75 379 GLU A C 1
ATOM 3021 O O . GLU A 1 379 ? 2.564 -37.938 -10.438 1 96.75 379 GLU A O 1
ATOM 3026 N N . LEU A 1 380 ? 0.933 -39.25 -9.609 1 97.06 380 LEU A N 1
ATOM 3027 C CA . LEU A 1 380 ? 0.469 -38.25 -8.656 1 97.06 380 LEU A CA 1
ATOM 3028 C C . LEU A 1 380 ? 1.043 -38.5 -7.27 1 97.06 380 LEU A C 1
ATOM 3030 O O . LEU A 1 380 ? 0.819 -39.594 -6.695 1 97.06 380 LEU A O 1
ATOM 3034 N N . ARG A 1 381 ? 1.786 -37.594 -6.809 1 98 381 ARG A N 1
ATOM 3035 C CA . ARG A 1 381 ? 2.352 -37.656 -5.465 1 98 381 ARG A CA 1
ATOM 3036 C C . ARG A 1 381 ? 1.714 -36.625 -4.543 1 98 381 ARG A C 1
ATOM 3038 O O . ARG A 1 381 ? 1.291 -35.562 -4.992 1 98 381 ARG A O 1
ATOM 3045 N N . PRO A 1 382 ? 1.6 -37 -3.225 1 97.88 382 PRO A N 1
ATOM 3046 C CA . PRO A 1 382 ? 1.193 -35.938 -2.301 1 97.88 382 PRO A CA 1
ATOM 3047 C C . PRO A 1 382 ? 2.16 -34.75 -2.299 1 97.88 382 PRO A C 1
ATOM 3049 O O . PRO A 1 382 ? 3.375 -34.938 -2.412 1 97.88 382 PRO A O 1
ATOM 3052 N N . LEU A 1 383 ? 1.679 -33.625 -2.129 1 98.31 383 LEU A N 1
ATOM 3053 C CA . LEU A 1 383 ? 2.531 -32.438 -2.176 1 98.31 383 LEU A CA 1
ATOM 3054 C C . LEU A 1 383 ? 3.539 -32.438 -1.033 1 98.31 383 LEU A C 1
ATOM 3056 O O . LEU A 1 383 ? 3.156 -32.438 0.139 1 98.31 383 LEU A O 1
ATOM 3060 N N . ASP A 1 384 ? 4.711 -32.5 -1.351 1 98.12 384 ASP A N 1
ATOM 3061 C CA . ASP A 1 384 ? 5.875 -32.281 -0.494 1 98.12 384 ASP A CA 1
ATOM 3062 C C . ASP A 1 384 ? 6.871 -31.328 -1.13 1 98.12 384 ASP A C 1
ATOM 3064 O O . ASP A 1 384 ? 7.629 -31.703 -2.025 1 98.12 384 ASP A O 1
ATOM 3068 N N . PRO A 1 385 ? 6.871 -30.125 -0.601 1 97.81 385 PRO A N 1
ATOM 3069 C CA . PRO A 1 385 ? 7.711 -29.109 -1.239 1 97.81 385 PRO A CA 1
ATOM 3070 C C . PRO A 1 385 ? 9.188 -29.5 -1.264 1 97.81 385 PRO A C 1
ATOM 3072 O O . PRO A 1 385 ? 9.914 -29.109 -2.178 1 97.81 385 PRO A O 1
ATOM 3075 N N . TRP A 1 386 ? 9.68 -30.266 -0.304 1 97.81 386 TRP A N 1
ATOM 3076 C CA . TRP A 1 386 ? 11.07 -30.703 -0.3 1 97.81 386 TRP A CA 1
ATOM 3077 C C . TRP A 1 386 ? 11.336 -31.672 -1.457 1 97.81 386 TRP A C 1
ATOM 3079 O O . TRP A 1 386 ? 12.391 -31.594 -2.098 1 97.81 386 TRP A O 1
ATOM 3089 N N . GLU A 1 387 ? 10.422 -32.531 -1.727 1 98.12 387 GLU A N 1
ATOM 3090 C CA . GLU A 1 387 ? 10.539 -33.406 -2.871 1 98.12 387 GLU A CA 1
ATOM 3091 C C . GLU A 1 387 ? 10.391 -32.656 -4.188 1 98.12 387 GLU A C 1
ATOM 3093 O O . GLU A 1 387 ? 11.141 -32.906 -5.137 1 98.12 387 GLU A O 1
ATOM 3098 N N . ALA A 1 388 ? 9.438 -31.828 -4.191 1 98 388 ALA A N 1
ATOM 3099 C CA . ALA A 1 388 ? 9.195 -31.031 -5.391 1 98 388 ALA A CA 1
ATOM 3100 C C . ALA A 1 388 ? 10.43 -30.203 -5.766 1 98 388 ALA A C 1
ATOM 3102 O O . ALA A 1 388 ? 10.727 -30.031 -6.945 1 98 388 ALA A O 1
ATOM 3103 N N . ALA A 1 389 ? 11.109 -29.734 -4.766 1 97.44 389 ALA A N 1
ATOM 3104 C CA . ALA A 1 389 ? 12.281 -28.875 -4.969 1 97.44 389 ALA A CA 1
ATOM 3105 C C . ALA A 1 389 ? 13.391 -29.625 -5.688 1 97.44 389 ALA A C 1
ATOM 3107 O O . ALA A 1 389 ? 14.227 -29.031 -6.363 1 97.44 389 ALA A O 1
ATOM 3108 N N . ARG A 1 390 ? 13.359 -30.938 -5.57 1 95.94 390 ARG A N 1
ATOM 3109 C CA . ARG A 1 390 ? 14.43 -31.75 -6.125 1 95.94 390 ARG A CA 1
ATOM 3110 C C . ARG A 1 390 ? 13.977 -32.469 -7.387 1 95.94 390 ARG A C 1
ATOM 3112 O O . ARG A 1 390 ? 14.797 -33.031 -8.125 1 95.94 390 ARG A O 1
ATOM 3119 N N . GLN A 1 391 ? 12.734 -32.438 -7.633 1 95.94 391 GLN A N 1
ATOM 3120 C CA . GLN A 1 391 ? 12.164 -33.188 -8.75 1 95.94 391 GLN A CA 1
ATOM 3121 C C . GLN A 1 391 ? 12.461 -32.5 -10.078 1 95.94 391 GLN A C 1
ATOM 3123 O O . GLN A 1 391 ? 12.156 -31.312 -10.258 1 95.94 391 GLN A O 1
ATOM 3128 N N . GLU A 1 392 ? 13.086 -33.219 -10.969 1 92.25 392 GLU A N 1
ATOM 3129 C CA . GLU A 1 392 ? 13.273 -32.688 -12.328 1 92.25 392 GLU A CA 1
ATOM 3130 C C . GLU A 1 392 ? 11.961 -32.719 -13.109 1 92.25 392 GLU A C 1
ATOM 3132 O O . GLU A 1 392 ? 11.055 -33.469 -12.797 1 92.25 392 GLU A O 1
ATOM 3137 N N . TYR A 1 393 ? 11.875 -31.781 -14.016 1 91.69 393 TYR A N 1
ATOM 3138 C CA . TYR A 1 393 ? 10.648 -31.703 -14.805 1 91.69 393 TYR A CA 1
ATOM 3139 C C . TYR A 1 393 ? 10.953 -31.312 -16.25 1 91.69 393 TYR A C 1
ATOM 3141 O O . TYR A 1 393 ? 11.867 -30.531 -16.5 1 91.69 393 TYR A O 1
ATOM 3149 N N . PRO A 1 394 ? 10.195 -31.922 -17.234 1 87.06 394 PRO A N 1
ATOM 3150 C CA . PRO A 1 394 ? 10.344 -31.516 -18.641 1 87.06 394 PRO A CA 1
ATOM 3151 C C . PRO A 1 394 ? 9.625 -30.203 -18.953 1 87.06 394 PRO A C 1
ATOM 3153 O O . PRO A 1 394 ? 8.625 -29.875 -18.297 1 87.06 394 PRO A O 1
ATOM 3156 N N . ILE A 1 395 ? 10.055 -29.453 -19.922 1 80.38 395 ILE A N 1
ATOM 3157 C CA . ILE A 1 395 ? 9.492 -28.156 -20.266 1 80.38 395 ILE A CA 1
ATOM 3158 C C . ILE A 1 395 ? 8.648 -28.266 -21.531 1 80.38 395 ILE A C 1
ATOM 3160 O O . ILE A 1 395 ? 7.703 -27.5 -21.734 1 80.38 395 ILE A O 1
ATOM 3164 N N . THR A 1 396 ? 8.812 -29.312 -22.359 1 77.62 396 THR A N 1
ATOM 3165 C CA . THR A 1 396 ? 8.211 -29.359 -23.688 1 77.62 396 THR A CA 1
ATOM 3166 C C . THR A 1 396 ? 7.121 -30.422 -23.766 1 77.62 396 THR A C 1
ATOM 3168 O O . THR A 1 396 ? 6.453 -30.562 -24.781 1 77.62 396 THR A O 1
ATOM 3171 N N . THR A 1 397 ? 7.02 -31.156 -22.734 1 86.31 397 THR A N 1
ATOM 3172 C CA . THR A 1 397 ? 6 -32.219 -22.703 1 86.31 397 THR A CA 1
ATOM 3173 C C . THR A 1 397 ? 5.082 -32.031 -21.5 1 86.31 397 THR A C 1
ATOM 3175 O O . THR A 1 397 ? 5.289 -31.125 -20.688 1 86.31 397 THR A O 1
ATOM 3178 N N . TYR A 1 398 ? 4.047 -32.938 -21.516 1 93.12 398 TYR A N 1
ATOM 3179 C CA . TYR A 1 398 ? 3.229 -32.969 -20.312 1 93.12 398 TYR A CA 1
ATOM 3180 C C . TYR A 1 398 ? 4.051 -33.406 -19.109 1 93.12 398 TYR A C 1
ATOM 3182 O O . TYR A 1 398 ? 5.125 -34 -19.266 1 93.12 398 TYR A O 1
ATOM 3190 N N . GLN A 1 399 ? 3.574 -33.062 -17.969 1 94.81 399 GLN A N 1
ATOM 3191 C CA . GLN A 1 399 ? 4.297 -33.438 -16.75 1 94.81 399 GLN A CA 1
ATOM 3192 C C . GLN A 1 399 ? 4.066 -34.906 -16.391 1 94.81 399 GLN A C 1
ATOM 3194 O O . GLN A 1 399 ? 2.934 -35.312 -16.125 1 94.81 399 GLN A O 1
ATOM 3199 N N . PRO A 1 400 ? 5.121 -35.688 -16.328 1 96.06 400 PRO A N 1
ATOM 3200 C CA . PRO A 1 400 ? 4.957 -37.094 -15.953 1 96.06 400 PRO A CA 1
ATOM 3201 C C . PRO A 1 400 ? 4.707 -37.281 -14.453 1 96.06 400 PRO A C 1
ATOM 3203 O O . PRO A 1 400 ? 4.074 -38.25 -14.047 1 96.06 400 PRO A O 1
ATOM 3206 N N . VAL A 1 401 ? 5.316 -36.406 -13.703 1 97.19 401 VAL A N 1
ATOM 3207 C CA . VAL A 1 401 ? 5.145 -36.406 -12.258 1 97.19 401 VAL A CA 1
ATOM 3208 C C . VAL A 1 401 ? 4.461 -35.094 -11.828 1 97.19 401 VAL A C 1
ATOM 3210 O O . VAL A 1 401 ? 4.82 -34 -12.297 1 97.19 401 VAL A O 1
ATOM 3213 N N . MET A 1 402 ? 3.449 -35.25 -10.992 1 98.06 402 MET A N 1
ATOM 3214 C CA . MET A 1 402 ? 2.734 -34.094 -10.484 1 98.06 402 MET A CA 1
ATOM 3215 C C . MET A 1 402 ? 2.473 -34.219 -8.992 1 98.06 402 MET A C 1
ATOM 3217 O O . MET A 1 402 ? 2.438 -35.344 -8.461 1 98.06 402 MET A O 1
ATOM 3221 N N . PHE A 1 403 ? 2.357 -33.125 -8.32 1 98.5 403 PHE A N 1
ATOM 3222 C CA . PHE A 1 403 ? 2.111 -33.094 -6.887 1 98.5 403 PHE A CA 1
ATOM 3223 C C . PHE A 1 403 ? 0.697 -32.625 -6.582 1 98.5 403 PHE A C 1
ATOM 3225 O O . PHE A 1 403 ? 0.218 -31.672 -7.195 1 98.5 403 PHE A O 1
ATOM 3232 N N . CYS A 1 404 ? 0.074 -33.281 -5.703 1 98.19 404 CYS A N 1
ATOM 3233 C CA . CYS A 1 404 ? -1.321 -33 -5.371 1 98.19 404 CYS A CA 1
ATOM 3234 C C . CYS A 1 404 ? -1.472 -32.656 -3.896 1 98.19 404 CYS A C 1
ATOM 3236 O O . CYS A 1 404 ? -1.152 -33.469 -3.02 1 98.19 404 CYS A O 1
ATOM 3238 N N . ALA A 1 405 ? -2.006 -31.438 -3.619 1 97.88 405 ALA A N 1
ATOM 3239 C CA . ALA A 1 405 ? -2.285 -31.016 -2.252 1 97.88 405 ALA A CA 1
ATOM 3240 C C . ALA A 1 405 ? -3.668 -31.469 -1.804 1 97.88 405 ALA A C 1
ATOM 3242 O O . ALA A 1 405 ? -4.504 -31.844 -2.631 1 97.88 405 ALA A O 1
ATOM 3243 N N . ASP A 1 406 ? -3.896 -31.406 -0.499 1 96.56 406 ASP A N 1
ATOM 3244 C CA . ASP A 1 406 ? -5.207 -31.766 0.032 1 96.56 406 ASP A CA 1
ATOM 3245 C C . ASP A 1 406 ? -6.203 -30.625 -0.158 1 96.56 406 ASP A C 1
ATOM 3247 O O . ASP A 1 406 ? -7.414 -30.844 -0.185 1 96.56 406 ASP A O 1
ATOM 3251 N N . SER A 1 407 ? -5.695 -29.5 -0.169 1 94.44 407 SER A N 1
ATOM 3252 C CA . SER A 1 407 ? -6.438 -28.266 -0.385 1 94.44 407 SER A CA 1
ATOM 3253 C C . SER A 1 407 ? -5.5 -27.109 -0.697 1 94.44 407 SER A C 1
ATOM 3255 O O . SER A 1 407 ? -4.281 -27.234 -0.59 1 94.44 407 SER A O 1
ATOM 3257 N N . LEU A 1 408 ? -6.059 -26.047 -1.132 1 94.25 408 LEU A N 1
ATOM 3258 C CA . LEU A 1 408 ? -5.23 -24.875 -1.364 1 94.25 408 LEU A CA 1
ATOM 3259 C C . LEU A 1 408 ? -4.609 -24.375 -0.062 1 94.25 408 LEU A C 1
ATOM 3261 O O . LEU A 1 408 ? -3.465 -23.922 -0.052 1 94.25 408 LEU A O 1
ATOM 3265 N N . GLN A 1 409 ? -5.316 -24.453 1.034 1 90.94 409 GLN A N 1
ATOM 3266 C CA . GLN A 1 409 ? -4.805 -24.094 2.352 1 90.94 409 GLN A CA 1
ATOM 3267 C C . GLN A 1 409 ? -3.646 -24.984 2.762 1 90.94 409 GLN A C 1
ATOM 3269 O O . GLN A 1 409 ? -2.668 -24.531 3.352 1 90.94 409 GLN A O 1
ATOM 3274 N N . ASP A 1 410 ? -3.879 -26.234 2.451 1 93.25 410 ASP A N 1
ATOM 3275 C CA . ASP A 1 410 ? -2.799 -27.172 2.701 1 93.25 410 ASP A CA 1
ATOM 3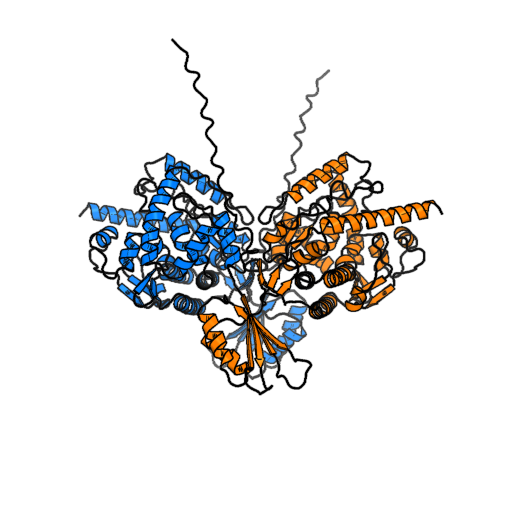276 C C . ASP A 1 410 ? -1.541 -26.797 1.924 1 93.25 410 ASP A C 1
ATOM 3278 O O . ASP A 1 410 ? -0.436 -26.828 2.471 1 93.25 410 ASP A O 1
ATOM 3282 N N . ALA A 1 411 ? -1.744 -26.531 0.669 1 95.38 411 ALA A N 1
ATOM 3283 C CA . ALA A 1 411 ? -0.62 -26.109 -0.162 1 95.38 411 ALA A CA 1
ATOM 3284 C C . ALA A 1 411 ? 0.08 -24.891 0.437 1 95.38 411 ALA A C 1
ATOM 3286 O O . ALA A 1 411 ? 1.307 -24.875 0.561 1 95.38 411 ALA A O 1
ATOM 3287 N N . LYS A 1 412 ? -0.649 -23.891 0.834 1 94.31 412 LYS A N 1
ATOM 3288 C CA . LYS A 1 412 ? -0.111 -22.688 1.448 1 94.31 412 LYS A CA 1
ATOM 3289 C C . LYS A 1 412 ? 0.733 -23.016 2.676 1 94.31 412 LYS A C 1
ATOM 3291 O O . LYS A 1 412 ? 1.854 -22.531 2.818 1 94.31 412 LYS A O 1
ATOM 3296 N N . HIS A 1 413 ? 0.197 -23.812 3.514 1 92.94 413 HIS A N 1
ATOM 3297 C CA . HIS A 1 413 ? 0.873 -24.172 4.754 1 92.94 413 HIS A CA 1
ATOM 3298 C C . HIS A 1 413 ? 2.201 -24.875 4.477 1 92.94 413 HIS A C 1
ATOM 3300 O O . HIS A 1 413 ? 3.227 -24.516 5.062 1 92.94 413 HIS A O 1
ATOM 3306 N N . LYS A 1 414 ? 2.16 -25.812 3.643 1 95.5 414 LYS A N 1
ATOM 3307 C CA . LYS A 1 414 ? 3.35 -26.594 3.326 1 95.5 414 LYS A CA 1
ATOM 3308 C C . LYS A 1 414 ? 4.414 -25.734 2.658 1 95.5 414 LYS A C 1
ATOM 3310 O O . LYS A 1 414 ? 5.602 -25.859 2.967 1 95.5 414 LYS A O 1
ATOM 3315 N N . ILE A 1 415 ? 3.986 -24.922 1.774 1 95.56 415 ILE A N 1
ATOM 3316 C CA . ILE A 1 415 ? 4.922 -24.047 1.093 1 95.56 415 ILE A CA 1
ATOM 3317 C C . ILE A 1 415 ? 5.543 -23.078 2.098 1 95.56 415 ILE A C 1
ATOM 3319 O O . ILE A 1 415 ? 6.746 -22.797 2.047 1 95.56 415 ILE A O 1
ATOM 3323 N N . SER A 1 416 ? 4.734 -22.547 2.977 1 92.44 416 SER A N 1
ATOM 3324 C CA . SER A 1 416 ? 5.234 -21.656 4.02 1 92.44 416 SER A CA 1
ATOM 3325 C C . SER A 1 416 ? 6.312 -22.344 4.859 1 92.44 416 SER A C 1
ATOM 3327 O O . SER A 1 416 ? 7.348 -21.734 5.152 1 92.44 416 SER A O 1
ATOM 3329 N N . GLN A 1 417 ? 6.062 -23.531 5.18 1 91.25 417 GLN A N 1
ATOM 3330 C CA . GLN A 1 417 ? 7.031 -24.297 5.961 1 91.25 417 GLN A CA 1
ATOM 3331 C C . GLN A 1 417 ? 8.336 -24.469 5.188 1 91.25 417 GLN A C 1
ATOM 3333 O O . GLN A 1 417 ? 9.422 -24.344 5.754 1 91.25 417 GLN A O 1
ATOM 3338 N N . PHE A 1 418 ? 8.203 -24.797 3.996 1 96.31 418 PHE A N 1
ATOM 3339 C CA . PHE A 1 418 ? 9.375 -24.969 3.146 1 96.31 418 PHE A CA 1
ATOM 3340 C C . PHE A 1 418 ? 10.172 -23.672 3.059 1 96.31 418 PHE A C 1
ATOM 3342 O O . PHE A 1 418 ? 11.391 -23.688 3.213 1 96.31 418 PHE A O 1
ATOM 3349 N N . CYS A 1 419 ? 9.477 -22.547 2.807 1 93.44 419 CYS A N 1
ATOM 3350 C CA . CYS A 1 419 ? 10.133 -21.25 2.717 1 93.44 419 CYS A CA 1
ATOM 3351 C C . CYS A 1 419 ? 10.859 -20.906 4.016 1 93.44 419 CYS A C 1
ATOM 3353 O O . CYS A 1 419 ? 11.969 -20.375 3.994 1 93.44 419 CYS A O 1
ATOM 3355 N N . ASP A 1 420 ? 10.297 -21.281 5.105 1 87.25 420 ASP A N 1
ATOM 3356 C CA . ASP A 1 420 ? 10.867 -21 6.422 1 87.25 420 ASP A CA 1
ATOM 3357 C C . ASP A 1 420 ? 12.117 -21.859 6.66 1 87.25 420 ASP A C 1
ATOM 3359 O O . ASP A 1 420 ? 12.953 -21.516 7.504 1 87.25 420 ASP A O 1
ATOM 3363 N N . SER A 1 421 ? 12.18 -22.922 5.969 1 89.94 421 SER A N 1
ATOM 3364 C CA . SER A 1 421 ? 13.281 -23.844 6.176 1 89.94 421 SER A CA 1
ATOM 3365 C C . SER A 1 421 ? 14.523 -23.406 5.414 1 89.94 421 SER A C 1
ATOM 3367 O O . SER A 1 421 ? 15.625 -23.906 5.676 1 89.94 421 SER A O 1
ATOM 3369 N N . LEU A 1 422 ? 14.391 -22.562 4.512 1 90.38 422 LEU A N 1
ATOM 3370 C CA . LEU A 1 422 ? 15.531 -22.094 3.723 1 90.38 422 LEU A CA 1
ATOM 3371 C C . LEU A 1 422 ? 16.469 -21.234 4.562 1 90.38 422 LEU A C 1
ATOM 3373 O O . LEU A 1 422 ? 16.016 -20.516 5.457 1 90.38 422 LEU A O 1
ATOM 3377 N N . THR A 1 423 ? 17.719 -21.375 4.324 1 80.19 423 THR A N 1
ATOM 3378 C CA . THR A 1 423 ? 18.703 -20.547 5.008 1 80.19 423 THR A CA 1
ATOM 3379 C C . THR A 1 423 ? 18.766 -19.156 4.379 1 80.19 423 THR A C 1
ATOM 3381 O O . THR A 1 423 ? 19.266 -19 3.262 1 80.19 423 THR A O 1
ATOM 3384 N N . ARG A 1 424 ? 18.172 -18.297 5.062 1 78.44 424 ARG A N 1
ATOM 3385 C CA . ARG A 1 424 ? 18.156 -16.922 4.555 1 78.44 424 ARG A CA 1
ATOM 3386 C C . ARG A 1 424 ? 18.969 -16 5.449 1 78.44 424 ARG A C 1
ATOM 3388 O O . ARG A 1 424 ? 19.047 -16.203 6.66 1 78.44 424 ARG A O 1
ATOM 3395 N N . PRO A 1 425 ? 19.594 -15.078 4.75 1 75.88 425 PRO A N 1
ATOM 3396 C CA . PRO A 1 425 ? 20.375 -14.133 5.551 1 75.88 425 PRO A CA 1
ATOM 3397 C C . PRO A 1 425 ? 19.516 -13.312 6.504 1 75.88 425 PRO A C 1
ATOM 3399 O O . PRO A 1 425 ? 19.984 -12.859 7.543 1 75.88 425 PRO A O 1
ATOM 3402 N N . PHE A 1 426 ? 18.344 -13.055 6.109 1 78.38 426 PHE A N 1
ATOM 3403 C CA . PHE A 1 426 ? 17.375 -12.344 6.949 1 78.38 426 PHE A CA 1
ATOM 3404 C C . PHE A 1 426 ? 15.953 -12.727 6.574 1 78.38 426 PHE A C 1
ATOM 3406 O O . PHE A 1 426 ? 15.727 -13.406 5.57 1 78.38 426 PHE A O 1
ATOM 3413 N N . PHE A 1 427 ? 15.039 -12.375 7.453 1 80 427 PHE A N 1
ATOM 3414 C CA . PHE A 1 427 ? 13.625 -12.602 7.184 1 80 427 PHE A CA 1
ATOM 3415 C C . PHE A 1 427 ? 12.938 -11.312 6.762 1 80 427 PHE A C 1
ATOM 3417 O O . PHE A 1 427 ? 12.523 -10.523 7.605 1 80 427 PHE A O 1
ATOM 3424 N N . PRO A 1 428 ? 12.852 -11.188 5.457 1 88.62 428 PRO A N 1
ATOM 3425 C CA . PRO A 1 428 ? 12.273 -9.938 4.953 1 88.62 428 PRO A CA 1
ATOM 3426 C C . PRO A 1 428 ? 10.766 -9.859 5.18 1 88.62 428 PRO A C 1
ATOM 3428 O O . PRO A 1 428 ? 10.086 -10.891 5.219 1 88.62 428 PRO A O 1
ATOM 3431 N N . GLN A 1 429 ? 10.344 -8.672 5.398 1 90.06 429 GLN A N 1
ATOM 3432 C CA . GLN A 1 429 ? 8.922 -8.375 5.477 1 90.06 429 GLN A CA 1
ATOM 3433 C C . GLN A 1 429 ? 8.531 -7.281 4.488 1 90.06 429 GLN A C 1
ATOM 3435 O O . GLN A 1 429 ? 9.273 -6.312 4.301 1 90.06 429 GLN A O 1
ATOM 3440 N N . TYR A 1 430 ? 7.406 -7.539 3.857 1 95.75 430 TYR A N 1
ATOM 3441 C CA . TYR A 1 430 ? 6.887 -6.52 2.955 1 95.75 430 TYR A CA 1
ATOM 3442 C C . TYR A 1 430 ? 6.031 -5.508 3.711 1 95.75 430 TYR A C 1
ATOM 3444 O O . TYR A 1 430 ? 5.113 -5.887 4.441 1 95.75 430 TYR A O 1
ATOM 3452 N N . ASP A 1 431 ? 6.402 -4.25 3.574 1 93.88 431 ASP A N 1
ATOM 3453 C CA . ASP A 1 431 ? 5.598 -3.156 4.105 1 93.88 431 ASP A CA 1
ATOM 3454 C C . ASP A 1 431 ? 4.691 -2.566 3.029 1 93.88 431 ASP A C 1
ATOM 3456 O O . ASP A 1 431 ? 5.133 -1.762 2.207 1 93.88 431 ASP A O 1
ATOM 3460 N N . PRO A 1 432 ? 3.416 -2.963 3.072 1 95.5 432 PRO A N 1
ATOM 3461 C CA . PRO A 1 432 ? 2.527 -2.482 2.012 1 95.5 432 PRO A CA 1
ATOM 3462 C C . PRO A 1 432 ? 2.283 -0.978 2.084 1 95.5 432 PRO A C 1
ATOM 3464 O O . PRO A 1 432 ? 1.89 -0.364 1.088 1 95.5 432 PRO A O 1
ATOM 3467 N N . LEU A 1 433 ? 2.482 -0.375 3.238 1 94 433 LEU A N 1
ATOM 3468 C CA . LEU A 1 433 ? 2.248 1.054 3.416 1 94 433 LEU A CA 1
ATOM 3469 C C . LEU A 1 433 ? 3.242 1.872 2.598 1 94 433 LEU A C 1
ATOM 3471 O O . LEU A 1 433 ? 2.85 2.797 1.882 1 94 433 LEU A O 1
ATOM 3475 N N . THR A 1 434 ? 4.477 1.514 2.648 1 94 434 THR A N 1
ATOM 3476 C CA . THR A 1 434 ? 5.531 2.256 1.968 1 94 434 THR A CA 1
ATOM 3477 C C . THR A 1 434 ? 6.031 1.492 0.745 1 94 434 THR A C 1
ATOM 3479 O O . THR A 1 434 ? 6.859 1.996 -0.013 1 94 434 THR A O 1
ATOM 3482 N N . GLN A 1 435 ? 5.562 0.225 0.598 1 95.38 435 GLN A N 1
ATOM 3483 C CA . GLN A 1 435 ? 5.934 -0.665 -0.498 1 95.38 435 GLN A CA 1
ATOM 3484 C C . GLN A 1 435 ? 7.426 -0.984 -0.464 1 95.38 435 GLN A C 1
ATOM 3486 O O . GLN A 1 435 ? 8.07 -1.059 -1.511 1 95.38 435 GLN A O 1
ATOM 3491 N N . ASN A 1 436 ? 7.953 -1.054 0.756 1 93.56 436 ASN A N 1
ATOM 3492 C CA . ASN A 1 436 ? 9.344 -1.417 0.993 1 93.56 436 ASN A CA 1
ATOM 3493 C C . ASN A 1 436 ? 9.469 -2.834 1.547 1 93.56 436 ASN A C 1
ATOM 3495 O O . ASN A 1 436 ? 8.516 -3.363 2.125 1 93.56 436 ASN A O 1
ATOM 3499 N N . ILE A 1 437 ? 10.586 -3.404 1.285 1 93.69 437 ILE A N 1
ATOM 3500 C CA . ILE A 1 437 ? 10.984 -4.605 2.008 1 93.69 437 ILE A CA 1
ATOM 3501 C C . ILE A 1 437 ? 11.75 -4.219 3.271 1 93.69 437 ILE A C 1
ATOM 3503 O O . ILE A 1 437 ? 12.727 -3.467 3.209 1 93.69 437 ILE A O 1
ATOM 3507 N N . ARG A 1 438 ? 11.281 -4.621 4.391 1 88.69 438 ARG A N 1
ATOM 3508 C CA . ARG A 1 438 ? 11.977 -4.391 5.656 1 88.69 438 ARG A CA 1
ATOM 3509 C C . ARG A 1 438 ? 13.031 -5.461 5.906 1 88.69 438 ARG A C 1
ATOM 3511 O O . ARG A 1 438 ? 12.727 -6.656 5.879 1 88.69 438 ARG A O 1
ATOM 3518 N N . VAL A 1 439 ? 14.211 -4.965 6.078 1 87.38 439 VAL A N 1
ATOM 3519 C CA . VAL A 1 439 ? 15.344 -5.844 6.348 1 87.38 439 VAL A CA 1
ATOM 3520 C C . VAL A 1 439 ? 15.797 -5.676 7.801 1 87.38 439 VAL A C 1
ATOM 3522 O O . VAL A 1 439 ? 15.992 -4.551 8.266 1 87.38 439 VAL A O 1
ATOM 3525 N N . THR A 1 440 ? 15.922 -6.715 8.508 1 82.19 440 THR A N 1
ATOM 3526 C CA . THR A 1 440 ? 16.188 -6.625 9.938 1 82.19 440 THR A CA 1
ATOM 3527 C C . THR A 1 440 ? 17.688 -6.723 10.219 1 82.19 440 THR A C 1
ATOM 3529 O O . THR A 1 440 ? 18.141 -6.426 11.32 1 82.19 440 THR A O 1
ATOM 3532 N N . LYS A 1 441 ? 18.469 -7.07 9.227 1 85.88 441 LYS A N 1
ATOM 3533 C CA . LYS A 1 441 ? 19.906 -7.246 9.414 1 85.88 441 LYS A CA 1
ATOM 3534 C C . LYS A 1 441 ? 20.688 -6.23 8.586 1 85.88 441 LYS A C 1
ATOM 3536 O O . LYS A 1 441 ? 20.172 -5.672 7.617 1 85.88 441 LYS A O 1
ATOM 3541 N N . SER A 1 442 ? 21.828 -5.988 9.094 1 86.25 442 SER A N 1
ATOM 3542 C CA . SER A 1 442 ? 22.75 -5.16 8.32 1 86.25 442 SER A CA 1
ATOM 3543 C C . SER A 1 442 ? 23.297 -5.922 7.121 1 86.25 442 SER A C 1
ATOM 3545 O O . SER A 1 442 ? 24.094 -6.848 7.281 1 86.25 442 SER A O 1
ATOM 3547 N N . VAL A 1 443 ? 22.844 -5.512 5.953 1 85.94 443 VAL A N 1
ATOM 3548 C CA . VAL A 1 443 ? 23.25 -6.23 4.75 1 85.94 443 VAL A CA 1
ATOM 3549 C C . VAL A 1 443 ? 23.75 -5.242 3.697 1 85.94 443 VAL A C 1
ATOM 3551 O O . VAL A 1 443 ? 23.406 -4.059 3.738 1 85.94 443 VAL A O 1
ATOM 3554 N N . LEU A 1 444 ? 24.609 -5.727 2.883 1 84.81 444 LEU A N 1
ATOM 3555 C CA . LEU A 1 444 ? 25.078 -5.02 1.701 1 84.81 444 LEU A CA 1
ATOM 3556 C C . LEU A 1 444 ? 24.75 -5.797 0.431 1 84.81 444 LEU A C 1
ATOM 3558 O O . LEU A 1 444 ? 25.156 -6.953 0.288 1 84.81 444 LEU A O 1
ATOM 3562 N N . ARG A 1 445 ? 24 -5.184 -0.466 1 87.06 445 ARG A N 1
ATOM 3563 C CA . ARG A 1 445 ? 23.641 -5.816 -1.733 1 87.06 445 ARG A CA 1
ATOM 3564 C C . ARG A 1 445 ? 24.797 -5.75 -2.721 1 87.06 445 ARG A C 1
ATOM 3566 O O . ARG A 1 445 ? 25.297 -4.664 -3.025 1 87.06 445 ARG A O 1
ATOM 3573 N N . VAL A 1 446 ? 25.141 -6.902 -3.182 1 84.75 446 VAL A N 1
ATOM 3574 C CA . VAL A 1 446 ? 26.172 -6.93 -4.219 1 84.75 446 VAL A CA 1
ATOM 3575 C C . VAL A 1 446 ? 25.594 -6.41 -5.535 1 84.75 446 VAL A C 1
ATOM 3577 O O . VAL A 1 446 ? 24.391 -6.523 -5.777 1 84.75 446 VAL A O 1
ATOM 3580 N N . PRO A 1 447 ? 26.406 -5.773 -6.297 1 78.38 447 PRO A N 1
ATOM 3581 C CA . PRO A 1 447 ? 25.875 -5.223 -7.551 1 78.38 447 PRO A CA 1
ATOM 3582 C C . PRO A 1 447 ? 25.141 -6.262 -8.391 1 78.38 447 PRO A C 1
ATOM 3584 O O . PRO A 1 447 ? 25.531 -7.434 -8.398 1 78.38 447 PRO A O 1
ATOM 3587 N N . ARG A 1 448 ? 24.203 -5.801 -9.008 1 76.38 448 ARG A N 1
ATOM 3588 C CA . ARG A 1 448 ? 23.359 -6.664 -9.828 1 76.38 448 ARG A CA 1
ATOM 3589 C C . ARG A 1 448 ? 24.141 -7.215 -11.016 1 76.38 448 ARG A C 1
ATOM 3591 O O . ARG A 1 448 ? 24.844 -6.469 -11.703 1 76.38 448 ARG A O 1
ATOM 3598 N N . VAL A 1 449 ? 24.234 -8.539 -11.031 1 62.81 449 VAL A N 1
ATOM 3599 C CA . VAL A 1 449 ? 24.844 -9.148 -12.203 1 62.81 449 VAL A CA 1
ATOM 3600 C C . VAL A 1 449 ? 23.766 -9.453 -13.242 1 62.81 449 VAL A C 1
ATOM 3602 O O . VAL A 1 449 ? 22.703 -9.969 -12.906 1 62.81 449 VAL A O 1
ATOM 3605 N N . SER A 1 450 ? 23.891 -8.797 -14.414 1 58.16 450 SER A N 1
ATOM 3606 C CA . SER A 1 450 ? 22.953 -9.062 -15.492 1 58.16 450 SER A CA 1
ATOM 3607 C C . SER A 1 450 ? 22.781 -10.562 -15.727 1 58.16 450 SER A C 1
ATOM 3609 O O . SER A 1 450 ? 23.766 -11.305 -15.734 1 58.16 450 SER A O 1
ATOM 3611 N N . THR A 1 451 ? 21.656 -10.984 -15.453 1 55.88 451 THR A N 1
ATOM 3612 C CA . THR A 1 451 ? 21.422 -12.406 -15.656 1 55.88 451 THR A CA 1
ATOM 3613 C C . THR A 1 451 ? 21.062 -12.688 -17.109 1 55.88 451 THR A C 1
ATOM 3615 O O . THR A 1 451 ? 20.594 -13.781 -17.438 1 55.88 451 THR A O 1
ATOM 3618 N N . VAL A 1 452 ? 21.156 -11.648 -17.906 1 54.94 452 VAL A N 1
ATOM 3619 C CA . VAL A 1 452 ? 20.766 -11.781 -19.297 1 54.94 452 VAL A CA 1
ATOM 3620 C C . VAL A 1 452 ? 21.594 -12.883 -19.953 1 54.94 452 VAL A C 1
ATOM 3622 O O . VAL A 1 452 ? 21.062 -13.719 -20.688 1 54.94 452 VAL A O 1
ATOM 3625 N N . GLU A 1 453 ? 22.844 -12.789 -19.625 1 54.69 453 GLU A N 1
ATOM 3626 C CA . GLU A 1 453 ? 23.719 -13.773 -20.266 1 54.69 453 GLU A CA 1
ATOM 3627 C C . GLU A 1 453 ? 23.359 -15.188 -19.812 1 54.69 453 GLU A C 1
ATOM 3629 O O . GLU A 1 453 ? 23.344 -16.125 -20.625 1 54.69 453 GLU A O 1
ATOM 3634 N N . LEU A 1 454 ? 23.094 -15.258 -18.578 1 53.47 454 LEU A N 1
ATOM 3635 C CA . LEU A 1 454 ? 22.734 -16.578 -18.062 1 53.47 454 LEU A CA 1
ATOM 3636 C C . LEU A 1 454 ? 21.406 -17.047 -18.641 1 53.47 454 LEU A C 1
ATOM 3638 O O . LEU A 1 454 ? 21.266 -18.234 -18.984 1 53.47 454 LEU A O 1
ATOM 3642 N N . GLN A 1 455 ? 20.547 -16.172 -18.828 1 55.69 455 GLN A N 1
ATOM 3643 C CA . GLN A 1 455 ? 19.25 -16.516 -19.375 1 55.69 455 GLN A CA 1
ATOM 3644 C C . GLN A 1 455 ? 19.344 -16.875 -20.859 1 55.69 455 GLN A C 1
ATOM 3646 O O . GLN A 1 455 ? 18.688 -17.797 -21.328 1 55.69 455 GLN A O 1
ATOM 3651 N N . GLN A 1 456 ? 20.188 -16.125 -21.531 1 56.03 456 GLN A N 1
ATOM 3652 C CA . GLN A 1 456 ? 20.438 -16.422 -22.938 1 56.03 456 GLN A CA 1
ATOM 3653 C C . GLN A 1 456 ? 21 -17.828 -23.109 1 56.03 456 GLN A C 1
ATOM 3655 O O . GLN A 1 456 ? 20.594 -18.562 -24.016 1 56.03 456 GLN A O 1
ATOM 3660 N N . LYS A 1 457 ? 21.859 -18.172 -22.25 1 54.06 457 LYS A N 1
ATOM 3661 C CA . LYS A 1 457 ? 22.469 -19.5 -22.312 1 54.06 457 LYS A CA 1
ATOM 3662 C C . LYS A 1 457 ? 21.438 -20.594 -22.031 1 54.06 457 LYS A C 1
ATOM 3664 O O . LYS A 1 457 ? 21.391 -21.609 -22.703 1 54.06 457 LYS A O 1
ATOM 3669 N N . LYS A 1 458 ? 20.578 -20.375 -21.109 1 53.81 458 LYS A N 1
ATOM 3670 C CA . LYS A 1 458 ? 19.562 -21.359 -20.734 1 53.81 458 LYS A CA 1
ATOM 3671 C C . LYS A 1 458 ? 18.531 -21.516 -21.844 1 53.81 458 LYS A C 1
ATOM 3673 O O . LYS A 1 458 ? 18.078 -22.625 -22.125 1 53.81 458 LYS A O 1
ATOM 3678 N N . GLN A 1 459 ? 18.25 -20.484 -22.406 1 52.72 459 GLN A N 1
ATOM 3679 C CA . GLN A 1 459 ? 17.328 -20.516 -23.531 1 52.72 459 GLN A CA 1
ATOM 3680 C C . GLN A 1 459 ? 17.938 -21.234 -24.734 1 52.72 459 GLN A C 1
ATOM 3682 O O . GLN A 1 459 ? 17.266 -22.016 -25.406 1 52.72 459 GLN A O 1
ATOM 3687 N N . GLN A 1 460 ? 19.172 -20.75 -25 1 52.84 460 GLN A N 1
ATOM 3688 C CA . GLN A 1 460 ? 19.875 -21.453 -26.062 1 52.84 460 GLN A CA 1
ATOM 3689 C C . GLN A 1 460 ? 19.891 -22.969 -25.828 1 52.84 460 GLN A C 1
ATOM 3691 O O . GLN A 1 460 ? 19.688 -23.75 -26.766 1 52.84 460 GLN A O 1
ATOM 3696 N N . GLN A 1 461 ? 20.062 -23.188 -24.625 1 51.91 461 GLN A N 1
ATOM 3697 C CA . GLN A 1 461 ? 20.062 -24.594 -24.266 1 51.91 461 GLN A CA 1
ATOM 3698 C C . GLN A 1 461 ? 18.656 -25.188 -24.375 1 51.91 461 GLN A C 1
ATOM 3700 O O . GLN A 1 461 ? 18.484 -26.312 -24.859 1 51.91 461 GLN A O 1
ATOM 3705 N N . PHE A 1 462 ? 17.719 -24.391 -23.953 1 52.91 462 PHE A N 1
ATOM 3706 C CA . PHE A 1 462 ? 16.328 -24.812 -24.047 1 52.91 462 PHE A CA 1
ATOM 3707 C C . PHE A 1 462 ? 15.93 -25.078 -25.484 1 52.91 462 PHE A C 1
ATOM 3709 O O . PHE A 1 462 ? 15.328 -26.109 -25.812 1 52.91 462 PHE A O 1
ATOM 3716 N N . PHE A 1 463 ? 16.234 -24.188 -26.375 1 52.06 463 PHE A N 1
ATOM 3717 C CA . PHE A 1 463 ? 15.914 -24.344 -27.797 1 52.06 463 PHE A CA 1
ATOM 3718 C C . PHE A 1 463 ? 16.781 -25.422 -28.422 1 52.06 463 PHE A C 1
ATOM 3720 O O . PHE A 1 463 ? 16.328 -26.156 -29.297 1 52.06 463 PHE A O 1
ATOM 3727 N N . LYS A 1 464 ? 17.984 -25.516 -28.047 1 52.88 464 LYS A N 1
ATOM 3728 C CA . LYS A 1 464 ? 18.891 -26.547 -28.547 1 52.88 464 LYS A CA 1
ATOM 3729 C C . LYS A 1 464 ? 18.391 -27.938 -28.156 1 52.88 464 LYS A C 1
ATOM 3731 O O . LYS A 1 464 ? 18.438 -28.875 -28.953 1 52.88 464 LYS A O 1
ATOM 3736 N N . ASP A 1 465 ? 18 -27.922 -27.016 1 49.62 465 ASP A N 1
ATOM 3737 C CA . ASP A 1 465 ? 17.516 -29.219 -26.547 1 49.62 465 ASP A CA 1
ATOM 3738 C C . ASP A 1 465 ? 16.219 -29.609 -27.25 1 49.62 465 ASP A C 1
ATOM 3740 O O . ASP A 1 465 ? 16.031 -30.781 -27.594 1 49.62 465 ASP A O 1
ATOM 3744 N N . LYS A 1 466 ? 15.414 -28.688 -27.594 1 51.09 466 LYS A N 1
ATOM 3745 C CA . LYS A 1 466 ? 14.195 -28.938 -28.359 1 51.09 466 LYS A CA 1
ATOM 3746 C C . LYS A 1 466 ? 14.523 -29.297 -29.812 1 51.09 466 LYS A C 1
ATOM 3748 O O . LYS A 1 466 ? 13.859 -30.141 -30.406 1 51.09 466 LYS A O 1
ATOM 3753 N N . MET A 1 467 ? 15.438 -28.578 -30.312 1 48.12 467 MET A N 1
ATOM 3754 C CA . MET A 1 467 ? 15.883 -28.906 -31.672 1 48.12 467 MET A CA 1
ATOM 3755 C C . MET A 1 467 ? 16.516 -30.297 -31.688 1 48.12 467 MET A C 1
ATOM 3757 O O . MET A 1 467 ? 16.312 -31.062 -32.656 1 48.12 467 MET A O 1
ATOM 3761 N N . ALA A 1 468 ? 17.281 -30.578 -30.734 1 48.12 468 ALA A N 1
ATOM 3762 C CA . ALA A 1 468 ? 17.938 -31.875 -30.688 1 48.12 468 ALA A CA 1
ATOM 3763 C C . ALA A 1 468 ? 16.906 -33 -30.531 1 48.12 468 ALA A C 1
ATOM 3765 O O . ALA A 1 468 ? 17.047 -34.062 -31.141 1 48.12 468 ALA A O 1
ATOM 3766 N N . GLU A 1 469 ? 15.984 -32.719 -29.828 1 45.59 469 GLU A N 1
ATOM 3767 C CA . GLU A 1 469 ? 14.938 -33.719 -29.656 1 45.59 469 GLU A CA 1
ATOM 3768 C C . GLU A 1 469 ? 14.078 -33.844 -30.906 1 45.59 469 GLU A C 1
ATOM 3770 O O . GLU A 1 469 ? 13.672 -34.938 -31.281 1 45.59 469 GLU A O 1
ATOM 3775 N N . ALA A 1 470 ? 13.766 -32.812 -31.625 1 45.88 470 ALA A N 1
ATOM 3776 C CA . ALA A 1 470 ? 13.07 -32.844 -32.906 1 45.88 470 ALA A CA 1
ATOM 3777 C C . ALA A 1 470 ? 13.898 -33.562 -33.969 1 45.88 470 ALA A C 1
ATOM 3779 O O . ALA A 1 470 ? 13.359 -34.344 -34.75 1 45.88 470 ALA A O 1
ATOM 3780 N N . ASP A 1 471 ? 15.086 -33.312 -34 1 47.25 471 ASP A N 1
ATOM 3781 C CA . ASP A 1 471 ? 15.969 -34 -34.938 1 47.25 471 ASP A CA 1
ATOM 3782 C C . ASP A 1 471 ? 16.047 -35.5 -34.594 1 47.25 471 ASP A C 1
ATOM 3784 O O . ASP A 1 471 ? 16.141 -36.312 -35.5 1 47.25 471 ASP A O 1
ATOM 3788 N N . SER A 1 472 ? 15.977 -35.75 -33.344 1 45.22 472 SER A N 1
ATOM 3789 C CA . SER A 1 472 ? 16.062 -37.156 -32.969 1 45.22 472 SER A CA 1
ATOM 3790 C C . SER A 1 472 ? 14.766 -37.906 -33.312 1 45.22 472 SER A C 1
ATOM 3792 O O . SER A 1 472 ? 14.781 -39.062 -33.688 1 45.22 472 SER A O 1
ATOM 3794 N N . THR A 1 473 ? 13.672 -37.219 -33.25 1 42.59 473 THR A N 1
ATOM 3795 C CA . THR A 1 473 ? 12.414 -37.875 -33.594 1 42.59 473 THR A CA 1
ATOM 3796 C C . THR A 1 473 ? 12.273 -38 -35.125 1 42.59 473 THR A C 1
ATOM 3798 O O . THR A 1 473 ? 11.586 -38.875 -35.625 1 42.59 473 THR A O 1
ATOM 3801 N N . GLU A 1 474 ? 12.719 -37.062 -35.906 1 41.5 474 GLU A N 1
ATOM 3802 C CA . GLU A 1 474 ? 12.672 -37.25 -37.344 1 41.5 474 GLU A CA 1
ATOM 3803 C C . GLU A 1 474 ? 13.633 -38.344 -37.781 1 41.5 474 GLU A C 1
ATOM 3805 O O . GLU A 1 474 ? 13.461 -38.969 -38.844 1 41.5 474 GLU A O 1
ATOM 3810 N N . ALA A 1 475 ? 14.742 -38.625 -37.094 1 43.69 475 ALA A N 1
ATOM 3811 C CA . ALA A 1 475 ? 15.656 -39.688 -37.5 1 43.69 475 ALA A CA 1
ATOM 3812 C C . ALA A 1 475 ? 15.078 -41.062 -37.188 1 43.69 475 ALA A C 1
ATOM 3814 O O . ALA A 1 475 ? 15.477 -42.062 -37.781 1 43.69 475 ALA A O 1
ATOM 3815 N N . GLU A 1 476 ? 14.109 -41.156 -36.25 1 31.77 476 GLU A N 1
ATOM 3816 C CA . GLU A 1 476 ? 13.508 -42.5 -36.125 1 31.77 476 GLU A CA 1
ATOM 3817 C C . GLU A 1 476 ? 12.273 -42.594 -37.031 1 31.77 476 GLU A C 1
ATOM 3819 O O . GLU A 1 476 ? 11.461 -41.688 -37.094 1 31.77 476 GLU A O 1
ATOM 3824 N N . MET B 1 1 ? -36.844 5.082 -65.688 1 21.45 1 MET B N 1
ATOM 3825 C CA . MET B 1 1 ? -35.406 4.855 -65.438 1 21.45 1 MET B CA 1
ATOM 3826 C C . MET B 1 1 ? -35 5.484 -64.125 1 21.45 1 MET B C 1
ATOM 3828 O O . MET B 1 1 ? -34.625 6.656 -64.062 1 21.45 1 MET B O 1
ATOM 3832 N N . GLN B 1 2 ? -35.688 5.453 -63.094 1 24.41 2 GLN B N 1
ATOM 3833 C CA . GLN B 1 2 ? -36 6.086 -61.812 1 24.41 2 GLN B CA 1
ATOM 3834 C C . GLN B 1 2 ? -34.875 5.852 -60.812 1 24.41 2 GLN B C 1
ATOM 3836 O O . GLN B 1 2 ? -34.5 4.707 -60.562 1 24.41 2 GLN B O 1
ATOM 3841 N N . MET B 1 3 ? -33.906 6.82 -60.656 1 23.16 3 MET B N 1
ATOM 3842 C CA . MET B 1 3 ? -32.594 6.906 -60.062 1 23.16 3 MET B CA 1
ATOM 3843 C C . MET B 1 3 ? -32.656 6.633 -58.562 1 23.16 3 MET B C 1
ATOM 3845 O O . MET B 1 3 ? -33.375 7.316 -57.844 1 23.16 3 MET B O 1
ATOM 3849 N N . LEU B 1 4 ? -32.688 5.441 -58.125 1 21.48 4 LEU B N 1
ATOM 3850 C CA . LEU B 1 4 ? -32.969 4.918 -56.781 1 21.48 4 LEU B CA 1
ATOM 3851 C C . LEU B 1 4 ? -31.984 5.5 -55.75 1 21.48 4 LEU B C 1
ATOM 3853 O O . LEU B 1 4 ? -30.766 5.367 -55.906 1 21.48 4 LEU B O 1
ATOM 3857 N N . ARG B 1 5 ? -32.344 6.617 -55.125 1 23.3 5 ARG B N 1
ATOM 3858 C CA . ARG B 1 5 ? -31.656 7.441 -54.156 1 23.3 5 ARG B CA 1
ATOM 3859 C C . ARG B 1 5 ? -31.141 6.598 -53 1 23.3 5 ARG B C 1
ATOM 3861 O O . ARG B 1 5 ? -31.938 5.969 -52.281 1 23.3 5 ARG B O 1
ATOM 3868 N N . ARG B 1 6 ? -29.938 6.012 -53.062 1 25.03 6 ARG B N 1
ATOM 3869 C CA . ARG B 1 6 ? -29.234 5.07 -52.219 1 25.03 6 ARG B CA 1
ATOM 3870 C C . ARG B 1 6 ? -29.125 5.598 -50.781 1 25.03 6 ARG B C 1
ATOM 3872 O O . ARG B 1 6 ? -28.594 6.684 -50.562 1 25.03 6 ARG B O 1
ATOM 3879 N N . LEU B 1 7 ? -30.062 5.309 -49.938 1 26.27 7 LEU B N 1
ATOM 3880 C CA . LEU B 1 7 ? -30.188 5.84 -48.594 1 26.27 7 LEU B CA 1
ATOM 3881 C C . LEU B 1 7 ? -28.938 5.531 -47.75 1 26.27 7 LEU B C 1
ATOM 3883 O O . LEU B 1 7 ? -28.469 4.391 -47.75 1 26.27 7 LEU B O 1
ATOM 3887 N N . PRO B 1 8 ? -28.078 6.512 -47.406 1 28.02 8 PRO B N 1
ATOM 3888 C CA . PRO B 1 8 ? -26.75 6.312 -46.812 1 28.02 8 PRO B CA 1
ATOM 3889 C C . PRO B 1 8 ? -26.828 5.617 -45.438 1 28.02 8 PRO B C 1
ATOM 3891 O O . PRO B 1 8 ? -27.688 5.934 -44.625 1 28.02 8 PRO B O 1
ATOM 3894 N N . PHE B 1 9 ? -26.75 4.254 -45.375 1 23 9 PHE B N 1
ATOM 3895 C CA . PHE B 1 9 ? -26.828 3.43 -44.156 1 23 9 PHE B CA 1
ATOM 3896 C C . PHE B 1 9 ? -25.844 3.924 -43.094 1 23 9 PHE B C 1
ATOM 3898 O O . PHE B 1 9 ? -24.625 3.891 -43.312 1 23 9 PHE B O 1
ATOM 3905 N N . ARG B 1 10 ? -26.172 4.938 -42.312 1 31.98 10 ARG B N 1
ATOM 3906 C CA . ARG B 1 10 ? -25.391 5.445 -41.188 1 31.98 10 ARG B CA 1
ATOM 3907 C C . ARG B 1 10 ? -25.109 4.344 -40.156 1 31.98 10 ARG B C 1
ATOM 3909 O O . ARG B 1 10 ? -26.047 3.779 -39.594 1 31.98 10 ARG B O 1
ATOM 3916 N N . PRO B 1 11 ? -23.938 3.67 -40.25 1 25.36 11 PRO B N 1
ATOM 3917 C CA . PRO B 1 11 ? -23.656 2.539 -39.344 1 25.36 11 PRO B CA 1
ATOM 3918 C C . PRO B 1 11 ? -23.828 2.891 -37.875 1 25.36 11 PRO B C 1
ATOM 3920 O O . PRO B 1 11 ? -23.469 3.988 -37.438 1 25.36 11 PRO B O 1
ATOM 3923 N N . SER B 1 12 ? -24.969 2.531 -37.281 1 24.55 12 SER B N 1
ATOM 3924 C CA . SER B 1 12 ? -25.328 2.73 -35.875 1 24.55 12 SER B CA 1
ATOM 3925 C C . SER B 1 12 ? -24.203 2.273 -34.938 1 24.55 12 SER B C 1
ATOM 3927 O O . SER B 1 12 ? -23.766 1.124 -35.031 1 24.55 12 SER B O 1
ATOM 3929 N N . LEU B 1 13 ? -23.328 3.162 -34.688 1 27.27 13 LEU B N 1
ATOM 3930 C CA . LEU B 1 13 ? -22.219 2.955 -33.75 1 27.27 13 LEU B CA 1
ATOM 3931 C C . LEU B 1 13 ? -22.703 2.334 -32.469 1 27.27 13 LEU B C 1
ATOM 3933 O O . LEU B 1 13 ? -23.484 2.955 -31.719 1 27.27 13 LEU B O 1
ATOM 3937 N N . ALA B 1 14 ? -22.953 1.037 -32.406 1 27.86 14 ALA B N 1
ATOM 3938 C CA . ALA B 1 14 ? -23.297 0.264 -31.219 1 27.86 14 ALA B CA 1
ATOM 3939 C C . ALA B 1 14 ? -22.547 0.791 -29.984 1 27.86 14 ALA B C 1
ATOM 3941 O O . ALA B 1 14 ? -21.328 0.875 -29.984 1 27.86 14 ALA B O 1
ATOM 3942 N N . ARG B 1 15 ? -23.219 1.662 -29.25 1 27.61 15 ARG B N 1
ATOM 3943 C CA . ARG B 1 15 ? -22.812 2.219 -27.969 1 27.61 15 ARG B CA 1
ATOM 3944 C C . ARG B 1 15 ? -22.297 1.128 -27.031 1 27.61 15 ARG B C 1
ATOM 3946 O O . ARG B 1 15 ? -23.047 0.225 -26.656 1 27.61 15 ARG B O 1
ATOM 3953 N N . ALA B 1 16 ? -21.062 0.777 -27.094 1 28.84 16 ALA B N 1
ATOM 3954 C CA . ALA B 1 16 ? -20.359 -0.101 -26.172 1 28.84 16 ALA B CA 1
ATOM 3955 C C . ALA B 1 16 ? -20.844 0.122 -24.734 1 28.84 16 ALA B C 1
ATOM 3957 O O . ALA B 1 16 ? -20.938 1.263 -24.281 1 28.84 16 ALA B O 1
ATOM 3958 N N . ALA B 1 17 ? -21.812 -0.648 -24.281 1 29.22 17 ALA B N 1
ATOM 3959 C CA . ALA B 1 17 ? -22.266 -0.617 -22.891 1 29.22 17 ALA B CA 1
ATOM 3960 C C . ALA B 1 17 ? -21.141 -0.21 -21.953 1 29.22 17 ALA B C 1
ATOM 3962 O O . ALA B 1 17 ? -20 -0.632 -22.125 1 29.22 17 ALA B O 1
ATOM 3963 N N . PRO B 1 18 ? -21.219 0.927 -21.344 1 29.3 18 PRO B N 1
ATOM 3964 C CA . PRO B 1 18 ? -20.188 1.389 -20.406 1 29.3 18 PRO B CA 1
ATOM 3965 C C . PRO B 1 18 ? -19.688 0.28 -19.484 1 29.3 18 PRO B C 1
ATOM 3967 O O . PRO B 1 18 ? -20.484 -0.429 -18.875 1 29.3 18 PRO B O 1
ATOM 3970 N N . LEU B 1 19 ? -18.781 -0.522 -19.906 1 30.22 19 LEU B N 1
ATOM 3971 C CA . LEU B 1 19 ? -18.047 -1.404 -19 1 30.22 19 LEU B CA 1
ATOM 3972 C C . LEU B 1 19 ? -18.031 -0.835 -17.578 1 30.22 19 LEU B C 1
ATOM 3974 O O . LEU B 1 19 ? -17.547 0.279 -17.359 1 30.22 19 LEU B O 1
ATOM 3978 N N . ARG B 1 20 ? -19.078 -1.094 -16.844 1 35.34 20 ARG B N 1
ATOM 3979 C CA . ARG B 1 20 ? -19.047 -0.732 -15.422 1 35.34 20 ARG B CA 1
ATOM 3980 C C . ARG B 1 20 ? -17.641 -0.892 -14.852 1 35.34 20 ARG B C 1
ATOM 3982 O O . ARG B 1 20 ? -17.125 -2.006 -14.773 1 35.34 20 ARG B O 1
ATOM 3989 N N . ARG B 1 21 ? -16.844 -0.084 -15.203 1 39.31 21 ARG B N 1
ATOM 3990 C CA . ARG B 1 21 ? -15.539 0 -14.539 1 39.31 21 ARG B CA 1
ATOM 3991 C C . ARG B 1 21 ? -15.656 -0.351 -13.062 1 39.31 21 ARG B C 1
ATOM 3993 O O . ARG B 1 21 ? -16.609 0.065 -12.391 1 39.31 21 ARG B O 1
ATOM 4000 N N . PHE B 1 22 ? -15.328 -1.523 -12.719 1 40.62 22 PHE B N 1
ATOM 4001 C CA . PHE B 1 22 ? -15.219 -1.758 -11.281 1 40.62 22 PHE B CA 1
ATOM 4002 C C . PHE B 1 22 ? -14.922 -0.459 -10.547 1 40.62 22 PHE B C 1
ATOM 4004 O O . PHE B 1 22 ? -13.82 0.083 -10.648 1 40.62 22 PHE B O 1
ATOM 4011 N N . CYS B 1 23 ? -15.75 0.554 -10.766 1 40.91 23 CYS B N 1
ATOM 4012 C CA . CYS B 1 23 ? -15.586 1.606 -9.766 1 40.91 23 CYS B CA 1
ATOM 4013 C C . CYS B 1 23 ? -15.625 1.032 -8.359 1 40.91 23 CYS B C 1
ATOM 4015 O O . CYS B 1 23 ? -16.469 0.19 -8.047 1 40.91 23 CYS B O 1
ATOM 4017 N N . GLY B 1 24 ? -14.68 1.279 -7.457 1 41.75 24 GLY B N 1
ATOM 4018 C CA . GLY B 1 24 ? -14.359 0.904 -6.09 1 41.75 24 GLY B CA 1
ATOM 4019 C C . GLY B 1 24 ? -15.461 0.119 -5.41 1 41.75 24 GLY B C 1
ATOM 4020 O O . GLY B 1 24 ? -16.609 0.13 -5.863 1 41.75 24 GLY B O 1
ATOM 4021 N N . PRO B 1 25 ? -15.18 -0.967 -4.703 1 42.72 25 PRO B N 1
ATOM 4022 C CA . PRO B 1 25 ? -16.188 -1.681 -3.912 1 42.72 25 PRO B CA 1
ATOM 4023 C C . PRO B 1 25 ? -17.203 -0.741 -3.262 1 42.72 25 PRO B C 1
ATOM 4025 O O . PRO B 1 25 ? -17.875 -1.126 -2.307 1 42.72 25 PRO B O 1
ATOM 4028 N N . GLY B 1 26 ? -17.25 0.424 -3.43 1 42.19 26 GLY B N 1
ATOM 4029 C CA . GLY B 1 26 ? -18.266 1.107 -2.645 1 42.19 26 GLY B CA 1
ATOM 4030 C C . GLY B 1 26 ? -19.578 0.348 -2.572 1 42.19 26 GLY B C 1
ATOM 4031 O O . GLY B 1 26 ? -20.094 0.1 -1.483 1 42.19 26 GLY B O 1
ATOM 4032 N N . SER B 1 27 ? -20.406 0.414 -3.629 1 47.72 27 SER B N 1
ATOM 4033 C CA . SER B 1 27 ? -21.719 -0.192 -3.49 1 47.72 27 SER B CA 1
ATOM 4034 C C . SER B 1 27 ? -21.609 -1.686 -3.197 1 47.72 27 SER B C 1
ATOM 4036 O O . SER B 1 27 ? -22.438 -2.242 -2.473 1 47.72 27 SER B O 1
ATOM 4038 N N . ASP B 1 28 ? -20.391 -2.389 -3.555 1 52.81 28 ASP B N 1
ATOM 4039 C CA . ASP B 1 28 ? -20.281 -3.832 -3.752 1 52.81 28 ASP B CA 1
ATOM 4040 C C . ASP B 1 28 ? -19.531 -4.492 -2.596 1 52.81 28 ASP B C 1
ATOM 4042 O O . ASP B 1 28 ? -19.219 -5.68 -2.654 1 52.81 28 ASP B O 1
ATOM 4046 N N . LEU B 1 29 ? -19.125 -3.639 -1.715 1 53.31 29 LEU B N 1
ATOM 4047 C CA . LEU B 1 29 ? -18.531 -4.316 -0.572 1 53.31 29 LEU B CA 1
ATOM 4048 C C . LEU B 1 29 ? -19.469 -5.375 -0.009 1 53.31 29 LEU B C 1
ATOM 4050 O O . LEU B 1 29 ? -19.047 -6.488 0.299 1 53.31 29 LEU B O 1
ATOM 4054 N N . GLN B 1 30 ? -20.734 -4.906 0.177 1 57.69 30 GLN B N 1
ATOM 4055 C CA . GLN B 1 30 ? -21.703 -5.875 0.679 1 57.69 30 GLN B CA 1
ATOM 4056 C C . GLN B 1 30 ? -21.875 -7.043 -0.289 1 57.69 30 GLN B C 1
ATOM 4058 O O . GLN B 1 30 ? -22.25 -8.148 0.117 1 57.69 30 GLN B O 1
ATOM 4063 N N . GLU B 1 31 ? -21.422 -6.637 -1.413 1 60.06 31 GLU B N 1
ATOM 4064 C CA . GLU B 1 31 ? -21.484 -7.75 -2.357 1 60.06 31 GLU B CA 1
ATOM 4065 C C . GLU B 1 31 ? -20.266 -8.648 -2.236 1 60.06 31 GLU B C 1
ATOM 4067 O O . GLU B 1 31 ? -20.375 -9.875 -2.271 1 60.06 31 GLU B O 1
ATOM 4072 N N . LEU B 1 32 ? -19.219 -7.91 -1.91 1 62.06 32 LEU B N 1
ATOM 4073 C CA . LEU B 1 32 ? -18 -8.711 -1.913 1 62.06 32 LEU B CA 1
ATOM 4074 C C . LEU B 1 32 ? -17.688 -9.227 -0.513 1 62.06 32 LEU B C 1
ATOM 4076 O O . LEU B 1 32 ? -17.094 -10.289 -0.36 1 62.06 32 LEU B O 1
ATOM 4080 N N . ASP B 1 33 ? -18.109 -8.43 0.458 1 70.88 33 ASP B N 1
ATOM 4081 C CA . ASP B 1 33 ? -17.859 -8.781 1.853 1 70.88 33 ASP B CA 1
ATOM 4082 C C . ASP B 1 33 ? -19.094 -8.516 2.719 1 70.88 33 ASP B C 1
ATOM 4084 O O . ASP B 1 33 ? -19.062 -7.648 3.598 1 70.88 33 ASP B O 1
ATOM 4088 N N . PRO B 1 34 ? -20 -9.359 2.475 1 78.25 34 PRO B N 1
ATOM 4089 C CA . PRO B 1 34 ? -21.25 -9.117 3.189 1 78.25 34 PRO B CA 1
ATOM 4090 C C . PRO B 1 34 ? -21.125 -9.32 4.699 1 78.25 34 PRO B C 1
ATOM 4092 O O . PRO B 1 34 ? -20.406 -10.211 5.145 1 78.25 34 PRO B O 1
ATOM 4095 N N . ARG B 1 35 ? -21.844 -8.422 5.445 1 86 35 ARG B N 1
ATOM 4096 C CA . ARG B 1 35 ? -21.844 -8.531 6.898 1 86 35 ARG B CA 1
ATOM 4097 C C . ARG B 1 35 ? -23.281 -8.477 7.441 1 86 35 ARG B C 1
ATOM 4099 O O . ARG B 1 35 ? -24.141 -7.82 6.859 1 86 35 ARG B O 1
ATOM 4106 N N . THR B 1 36 ? -23.469 -9.219 8.516 1 89.62 36 THR B N 1
ATOM 4107 C CA . THR B 1 36 ? -24.766 -9.25 9.195 1 89.62 36 THR B CA 1
ATOM 4108 C C . THR B 1 36 ? -24.641 -8.727 10.625 1 89.62 36 THR B C 1
ATOM 4110 O O . THR B 1 36 ? -23.625 -8.953 11.289 1 89.62 36 THR B O 1
ATOM 4113 N N . PHE B 1 37 ? -25.625 -8.008 11.078 1 91.31 37 PHE B N 1
ATOM 4114 C CA . PHE B 1 37 ? -25.734 -7.473 12.43 1 91.31 37 PHE B CA 1
ATOM 4115 C C . PHE B 1 37 ? -26.797 -8.211 13.227 1 91.31 37 PHE B C 1
ATOM 4117 O O . PHE B 1 37 ? -27.984 -8.18 12.859 1 91.31 37 PHE B O 1
ATOM 4124 N N . LEU B 1 38 ? -26.328 -8.844 14.32 1 92.75 38 LEU B N 1
ATOM 4125 C CA . LEU B 1 38 ? -27.203 -9.672 15.14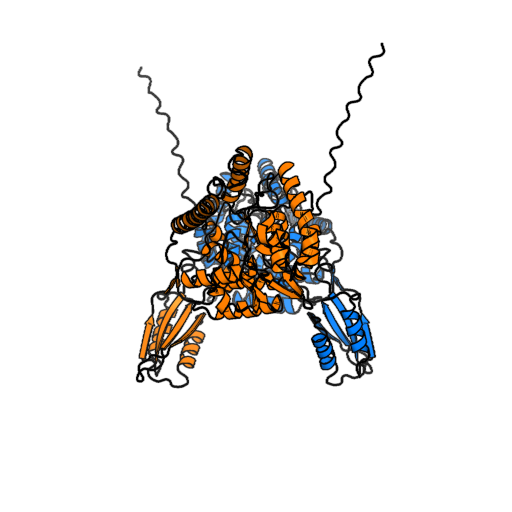8 1 92.75 38 LEU B CA 1
ATOM 4126 C C . LEU B 1 38 ? -27.281 -9.125 16.562 1 92.75 38 LEU B C 1
ATOM 4128 O O . LEU B 1 38 ? -26.266 -8.734 17.141 1 92.75 38 LEU B O 1
ATOM 4132 N N . ILE B 1 39 ? -28.469 -9.07 17.141 1 91.31 39 ILE B N 1
ATOM 4133 C CA . ILE B 1 39 ? -28.656 -8.773 18.562 1 91.31 39 ILE B CA 1
ATOM 4134 C C . ILE B 1 39 ? -29.125 -10.023 19.281 1 91.31 39 ILE B C 1
ATOM 4136 O O . ILE B 1 39 ? -30.125 -10.641 18.891 1 91.31 39 ILE B O 1
ATOM 4140 N N . VAL B 1 40 ? -28.391 -10.391 20.266 1 90.5 40 VAL B N 1
ATOM 4141 C CA . VAL B 1 40 ? -28.75 -11.539 21.094 1 90.5 40 VAL B CA 1
ATOM 4142 C C . VAL B 1 40 ? -29.125 -11.062 22.5 1 90.5 40 VAL B C 1
ATOM 4144 O O . VAL B 1 40 ? -28.266 -10.562 23.234 1 90.5 40 VAL B O 1
ATOM 4147 N N . ASP B 1 41 ? -30.312 -11.273 22.812 1 88.31 41 ASP B N 1
ATOM 4148 C CA . ASP B 1 41 ? -30.797 -10.914 24.141 1 88.31 41 ASP B CA 1
ATOM 4149 C C . ASP B 1 41 ? -30.703 -12.094 25.109 1 88.31 41 ASP B C 1
ATOM 4151 O O . ASP B 1 41 ? -31.203 -13.18 24.812 1 88.31 41 ASP B O 1
ATOM 4155 N N . VAL B 1 42 ? -30.062 -11.852 26.172 1 85.69 42 VAL B N 1
ATOM 4156 C CA . VAL B 1 42 ? -29.844 -12.922 27.125 1 85.69 42 VAL B CA 1
ATOM 4157 C C . VAL B 1 42 ? -30.688 -12.672 28.375 1 85.69 42 VAL B C 1
ATOM 4159 O O . VAL B 1 42 ? -30.922 -11.516 28.75 1 85.69 42 VAL B O 1
ATOM 4162 N N . ARG B 1 43 ? -31.266 -13.742 28.984 1 77.38 43 ARG B N 1
ATOM 4163 C CA . ARG B 1 43 ? -32.156 -13.68 30.125 1 77.38 43 ARG B CA 1
ATOM 4164 C C . ARG B 1 43 ? -31.422 -13.211 31.375 1 77.38 43 ARG B C 1
ATOM 4166 O O . ARG B 1 43 ? -31.891 -12.336 32.094 1 77.38 43 ARG B O 1
ATOM 4173 N N . GLN B 1 44 ? -30.406 -14.008 31.734 1 67.94 44 GLN B N 1
ATOM 4174 C CA . GLN B 1 44 ? -29.625 -13.672 32.938 1 67.94 44 GLN B CA 1
ATOM 4175 C C . GLN B 1 44 ? -28.141 -13.555 32.594 1 67.94 44 GLN B C 1
ATOM 4177 O O . GLN B 1 44 ? -27.641 -14.234 31.703 1 67.94 44 GLN B O 1
ATOM 4182 N N . ASP B 1 45 ? -27.641 -12.469 33.125 1 61.75 45 ASP B N 1
ATOM 4183 C CA . ASP B 1 45 ? -26.203 -12.312 33 1 61.75 45 ASP B CA 1
ATOM 4184 C C . ASP B 1 45 ? -25.469 -13.469 33.656 1 61.75 45 ASP B C 1
ATOM 4186 O O . ASP B 1 45 ? -25.141 -13.398 34.844 1 61.75 45 ASP B O 1
ATOM 4190 N N . LYS B 1 46 ? -25.594 -14.648 33.188 1 63.12 46 LYS B N 1
ATOM 4191 C CA . LYS B 1 46 ? -24.828 -15.781 33.688 1 63.12 46 LYS B CA 1
ATOM 4192 C C . LYS B 1 46 ? -23.516 -15.945 32.938 1 63.12 46 LYS B C 1
ATOM 4194 O O . LYS B 1 46 ? -23.469 -15.711 31.719 1 63.12 46 LYS B O 1
ATOM 4199 N N . PRO B 1 47 ? -22.594 -16.219 33.781 1 68.5 47 PRO B N 1
ATOM 4200 C CA . PRO B 1 47 ? -21.297 -16.469 33.156 1 68.5 47 PRO B CA 1
ATOM 4201 C C . PRO B 1 47 ? -21.344 -17.609 32.125 1 68.5 47 PRO B C 1
ATOM 4203 O O . PRO B 1 47 ? -22.047 -18.594 32.344 1 68.5 47 PRO B O 1
ATOM 4206 N N . GLY B 1 48 ? -20.953 -17.328 30.906 1 77.5 48 GLY B N 1
ATOM 4207 C CA . GLY B 1 48 ? -20.703 -18.422 30 1 77.5 48 GLY B CA 1
ATOM 4208 C C . GLY B 1 48 ? -21.453 -18.297 28.688 1 77.5 48 GLY B C 1
ATOM 4209 O O . GLY B 1 48 ? -21.094 -18.938 27.688 1 77.5 48 GLY B O 1
ATOM 4210 N N . VAL B 1 49 ? -22.625 -17.516 28.734 1 82.75 49 VAL B N 1
ATOM 4211 C CA . VAL B 1 49 ? -23.438 -17.484 27.531 1 82.75 49 VAL B CA 1
ATOM 4212 C C . VAL B 1 49 ? -22.625 -16.938 26.359 1 82.75 49 VAL B C 1
ATOM 4214 O O . VAL B 1 49 ? -22.688 -17.453 25.25 1 82.75 49 VAL B O 1
ATOM 4217 N N . LEU B 1 50 ? -21.938 -15.961 26.609 1 84.5 50 LEU B N 1
ATOM 4218 C CA . LEU B 1 50 ? -21.094 -15.383 25.562 1 84.5 50 LEU B CA 1
ATOM 4219 C C . LEU B 1 50 ? -20.094 -16.406 25.047 1 84.5 50 LEU B C 1
ATOM 4221 O O . LEU B 1 50 ? -19.844 -16.5 23.844 1 84.5 50 LEU B O 1
ATOM 4225 N N . GLY B 1 51 ? -19.5 -17.141 25.938 1 86.62 51 GLY B N 1
ATOM 4226 C CA . GLY B 1 51 ? -18.594 -18.203 25.547 1 86.62 51 GLY B CA 1
ATOM 4227 C C . GLY B 1 51 ? -19.219 -19.219 24.625 1 86.62 51 GLY B C 1
ATOM 4228 O O . GLY B 1 51 ? -18.625 -19.656 23.641 1 86.62 51 GLY B O 1
ATOM 4229 N N . GLU B 1 52 ? -20.375 -19.547 24.984 1 88.56 52 GLU B N 1
ATOM 4230 C CA . GLU B 1 52 ? -21.094 -20.516 24.172 1 88.56 52 GLU B CA 1
ATOM 4231 C C . GLU B 1 52 ? -21.406 -19.969 22.781 1 88.56 52 GLU B C 1
ATOM 4233 O O . GLU B 1 52 ? -21.297 -20.672 21.781 1 88.56 52 GLU B O 1
ATOM 4238 N N . ILE B 1 53 ? -21.781 -18.734 22.766 1 90.06 53 ILE B N 1
ATOM 4239 C CA . ILE B 1 53 ? -22.047 -18.094 21.484 1 90.06 53 ILE B CA 1
ATOM 4240 C C . ILE B 1 53 ? -20.781 -18.078 20.625 1 90.06 53 ILE B C 1
ATOM 4242 O O . ILE B 1 53 ? -20.828 -18.422 19.453 1 90.06 53 ILE B O 1
ATOM 4246 N N . CYS B 1 54 ? -19.656 -17.75 21.266 1 90 54 CYS B N 1
ATOM 4247 C CA . CYS B 1 54 ? -18.391 -17.719 20.562 1 90 54 CYS B CA 1
ATOM 4248 C C . CYS B 1 54 ? -18.016 -19.094 20.031 1 90 54 CYS B C 1
ATOM 4250 O O . CYS B 1 54 ? -17.484 -19.219 18.922 1 90 54 CYS B O 1
ATOM 4252 N N . GLU B 1 55 ? -18.297 -20.047 20.75 1 90 55 GLU B N 1
ATOM 4253 C CA . GLU B 1 55 ? -18.016 -21.406 20.328 1 90 55 GLU B CA 1
ATOM 4254 C C . GLU B 1 55 ? -18.828 -21.781 19.094 1 90 55 GLU B C 1
ATOM 4256 O O . GLU B 1 55 ? -18.344 -22.484 18.203 1 90 55 GLU B O 1
ATOM 4261 N N . LEU B 1 56 ? -20.031 -21.359 19.094 1 91.44 56 LEU B N 1
ATOM 4262 C CA . LEU B 1 56 ? -20.875 -21.641 17.953 1 91.44 56 LEU B CA 1
ATOM 4263 C C . LEU B 1 56 ? -20.328 -20.969 16.688 1 91.44 56 LEU B C 1
ATOM 4265 O O . LEU B 1 56 ? -20.344 -21.562 15.609 1 91.44 56 LEU B O 1
ATOM 4269 N N . PHE B 1 57 ? -19.797 -19.766 16.781 1 91.31 57 PHE B N 1
ATOM 4270 C CA . PHE B 1 57 ? -19.188 -19.078 15.656 1 91.31 57 PHE B CA 1
ATOM 4271 C C . PHE B 1 57 ? -17.953 -19.844 15.172 1 91.31 57 PHE B C 1
ATOM 4273 O O . PHE B 1 57 ? -17.75 -20 13.969 1 91.31 57 PHE B O 1
ATOM 4280 N N . THR B 1 58 ? -17.172 -20.312 16.109 1 87.31 58 THR B N 1
ATOM 4281 C CA . THR B 1 58 ? -15.977 -21.078 15.781 1 87.31 58 THR B CA 1
ATOM 4282 C C . THR B 1 58 ? -16.344 -22.375 15.039 1 87.31 58 THR B C 1
ATOM 4284 O O . THR B 1 58 ? -15.75 -22.703 14.016 1 87.31 58 THR B O 1
ATOM 4287 N N . ARG B 1 59 ? -17.312 -23.016 15.531 1 87.69 59 ARG B N 1
ATOM 4288 C CA . ARG B 1 59 ? -17.766 -24.281 14.953 1 87.69 59 ARG B CA 1
ATOM 4289 C C . ARG B 1 59 ? -18.297 -24.062 13.539 1 87.69 59 ARG B C 1
ATOM 4291 O O . ARG B 1 59 ? -18.125 -24.922 12.672 1 87.69 59 ARG B O 1
ATOM 4298 N N . SER B 1 60 ? -18.969 -22.984 13.398 1 89.25 60 SER B N 1
ATOM 4299 C CA . SER B 1 60 ? -19.578 -22.688 12.102 1 89.25 60 SER B CA 1
ATOM 4300 C C . SER B 1 60 ? -18.562 -22.062 11.148 1 89.25 60 SER B C 1
ATOM 4302 O O . SER B 1 60 ? -18.859 -21.828 9.977 1 89.25 60 SER B O 1
ATOM 4304 N N . SER B 1 61 ? -17.359 -21.703 11.586 1 83.88 61 SER B N 1
ATOM 4305 C CA . SER B 1 61 ? -16.297 -21.078 10.805 1 83.88 61 SER B CA 1
ATOM 4306 C C . SER B 1 61 ? -16.734 -19.734 10.227 1 83.88 61 SER B C 1
ATOM 4308 O O . SER B 1 61 ? -16.484 -19.453 9.055 1 83.88 61 SER B O 1
ATOM 4310 N N . ILE B 1 62 ? -17.594 -19.094 10.984 1 87.94 62 ILE B N 1
ATOM 4311 C CA . ILE B 1 62 ? -18.016 -17.766 10.609 1 87.94 62 ILE B CA 1
ATOM 4312 C C . ILE B 1 62 ? -17.219 -16.719 11.398 1 87.94 62 ILE B C 1
ATOM 4314 O O . ILE B 1 62 ? -17.094 -16.812 12.617 1 87.94 62 ILE B O 1
ATOM 4318 N N . ASN B 1 63 ? -16.719 -15.781 10.719 1 85.94 63 ASN B N 1
ATOM 4319 C CA . ASN B 1 63 ? -15.844 -14.781 11.336 1 85.94 63 ASN B CA 1
ATOM 4320 C C . ASN B 1 63 ? -16.641 -13.672 12 1 85.94 63 ASN B C 1
ATOM 4322 O O . ASN B 1 63 ? -17.312 -12.883 11.32 1 85.94 63 ASN B O 1
ATOM 4326 N N . MET B 1 64 ? -16.625 -13.641 13.336 1 88.5 64 MET B N 1
ATOM 4327 C CA . MET B 1 64 ? -17.188 -12.531 14.094 1 88.5 64 MET B CA 1
ATOM 4328 C C . MET B 1 64 ? -16.281 -11.312 14.039 1 88.5 64 MET B C 1
ATOM 4330 O O . MET B 1 64 ? -15.125 -11.367 14.477 1 88.5 64 MET B O 1
ATOM 4334 N N . THR B 1 65 ? -16.75 -10.227 13.531 1 85.62 65 THR B N 1
ATOM 4335 C CA . THR B 1 65 ? -15.891 -9.078 13.281 1 85.62 65 THR B CA 1
ATOM 4336 C C . THR B 1 65 ? -16.031 -8.047 14.398 1 85.62 65 THR B C 1
ATOM 4338 O O . THR B 1 65 ? -15.164 -7.184 14.57 1 85.62 65 THR B O 1
ATOM 4341 N N . HIS B 1 66 ? -17.188 -8.086 15.141 1 86.88 66 HIS B N 1
ATOM 4342 C CA . HIS B 1 66 ? -17.406 -7.141 16.234 1 86.88 66 HIS B CA 1
ATOM 4343 C C . HIS B 1 66 ? -18.422 -7.691 17.234 1 86.88 66 HIS B C 1
ATOM 4345 O O . HIS B 1 66 ? -19.391 -8.336 16.844 1 86.88 66 HIS B O 1
ATOM 4351 N N . ILE B 1 67 ? -18.172 -7.461 18.531 1 86.81 67 ILE B N 1
ATOM 4352 C CA . ILE B 1 67 ? -19.109 -7.836 19.578 1 86.81 67 ILE B CA 1
ATOM 4353 C C . ILE B 1 67 ? -19.109 -6.785 20.688 1 86.81 67 ILE B C 1
ATOM 4355 O O . ILE B 1 67 ? -18.047 -6.25 21.031 1 86.81 67 ILE B O 1
ATOM 4359 N N . GLU B 1 68 ? -20.219 -6.414 21.078 1 83.19 68 GLU B N 1
ATOM 4360 C CA . GLU B 1 68 ? -20.344 -5.48 22.188 1 83.19 68 GLU B CA 1
ATOM 4361 C C . GLU B 1 68 ? -21.5 -5.855 23.109 1 83.19 68 GLU B C 1
ATOM 4363 O O . GLU B 1 68 ? -22.547 -6.336 22.641 1 83.19 68 GLU B O 1
ATOM 4368 N N . SER B 1 69 ? -21.312 -5.742 24.359 1 80.31 69 SER B N 1
ATOM 4369 C CA . SER B 1 69 ? -22.375 -5.961 25.328 1 80.31 69 SER B CA 1
ATOM 4370 C C . SER B 1 69 ? -23.094 -4.656 25.672 1 80.31 69 SER B C 1
ATOM 4372 O O . SER B 1 69 ? -22.453 -3.611 25.812 1 80.31 69 SER B O 1
ATOM 4374 N N . ARG B 1 70 ? -24.375 -4.754 25.562 1 77.12 70 ARG B N 1
ATOM 4375 C CA . ARG B 1 70 ? -25.188 -3.598 25.953 1 77.12 70 ARG B CA 1
ATOM 4376 C C . ARG B 1 70 ? -26.109 -3.939 27.109 1 77.12 70 ARG B C 1
ATOM 4378 O O . ARG B 1 70 ? -26.75 -5 27.109 1 77.12 70 ARG B O 1
ATOM 4385 N N . PHE B 1 71 ? -25.906 -3.078 28.141 1 67.06 71 PHE B N 1
ATOM 4386 C CA . PHE B 1 71 ? -26.781 -3.281 29.281 1 67.06 71 PHE B CA 1
ATOM 4387 C C . PHE B 1 71 ? -28.078 -2.486 29.125 1 67.06 71 PHE B C 1
ATOM 4389 O O . PHE B 1 71 ? -28.062 -1.358 28.625 1 67.06 71 PHE B O 1
ATOM 4396 N N . LYS B 1 72 ? -29.156 -3.219 29.219 1 60.28 72 LYS B N 1
ATOM 4397 C CA . LYS B 1 72 ? -30.469 -2.553 29.172 1 60.28 72 LYS B CA 1
ATOM 4398 C C . LYS B 1 72 ? -30.797 -1.91 30.516 1 60.28 72 LYS B C 1
ATOM 4400 O O . LYS B 1 72 ? -30.328 -2.359 31.547 1 60.28 72 LYS B O 1
ATOM 4405 N N . SER B 1 73 ? -31.234 -0.64 30.422 1 53.62 73 SER B N 1
ATOM 4406 C CA . SER B 1 73 ? -31.578 0.145 31.609 1 53.62 73 SER B CA 1
ATOM 4407 C C . SER B 1 73 ? -32.438 -0.664 32.562 1 53.62 73 SER B C 1
ATOM 4409 O O . SER B 1 73 ? -32.438 -0.398 33.781 1 53.62 73 SER B O 1
ATOM 4411 N N . PHE B 1 74 ? -33.406 -1.417 32 1 52.59 74 PHE B N 1
ATOM 4412 C CA . PHE B 1 74 ? -34.312 -1.95 33 1 52.59 74 PHE B CA 1
ATOM 4413 C C . PHE B 1 74 ? -33.812 -3.295 33.531 1 52.59 74 PHE B C 1
ATOM 4415 O O . PHE B 1 74 ? -33.406 -4.148 32.75 1 52.59 74 PHE B O 1
ATOM 4422 N N . ALA B 1 75 ? -33.656 -3.447 34.906 1 50.56 75 ALA B N 1
ATOM 4423 C CA . ALA B 1 75 ? -33.125 -4.414 35.844 1 50.56 75 ALA B CA 1
ATOM 4424 C C . ALA B 1 75 ? -33.469 -5.844 35.438 1 50.56 75 ALA B C 1
ATOM 4426 O O . ALA B 1 75 ? -32.75 -6.785 35.812 1 50.56 75 ALA B O 1
ATOM 4427 N N . ARG B 1 76 ? -34.562 -6.07 34.906 1 54.03 76 ARG B N 1
ATOM 4428 C CA . ARG B 1 76 ? -35 -7.457 34.844 1 54.03 76 ARG B CA 1
ATOM 4429 C C . ARG B 1 76 ? -34.469 -8.164 33.625 1 54.03 76 ARG B C 1
ATOM 4431 O O . ARG B 1 76 ? -34.531 -9.391 33.5 1 54.03 76 ARG B O 1
ATOM 4438 N N . ASP B 1 77 ? -33.875 -7.391 32.656 1 61.75 77 ASP B N 1
ATOM 4439 C CA . ASP B 1 77 ? -33.531 -8.055 31.406 1 61.75 77 ASP B CA 1
ATOM 4440 C C . ASP B 1 77 ? -32.031 -8.188 31.234 1 61.75 77 ASP B C 1
ATOM 4442 O O . ASP B 1 77 ? -31.266 -7.32 31.672 1 61.75 77 ASP B O 1
ATOM 4446 N N . GLY B 1 78 ? -31.484 -9.305 31.109 1 68 78 GLY B N 1
ATOM 4447 C CA . GLY B 1 78 ? -30.078 -9.617 30.859 1 68 78 GLY B CA 1
ATOM 4448 C C . GLY B 1 78 ? -29.469 -8.766 29.75 1 68 78 GLY B C 1
ATOM 4449 O O . GLY B 1 78 ? -30.156 -7.953 29.141 1 68 78 GLY B O 1
ATOM 4450 N N . PRO B 1 79 ? -28.219 -8.727 29.688 1 79.62 79 PRO B N 1
ATOM 4451 C CA . PRO B 1 79 ? -27.531 -7.945 28.656 1 79.62 79 PRO B CA 1
ATOM 4452 C C . PRO B 1 79 ? -27.859 -8.398 27.234 1 79.62 79 PRO B C 1
ATOM 4454 O O . PRO B 1 79 ? -28.438 -9.477 27.047 1 79.62 79 PRO B O 1
ATOM 4457 N N . SER B 1 80 ? -27.734 -7.465 26.375 1 86.94 80 SER B N 1
ATOM 4458 C CA . SER B 1 80 ? -27.797 -7.816 24.969 1 86.94 80 SER B CA 1
ATOM 4459 C C . SER B 1 80 ? -26.406 -7.805 24.328 1 86.94 80 SER B C 1
ATOM 4461 O O . SER B 1 80 ? -25.578 -6.977 24.688 1 86.94 80 SER B O 1
ATOM 4463 N N . PHE B 1 81 ? -26.172 -8.805 23.484 1 87.56 81 PHE B N 1
ATOM 4464 C CA . PHE B 1 81 ? -24.922 -8.836 22.734 1 87.56 81 PHE B CA 1
ATOM 4465 C C . PHE B 1 81 ? -25.156 -8.391 21.297 1 87.56 81 PHE B C 1
ATOM 4467 O O . PHE B 1 81 ? -26 -8.961 20.594 1 87.56 81 PHE B O 1
ATOM 4474 N N . HIS B 1 82 ? -24.516 -7.297 20.969 1 88.69 82 HIS B N 1
ATOM 4475 C CA . HIS B 1 82 ? -24.5 -6.84 19.578 1 88.69 82 HIS B CA 1
ATOM 4476 C C . HIS B 1 82 ? -23.344 -7.445 18.812 1 88.69 82 HIS B C 1
ATOM 4478 O O . HIS B 1 82 ? -22.172 -7.188 19.125 1 88.69 82 HIS B O 1
ATOM 4484 N N . ILE B 1 83 ? -23.688 -8.242 17.781 1 90.62 83 ILE B N 1
ATOM 4485 C CA . ILE B 1 83 ? -22.656 -9.016 17.109 1 90.62 83 ILE B CA 1
ATOM 4486 C C . ILE B 1 83 ? -22.688 -8.719 15.609 1 90.62 83 ILE B C 1
ATOM 4488 O O . ILE B 1 83 ? -23.734 -8.797 14.977 1 90.62 83 ILE B O 1
ATOM 4492 N N . ASP B 1 84 ? -21.562 -8.297 15.086 1 90.88 84 ASP B N 1
ATOM 4493 C CA . ASP B 1 84 ? -21.359 -8.203 13.641 1 90.88 84 ASP B CA 1
ATOM 4494 C C . ASP B 1 84 ? -20.469 -9.328 13.141 1 90.88 84 ASP B C 1
ATOM 4496 O O . ASP B 1 84 ? -19.484 -9.688 13.797 1 90.88 84 ASP B O 1
ATOM 4500 N N . PHE B 1 85 ? -20.844 -9.938 12 1 90.06 85 PHE B N 1
ATOM 4501 C CA . PHE B 1 85 ? -20.031 -11.031 11.477 1 90.06 85 PHE B CA 1
ATOM 4502 C C . PHE B 1 85 ? -20.141 -11.117 9.961 1 90.06 85 PHE B C 1
ATOM 4504 O O . PHE B 1 85 ? -21.047 -10.516 9.367 1 90.06 85 PHE B O 1
ATOM 4511 N N . GLN B 1 86 ? -19.188 -11.766 9.367 1 87.75 86 GLN B N 1
ATOM 4512 C CA . GLN B 1 86 ? -19.156 -11.93 7.922 1 87.75 86 GLN B CA 1
ATOM 4513 C C . GLN B 1 86 ? -20.203 -12.938 7.457 1 87.75 86 GLN B C 1
ATOM 4515 O O . GLN B 1 86 ? -20.406 -13.969 8.102 1 87.75 86 GLN B O 1
ATOM 4520 N N . GLY B 1 87 ? -20.875 -12.633 6.363 1 86.62 87 GLY B N 1
ATOM 4521 C CA . GLY B 1 87 ? -21.891 -13.508 5.809 1 86.62 87 GLY B CA 1
ATOM 4522 C C . GLY B 1 87 ? -23.219 -12.797 5.566 1 86.62 87 GLY B C 1
ATOM 4523 O O . GLY B 1 87 ? -23.5 -11.781 6.199 1 86.62 87 GLY B O 1
ATOM 4524 N N . ARG B 1 88 ? -24.016 -13.445 4.625 1 86.88 88 ARG B N 1
ATOM 4525 C CA . ARG B 1 88 ? -25.359 -12.93 4.363 1 86.88 88 ARG B CA 1
ATOM 4526 C C . ARG B 1 88 ? -26.391 -13.625 5.234 1 86.88 88 ARG B C 1
ATOM 4528 O O . ARG B 1 88 ? -26.266 -14.82 5.527 1 86.88 88 ARG B O 1
ATOM 4535 N N . LEU B 1 89 ? -27.375 -12.789 5.598 1 87.38 89 LEU B N 1
ATOM 4536 C CA . LEU B 1 89 ? -28.453 -13.336 6.398 1 87.38 89 LEU B CA 1
ATOM 4537 C C . LEU B 1 89 ? -29.109 -14.523 5.691 1 87.38 89 LEU B C 1
ATOM 4539 O O . LEU B 1 89 ? -29.562 -15.461 6.344 1 87.38 89 LEU B O 1
ATOM 4543 N N . GLU B 1 90 ? -29.016 -14.477 4.363 1 87.19 90 GLU B N 1
ATOM 4544 C CA . GLU B 1 90 ? -29.688 -15.492 3.564 1 87.19 90 GLU B CA 1
ATOM 4545 C C . GLU B 1 90 ? -28.859 -16.766 3.447 1 87.19 90 GLU B C 1
ATOM 4547 O O . GLU B 1 90 ? -29.359 -17.812 3.033 1 87.19 90 GLU B O 1
ATOM 4552 N N . ASP B 1 91 ? -27.625 -16.688 3.844 1 88.19 91 ASP B N 1
ATOM 4553 C CA . ASP B 1 91 ? -26.75 -17.859 3.762 1 88.19 91 ASP B CA 1
ATOM 4554 C C . ASP B 1 91 ? -27.219 -18.969 4.707 1 88.19 91 ASP B C 1
ATOM 4556 O O . ASP B 1 91 ? -27.641 -18.688 5.836 1 88.19 91 ASP B O 1
ATOM 4560 N N . SER B 1 92 ? -27.141 -20.188 4.246 1 89.5 92 SER B N 1
ATOM 4561 C CA . SER B 1 92 ? -27.594 -21.328 5.031 1 89.5 92 SER B CA 1
ATOM 4562 C C . SER B 1 92 ? -26.781 -21.484 6.316 1 89.5 92 SER B C 1
ATOM 4564 O O . SER B 1 92 ? -27.344 -21.797 7.371 1 89.5 92 SER B O 1
ATOM 4566 N N . GLU B 1 93 ? -25.562 -21.219 6.141 1 89.69 93 GLU B N 1
ATOM 4567 C CA . GLU B 1 93 ? -24.688 -21.359 7.305 1 89.69 93 GLU B CA 1
ATOM 4568 C C . GLU B 1 93 ? -25.047 -20.344 8.383 1 89.69 93 GLU B C 1
ATOM 4570 O O . GLU B 1 93 ? -25 -20.641 9.578 1 89.69 93 GLU B O 1
ATOM 4575 N N . VAL B 1 94 ? -25.422 -19.234 7.988 1 91.75 94 VAL B N 1
ATOM 4576 C CA . VAL B 1 94 ? -25.781 -18.156 8.914 1 91.75 94 VAL B CA 1
ATOM 4577 C C . VAL B 1 94 ? -27.125 -18.469 9.578 1 91.75 94 VAL B C 1
ATOM 4579 O O . VAL B 1 94 ? -27.281 -18.297 10.789 1 91.75 94 VAL B O 1
ATOM 4582 N N . GLN B 1 95 ? -28.062 -18.953 8.844 1 92.06 95 GLN B N 1
ATOM 4583 C CA . GLN B 1 95 ? -29.375 -19.328 9.383 1 92.06 95 GLN B CA 1
ATOM 4584 C C . GLN B 1 95 ? -29.234 -20.438 10.43 1 92.06 95 GLN B C 1
ATOM 4586 O O . GLN B 1 95 ? -29.891 -20.375 11.477 1 92.06 95 GLN B O 1
ATOM 4591 N N . SER B 1 96 ? -28.391 -21.328 10.062 1 93.56 96 SER B N 1
ATOM 4592 C CA . SER B 1 96 ? -28.141 -22.422 11.008 1 93.56 96 SER B CA 1
ATOM 4593 C C . SER B 1 96 ? -27.531 -21.891 12.305 1 93.56 96 SER B C 1
ATOM 4595 O O . SER B 1 96 ? -27.906 -22.312 13.398 1 93.56 96 SER B O 1
ATOM 4597 N N . LEU B 1 97 ? -26.609 -21.047 12.164 1 94.06 97 LEU B N 1
ATOM 4598 C CA . LEU B 1 97 ? -25.953 -20.453 13.32 1 94.06 97 LEU B CA 1
ATOM 4599 C C . LEU B 1 97 ? -26.969 -19.734 14.203 1 94.06 97 LEU B C 1
ATOM 4601 O O . LEU B 1 97 ? -26.953 -19.891 15.43 1 94.06 97 LEU B O 1
ATOM 4605 N N . MET B 1 98 ? -27.859 -18.984 13.617 1 93.31 98 MET B N 1
ATOM 4606 C CA . MET B 1 98 ? -28.859 -18.219 14.359 1 93.31 98 MET B CA 1
ATOM 4607 C C . MET B 1 98 ? -29.797 -19.141 15.109 1 93.31 98 MET B C 1
ATOM 4609 O O . MET B 1 98 ? -30.172 -18.875 16.25 1 93.31 98 MET B O 1
ATOM 4613 N N . LYS B 1 99 ? -30.109 -20.203 14.477 1 93.62 99 LYS B N 1
ATOM 4614 C CA . LYS B 1 99 ? -30.969 -21.188 15.125 1 93.62 99 LYS B CA 1
ATOM 4615 C C . LYS B 1 99 ? -30.266 -21.812 16.328 1 93.62 99 LYS B C 1
ATOM 4617 O O . LYS B 1 99 ? -30.891 -22.016 17.375 1 93.62 99 LYS B O 1
ATOM 4622 N N . ASP B 1 100 ? -29.062 -22.094 16.078 1 94.62 100 ASP B N 1
ATOM 4623 C CA . ASP B 1 100 ? -28.297 -22.703 17.156 1 94.62 100 ASP B CA 1
ATOM 4624 C C . ASP B 1 100 ? -28.156 -21.766 18.344 1 94.62 100 ASP B C 1
ATOM 4626 O O . ASP B 1 100 ? -28.203 -22.203 19.5 1 94.62 100 ASP B O 1
ATOM 4630 N N . ILE B 1 101 ? -27.984 -20.531 18.078 1 93.69 101 ILE B N 1
ATOM 4631 C CA . ILE B 1 101 ? -27.844 -19.547 19.141 1 93.69 101 ILE B CA 1
ATOM 4632 C C . ILE B 1 101 ? -29.172 -19.391 19.875 1 93.69 101 ILE B C 1
ATOM 4634 O O . ILE B 1 101 ? -29.203 -19.266 21.109 1 93.69 101 ILE B O 1
ATOM 4638 N N . LYS B 1 102 ? -30.234 -19.422 19.156 1 91.56 102 LYS B N 1
ATOM 4639 C CA . LYS B 1 102 ? -31.578 -19.203 19.703 1 91.56 102 LYS B CA 1
ATOM 4640 C C . LYS B 1 102 ? -31.922 -20.297 20.719 1 91.56 102 LYS B C 1
ATOM 4642 O O . LYS B 1 102 ? -32.656 -20.031 21.672 1 91.56 102 LYS B O 1
ATOM 4647 N N . VAL B 1 103 ? -31.328 -21.422 20.562 1 91.19 103 VAL B N 1
ATOM 4648 C CA . VAL B 1 103 ? -31.719 -22.547 21.406 1 91.19 103 VAL B CA 1
ATOM 4649 C C . VAL B 1 103 ? -30.797 -22.625 22.609 1 91.19 103 VAL B C 1
ATOM 4651 O O . VAL B 1 103 ? -31.031 -23.406 23.531 1 91.19 103 VAL B O 1
ATOM 4654 N N . LEU B 1 104 ? -29.781 -21.891 22.609 1 89.75 104 LEU B N 1
ATOM 4655 C CA . LEU B 1 104 ? -28.891 -21.891 23.766 1 89.75 104 LEU B CA 1
ATOM 4656 C C . LEU B 1 104 ? -29.641 -21.547 25.047 1 89.75 104 LEU B C 1
ATOM 4658 O O . LEU B 1 104 ? -30.5 -20.656 25.047 1 89.75 104 LEU B O 1
ATOM 4662 N N . PRO B 1 105 ? -29.141 -22.266 26.031 1 84.56 105 PRO B N 1
ATOM 4663 C CA . PRO B 1 105 ? -29.75 -21.906 27.312 1 84.56 105 PRO B CA 1
ATOM 4664 C C . PRO B 1 105 ? -29.391 -20.484 27.75 1 84.56 105 PRO B C 1
ATOM 4666 O O . PRO B 1 105 ? -28.234 -20.078 27.625 1 84.56 105 PRO B O 1
ATOM 4669 N N . GLY B 1 106 ? -30.344 -19.688 28.078 1 83.56 106 GLY B N 1
ATOM 4670 C CA . GLY B 1 106 ? -30.109 -18.344 28.562 1 83.56 106 GLY B CA 1
ATOM 4671 C C . GLY B 1 106 ? -30.438 -17.266 27.547 1 83.56 106 GLY B C 1
ATOM 4672 O O . GLY B 1 106 ? -30.531 -16.094 27.891 1 83.56 106 GLY B O 1
ATOM 4673 N N . VAL B 1 107 ? -30.469 -17.734 26.297 1 89.12 107 VAL B N 1
ATOM 4674 C CA . VAL B 1 107 ? -30.812 -16.781 25.25 1 89.12 107 VAL B CA 1
ATOM 4675 C C . VAL B 1 107 ? -32.312 -16.609 25.188 1 89.12 107 VAL B C 1
ATOM 4677 O O . VAL B 1 107 ? -33.062 -17.594 25.188 1 89.12 107 VAL B O 1
ATOM 4680 N N . TYR B 1 108 ? -32.656 -15.391 25.234 1 86.06 108 TYR B N 1
ATOM 4681 C CA . TYR B 1 108 ? -34.062 -15.031 25.172 1 86.06 108 TYR B CA 1
ATOM 4682 C C . TYR B 1 108 ? -34.531 -14.836 23.734 1 86.06 108 TYR B C 1
ATOM 4684 O O . TYR B 1 108 ? -35.594 -15.305 23.344 1 86.06 108 TYR B O 1
ATOM 4692 N N . ASP B 1 109 ? -33.719 -14.094 23.031 1 89.38 109 ASP B N 1
ATOM 4693 C CA . ASP B 1 109 ? -34.094 -13.773 21.656 1 89.38 109 ASP B CA 1
ATOM 4694 C C . ASP B 1 109 ? -32.875 -13.492 20.797 1 89.38 109 ASP B C 1
ATOM 4696 O O . ASP B 1 109 ? -31.828 -13.102 21.312 1 89.38 109 ASP B O 1
ATOM 4700 N N . VAL B 1 110 ? -32.969 -13.891 19.547 1 92.62 110 VAL B N 1
ATOM 4701 C CA . VAL B 1 110 ? -31.969 -13.586 18.531 1 92.62 110 VAL B CA 1
ATOM 4702 C C . VAL B 1 110 ? -32.625 -12.891 17.344 1 92.62 110 VAL B C 1
ATOM 4704 O O . VAL B 1 110 ? -33.594 -13.414 16.766 1 92.62 110 VAL B O 1
ATOM 4707 N N . SER B 1 111 ? -32.156 -11.703 17.047 1 92.06 111 SER B N 1
ATOM 4708 C CA . SER B 1 111 ? -32.75 -10.953 15.945 1 92.06 111 SER B CA 1
ATOM 4709 C C . SER B 1 111 ? -31.688 -10.344 15.039 1 92.06 111 SER B C 1
ATOM 4711 O O . SER B 1 111 ? -30.703 -9.781 15.523 1 92.06 111 SER B O 1
ATOM 4713 N N . ALA B 1 112 ? -31.875 -10.547 13.766 1 92.5 112 ALA B N 1
ATOM 4714 C CA . ALA B 1 112 ? -31.047 -9.867 12.781 1 92.5 112 ALA B CA 1
ATOM 4715 C C . ALA B 1 112 ? -31.484 -8.422 12.594 1 92.5 112 ALA B C 1
ATOM 4717 O O . ALA B 1 112 ? -32.688 -8.133 12.523 1 92.5 112 ALA B O 1
ATOM 4718 N N . GLN B 1 113 ? -30.531 -7.527 12.656 1 90.12 113 GLN B N 1
ATOM 4719 C CA . GLN B 1 113 ? -30.828 -6.102 12.531 1 90.12 113 GLN B CA 1
ATOM 4720 C C . GLN B 1 113 ? -30.406 -5.566 11.164 1 90.12 113 GLN B C 1
ATOM 4722 O O . GLN B 1 113 ? -29.547 -6.152 10.5 1 90.12 113 GLN B O 1
ATOM 4727 N N . ARG B 1 114 ? -31.078 -4.504 10.805 1 87.19 114 ARG B N 1
ATOM 4728 C CA . ARG B 1 114 ? -30.625 -3.785 9.617 1 87.19 114 ARG B CA 1
ATOM 4729 C C . ARG B 1 114 ? -29.266 -3.152 9.844 1 87.19 114 ARG B C 1
ATOM 4731 O O . ARG B 1 114 ? -28.922 -2.771 10.969 1 87.19 114 ARG B O 1
ATOM 4738 N N . PRO B 1 115 ? -28.5 -3.025 8.719 1 87.12 115 PRO B N 1
ATOM 4739 C CA . PRO B 1 115 ? -27.219 -2.322 8.867 1 87.12 115 PRO B CA 1
ATOM 4740 C C . PRO B 1 115 ? -27.391 -0.902 9.406 1 87.12 115 PRO B C 1
ATOM 4742 O O . PRO B 1 115 ? -28.406 -0.261 9.156 1 87.12 115 PRO B O 1
ATOM 4745 N N . ARG B 1 116 ? -26.516 -0.463 10.164 1 84.88 116 ARG B N 1
ATOM 4746 C CA . ARG B 1 116 ? -26.547 0.886 10.719 1 84.88 116 ARG B CA 1
ATOM 4747 C C . ARG B 1 116 ? -26.312 1.932 9.633 1 84.88 116 ARG B C 1
ATOM 4749 O O . ARG B 1 116 ? -25.391 1.812 8.836 1 84.88 116 ARG B O 1
ATOM 4756 N N . ASP B 1 117 ? -27.156 2.92 9.633 1 86.06 117 ASP B N 1
ATOM 4757 C CA . ASP B 1 117 ? -26.969 4.02 8.688 1 86.06 117 ASP B CA 1
ATOM 4758 C C . ASP B 1 117 ? -25.844 4.949 9.141 1 86.06 117 ASP B C 1
ATOM 4760 O O . ASP B 1 117 ? -25.828 5.402 10.289 1 86.06 117 ASP B O 1
ATOM 4764 N N . VAL B 1 118 ? -24.938 5.188 8.242 1 88.44 118 VAL B N 1
ATOM 4765 C CA . VAL B 1 118 ? -23.828 6.09 8.555 1 88.44 118 VAL B CA 1
ATOM 4766 C C . VAL B 1 118 ? -23.625 7.066 7.398 1 88.44 118 VAL B C 1
ATOM 4768 O O . VAL B 1 118 ? -24 6.785 6.258 1 88.44 118 VAL B O 1
ATOM 4771 N N . PRO B 1 119 ? -23.094 8.273 7.684 1 88.19 119 PRO B N 1
ATOM 4772 C CA . PRO B 1 119 ? -22.719 9.164 6.582 1 88.19 119 PRO B CA 1
ATOM 4773 C C . PRO B 1 119 ? -21.781 8.508 5.578 1 88.19 119 PRO B C 1
ATOM 4775 O O . PRO B 1 119 ? -21.016 7.602 5.938 1 88.19 119 PRO B O 1
ATOM 4778 N N . TRP B 1 120 ? -21.828 9 4.379 1 88.88 120 TRP B N 1
ATOM 4779 C CA . TRP B 1 120 ? -20.953 8.461 3.334 1 88.88 120 TRP B CA 1
ATOM 4780 C C . TRP B 1 120 ? -19.484 8.688 3.676 1 88.88 120 TRP B C 1
ATOM 4782 O O . TRP B 1 120 ? -19.125 9.75 4.184 1 88.88 120 TRP B O 1
ATOM 4792 N N . PHE B 1 121 ? -18.672 7.793 3.391 1 91.5 121 PHE B N 1
ATOM 4793 C CA . PHE B 1 121 ? -17.219 7.875 3.5 1 91.5 121 PHE B CA 1
ATOM 4794 C C . PHE B 1 121 ? -16.547 6.953 2.488 1 91.5 121 PHE B C 1
ATOM 4796 O O . PHE B 1 121 ? -17.156 5.98 2.031 1 91.5 121 PHE B O 1
ATOM 4803 N N . PRO B 1 122 ? -15.398 7.262 2.01 1 92.81 122 PRO B N 1
ATOM 4804 C CA . PRO B 1 122 ? -14.719 6.398 1.043 1 92.81 122 PRO B CA 1
ATOM 4805 C C . PRO B 1 122 ? -14.258 5.078 1.654 1 92.81 122 PRO B C 1
ATOM 4807 O O . PRO B 1 122 ? -13.648 5.07 2.729 1 92.81 122 PRO B O 1
ATOM 4810 N N . LEU B 1 123 ? -14.484 3.953 0.993 1 91.5 123 LEU B N 1
ATOM 4811 C CA . LEU B 1 123 ? -14.078 2.627 1.444 1 91.5 123 LEU B CA 1
ATOM 4812 C C . LEU B 1 123 ? -12.75 2.217 0.81 1 91.5 123 LEU B C 1
ATOM 4814 O O . LEU B 1 123 ? -12.047 1.357 1.341 1 91.5 123 LEU B O 1
ATOM 4818 N N . ASN B 1 124 ? -12.5 2.742 -0.315 1 93.31 124 ASN B N 1
ATOM 4819 C CA . ASN B 1 124 ? -11.266 2.529 -1.058 1 93.31 124 ASN B CA 1
ATOM 4820 C C . ASN B 1 124 ? -10.656 3.848 -1.522 1 93.31 124 ASN B C 1
ATOM 4822 O O . ASN B 1 124 ? -11.375 4.805 -1.804 1 93.31 124 ASN B O 1
ATOM 4826 N N . ILE B 1 125 ? -9.367 3.893 -1.641 1 95.75 125 ILE B N 1
ATOM 4827 C CA . ILE B 1 125 ? -8.648 5.109 -1.998 1 95.75 125 ILE B CA 1
ATOM 4828 C C . ILE B 1 125 ? -9.188 5.664 -3.314 1 95.75 125 ILE B C 1
ATOM 4830 O O . ILE B 1 125 ? -9.219 6.879 -3.518 1 95.75 125 ILE B O 1
ATOM 4834 N N . ARG B 1 126 ? -9.672 4.848 -4.227 1 92.62 126 ARG B N 1
ATOM 4835 C CA . ARG B 1 126 ? -10.18 5.25 -5.531 1 92.62 126 ARG B CA 1
ATOM 4836 C C . ARG B 1 126 ? -11.461 6.062 -5.395 1 92.62 126 ARG B C 1
ATOM 4838 O O . ARG B 1 126 ? -11.828 6.82 -6.297 1 92.62 126 ARG B O 1
ATOM 4845 N N . GLU B 1 127 ? -12.133 5.887 -4.32 1 91.69 127 GLU B N 1
ATOM 4846 C CA . GLU B 1 127 ? -13.383 6.605 -4.102 1 91.69 127 GLU B CA 1
ATOM 4847 C C . GLU B 1 127 ? -13.125 8.07 -3.77 1 91.69 127 GLU B C 1
ATOM 4849 O O . GLU B 1 127 ? -14.055 8.883 -3.732 1 91.69 127 GLU B O 1
ATOM 4854 N N . LEU B 1 128 ? -11.883 8.445 -3.545 1 93.12 128 LEU B N 1
ATOM 4855 C CA . LEU B 1 128 ? -11.547 9.852 -3.406 1 93.12 128 LEU B CA 1
ATOM 4856 C C . LEU B 1 128 ? -11.828 10.609 -4.699 1 93.12 128 LEU B C 1
ATOM 4858 O O . LEU B 1 128 ? -11.961 11.836 -4.691 1 93.12 128 LEU B O 1
ATOM 4862 N N . ASP B 1 129 ? -11.938 9.867 -5.805 1 90.75 129 ASP B N 1
ATOM 4863 C CA . ASP B 1 129 ? -12.273 10.469 -7.09 1 90.75 129 ASP B CA 1
ATOM 4864 C C . ASP B 1 129 ? -13.703 10.984 -7.094 1 90.75 129 ASP B C 1
ATOM 4866 O O . ASP B 1 129 ? -14.086 11.773 -7.965 1 90.75 129 ASP B O 1
ATOM 4870 N N . LEU B 1 130 ? -14.43 10.547 -6.145 1 83.25 130 LEU B N 1
ATOM 4871 C CA . LEU B 1 130 ? -15.828 10.961 -6.078 1 83.25 130 LEU B CA 1
ATOM 4872 C C . LEU B 1 130 ? -15.969 12.305 -5.383 1 83.25 130 LEU B C 1
ATOM 4874 O O . LEU B 1 130 ? -17.031 12.922 -5.422 1 83.25 130 LEU B O 1
ATOM 4878 N N . THR B 1 131 ? -14.891 12.727 -4.68 1 72.5 131 THR B N 1
ATOM 4879 C CA . THR B 1 131 ? -14.914 13.992 -3.953 1 72.5 131 THR B CA 1
ATOM 4880 C C . THR B 1 131 ? -14.742 15.172 -4.91 1 72.5 131 THR B C 1
ATOM 4882 O O . THR B 1 131 ? -13.641 15.703 -5.062 1 72.5 131 THR B O 1
ATOM 4885 N N . ILE B 1 132 ? -15.641 15.477 -5.863 1 58.66 132 ILE B N 1
ATOM 4886 C CA . ILE B 1 132 ? -15.492 16.359 -7.012 1 58.66 132 ILE B CA 1
ATOM 4887 C C . ILE B 1 132 ? -16.031 17.75 -6.672 1 58.66 132 ILE B C 1
ATOM 4889 O O . ILE B 1 132 ? -15.789 18.703 -7.41 1 58.66 132 ILE B O 1
ATOM 4893 N N . ASP B 1 133 ? -16.781 17.766 -5.617 1 57.56 133 ASP B N 1
ATOM 4894 C CA . ASP B 1 133 ? -17.484 19.047 -5.52 1 57.56 133 ASP B CA 1
ATOM 4895 C C . ASP B 1 133 ? -16.672 20.047 -4.695 1 57.56 133 ASP B C 1
ATOM 4897 O O . ASP B 1 133 ? -16.734 20.047 -3.465 1 57.56 133 ASP B O 1
ATOM 4901 N N . THR B 1 134 ? -15.641 20.609 -5.391 1 61.22 134 THR B N 1
ATOM 4902 C CA . THR B 1 134 ? -14.805 21.609 -4.738 1 61.22 134 THR B CA 1
ATOM 4903 C C . THR B 1 134 ? -15.203 23.016 -5.172 1 61.22 134 THR B C 1
ATOM 4905 O O . THR B 1 134 ? -15.859 23.203 -6.203 1 61.22 134 THR B O 1
ATOM 4908 N N . LEU B 1 135 ? -15.188 23.953 -4.195 1 58.66 135 LEU B N 1
ATOM 4909 C CA . LEU B 1 135 ? -15.211 25.328 -4.656 1 58.66 135 LEU B CA 1
ATOM 4910 C C . LEU B 1 135 ? -14.031 25.609 -5.578 1 58.66 135 LEU B C 1
ATOM 4912 O O . LEU B 1 135 ? -12.875 25.422 -5.188 1 58.66 135 LEU B O 1
ATOM 4916 N N . ASP B 1 136 ? -14.445 25.984 -6.746 1 58.25 136 ASP B N 1
ATOM 4917 C CA . ASP B 1 136 ? -13.469 26.109 -7.82 1 58.25 136 ASP B CA 1
ATOM 4918 C C . ASP B 1 136 ? -12.344 27.078 -7.43 1 58.25 136 ASP B C 1
ATOM 4920 O O . ASP B 1 136 ? -12.586 28.25 -7.156 1 58.25 136 ASP B O 1
ATOM 4924 N N . GLY B 1 137 ? -11.188 26.703 -7.285 1 54.78 137 GLY B N 1
ATOM 4925 C CA . GLY B 1 137 ? -10 27.438 -6.895 1 54.78 137 GLY B CA 1
ATOM 4926 C C . GLY B 1 137 ? -9.523 28.406 -7.965 1 54.78 137 GLY B C 1
ATOM 4927 O O . GLY B 1 137 ? -8.641 29.234 -7.715 1 54.78 137 GLY B O 1
ATOM 4928 N N . GLY B 1 138 ? -10.102 28.25 -9.094 1 55.69 138 GLY B N 1
ATOM 4929 C CA . GLY B 1 138 ? -9.734 29.172 -10.164 1 55.69 138 GLY B CA 1
ATOM 4930 C C . GLY B 1 138 ? -10.359 30.547 -10 1 55.69 138 GLY B C 1
ATOM 4931 O O . GLY B 1 138 ? -9.711 31.484 -9.5 1 55.69 138 GLY B O 1
ATOM 4932 N N . THR B 1 139 ? -11.555 30.578 -10.203 1 55.81 139 THR B N 1
ATOM 4933 C CA . THR B 1 139 ? -12.211 31.875 -10.289 1 55.81 139 THR B CA 1
ATOM 4934 C C . THR B 1 139 ? -12.984 32.188 -9.008 1 55.81 139 THR B C 1
ATOM 4936 O O . THR B 1 139 ? -13.062 33.344 -8.586 1 55.81 139 THR B O 1
ATOM 4939 N N . ALA B 1 140 ? -13.32 31.234 -8.445 1 57.66 140 ALA B N 1
ATOM 4940 C CA . ALA B 1 140 ? -14.266 31.453 -7.352 1 57.66 140 ALA B CA 1
ATOM 4941 C C . ALA B 1 140 ? -13.555 31.953 -6.098 1 57.66 140 ALA B C 1
ATOM 4943 O O . ALA B 1 140 ? -14.164 32.594 -5.25 1 57.66 140 ALA B O 1
ATOM 4944 N N . LEU B 1 141 ? -12.281 31.766 -6.109 1 64.06 141 LEU B N 1
ATOM 4945 C CA . LEU B 1 141 ? -11.539 32.125 -4.91 1 64.06 141 LEU B CA 1
ATOM 4946 C C . LEU B 1 141 ? -10.859 33.469 -5.086 1 64.06 141 LEU B C 1
ATOM 4948 O O . LEU B 1 141 ? -10.219 34 -4.16 1 64.06 141 LEU B O 1
ATOM 4952 N N . ILE B 1 142 ? -11.07 34 -6.27 1 68.25 142 ILE B N 1
ATOM 4953 C CA . ILE B 1 142 ? -10.445 35.281 -6.547 1 68.25 142 ILE B CA 1
ATOM 4954 C C . ILE B 1 142 ? -11.484 36.406 -6.457 1 68.25 142 ILE B C 1
ATOM 4956 O O . ILE B 1 142 ? -12.211 36.656 -7.422 1 68.25 142 ILE B O 1
ATOM 4960 N N . ASN B 1 143 ? -11.57 36.906 -5.281 1 67.25 143 ASN B N 1
ATOM 4961 C CA . ASN B 1 143 ? -12.492 38.031 -5.094 1 67.25 143 ASN B CA 1
ATOM 4962 C C . ASN B 1 143 ? -11.789 39.375 -5.277 1 67.25 143 ASN B C 1
ATOM 4964 O O . ASN B 1 143 ? -10.609 39.406 -5.633 1 67.25 143 ASN B O 1
ATOM 4968 N N . LYS B 1 144 ? -12.508 40.469 -5.094 1 70.38 144 LYS B N 1
ATOM 4969 C CA . LYS B 1 144 ? -12.016 41.812 -5.379 1 70.38 144 LYS B CA 1
ATOM 4970 C C . LYS B 1 144 ? -10.789 42.125 -4.539 1 70.38 144 LYS B C 1
ATOM 4972 O O . LYS B 1 144 ? -9.938 42.938 -4.957 1 70.38 144 LYS B O 1
ATOM 4977 N N . ASP B 1 145 ? -10.594 41.469 -3.461 1 69.5 145 ASP B N 1
ATOM 4978 C CA . ASP B 1 145 ? -9.492 41.781 -2.561 1 69.5 145 ASP B CA 1
ATOM 4979 C C . ASP B 1 145 ? -8.273 40.875 -2.861 1 69.5 145 ASP B C 1
ATOM 4981 O O . ASP B 1 145 ? -7.188 41.125 -2.336 1 69.5 145 ASP B O 1
ATOM 4985 N N . HIS B 1 146 ? -8.484 40.062 -3.723 1 77.88 146 HIS B N 1
ATOM 4986 C CA . HIS B 1 146 ? -7.379 39.188 -4.09 1 77.88 146 HIS B CA 1
ATOM 4987 C C . HIS B 1 146 ? -6.363 39.938 -4.965 1 77.88 146 HIS B C 1
ATOM 4989 O O . HIS B 1 146 ? -6.738 40.625 -5.914 1 77.88 146 HIS B O 1
ATOM 4995 N N . PRO B 1 147 ? -5.117 39.75 -4.648 1 75.75 147 PRO B N 1
ATOM 4996 C CA . PRO B 1 147 ? -4.086 40.438 -5.43 1 75.75 147 PRO B CA 1
ATOM 4997 C C . PRO B 1 147 ? -4.18 40.125 -6.922 1 75.75 147 PRO B C 1
ATOM 4999 O O . PRO B 1 147 ? -3.814 40.969 -7.754 1 75.75 147 PRO B O 1
ATOM 5002 N N . GLY B 1 148 ? -4.688 39 -7.215 1 75.69 148 GLY B N 1
ATOM 5003 C CA . GLY B 1 148 ? -4.766 38.562 -8.609 1 75.69 148 GLY B CA 1
ATOM 5004 C C . GLY B 1 148 ? -6.082 38.969 -9.266 1 75.69 148 GLY B C 1
ATOM 5005 O O . GLY B 1 148 ? -6.301 38.656 -10.445 1 75.69 148 GLY B O 1
ATOM 5006 N N . PHE B 1 149 ? -6.879 39.625 -8.578 1 77.25 149 PHE B N 1
ATOM 5007 C CA . PHE B 1 149 ? -8.211 39.938 -9.094 1 77.25 149 PHE B CA 1
ATOM 5008 C C . PHE B 1 149 ? -8.117 40.75 -10.375 1 77.25 149 PHE B C 1
ATOM 5010 O O . PHE B 1 149 ? -8.828 40.5 -11.344 1 77.25 149 PHE B O 1
ATOM 5017 N N . ASN B 1 150 ? -7.238 41.688 -10.359 1 83.25 150 ASN B N 1
ATOM 5018 C CA . ASN B 1 150 ? -7.129 42.562 -11.508 1 83.25 150 ASN B CA 1
ATOM 5019 C C . ASN B 1 150 ? -6.055 42.094 -12.484 1 83.25 150 ASN B C 1
ATOM 5021 O O . ASN B 1 150 ? -5.578 42.875 -13.312 1 83.25 150 ASN B O 1
ATOM 5025 N N . ASP B 1 151 ? -5.617 40.938 -12.453 1 90.88 151 ASP B N 1
ATOM 5026 C CA . ASP B 1 151 ? -4.594 40.344 -13.328 1 90.88 151 ASP B CA 1
ATOM 5027 C C . ASP B 1 151 ? -5.148 39.156 -14.109 1 90.88 151 ASP B C 1
ATOM 5029 O O . ASP B 1 151 ? -5.027 38.031 -13.68 1 90.88 151 ASP B O 1
ATOM 5033 N N . PRO B 1 152 ? -5.652 39.469 -15.266 1 90.69 152 PRO B N 1
ATOM 5034 C CA . PRO B 1 152 ? -6.277 38.406 -16.062 1 90.69 152 PRO B CA 1
ATOM 5035 C C . PRO B 1 152 ? -5.305 37.281 -16.406 1 90.69 152 PRO B C 1
ATOM 5037 O O . PRO B 1 152 ? -5.711 36.094 -16.484 1 90.69 152 PRO B O 1
ATOM 5040 N N . ALA B 1 153 ? -4.098 37.656 -16.656 1 92.5 153 ALA B N 1
ATOM 5041 C CA . ALA B 1 153 ? -3.107 36.625 -16.984 1 92.5 153 ALA B CA 1
ATOM 5042 C C . ALA B 1 153 ? -2.926 35.656 -15.812 1 92.5 153 ALA B C 1
ATOM 5044 O O . ALA B 1 153 ? -2.789 34.438 -16.016 1 92.5 153 ALA B O 1
ATOM 5045 N N . TYR B 1 154 ? -2.906 36.156 -14.664 1 92.56 154 TYR B N 1
ATOM 5046 C CA . TYR B 1 154 ? -2.793 35.344 -13.461 1 92.56 154 TYR B CA 1
ATOM 5047 C C . TYR B 1 154 ? -3.996 34.406 -13.32 1 92.56 154 TYR B C 1
ATOM 5049 O O . TYR B 1 154 ? -3.842 33.219 -13 1 92.56 154 TYR B O 1
ATOM 5057 N N . ARG B 1 155 ? -5.133 34.906 -13.555 1 91.5 155 ARG B N 1
ATOM 5058 C CA . ARG B 1 155 ? -6.355 34.125 -13.43 1 91.5 155 ARG B CA 1
ATOM 5059 C C . ARG B 1 155 ? -6.398 33.031 -14.469 1 91.5 155 ARG B C 1
ATOM 5061 O O . ARG B 1 155 ? -6.812 31.891 -14.164 1 91.5 155 ARG B O 1
ATOM 5068 N N . ASP B 1 156 ? -6 33.375 -15.664 1 92.69 156 ASP B N 1
ATOM 5069 C CA . ASP B 1 156 ? -5.949 32.375 -16.719 1 92.69 156 ASP B CA 1
ATOM 5070 C C . ASP B 1 156 ? -4.965 31.25 -16.375 1 92.69 156 ASP B C 1
ATOM 5072 O O . ASP B 1 156 ? -5.25 30.062 -16.594 1 92.69 156 ASP B O 1
ATOM 5076 N N . ARG B 1 157 ? -3.871 31.703 -15.938 1 93.75 157 ARG B N 1
ATOM 5077 C CA . ARG B 1 157 ? -2.834 30.766 -15.539 1 93.75 157 ARG B CA 1
ATOM 5078 C C . ARG B 1 157 ? -3.334 29.828 -14.445 1 93.75 157 ARG B C 1
ATOM 5080 O O . ARG B 1 157 ? -3.109 28.625 -14.492 1 93.75 157 ARG B O 1
ATOM 5087 N N . ARG B 1 158 ? -3.949 30.328 -13.484 1 92 158 ARG B N 1
ATOM 5088 C CA . ARG B 1 158 ? -4.523 29.547 -12.391 1 92 158 ARG B CA 1
ATOM 5089 C C . ARG B 1 158 ? -5.566 28.562 -12.914 1 92 158 ARG B C 1
ATOM 5091 O O . ARG B 1 158 ? -5.602 27.406 -12.492 1 92 158 ARG B O 1
ATOM 5098 N N . THR B 1 159 ? -6.367 29.031 -13.773 1 91.12 159 THR B N 1
ATOM 5099 C CA . THR B 1 159 ? -7.406 28.188 -14.359 1 91.12 159 THR B CA 1
ATOM 5100 C C . THR B 1 159 ? -6.789 27.016 -15.109 1 91.12 159 THR B C 1
ATOM 5102 O O . THR B 1 159 ? -7.309 25.891 -15.055 1 91.12 159 THR B O 1
ATOM 5105 N N . GLU B 1 160 ? -5.766 27.281 -15.773 1 94.06 160 GLU B N 1
ATOM 5106 C CA . GLU B 1 160 ? -5.059 26.219 -16.469 1 94.06 160 GLU B CA 1
ATOM 5107 C C . GLU B 1 160 ? -4.566 25.141 -15.508 1 94.06 160 GLU B C 1
ATOM 5109 O O . GLU B 1 160 ? -4.766 23.953 -15.75 1 94.06 160 GLU B O 1
ATOM 5114 N N . ILE B 1 161 ? -3.98 25.547 -14.461 1 94.81 161 ILE B N 1
ATOM 5115 C CA . ILE B 1 161 ? -3.422 24.625 -13.477 1 94.81 161 ILE B CA 1
ATOM 5116 C C . ILE B 1 161 ? -4.551 23.844 -12.789 1 94.81 161 ILE B C 1
ATOM 5118 O O . ILE B 1 161 ? -4.461 22.641 -12.617 1 94.81 161 ILE B O 1
ATOM 5122 N N . VAL B 1 162 ? -5.574 24.531 -12.484 1 91.75 162 VAL B N 1
ATOM 5123 C CA . VAL B 1 162 ? -6.715 23.938 -11.797 1 91.75 162 VAL B CA 1
ATOM 5124 C C . VAL B 1 162 ? -7.391 22.906 -12.703 1 91.75 162 VAL B C 1
ATOM 5126 O O . VAL B 1 162 ? -7.875 21.875 -12.227 1 91.75 162 VAL B O 1
ATOM 5129 N N . SER B 1 163 ? -7.422 23.172 -13.945 1 92.69 163 SER B N 1
ATOM 5130 C CA . SER B 1 163 ? -8.039 22.25 -14.891 1 92.69 163 SER B CA 1
ATOM 5131 C C . SER B 1 163 ? -7.297 20.922 -14.922 1 92.69 163 SER B C 1
ATOM 5133 O O . SER B 1 163 ? -7.914 19.859 -15.086 1 92.69 163 SER B O 1
ATOM 5135 N N . LEU B 1 164 ? -6.051 21 -14.812 1 94.25 164 LEU B N 1
ATOM 5136 C CA . LEU B 1 164 ? -5.258 19.781 -14.758 1 94.25 164 LEU B CA 1
ATOM 5137 C C . LEU B 1 164 ? -5.59 18.969 -13.5 1 94.25 164 LEU B C 1
ATOM 5139 O O . LEU B 1 164 ? -5.695 17.75 -13.555 1 94.25 164 LEU B O 1
ATOM 5143 N N . ALA B 1 165 ? -5.742 19.656 -12.414 1 93.19 165 ALA B N 1
ATOM 5144 C CA . ALA B 1 165 ? -6.098 19 -11.156 1 93.19 165 ALA B CA 1
ATOM 5145 C C . ALA B 1 165 ? -7.48 18.359 -11.234 1 93.19 165 ALA B C 1
ATOM 5147 O O . ALA B 1 165 ? -7.699 17.266 -10.719 1 93.19 165 ALA B O 1
ATOM 5148 N N . LYS B 1 166 ? -8.359 19.016 -11.852 1 90.31 166 LYS B N 1
ATOM 5149 C CA . LYS B 1 166 ? -9.734 18.531 -11.992 1 90.31 166 LYS B CA 1
ATOM 5150 C C . LYS B 1 166 ? -9.773 17.234 -12.805 1 90.31 166 LYS B C 1
ATOM 5152 O O . LYS B 1 166 ? -10.625 16.375 -12.562 1 90.31 166 LYS B O 1
ATOM 5157 N N . ALA B 1 167 ? -8.875 17.109 -13.695 1 92.31 167 ALA B N 1
ATOM 5158 C CA . ALA B 1 167 ? -8.844 15.961 -14.594 1 92.31 167 ALA B CA 1
ATOM 5159 C C . ALA B 1 167 ? -8.18 14.758 -13.922 1 92.31 167 ALA B C 1
ATOM 5161 O O . ALA B 1 167 ? -8.297 13.633 -14.406 1 92.31 167 ALA B O 1
ATOM 5162 N N . TYR B 1 168 ? -7.551 14.961 -12.859 1 93.75 168 TYR B N 1
ATOM 5163 C CA . TYR B 1 168 ? -6.777 13.914 -12.203 1 93.75 168 TYR B CA 1
ATOM 5164 C C . TYR B 1 168 ? -7.691 12.844 -11.617 1 93.75 168 TYR B C 1
ATOM 5166 O O . TYR B 1 168 ? -8.727 13.156 -11.031 1 93.75 168 TYR B O 1
ATOM 5174 N N . ARG B 1 169 ? -7.344 11.594 -11.805 1 91.69 169 ARG B N 1
ATOM 5175 C CA . ARG B 1 169 ? -7.961 10.43 -11.172 1 91.69 169 ARG B CA 1
ATOM 5176 C C . ARG B 1 169 ? -6.906 9.531 -10.531 1 91.69 169 ARG B C 1
ATOM 5178 O O . ARG B 1 169 ? -5.742 9.539 -10.938 1 91.69 169 ARG B O 1
ATOM 5185 N N . HIS B 1 170 ? -7.367 8.805 -9.5 1 92 170 HIS B N 1
ATOM 5186 C CA . HIS B 1 170 ? -6.434 7.883 -8.867 1 92 170 HIS B CA 1
ATOM 5187 C C . HIS B 1 170 ? -5.789 6.957 -9.891 1 92 170 HIS B C 1
ATOM 5189 O O . HIS B 1 170 ? -6.477 6.395 -10.75 1 92 170 HIS B O 1
ATOM 5195 N N . GLY B 1 171 ? -4.473 6.789 -9.805 1 88.06 171 GLY B N 1
ATOM 5196 C CA . GLY B 1 171 ? -3.74 5.977 -10.766 1 88.06 171 GLY B CA 1
ATOM 5197 C C . GLY B 1 171 ? -3.066 6.797 -11.852 1 88.06 171 GLY B C 1
ATOM 5198 O O . GLY B 1 171 ? -2.152 6.316 -12.523 1 88.06 171 GLY B O 1
ATOM 5199 N N . ASP B 1 172 ? -3.533 8.039 -12.031 1 92.12 172 ASP B N 1
ATOM 5200 C CA . ASP B 1 172 ? -2.883 8.93 -12.984 1 92.12 172 ASP B CA 1
ATOM 5201 C C . ASP B 1 172 ? -1.556 9.453 -12.43 1 92.12 172 ASP B C 1
ATOM 5203 O O . ASP B 1 172 ? -1.365 9.516 -11.219 1 92.12 172 ASP B O 1
ATOM 5207 N N . LYS B 1 173 ? -0.688 9.766 -13.398 1 93.12 173 LYS B N 1
ATOM 5208 C CA . LYS B 1 173 ? 0.467 10.547 -12.977 1 93.12 173 LYS B CA 1
ATOM 5209 C C . LYS B 1 173 ? 0.054 11.961 -12.57 1 93.12 173 LYS B C 1
ATOM 5211 O O . LYS B 1 173 ? -0.813 12.562 -13.203 1 93.12 173 LYS B O 1
ATOM 5216 N N . LEU B 1 174 ? 0.688 12.414 -11.523 1 96.12 174 LEU B N 1
ATOM 5217 C CA . LEU B 1 174 ? 0.416 13.797 -11.133 1 96.12 174 LEU B CA 1
ATOM 5218 C C . LEU B 1 174 ? 0.869 14.773 -12.211 1 96.12 174 LEU B C 1
ATOM 5220 O O . LEU B 1 174 ? 1.93 14.586 -12.812 1 96.12 174 LEU B O 1
ATOM 5224 N N . PRO B 1 175 ? 0.067 15.75 -12.508 1 95.69 175 PRO B N 1
ATOM 5225 C CA . PRO B 1 175 ? 0.443 16.703 -13.562 1 95.69 175 PRO B CA 1
ATOM 5226 C C . PRO B 1 175 ? 1.756 17.422 -13.258 1 95.69 175 PRO B C 1
ATOM 5228 O O . PRO B 1 175 ? 1.993 17.828 -12.125 1 95.69 175 PRO B O 1
ATOM 5231 N N . ARG B 1 176 ? 2.592 17.469 -14.227 1 96.69 176 ARG B N 1
ATOM 5232 C CA . ARG B 1 176 ? 3.797 18.281 -14.141 1 96.69 176 ARG B CA 1
ATOM 5233 C C . ARG B 1 176 ? 3.537 19.703 -14.648 1 96.69 176 ARG B C 1
ATOM 5235 O O . ARG B 1 176 ? 2.969 19.891 -15.727 1 96.69 176 ARG B O 1
ATOM 5242 N N . ILE B 1 177 ? 3.895 20.656 -13.922 1 97.94 177 ILE B N 1
ATOM 5243 C CA . ILE B 1 177 ? 3.625 22.047 -14.25 1 97.94 177 ILE B CA 1
ATOM 5244 C C . ILE B 1 177 ? 4.906 22.734 -14.734 1 97.94 177 ILE B C 1
ATOM 5246 O O . ILE B 1 177 ? 5.961 22.594 -14.102 1 97.94 177 ILE B O 1
ATOM 5250 N N . GLN B 1 178 ? 4.84 23.297 -15.906 1 97.62 178 GLN B N 1
ATOM 5251 C CA . GLN B 1 178 ? 5.922 24.172 -16.344 1 97.62 178 GLN B CA 1
ATOM 5252 C C . GLN B 1 178 ? 5.77 25.578 -15.773 1 97.62 178 GLN B C 1
ATOM 5254 O O . GLN B 1 178 ? 5.09 26.422 -16.359 1 97.62 178 GLN B O 1
ATOM 5259 N N . TYR B 1 179 ? 6.453 25.844 -14.742 1 98 179 TYR B N 1
ATOM 5260 C CA . TYR B 1 179 ? 6.309 27.125 -14.062 1 98 179 TYR B CA 1
ATOM 5261 C C . TYR B 1 179 ? 7.039 28.219 -14.812 1 98 179 TYR B C 1
ATOM 5263 O O . TYR B 1 179 ? 8.141 28.016 -15.336 1 98 179 TYR B O 1
ATOM 5271 N N . THR B 1 180 ? 6.438 29.375 -14.852 1 97.06 180 THR B N 1
ATOM 5272 C CA . THR B 1 180 ? 7.023 30.531 -15.516 1 97.06 180 THR B CA 1
ATOM 5273 C C . THR B 1 180 ? 8.141 31.141 -14.664 1 97.06 180 THR B C 1
ATOM 5275 O O . THR B 1 180 ? 8.281 30.797 -13.484 1 97.06 180 THR B O 1
ATOM 5278 N N . ASP B 1 181 ? 8.852 32.062 -15.281 1 96.69 181 ASP B N 1
ATOM 5279 C CA . ASP B 1 181 ? 9.914 32.75 -14.562 1 96.69 181 ASP B CA 1
ATOM 5280 C C . ASP B 1 181 ? 9.344 33.594 -13.406 1 96.69 181 ASP B C 1
ATOM 5282 O O . ASP B 1 181 ? 9.961 33.656 -12.344 1 96.69 181 ASP B O 1
ATOM 5286 N N . LYS B 1 182 ? 8.188 34.156 -13.656 1 96 182 LYS B N 1
ATOM 5287 C CA . LYS B 1 182 ? 7.551 34.969 -12.617 1 96 182 LYS B CA 1
ATOM 5288 C C . LYS B 1 182 ? 7.156 34.094 -11.422 1 96 182 LYS B C 1
ATOM 5290 O O . LYS B 1 182 ? 7.344 34.5 -10.266 1 96 182 LYS B O 1
ATOM 5295 N N . GLU B 1 183 ? 6.613 33 -11.703 1 97.5 183 GLU B N 1
ATOM 5296 C CA . GLU B 1 183 ? 6.227 32.062 -10.648 1 97.5 183 GLU B CA 1
ATOM 5297 C C . GLU B 1 183 ? 7.441 31.578 -9.859 1 97.5 183 GLU B C 1
ATOM 5299 O O . GLU B 1 183 ? 7.414 31.531 -8.625 1 97.5 183 GLU B O 1
ATOM 5304 N N . THR B 1 184 ? 8.461 31.25 -10.523 1 98.12 184 THR B N 1
ATOM 5305 C CA . THR B 1 184 ? 9.688 30.781 -9.891 1 98.12 184 THR B CA 1
ATOM 5306 C C . THR B 1 184 ? 10.312 31.875 -9.039 1 98.12 184 THR B C 1
ATOM 5308 O O . THR B 1 184 ? 10.828 31.594 -7.949 1 98.12 184 THR B O 1
ATOM 5311 N N . ALA B 1 185 ? 10.281 33.062 -9.555 1 97.69 185 ALA B N 1
ATOM 5312 C CA . ALA B 1 185 ? 10.812 34.188 -8.789 1 97.69 185 ALA B CA 1
ATOM 5313 C C . ALA B 1 185 ? 10.016 34.406 -7.508 1 97.69 185 ALA B C 1
ATOM 5315 O O . ALA B 1 185 ? 10.578 34.719 -6.461 1 97.69 185 ALA B O 1
ATOM 5316 N N . THR B 1 186 ? 8.727 34.281 -7.617 1 97.06 186 THR B N 1
ATOM 5317 C CA . THR B 1 186 ? 7.867 34.406 -6.441 1 97.06 186 THR B CA 1
ATOM 5318 C C . THR B 1 186 ? 8.211 33.344 -5.414 1 97.06 186 THR B C 1
ATOM 5320 O O . THR B 1 186 ? 8.375 33.625 -4.23 1 97.06 186 THR B O 1
ATOM 5323 N N . TRP B 1 187 ? 8.344 32.125 -5.859 1 97.94 187 TRP B N 1
ATOM 5324 C CA . TRP B 1 187 ? 8.75 31 -5.012 1 97.94 187 TRP B CA 1
ATOM 5325 C C . TRP B 1 187 ? 10.094 31.281 -4.344 1 97.94 187 TRP B C 1
ATOM 5327 O O . TRP B 1 187 ? 10.25 31.078 -3.139 1 97.94 187 TRP B O 1
ATOM 5337 N N . GLN B 1 188 ? 11 31.781 -5.094 1 97.88 188 GLN B N 1
ATOM 5338 C CA . GLN B 1 188 ? 12.336 32.062 -4.586 1 97.88 188 GLN B CA 1
ATOM 5339 C C . GLN B 1 188 ? 12.289 33.062 -3.439 1 97.88 188 GLN B C 1
ATOM 5341 O O . GLN B 1 188 ? 12.953 32.906 -2.42 1 97.88 188 GLN B O 1
ATOM 5346 N N . ALA B 1 189 ? 11.539 34.094 -3.654 1 96.31 189 ALA B N 1
ATOM 5347 C CA . ALA B 1 189 ? 11.406 35.125 -2.621 1 96.31 189 ALA B CA 1
ATOM 5348 C C . ALA B 1 189 ? 10.859 34.531 -1.328 1 96.31 189 ALA B C 1
ATOM 5350 O O . ALA B 1 189 ? 11.375 34.812 -0.243 1 96.31 189 ALA B O 1
ATOM 5351 N N . VAL B 1 190 ? 9.859 33.719 -1.49 1 96.44 190 VAL B N 1
ATOM 5352 C CA . VAL B 1 190 ? 9.219 33.094 -0.329 1 96.44 190 VAL B CA 1
ATOM 5353 C C . VAL B 1 190 ? 10.18 32.094 0.315 1 96.44 190 VAL B C 1
ATOM 5355 O O . VAL B 1 190 ? 10.367 32.125 1.533 1 96.44 190 VAL B O 1
ATOM 5358 N N . TYR B 1 191 ? 10.773 31.266 -0.461 1 97.44 191 TYR B N 1
ATOM 5359 C CA . TYR B 1 191 ? 11.664 30.203 -0.013 1 97.44 191 TYR B CA 1
ATOM 5360 C C . TYR B 1 191 ? 12.82 30.766 0.813 1 97.44 191 TYR B C 1
ATOM 5362 O O . TYR B 1 191 ? 13.109 30.266 1.903 1 97.44 191 TYR B O 1
ATOM 5370 N N . GLU B 1 192 ? 13.445 31.797 0.339 1 96.19 192 GLU B N 1
ATOM 5371 C CA . GLU B 1 192 ? 14.617 32.375 0.99 1 96.19 192 GLU B CA 1
ATOM 5372 C C . GLU B 1 192 ? 14.242 33.031 2.32 1 96.19 192 GLU B C 1
ATOM 5374 O O . GLU B 1 192 ? 14.945 32.875 3.318 1 96.19 192 GLU B O 1
ATOM 5379 N N . ARG B 1 193 ? 13.195 33.688 2.283 1 94.12 193 ARG B N 1
ATOM 5380 C CA . ARG B 1 193 ? 12.766 34.344 3.516 1 94.12 193 ARG B CA 1
ATOM 5381 C C . ARG B 1 193 ? 12.359 33.312 4.566 1 94.12 193 ARG B C 1
ATOM 5383 O O . ARG B 1 193 ? 12.711 33.469 5.742 1 94.12 193 ARG B O 1
ATOM 5390 N N . LEU B 1 194 ? 11.672 32.312 4.191 1 95.94 194 LEU B N 1
ATOM 5391 C CA . LEU B 1 194 ? 11.195 31.281 5.129 1 95.94 194 LEU B CA 1
ATOM 5392 C C . LEU B 1 194 ? 12.352 30.453 5.664 1 95.94 194 LEU B C 1
ATOM 5394 O O . LEU B 1 194 ? 12.32 30 6.816 1 95.94 194 LEU B O 1
ATOM 5398 N N . THR B 1 195 ? 13.32 30.203 4.84 1 95.25 195 THR B N 1
ATOM 5399 C CA . THR B 1 195 ? 14.445 29.375 5.242 1 95.25 195 THR B CA 1
ATOM 5400 C C . THR B 1 195 ? 15.102 29.938 6.504 1 95.25 195 THR B C 1
ATOM 5402 O O . THR B 1 195 ? 15.391 29.188 7.441 1 95.25 195 THR B O 1
ATOM 5405 N N . ALA B 1 196 ? 15.297 31.188 6.57 1 93.88 196 ALA B N 1
ATOM 5406 C CA . ALA B 1 196 ? 15.898 31.828 7.73 1 93.88 196 ALA B CA 1
ATOM 5407 C C . ALA B 1 196 ? 15.023 31.688 8.969 1 93.88 196 ALA B C 1
ATOM 5409 O O . ALA B 1 196 ? 15.523 31.453 10.07 1 93.88 196 ALA B O 1
ATOM 5410 N N . LEU B 1 197 ? 13.797 31.844 8.812 1 96.06 197 LEU B N 1
ATOM 5411 C CA . LEU B 1 197 ? 12.852 31.734 9.914 1 96.06 197 LEU B CA 1
ATOM 5412 C C . LEU B 1 197 ? 12.711 30.297 10.391 1 96.06 197 LEU B C 1
ATOM 5414 O O . LEU B 1 197 ? 12.57 30.047 11.586 1 96.06 197 LEU B O 1
ATOM 5418 N N . HIS B 1 198 ? 12.703 29.359 9.43 1 97.69 198 HIS B N 1
ATOM 5419 C CA . HIS B 1 198 ? 12.617 27.938 9.773 1 97.69 198 HIS B CA 1
ATOM 5420 C C . HIS B 1 198 ? 13.781 27.516 10.664 1 97.69 198 HIS B C 1
ATOM 5422 O O . HIS B 1 198 ? 13.609 26.719 11.594 1 97.69 198 HIS B O 1
ATOM 5428 N N . GLU B 1 199 ? 14.914 28 10.375 1 95.62 199 GLU B N 1
ATOM 5429 C CA . GLU B 1 199 ? 16.094 27.672 11.188 1 95.62 199 GLU B CA 1
ATOM 5430 C C . GLU B 1 199 ? 15.883 28.109 12.641 1 95.62 199 GLU B C 1
ATOM 5432 O O . GLU B 1 199 ? 16.328 27.422 13.562 1 95.62 199 GLU B O 1
ATOM 5437 N N . LYS B 1 200 ? 15.156 29.125 12.812 1 95.38 200 LYS B N 1
ATOM 5438 C CA . LYS B 1 200 ? 14.969 29.703 14.141 1 95.38 200 LYS B CA 1
ATOM 5439 C C . LYS B 1 200 ? 13.773 29.078 14.852 1 95.38 200 LYS B C 1
ATOM 5441 O O . LYS B 1 200 ? 13.844 28.781 16.047 1 95.38 200 LYS B O 1
ATOM 5446 N N . TRP B 1 201 ? 12.688 28.844 14.102 1 97.62 201 TRP B N 1
ATOM 5447 C CA . TRP B 1 201 ? 11.445 28.656 14.844 1 97.62 201 TRP B CA 1
ATOM 5448 C C . TRP B 1 201 ? 10.734 27.375 14.398 1 97.62 201 TRP B C 1
ATOM 5450 O O . TRP B 1 201 ? 9.727 26.984 15 1 97.62 201 TRP B O 1
ATOM 5460 N N . ALA B 1 202 ? 11.133 26.672 13.336 1 98.25 202 ALA B N 1
ATOM 5461 C CA . ALA B 1 202 ? 10.516 25.406 12.961 1 98.25 202 ALA B CA 1
ATOM 5462 C C . ALA B 1 202 ? 10.945 24.281 13.906 1 98.25 202 ALA B C 1
ATOM 5464 O O . ALA B 1 202 ? 12.055 24.297 14.438 1 98.25 202 ALA B O 1
ATOM 5465 N N . CYS B 1 203 ? 10.141 23.344 14.117 1 97.88 203 CYS B N 1
ATOM 5466 C CA . CYS B 1 203 ? 10.469 22.234 15 1 97.88 203 CYS B CA 1
ATOM 5467 C C . CYS B 1 203 ? 11.562 21.359 14.391 1 97.88 203 CYS B C 1
ATOM 5469 O O . CYS B 1 203 ? 11.836 21.438 13.188 1 97.88 203 CYS B O 1
ATOM 5471 N N . THR B 1 204 ? 12.125 20.562 15.18 1 96.31 204 THR B N 1
ATOM 5472 C CA . THR B 1 204 ? 13.266 19.734 14.797 1 96.31 204 THR B CA 1
ATOM 5473 C C . THR B 1 204 ? 12.891 18.781 13.664 1 96.31 204 THR B C 1
ATOM 5475 O O . THR B 1 204 ? 13.664 18.609 12.719 1 96.31 204 THR B O 1
ATOM 5478 N N . GLU B 1 205 ? 11.719 18.188 13.742 1 95.12 205 GLU B N 1
ATOM 5479 C CA . GLU B 1 205 ? 11.273 17.219 12.742 1 95.12 205 GLU B CA 1
ATOM 5480 C C . GLU B 1 205 ? 11.18 17.875 11.359 1 95.12 205 GLU B C 1
ATOM 5482 O O . GLU B 1 205 ? 11.562 17.266 10.359 1 95.12 205 GLU B O 1
ATOM 5487 N N . TYR B 1 206 ? 10.719 19.078 11.344 1 97.38 206 TYR B N 1
ATOM 5488 C CA . TYR B 1 206 ? 10.641 19.828 10.094 1 97.38 206 TYR B CA 1
ATOM 5489 C C . TYR B 1 206 ? 12.031 20.094 9.531 1 97.38 206 TYR B C 1
ATOM 5491 O O . TYR B 1 206 ? 12.281 19.891 8.336 1 97.38 206 TYR B O 1
ATOM 5499 N N . ARG B 1 207 ? 12.906 20.531 10.352 1 96.69 207 ARG B N 1
ATOM 5500 C CA . ARG B 1 207 ? 14.25 20.922 9.945 1 96.69 207 ARG B CA 1
ATOM 5501 C C . ARG B 1 207 ? 15.055 19.703 9.5 1 96.69 207 ARG B C 1
ATOM 5503 O O . ARG B 1 207 ? 16.062 19.844 8.789 1 96.69 207 ARG B O 1
ATOM 5510 N N . GLU B 1 208 ? 14.633 18.594 9.883 1 92.06 208 GLU B N 1
ATOM 5511 C CA . GLU B 1 208 ? 15.297 17.359 9.469 1 92.06 208 GLU B CA 1
ATOM 5512 C C . GLU B 1 208 ? 14.789 16.906 8.102 1 92.06 208 GLU B C 1
ATOM 5514 O O . GLU B 1 208 ? 15.539 16.312 7.32 1 92.06 208 GLU B O 1
ATOM 5519 N N . MET B 1 209 ? 13.578 17.141 7.859 1 93.94 209 MET B N 1
ATOM 5520 C CA . MET B 1 209 ? 12.961 16.562 6.672 1 93.94 209 MET B CA 1
ATOM 5521 C C . MET B 1 209 ? 13.172 17.469 5.457 1 93.94 209 MET B C 1
ATOM 5523 O O . MET B 1 209 ? 13.344 16.984 4.34 1 93.94 209 MET B O 1
ATOM 5527 N N . LEU B 1 210 ? 13.148 18.766 5.625 1 95.56 210 LEU B N 1
ATOM 5528 C CA . LEU B 1 210 ? 13.234 19.672 4.484 1 95.56 210 LEU B CA 1
ATOM 5529 C C . LEU B 1 210 ? 14.539 19.469 3.721 1 95.56 210 LEU B C 1
ATOM 5531 O O . LEU B 1 210 ? 14.531 19.391 2.49 1 95.56 210 LEU B O 1
ATOM 5535 N N . PRO B 1 211 ? 15.688 19.344 4.383 1 92.88 211 PRO B N 1
ATOM 5536 C CA . PRO B 1 211 ? 16.938 19.094 3.65 1 92.88 211 PRO B CA 1
ATOM 5537 C C . PRO B 1 211 ? 16.875 17.812 2.822 1 92.88 211 PRO B C 1
ATOM 5539 O O . PRO B 1 211 ? 17.469 17.75 1.737 1 92.88 211 PRO B O 1
ATOM 5542 N N . GLN B 1 212 ? 16.203 16.828 3.303 1 90.88 212 GLN B N 1
ATOM 5543 C CA . GLN B 1 212 ? 16.031 15.602 2.531 1 90.88 212 GLN B CA 1
ATOM 5544 C C . GLN B 1 212 ? 15.219 15.852 1.267 1 90.88 212 GLN B C 1
ATOM 5546 O O . GLN B 1 212 ? 15.523 15.305 0.206 1 90.88 212 GLN B O 1
ATOM 5551 N N . MET B 1 213 ? 14.273 16.672 1.409 1 94.75 213 MET B N 1
ATOM 5552 C CA . MET B 1 213 ? 13.43 16.969 0.257 1 94.75 213 MET B CA 1
ATOM 5553 C C . MET B 1 213 ? 14.164 17.844 -0.751 1 94.75 213 MET B C 1
ATOM 5555 O O . MET B 1 213 ? 13.922 17.75 -1.955 1 94.75 213 MET B O 1
ATOM 5559 N N . GLU B 1 214 ? 15.039 18.672 -0.283 1 95.25 214 GLU B N 1
ATOM 5560 C CA . GLU B 1 214 ? 15.914 19.422 -1.176 1 95.25 214 GLU B CA 1
ATOM 5561 C C . GLU B 1 214 ? 16.828 18.5 -1.972 1 95.25 214 GLU B C 1
ATOM 5563 O O . GLU B 1 214 ? 17.094 18.734 -3.148 1 95.25 214 GLU B O 1
ATOM 5568 N N . LYS B 1 215 ? 17.188 17.469 -1.348 1 92 215 LYS B N 1
ATOM 5569 C CA . LYS B 1 215 ? 18.094 16.516 -1.971 1 92 215 LYS B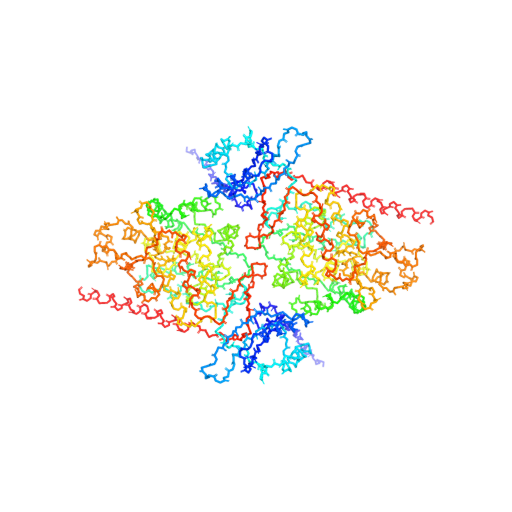 CA 1
ATOM 5570 C C . LYS B 1 215 ? 17.359 15.617 -2.955 1 92 215 LYS B C 1
ATOM 5572 O O . LYS B 1 215 ? 17.875 15.297 -4.027 1 92 215 LYS B O 1
ATOM 5577 N N . TYR B 1 216 ? 16.078 15.289 -2.615 1 90.38 216 TYR B N 1
ATOM 5578 C CA . TYR B 1 216 ? 15.484 14.172 -3.336 1 90.38 216 TYR B CA 1
ATOM 5579 C C . TYR B 1 216 ? 14.258 14.617 -4.125 1 90.38 216 TYR B C 1
ATOM 5581 O O . TYR B 1 216 ? 13.773 13.898 -5 1 90.38 216 TYR B O 1
ATOM 5589 N N . CYS B 1 217 ? 13.703 15.781 -3.871 1 94.75 217 CYS B N 1
ATOM 5590 C CA . CYS B 1 217 ? 12.406 16.125 -4.434 1 94.75 217 CYS B CA 1
ATOM 5591 C C . CYS B 1 217 ? 12.492 17.375 -5.301 1 94.75 217 CYS B C 1
ATOM 5593 O O . CYS B 1 217 ? 11.484 17.859 -5.801 1 94.75 217 CYS B O 1
ATOM 5595 N N . GLY B 1 218 ? 13.641 17.984 -5.324 1 95.5 218 GLY B N 1
ATOM 5596 C CA . GLY B 1 218 ? 13.789 19.141 -6.195 1 95.5 218 GLY B CA 1
ATOM 5597 C C . GLY B 1 218 ? 13.508 20.453 -5.488 1 95.5 218 GLY B C 1
ATOM 5598 O O . GLY B 1 218 ? 13.336 21.484 -6.137 1 95.5 218 GLY B O 1
ATOM 5599 N N . TYR B 1 219 ? 13.359 20.5 -4.199 1 97.31 219 TYR B N 1
ATOM 5600 C CA . TYR B 1 219 ? 13.242 21.75 -3.455 1 97.31 219 TYR B CA 1
ATOM 5601 C C . TYR B 1 219 ? 14.484 22.609 -3.633 1 97.31 219 TYR B C 1
ATOM 5603 O O . TYR B 1 219 ? 15.609 22.141 -3.406 1 97.31 219 TYR B O 1
ATOM 5611 N N . ALA B 1 220 ? 14.32 23.75 -4.086 1 97.44 220 ALA B N 1
ATOM 5612 C CA . ALA B 1 220 ? 15.383 24.734 -4.207 1 97.44 220 ALA B CA 1
ATOM 5613 C C . ALA B 1 220 ? 14.812 26.141 -4.402 1 97.44 220 ALA B C 1
ATOM 5615 O O . ALA B 1 220 ? 13.672 26.297 -4.855 1 97.44 220 ALA B O 1
ATOM 5616 N N . PRO B 1 221 ? 15.578 27.156 -4.031 1 96.94 221 PRO B N 1
ATOM 5617 C CA . PRO B 1 221 ? 15.07 28.516 -4.203 1 96.94 221 PRO B CA 1
ATOM 5618 C C . PRO B 1 221 ? 14.664 28.812 -5.645 1 96.94 221 PRO B C 1
ATOM 5620 O O . PRO B 1 221 ? 13.688 29.547 -5.875 1 96.94 221 PRO B O 1
ATOM 5623 N N . ASN B 1 222 ? 15.297 28.266 -6.551 1 97.19 222 ASN B N 1
ATOM 5624 C CA . ASN B 1 222 ? 15.047 28.609 -7.945 1 97.19 222 ASN B CA 1
ATOM 5625 C C . ASN B 1 222 ? 14.289 27.5 -8.672 1 97.19 222 ASN B C 1
ATOM 5627 O O . ASN B 1 222 ? 14.367 27.375 -9.891 1 97.19 222 ASN B O 1
ATOM 5631 N N . ASN B 1 223 ? 13.648 26.688 -7.934 1 98.06 223 ASN B N 1
ATOM 5632 C CA . ASN B 1 223 ? 12.914 25.562 -8.523 1 98.06 223 ASN B CA 1
ATOM 5633 C C . ASN B 1 223 ? 11.688 25.203 -7.688 1 98.06 223 ASN B C 1
ATOM 5635 O O . ASN B 1 223 ? 11.828 24.797 -6.531 1 98.06 223 ASN B O 1
ATOM 5639 N N . ILE B 1 224 ? 10.555 25.344 -8.242 1 98.25 224 ILE B N 1
ATOM 5640 C CA . ILE B 1 224 ? 9.344 24.844 -7.602 1 98.25 224 ILE B CA 1
ATOM 5641 C C . ILE B 1 224 ? 9.227 23.344 -7.828 1 98.25 224 ILE B C 1
ATOM 5643 O O . ILE B 1 224 ? 9.086 22.891 -8.969 1 98.25 224 ILE B O 1
ATOM 5647 N N . PRO B 1 225 ? 9.266 22.547 -6.793 1 98.06 225 PRO B N 1
ATOM 5648 C CA . PRO B 1 225 ? 9.25 21.094 -6.984 1 98.06 225 PRO B CA 1
ATOM 5649 C C . PRO B 1 225 ? 7.922 20.594 -7.531 1 98.06 225 PRO B C 1
ATOM 5651 O O . PRO B 1 225 ? 6.891 21.25 -7.371 1 98.06 225 PRO B O 1
ATOM 5654 N N . GLN B 1 226 ? 8.008 19.453 -8.18 1 97.88 226 GLN B N 1
ATOM 5655 C CA . GLN B 1 226 ? 6.82 18.828 -8.758 1 97.88 226 GLN B CA 1
ATOM 5656 C C . GLN B 1 226 ? 6.133 17.906 -7.75 1 97.88 226 GLN B C 1
ATOM 5658 O O . GLN B 1 226 ? 6.793 17.156 -7.043 1 97.88 226 GLN B O 1
ATOM 5663 N N . LEU B 1 227 ? 4.832 17.969 -7.707 1 97.75 227 LEU B N 1
ATOM 5664 C CA . LEU B 1 227 ? 4.07 17.172 -6.746 1 97.75 227 LEU B CA 1
ATOM 5665 C C . LEU B 1 227 ? 4.379 15.695 -6.902 1 97.75 227 LEU B C 1
ATOM 5667 O O . LEU B 1 227 ? 4.457 14.969 -5.906 1 97.75 227 LEU B O 1
ATOM 5671 N N . GLY B 1 228 ? 4.488 15.266 -8.141 1 96.62 228 GLY B N 1
ATOM 5672 C CA . GLY B 1 228 ? 4.75 13.859 -8.391 1 96.62 228 GLY B CA 1
ATOM 5673 C C . GLY B 1 228 ? 6.02 13.359 -7.73 1 96.62 228 GLY B C 1
ATOM 5674 O O . GLY B 1 228 ? 6.039 12.273 -7.148 1 96.62 228 GLY B O 1
ATOM 5675 N N . ASP B 1 229 ? 7.086 14.133 -7.805 1 95.81 229 ASP B N 1
ATOM 5676 C CA . ASP B 1 229 ? 8.359 13.766 -7.203 1 95.81 229 ASP B CA 1
ATOM 5677 C C . ASP B 1 229 ? 8.258 13.711 -5.68 1 95.81 229 ASP B C 1
ATOM 5679 O O . ASP B 1 229 ? 8.781 12.797 -5.047 1 95.81 229 ASP B O 1
ATOM 5683 N N . ILE B 1 230 ? 7.598 14.68 -5.172 1 97.56 230 ILE B N 1
ATOM 5684 C CA . ILE B 1 230 ? 7.402 14.742 -3.727 1 97.56 230 ILE B CA 1
ATOM 5685 C C . ILE B 1 230 ? 6.562 13.547 -3.271 1 97.56 230 ILE B C 1
ATOM 5687 O O . ILE B 1 230 ? 6.887 12.898 -2.273 1 97.56 230 ILE B O 1
ATOM 5691 N N . SER B 1 231 ? 5.52 13.289 -3.984 1 97.25 231 SER B N 1
ATOM 5692 C CA . SER B 1 231 ? 4.621 12.188 -3.654 1 97.25 231 SER B CA 1
ATOM 5693 C C . SER B 1 231 ? 5.367 10.852 -3.637 1 97.25 231 SER B C 1
ATOM 5695 O O . SER B 1 231 ? 5.168 10.039 -2.736 1 97.25 231 SER B O 1
ATOM 5697 N N . ASP B 1 232 ? 6.184 10.633 -4.621 1 93.81 232 ASP B N 1
ATOM 5698 C CA . ASP B 1 232 ? 6.98 9.406 -4.688 1 93.81 232 ASP B CA 1
ATOM 5699 C C . ASP B 1 232 ? 7.875 9.266 -3.457 1 93.81 232 ASP B C 1
ATOM 5701 O O . ASP B 1 232 ? 7.977 8.188 -2.877 1 93.81 232 ASP B O 1
ATOM 5705 N N . PHE B 1 233 ? 8.523 10.32 -3.051 1 94.19 233 PHE B N 1
ATOM 5706 C CA . PHE B 1 233 ? 9.391 10.328 -1.88 1 94.19 233 PHE B CA 1
ATOM 5707 C C . PHE B 1 233 ? 8.602 10.039 -0.614 1 94.19 233 PHE B C 1
ATOM 5709 O O . PHE B 1 233 ? 8.977 9.172 0.179 1 94.19 233 PHE B O 1
ATOM 5716 N N . LEU B 1 234 ? 7.469 10.758 -0.439 1 96.88 234 LEU B N 1
ATOM 5717 C CA . LEU B 1 234 ? 6.645 10.586 0.752 1 96.88 234 LEU B CA 1
ATOM 5718 C C . LEU B 1 234 ? 6.113 9.164 0.845 1 96.88 234 LEU B C 1
ATOM 5720 O O . LEU B 1 234 ? 6.082 8.578 1.931 1 96.88 234 LEU B O 1
ATOM 5724 N N . GLN B 1 235 ? 5.672 8.617 -0.283 1 95.69 235 GLN B N 1
ATOM 5725 C CA . GLN B 1 235 ? 5.129 7.262 -0.307 1 95.69 235 GLN B CA 1
ATOM 5726 C C . GLN B 1 235 ? 6.137 6.254 0.24 1 95.69 235 GLN B C 1
ATOM 5728 O O . GLN B 1 235 ? 5.777 5.363 1.013 1 95.69 235 GLN B O 1
ATOM 5733 N N . GLN B 1 236 ? 7.336 6.418 -0.07 1 91.75 236 GLN B N 1
ATOM 5734 C CA . GLN B 1 236 ? 8.375 5.48 0.342 1 91.75 236 GLN B CA 1
ATOM 5735 C C . GLN B 1 236 ? 8.727 5.66 1.816 1 91.75 236 GLN B C 1
ATOM 5737 O O . GLN B 1 236 ? 9.203 4.727 2.463 1 91.75 236 GLN B O 1
ATOM 5742 N N . ARG B 1 237 ? 8.461 6.828 2.27 1 92.06 237 ARG B N 1
ATOM 5743 C CA . ARG B 1 237 ? 8.914 7.141 3.623 1 92.06 237 ARG B CA 1
ATOM 5744 C C . ARG B 1 237 ? 7.828 6.82 4.648 1 92.06 237 ARG B C 1
ATOM 5746 O O . ARG B 1 237 ? 8.109 6.227 5.691 1 92.06 237 ARG B O 1
ATOM 5753 N N . THR B 1 238 ? 6.613 7.293 4.336 1 95.62 238 THR B N 1
ATOM 5754 C CA . THR B 1 238 ? 5.582 7.184 5.359 1 95.62 238 THR B CA 1
ATOM 5755 C C . THR B 1 238 ? 4.293 6.617 4.766 1 95.62 238 THR B C 1
ATOM 5757 O O . THR B 1 238 ? 3.32 6.391 5.488 1 95.62 238 THR B O 1
ATOM 5760 N N . GLY B 1 239 ? 4.266 6.434 3.502 1 96.62 239 GLY B N 1
ATOM 5761 C CA . GLY B 1 239 ? 3.053 5.965 2.852 1 96.62 239 GLY B CA 1
ATOM 5762 C C . GLY B 1 239 ? 2.148 7.09 2.389 1 96.62 239 GLY B C 1
ATOM 5763 O O . GLY B 1 239 ? 1.151 6.852 1.706 1 96.62 239 GLY B O 1
ATOM 5764 N N . PHE B 1 240 ? 2.48 8.352 2.738 1 98 240 PHE B N 1
ATOM 5765 C CA . PHE B 1 240 ? 1.668 9.477 2.295 1 98 240 PHE B CA 1
ATOM 5766 C C . PHE B 1 240 ? 1.869 9.734 0.807 1 98 240 PHE B C 1
ATOM 5768 O O . PHE B 1 240 ? 2.971 9.555 0.283 1 98 240 PHE B O 1
ATOM 5775 N N . THR B 1 241 ? 0.857 10.148 0.179 1 97.88 241 THR B N 1
ATOM 5776 C CA . THR B 1 241 ? 0.9 10.617 -1.203 1 97.88 241 THR B CA 1
ATOM 5777 C C . THR B 1 241 ? 0.176 11.953 -1.346 1 97.88 241 THR B C 1
ATOM 5779 O O . THR B 1 241 ? -0.59 12.344 -0.464 1 97.88 241 THR B O 1
ATOM 5782 N N . LEU B 1 242 ? 0.527 12.641 -2.379 1 97.94 242 LEU B N 1
ATOM 5783 C CA . LEU B 1 242 ? -0.138 13.906 -2.67 1 97.94 242 LEU B CA 1
ATOM 5784 C C . LEU B 1 242 ? -1.173 13.734 -3.777 1 97.94 242 LEU B C 1
ATOM 5786 O O . LEU B 1 242 ? -1.035 12.852 -4.629 1 97.94 242 LEU B O 1
ATOM 5790 N N . ARG B 1 243 ? -2.195 14.461 -3.713 1 96.62 243 ARG B N 1
ATOM 5791 C CA . ARG B 1 243 ? -3.244 14.547 -4.723 1 96.62 243 ARG B CA 1
ATOM 5792 C C . ARG B 1 243 ? -3.529 16 -5.094 1 96.62 243 ARG B C 1
ATOM 5794 O O . ARG B 1 243 ? -3.646 16.859 -4.215 1 96.62 243 ARG B O 1
ATOM 5801 N N . PRO B 1 244 ? -3.533 16.297 -6.406 1 94.94 244 PRO B N 1
ATOM 5802 C CA . PRO B 1 244 ? -3.805 17.688 -6.773 1 94.94 244 PRO B CA 1
ATOM 5803 C C . PRO B 1 244 ? -5.25 18.109 -6.5 1 94.94 244 PRO B C 1
ATOM 5805 O O . PRO B 1 244 ? -6.168 17.297 -6.648 1 94.94 244 PRO B O 1
ATOM 5808 N N . ILE B 1 245 ? -5.371 19.312 -6.16 1 91.12 245 ILE B N 1
ATOM 5809 C CA . ILE B 1 245 ? -6.715 19.781 -5.84 1 91.12 245 ILE B CA 1
ATOM 5810 C C . ILE B 1 245 ? -7.082 20.953 -6.746 1 91.12 245 ILE B C 1
ATOM 5812 O O . ILE B 1 245 ? -6.234 21.797 -7.062 1 91.12 245 ILE B O 1
ATOM 5816 N N . SER B 1 246 ? -8.344 21 -7.129 1 84.19 246 SER B N 1
ATOM 5817 C CA . SER B 1 246 ? -8.836 22.016 -8.055 1 84.19 246 SER B CA 1
ATOM 5818 C C . SER B 1 246 ? -9.492 23.172 -7.305 1 84.19 246 SER B C 1
ATOM 5820 O O . SER B 1 246 ? -9.883 24.172 -7.914 1 84.19 246 SER B O 1
ATOM 5822 N N . GLY B 1 247 ? -9.648 23.047 -5.992 1 80.69 247 GLY B N 1
ATOM 5823 C CA . GLY B 1 247 ? -10.328 24.062 -5.203 1 80.69 247 GLY B CA 1
ATOM 5824 C C . GLY B 1 247 ? -10.359 23.75 -3.721 1 80.69 247 GLY B C 1
ATOM 5825 O O . GLY B 1 247 ? -9.398 23.203 -3.18 1 80.69 247 GLY B O 1
ATOM 5826 N N . LEU B 1 248 ? -11.406 24.219 -3.09 1 81.06 248 LEU B N 1
ATOM 5827 C CA . LEU B 1 248 ? -11.531 24.016 -1.652 1 81.06 248 LEU B CA 1
ATOM 5828 C C . LEU B 1 248 ? -12.383 22.781 -1.355 1 81.06 248 LEU B C 1
ATOM 5830 O O . LEU B 1 248 ? -13.43 22.594 -1.969 1 81.06 248 LEU B O 1
ATOM 5834 N N . LEU B 1 249 ? -11.93 22.031 -0.49 1 84.94 249 LEU B N 1
ATOM 5835 C CA . LEU B 1 249 ? -12.641 20.828 -0.047 1 84.94 249 LEU B CA 1
ATOM 5836 C C . LEU B 1 249 ? -13.398 21.094 1.248 1 84.94 249 LEU B C 1
ATOM 5838 O O . LEU B 1 249 ? -13.016 21.969 2.029 1 84.94 249 LEU B O 1
ATOM 5842 N N . SER B 1 250 ? -14.492 20.328 1.381 1 85.75 250 SER B N 1
ATOM 5843 C CA . SER B 1 250 ? -15.094 20.328 2.707 1 85.75 250 SER B CA 1
ATOM 5844 C C . SER B 1 250 ? -14.156 19.719 3.74 1 85.75 250 SER B C 1
ATOM 5846 O O . SER B 1 250 ? -13.258 18.953 3.393 1 85.75 250 SER B O 1
ATOM 5848 N N . ALA B 1 251 ? -14.43 20.094 4.957 1 89.62 251 ALA B N 1
ATOM 5849 C CA . ALA B 1 251 ? -13.633 19.516 6.035 1 89.62 251 ALA B CA 1
ATOM 5850 C C . ALA B 1 251 ? -13.727 18 6.023 1 89.62 251 ALA B C 1
ATOM 5852 O O . ALA B 1 251 ? -12.719 17.297 6.199 1 89.62 251 ALA B O 1
ATOM 5853 N N . ARG B 1 252 ? -14.914 17.484 5.785 1 91.44 252 ARG B N 1
ATOM 5854 C CA . ARG B 1 252 ? -15.133 16.031 5.77 1 91.44 252 ARG B CA 1
ATOM 5855 C C . ARG B 1 252 ? -14.312 15.367 4.672 1 91.44 252 ARG B C 1
ATOM 5857 O O . ARG B 1 252 ? -13.602 14.391 4.926 1 91.44 252 ARG B O 1
ATOM 5864 N N . ASP B 1 253 ? -14.391 15.906 3.494 1 91.5 253 ASP B N 1
ATOM 5865 C CA . ASP B 1 253 ? -13.672 15.305 2.373 1 91.5 253 ASP B CA 1
ATOM 5866 C C . ASP B 1 253 ? -12.164 15.375 2.58 1 91.5 253 ASP B C 1
ATOM 5868 O O . ASP B 1 253 ? -11.438 14.422 2.279 1 91.5 253 ASP B O 1
ATOM 5872 N N . PHE B 1 254 ? -11.766 16.531 3.062 1 93.81 254 PHE B N 1
ATOM 5873 C CA . PHE B 1 254 ? -10.344 16.719 3.312 1 93.81 254 PHE B CA 1
ATOM 5874 C C . PHE B 1 254 ? -9.844 15.727 4.355 1 93.81 254 PHE B C 1
ATOM 5876 O O . PHE B 1 254 ? -8.844 15.039 4.137 1 93.81 254 PHE B O 1
ATOM 5883 N N . LEU B 1 255 ? -10.5 15.641 5.453 1 96.25 255 LEU B N 1
ATOM 5884 C CA . LEU B 1 255 ? -10.078 14.758 6.539 1 96.25 255 LEU B CA 1
ATOM 5885 C C . LEU B 1 255 ? -10.188 13.297 6.117 1 96.25 255 LEU B C 1
ATOM 5887 O O . LEU B 1 255 ? -9.336 12.477 6.473 1 96.25 255 LEU B O 1
ATOM 5891 N N . ASN B 1 256 ? -11.25 12.906 5.352 1 96 256 ASN B N 1
ATOM 5892 C CA . ASN B 1 256 ? -11.406 11.539 4.871 1 96 256 ASN B CA 1
ATOM 5893 C C . ASN B 1 256 ? -10.195 11.086 4.066 1 96 256 ASN B C 1
ATOM 5895 O O . ASN B 1 256 ? -9.797 9.922 4.137 1 96 256 ASN B O 1
ATOM 5899 N N . ALA B 1 257 ? -9.648 11.977 3.32 1 97.06 257 ALA B N 1
ATOM 5900 C CA . ALA B 1 257 ? -8.5 11.625 2.488 1 97.06 257 ALA B CA 1
ATOM 5901 C C . ALA B 1 257 ? -7.293 11.258 3.346 1 97.06 257 ALA B C 1
ATOM 5903 O O . ALA B 1 257 ? -6.496 10.391 2.969 1 97.06 257 ALA B O 1
ATOM 5904 N N . LEU B 1 258 ? -7.176 11.891 4.496 1 98.19 258 LEU B N 1
ATOM 5905 C CA . LEU B 1 258 ? -6.051 11.609 5.387 1 98.19 258 LEU B CA 1
ATOM 5906 C C . LEU B 1 258 ? -6.09 10.164 5.871 1 98.19 258 LEU B C 1
ATOM 5908 O O . LEU B 1 258 ? -5.051 9.594 6.211 1 98.19 258 LEU B O 1
ATOM 5912 N N . ALA B 1 259 ? -7.293 9.57 5.91 1 97.81 259 ALA B N 1
ATOM 5913 C CA . ALA B 1 259 ? -7.426 8.172 6.328 1 97.81 259 ALA B CA 1
ATOM 5914 C C . ALA B 1 259 ? -6.625 7.25 5.418 1 97.81 259 ALA B C 1
ATOM 5916 O O . ALA B 1 259 ? -6.188 6.18 5.844 1 97.81 259 ALA B O 1
ATOM 5917 N N . PHE B 1 260 ? -6.41 7.691 4.199 1 98 260 PHE B N 1
ATOM 5918 C CA . PHE B 1 260 ? -5.695 6.906 3.201 1 98 260 PHE B CA 1
ATOM 5919 C C . PHE B 1 260 ? -4.266 7.402 3.041 1 98 260 PHE B C 1
ATOM 5921 O O . PHE B 1 260 ? -3.564 7.004 2.109 1 98 260 PHE B O 1
ATOM 5928 N N . ARG B 1 261 ? -3.844 8.398 3.908 1 98.31 261 ARG B N 1
ATOM 5929 C CA . ARG B 1 261 ? -2.562 9.094 3.82 1 98.31 261 ARG B CA 1
ATOM 5930 C C . ARG B 1 261 ? -2.424 9.82 2.488 1 98.31 261 ARG B C 1
ATOM 5932 O O . ARG B 1 261 ? -1.381 9.734 1.836 1 98.31 261 ARG B O 1
ATOM 5939 N N . VAL B 1 262 ? -3.469 10.453 2.16 1 98.25 262 VAL B N 1
ATOM 5940 C CA . VAL B 1 262 ? -3.492 11.32 0.985 1 98.25 262 VAL B CA 1
ATOM 5941 C C . VAL B 1 262 ? -3.666 12.773 1.418 1 98.25 262 VAL B C 1
ATOM 5943 O O . VAL B 1 262 ? -4.57 13.094 2.193 1 98.25 262 VAL B O 1
ATOM 5946 N N . PHE B 1 263 ? -2.758 13.625 0.988 1 97.88 263 PHE B N 1
ATOM 5947 C CA . PHE B 1 263 ? -2.855 15.055 1.234 1 97.88 263 PHE B CA 1
ATOM 5948 C C . PHE B 1 263 ? -3.129 15.812 -0.061 1 97.88 263 PHE B C 1
ATOM 5950 O O . PHE B 1 263 ? -2.398 15.656 -1.042 1 97.88 263 PHE B O 1
ATOM 5957 N N . TYR B 1 264 ? -4.199 16.578 -0.059 1 95.31 264 TYR B N 1
ATOM 5958 C CA . TYR B 1 264 ? -4.543 17.406 -1.206 1 95.31 264 TYR B CA 1
ATOM 5959 C C . TYR B 1 264 ? -3.664 18.641 -1.264 1 95.31 264 TYR B C 1
ATOM 5961 O O . TYR B 1 264 ? -3.506 19.344 -0.263 1 95.31 264 TYR B O 1
ATOM 5969 N N . SER B 1 265 ? -3.08 18.875 -2.387 1 95.69 265 SER B N 1
ATOM 5970 C CA . SER B 1 265 ? -2.201 20.016 -2.557 1 95.69 265 SER B CA 1
ATOM 5971 C C . SER B 1 265 ? -2.467 20.734 -3.881 1 95.69 265 SER B C 1
ATOM 5973 O O . SER B 1 265 ? -2.604 20.078 -4.922 1 95.69 265 SER B O 1
ATOM 5975 N N . THR B 1 266 ? -2.535 22.031 -3.844 1 93.56 266 THR B N 1
ATOM 5976 C CA . THR B 1 266 ? -2.646 22.797 -5.078 1 93.56 266 THR B CA 1
ATOM 5977 C C . THR B 1 266 ? -1.277 22.984 -5.723 1 93.56 266 THR B C 1
ATOM 5979 O O . THR B 1 266 ? -0.247 22.734 -5.094 1 93.56 266 THR B O 1
ATOM 5982 N N . GLN B 1 267 ? -1.333 23.391 -7.016 1 96.25 267 GLN B N 1
ATOM 5983 C CA . GLN B 1 267 ? -0.069 23.562 -7.723 1 96.25 267 GLN B CA 1
ATOM 5984 C C . GLN B 1 267 ? 0.089 25 -8.219 1 96.25 267 GLN B C 1
ATOM 5986 O O . GLN B 1 267 ? 1.071 25.328 -8.891 1 96.25 267 GLN B O 1
ATOM 5991 N N . TYR B 1 268 ? -0.892 25.875 -7.902 1 94.38 268 TYR B N 1
ATOM 5992 C CA . TYR B 1 268 ? -0.729 27.297 -8.242 1 94.38 268 TYR B CA 1
ATOM 5993 C C . TYR B 1 268 ? -0.05 28.047 -7.109 1 94.38 268 TYR B C 1
ATOM 5995 O O . TYR B 1 268 ? -0.065 27.609 -5.961 1 94.38 268 TYR B O 1
ATOM 6003 N N . ILE B 1 269 ? 0.52 29.141 -7.434 1 95.5 269 ILE B N 1
ATOM 6004 C CA . ILE B 1 269 ? 1.286 29.922 -6.469 1 95.5 269 ILE B CA 1
ATOM 6005 C C . ILE B 1 269 ? 0.634 31.297 -6.277 1 95.5 269 ILE B C 1
ATOM 6007 O O . ILE B 1 269 ? -0.06 31.781 -7.168 1 95.5 269 ILE B O 1
ATOM 6011 N N . ARG B 1 270 ? 0.764 31.844 -5.148 1 92.56 270 ARG B N 1
ATOM 6012 C CA . ARG B 1 270 ? 0.285 33.188 -4.836 1 92.56 270 ARG B CA 1
ATOM 6013 C C . ARG B 1 270 ? 0.787 34.188 -5.859 1 92.56 270 ARG B C 1
ATOM 6015 O O . ARG B 1 270 ? 1.739 33.938 -6.594 1 92.56 270 ARG B O 1
ATOM 6022 N N . HIS B 1 271 ? 0.109 35.312 -5.863 1 91.69 271 HIS B N 1
ATOM 6023 C CA . HIS B 1 271 ? 0.374 36.312 -6.867 1 91.69 271 HIS B CA 1
ATOM 6024 C C . HIS B 1 271 ? 1.743 36.969 -6.656 1 91.69 271 HIS B C 1
ATOM 6026 O O . HIS B 1 271 ? 2.127 37.25 -5.523 1 91.69 271 HIS B O 1
ATOM 6032 N N . HIS B 1 272 ? 2.455 37.25 -7.699 1 92.44 272 HIS B N 1
ATOM 6033 C CA . HIS B 1 272 ? 3.812 37.781 -7.656 1 92.44 272 HIS B CA 1
ATOM 6034 C C . HIS B 1 272 ? 3.834 39.188 -7.113 1 92.44 272 HIS B C 1
ATOM 6036 O O . HIS B 1 272 ? 4.859 39.656 -6.602 1 92.44 272 HIS B O 1
ATOM 6042 N N . GLY B 1 273 ? 2.729 39.844 -7.227 1 88.56 273 GLY B N 1
ATOM 6043 C CA . GLY B 1 273 ? 2.639 41.188 -6.703 1 88.56 273 GLY B CA 1
ATOM 6044 C C . GLY B 1 273 ? 2.66 41.25 -5.188 1 88.56 273 GLY B C 1
ATOM 6045 O O . GLY B 1 273 ? 2.957 42.281 -4.602 1 88.56 273 GLY B O 1
ATOM 6046 N N . ASN B 1 274 ? 2.309 40.188 -4.516 1 86.81 274 ASN B N 1
ATOM 6047 C CA . ASN B 1 274 ? 2.33 40.062 -3.061 1 86.81 274 ASN B CA 1
ATOM 6048 C C . ASN B 1 274 ? 2.844 38.719 -2.609 1 86.81 274 ASN B C 1
ATOM 6050 O O . ASN B 1 274 ? 2.098 37.938 -2.023 1 86.81 274 ASN B O 1
ATOM 6054 N N . PRO B 1 275 ? 4.07 38.5 -2.705 1 86.81 275 PRO B N 1
ATOM 6055 C CA . PRO B 1 275 ? 4.625 37.156 -2.451 1 86.81 275 PRO B CA 1
ATOM 6056 C C . PRO B 1 275 ? 4.543 36.75 -0.98 1 86.81 275 PRO B C 1
ATOM 6058 O O . PRO B 1 275 ? 4.695 35.594 -0.65 1 86.81 275 PRO B O 1
ATOM 6061 N N . PHE B 1 276 ? 4.289 37.688 -0.103 1 80.5 276 PHE B N 1
ATOM 6062 C CA . PHE B 1 276 ? 4.379 37.344 1.317 1 80.5 276 PHE B CA 1
ATOM 6063 C C . PHE B 1 276 ? 2.992 37.281 1.942 1 80.5 276 PHE B C 1
ATOM 6065 O O . PHE B 1 276 ? 2.859 37.219 3.166 1 80.5 276 PHE B O 1
ATOM 6072 N N . TYR B 1 277 ? 2.033 37.312 1.066 1 75.19 277 TYR B N 1
ATOM 6073 C CA . TYR B 1 277 ? 0.657 37.188 1.533 1 75.19 277 TYR B CA 1
ATOM 6074 C C . TYR B 1 277 ? -0.183 36.406 0.537 1 75.19 277 TYR B C 1
ATOM 6076 O O . TYR B 1 277 ? -0.048 36.562 -0.676 1 75.19 277 TYR B O 1
ATOM 6084 N N . THR B 1 278 ? -0.978 35.469 1.106 1 75.75 278 THR B N 1
ATOM 6085 C CA . THR B 1 278 ? -1.988 34.812 0.287 1 75.75 278 THR B CA 1
ATOM 6086 C C . THR B 1 278 ? -3.264 34.594 1.089 1 75.75 278 THR B C 1
ATOM 6088 O O . THR B 1 278 ? -3.207 34.156 2.244 1 75.75 278 THR B O 1
ATOM 6091 N N . PRO B 1 279 ? -4.398 34.906 0.491 1 73.75 279 PRO B N 1
ATOM 6092 C CA . PRO B 1 279 ? -5.664 34.688 1.194 1 73.75 279 PRO B CA 1
ATOM 6093 C C . PRO B 1 279 ? -6.039 33.188 1.293 1 73.75 279 PRO B C 1
ATOM 6095 O O . PRO B 1 279 ? -6.754 32.812 2.217 1 73.75 279 PRO B O 1
ATOM 6098 N N . GLU B 1 280 ? -5.621 32.469 0.279 1 78.94 280 GLU B N 1
ATOM 6099 C CA . GLU B 1 280 ? -5.934 31.031 0.228 1 78.94 280 GLU B CA 1
ATOM 6100 C C . GLU B 1 280 ? -4.664 30.188 0.141 1 78.94 280 GLU B C 1
ATOM 6102 O O . GLU B 1 280 ? -3.596 30.703 -0.207 1 78.94 280 GLU B O 1
ATOM 6107 N N . PRO B 1 281 ? -4.898 28.938 0.498 1 87.5 281 PRO B N 1
ATOM 6108 C CA . PRO B 1 281 ? -3.723 28.062 0.39 1 87.5 281 PRO B CA 1
ATOM 6109 C C . PRO B 1 281 ? -3.17 28 -1.032 1 87.5 281 PRO B C 1
ATOM 6111 O O . PRO B 1 281 ? -3.939 27.969 -1.997 1 87.5 281 PRO B O 1
ATOM 6114 N N . ASP B 1 282 ? -1.91 28.141 -1.138 1 92.94 282 ASP B N 1
ATOM 6115 C CA . ASP B 1 282 ? -1.186 27.984 -2.395 1 92.94 282 ASP B CA 1
ATOM 6116 C C . ASP B 1 282 ? -0.057 26.969 -2.25 1 92.94 282 ASP B C 1
ATOM 6118 O O . ASP B 1 282 ? 0.061 26.312 -1.215 1 92.94 282 ASP B O 1
ATOM 6122 N N . ILE B 1 283 ? 0.705 26.859 -3.271 1 96.56 283 ILE B N 1
ATOM 6123 C CA . ILE B 1 283 ? 1.714 25.812 -3.299 1 96.56 283 ILE B CA 1
ATOM 6124 C C . ILE B 1 283 ? 2.768 26.078 -2.225 1 96.56 283 ILE B C 1
ATOM 6126 O O . ILE B 1 283 ? 3.359 25.141 -1.683 1 96.56 283 ILE B O 1
ATOM 6130 N N . CYS B 1 284 ? 3.051 27.344 -1.863 1 96.75 284 CYS B N 1
ATOM 6131 C CA . CYS B 1 284 ? 3.996 27.656 -0.799 1 96.75 284 CYS B CA 1
ATOM 6132 C C . CYS B 1 284 ? 3.492 27.156 0.546 1 96.75 284 CYS B C 1
ATOM 6134 O O . CYS B 1 284 ? 4.238 26.516 1.293 1 96.75 284 CYS B O 1
ATOM 6136 N N . HIS B 1 285 ? 2.25 27.438 0.784 1 95.75 285 HIS B N 1
ATOM 6137 C CA . HIS B 1 285 ? 1.624 26.969 2.014 1 95.75 285 HIS B CA 1
ATOM 6138 C C . HIS B 1 285 ? 1.688 25.438 2.111 1 95.75 285 HIS B C 1
ATOM 6140 O O . HIS B 1 285 ? 2 24.891 3.172 1 95.75 285 HIS B O 1
ATOM 6146 N N . GLU B 1 286 ? 1.431 24.844 1.065 1 96.62 286 GLU B N 1
ATOM 6147 C CA . GLU B 1 286 ? 1.345 23.391 1.055 1 96.62 286 GLU B CA 1
ATOM 6148 C C . GLU B 1 286 ? 2.73 22.75 1.132 1 96.62 286 GLU B C 1
ATOM 6150 O O . GLU B 1 286 ? 2.982 21.906 1.99 1 96.62 286 GLU B O 1
ATOM 6155 N N . LEU B 1 287 ? 3.645 23.156 0.284 1 98 287 LEU B N 1
ATOM 6156 C CA . LEU B 1 287 ? 4.922 22.469 0.127 1 98 287 LEU B CA 1
ATOM 6157 C C . LEU B 1 287 ? 5.914 22.906 1.195 1 98 287 LEU B C 1
ATOM 6159 O O . LEU B 1 287 ? 6.793 22.141 1.593 1 98 287 LEU B O 1
ATOM 6163 N N . LEU B 1 288 ? 5.789 24.141 1.656 1 97.88 288 LEU B N 1
ATOM 6164 C CA . LEU B 1 288 ? 6.742 24.625 2.648 1 97.88 288 LEU B CA 1
ATOM 6165 C C . LEU B 1 288 ? 6.141 24.578 4.051 1 97.88 288 LEU B C 1
ATOM 6167 O O . LEU B 1 288 ? 6.863 24.672 5.043 1 97.88 288 LEU B O 1
ATOM 6171 N N . GLY B 1 289 ? 4.887 24.438 4.113 1 97.62 289 GLY B N 1
ATOM 6172 C CA . GLY B 1 289 ? 4.211 24.359 5.398 1 97.62 289 GLY B CA 1
ATOM 6173 C C . GLY B 1 289 ? 3.879 22.938 5.801 1 97.62 289 GLY B C 1
ATOM 6174 O O . GLY B 1 289 ? 4.438 22.406 6.77 1 97.62 289 GLY B O 1
ATOM 6175 N N . HIS B 1 290 ? 3.105 22.25 5.027 1 98.19 290 HIS B N 1
ATOM 6176 C CA . HIS B 1 290 ? 2.529 20.953 5.383 1 98.19 290 HIS B CA 1
ATOM 6177 C C . HIS B 1 290 ? 3.486 19.812 5.051 1 98.19 290 HIS B C 1
ATOM 6179 O O . HIS B 1 290 ? 3.793 18.984 5.906 1 98.19 290 HIS B O 1
ATOM 6185 N N . VAL B 1 291 ? 3.963 19.75 3.869 1 98.31 291 VAL B N 1
ATOM 6186 C CA . VAL B 1 291 ? 4.449 18.547 3.188 1 98.31 291 VAL B CA 1
ATOM 6187 C C . VAL B 1 291 ? 5.688 18.016 3.902 1 98.31 291 VAL B C 1
ATOM 6189 O O . VAL B 1 291 ? 5.824 16.812 4.102 1 98.31 291 VAL B O 1
ATOM 6192 N N . PRO B 1 292 ? 6.629 18.844 4.309 1 97.75 292 PRO B N 1
ATOM 6193 C CA . PRO B 1 292 ? 7.828 18.281 4.93 1 97.75 292 PRO B CA 1
ATOM 6194 C C . PRO B 1 292 ? 7.512 17.422 6.145 1 97.75 292 PRO B C 1
ATOM 6196 O O . PRO B 1 292 ? 8.133 16.359 6.336 1 97.75 292 PRO B O 1
ATOM 6199 N N . LEU B 1 293 ? 6.566 17.797 6.883 1 97.69 293 LEU B N 1
ATOM 6200 C CA . LEU B 1 293 ? 6.281 17.047 8.102 1 97.69 293 LEU B CA 1
ATOM 6201 C C . LEU B 1 293 ? 5.586 15.734 7.785 1 97.69 293 LEU B C 1
ATOM 6203 O O . LEU B 1 293 ? 5.59 14.812 8.609 1 97.69 293 LEU B O 1
ATOM 6207 N N . PHE B 1 294 ? 4.957 15.586 6.648 1 97.81 294 PHE B N 1
ATOM 6208 C CA . PHE B 1 294 ? 4.367 14.312 6.254 1 97.81 294 PHE B CA 1
ATOM 6209 C C . PHE B 1 294 ? 5.445 13.266 6.016 1 97.81 294 PHE B C 1
ATOM 6211 O O . PHE B 1 294 ? 5.148 12.07 5.918 1 97.81 294 PHE B O 1
ATOM 6218 N N . ALA B 1 295 ? 6.691 13.695 5.918 1 95.62 295 ALA B N 1
ATOM 6219 C CA . ALA B 1 295 ? 7.809 12.758 5.785 1 95.62 295 ALA B CA 1
ATOM 6220 C C . ALA B 1 295 ? 8.227 12.211 7.145 1 95.62 295 ALA B C 1
ATOM 6222 O O . ALA B 1 295 ? 9.031 11.281 7.227 1 95.62 295 ALA B O 1
ATOM 6223 N N . ASN B 1 296 ? 7.711 12.781 8.18 1 94.06 296 ASN B N 1
ATOM 6224 C CA . ASN B 1 296 ? 7.953 12.289 9.531 1 94.06 296 ASN B CA 1
ATOM 6225 C C . ASN B 1 296 ? 6.914 11.25 9.945 1 94.06 296 ASN B C 1
ATOM 6227 O O . ASN B 1 296 ? 5.711 11.516 9.891 1 94.06 296 ASN B O 1
ATOM 6231 N N . PRO B 1 297 ? 7.316 10.086 10.453 1 91.25 297 PRO B N 1
ATOM 6232 C CA . PRO B 1 297 ? 6.371 9.008 10.75 1 91.25 297 PRO B CA 1
ATOM 6233 C C . PRO B 1 297 ? 5.355 9.383 11.82 1 91.25 297 PRO B C 1
ATOM 6235 O O . PRO B 1 297 ? 4.172 9.055 11.703 1 91.25 297 PRO B O 1
ATOM 6238 N N . ALA B 1 298 ? 5.816 10.039 12.836 1 89.88 298 ALA B N 1
ATOM 6239 C CA . ALA B 1 298 ? 4.902 10.406 13.922 1 89.88 298 ALA B CA 1
ATOM 6240 C C . ALA B 1 298 ? 3.818 11.359 13.43 1 89.88 298 ALA B C 1
ATOM 6242 O O . ALA B 1 298 ? 2.637 11.172 13.727 1 89.88 298 ALA B O 1
ATOM 6243 N N . PHE B 1 299 ? 4.266 12.359 12.711 1 96.31 299 PHE B N 1
ATOM 6244 C CA . PHE B 1 299 ? 3.324 13.328 12.164 1 96.31 299 PHE B CA 1
ATOM 6245 C C . PHE B 1 299 ? 2.383 12.664 11.164 1 96.31 299 PHE B C 1
ATOM 6247 O O . PHE B 1 299 ? 1.178 12.922 11.172 1 96.31 299 PHE B O 1
ATOM 6254 N N . ALA B 1 300 ? 2.898 11.805 10.328 1 96.38 300 ALA B N 1
ATOM 6255 C CA . ALA B 1 300 ? 2.086 11.07 9.359 1 96.38 300 ALA B CA 1
ATOM 6256 C C . ALA B 1 300 ? 1.038 10.211 10.07 1 96.38 300 ALA B C 1
ATOM 6258 O O . ALA B 1 300 ? -0.125 10.188 9.664 1 96.38 300 ALA B O 1
ATOM 6259 N N . ASP B 1 301 ? 1.418 9.594 11.133 1 93 301 ASP B N 1
ATOM 6260 C CA . ASP B 1 301 ? 0.53 8.711 11.891 1 93 301 ASP B CA 1
ATOM 6261 C C . ASP B 1 301 ? -0.635 9.484 12.492 1 93 301 ASP B C 1
ATOM 6263 O O . ASP B 1 301 ? -1.795 9.102 12.336 1 93 301 ASP B O 1
ATOM 6267 N N . PHE B 1 302 ? -0.319 10.516 13.219 1 91.38 302 PHE B N 1
ATOM 6268 C CA . PHE B 1 302 ? -1.44 11.164 13.891 1 91.38 302 PHE B CA 1
ATOM 6269 C C . PHE B 1 302 ? -2.328 11.891 12.891 1 91.38 302 PHE B C 1
ATOM 6271 O O . PHE B 1 302 ? -3.529 12.055 13.117 1 91.38 302 PHE B O 1
ATOM 6278 N N . SER B 1 303 ? -1.696 12.375 11.766 1 96.88 303 SER B N 1
ATOM 6279 C CA . SER B 1 303 ? -2.545 12.945 10.727 1 96.88 303 SER B CA 1
ATOM 6280 C C . SER B 1 303 ? -3.527 11.906 10.188 1 96.88 303 SER B C 1
ATOM 6282 O O . SER B 1 303 ? -4.707 12.211 9.992 1 96.88 303 SER B O 1
ATOM 6284 N N . GLN B 1 304 ? -3.061 10.711 9.953 1 97 304 GLN B N 1
ATOM 6285 C CA . GLN B 1 304 ? -3.93 9.641 9.484 1 97 304 GLN B CA 1
ATOM 6286 C C . GLN B 1 304 ? -4.992 9.297 10.523 1 97 304 GLN B C 1
ATOM 6288 O O . GLN B 1 304 ? -6.133 8.992 10.172 1 97 304 GLN B O 1
ATOM 6293 N N . GLU B 1 305 ? -4.598 9.344 11.742 1 94.31 305 GLU B N 1
ATOM 6294 C CA . GLU B 1 305 ? -5.547 9.031 12.805 1 94.31 305 GLU B CA 1
ATOM 6295 C C . GLU B 1 305 ? -6.734 9.992 12.781 1 94.31 305 GLU B C 1
ATOM 6297 O O . GLU B 1 305 ? -7.879 9.57 12.984 1 94.31 305 GLU B O 1
ATOM 6302 N N . ILE B 1 306 ? -6.41 11.227 12.547 1 97.12 306 ILE B N 1
ATOM 6303 C CA . ILE B 1 306 ? -7.48 12.211 12.43 1 97.12 306 ILE B CA 1
ATOM 6304 C C . ILE B 1 306 ? -8.391 11.844 11.258 1 97.12 306 ILE B C 1
ATOM 6306 O O . ILE B 1 306 ? -9.617 11.906 11.375 1 97.12 306 ILE B O 1
ATOM 6310 N N . GLY B 1 307 ? -7.82 11.469 10.172 1 97.56 307 GLY B N 1
ATOM 6311 C CA . GLY B 1 307 ? -8.578 11.023 9.016 1 97.56 307 GLY B CA 1
ATOM 6312 C C . GLY B 1 307 ? -9.469 9.828 9.305 1 97.56 307 GLY B C 1
ATOM 6313 O O . GLY B 1 307 ? -10.648 9.82 8.945 1 97.56 307 GLY B O 1
ATOM 6314 N N . LEU B 1 308 ? -8.906 8.82 9.961 1 96.44 308 LEU B N 1
ATOM 6315 C CA . LEU B 1 308 ? -9.656 7.613 10.289 1 96.44 308 LEU B CA 1
ATOM 6316 C C . LEU B 1 308 ? -10.836 7.934 11.203 1 96.44 308 LEU B C 1
ATOM 6318 O O . LEU B 1 308 ? -11.93 7.395 11.023 1 96.44 308 LEU B O 1
ATOM 6322 N N . ALA B 1 309 ? -10.617 8.844 12.117 1 95.25 309 ALA B N 1
ATOM 6323 C CA . ALA B 1 309 ? -11.664 9.234 13.055 1 95.25 309 ALA B CA 1
ATOM 6324 C C . ALA B 1 309 ? -12.797 9.969 12.344 1 95.25 309 ALA B C 1
ATOM 6326 O O . ALA B 1 309 ? -13.93 9.984 12.828 1 95.25 309 ALA B O 1
ATOM 6327 N N . SER B 1 310 ? -12.508 10.531 11.203 1 95.75 310 SER B N 1
ATOM 6328 C CA . SER B 1 310 ? -13.508 11.32 10.484 1 95.75 310 SER B CA 1
ATOM 6329 C C . SER B 1 310 ? -14.438 10.43 9.664 1 95.75 310 SER B C 1
ATOM 6331 O O . SER B 1 310 ? -15.5 10.875 9.234 1 95.75 310 SER B O 1
ATOM 6333 N N . LEU B 1 311 ? -14.031 9.227 9.406 1 94.69 311 LEU B N 1
ATOM 6334 C CA . LEU B 1 311 ? -14.812 8.336 8.555 1 94.69 311 LEU B CA 1
ATOM 6335 C C . LEU B 1 311 ? -16.156 7.996 9.203 1 94.69 311 LEU B C 1
ATOM 6337 O O . LEU B 1 311 ? -16.188 7.508 10.328 1 94.69 311 LEU B O 1
ATOM 6341 N N . ALA B 1 312 ? -17.234 8.305 8.508 1 91.19 312 ALA B N 1
ATOM 6342 C CA . ALA B 1 312 ? -18.594 8.023 8.93 1 91.19 312 ALA B CA 1
ATOM 6343 C C . ALA B 1 312 ? -18.953 8.812 10.188 1 91.19 312 ALA B C 1
ATOM 6345 O O . ALA B 1 312 ? -19.938 8.5 10.859 1 91.19 312 ALA B O 1
ATOM 6346 N N . ALA B 1 313 ? -18.156 9.805 10.57 1 92.06 313 ALA B N 1
ATOM 6347 C CA . ALA B 1 313 ? -18.422 10.617 11.75 1 92.06 313 ALA B CA 1
ATOM 6348 C C . ALA B 1 313 ? -19.594 11.57 11.5 1 92.06 313 ALA B C 1
ATOM 6350 O O . ALA B 1 313 ? -19.891 11.906 10.359 1 92.06 313 ALA B O 1
ATOM 6351 N N . SER B 1 314 ? -20.234 11.938 12.594 1 90.56 314 SER B N 1
ATOM 6352 C CA . SER B 1 314 ? -21.281 12.953 12.492 1 90.56 314 SER B CA 1
ATOM 6353 C C . SER B 1 314 ? -20.703 14.297 12.07 1 90.56 314 SER B C 1
ATOM 6355 O O . SER B 1 314 ? -19.5 14.523 12.18 1 90.56 314 SER B O 1
ATOM 6357 N N . ASP B 1 315 ? -21.531 15.203 11.641 1 89.25 315 ASP B N 1
ATOM 6358 C CA . ASP B 1 315 ? -21.094 16.531 11.266 1 89.25 315 ASP B CA 1
ATOM 6359 C C . ASP B 1 315 ? -20.469 17.266 12.453 1 89.25 315 ASP B C 1
ATOM 6361 O O . ASP B 1 315 ? -19.484 17.984 12.297 1 89.25 315 ASP B O 1
ATOM 6365 N N . ASP B 1 316 ? -21.031 17 13.555 1 92.06 316 ASP B N 1
ATOM 6366 C CA . ASP B 1 316 ? -20.5 17.609 14.766 1 92.06 316 ASP B CA 1
ATOM 6367 C C . ASP B 1 316 ? -19.094 17.109 15.07 1 92.06 316 ASP B C 1
ATOM 6369 O O . ASP B 1 316 ? -18.203 17.906 15.383 1 92.06 316 ASP B O 1
ATOM 6373 N N . ASP B 1 317 ? -18.953 15.883 14.938 1 94.06 317 ASP B N 1
ATOM 6374 C CA . ASP B 1 317 ? -17.641 15.305 15.227 1 94.06 317 ASP B CA 1
ATOM 6375 C C . ASP B 1 317 ? -16.609 15.727 14.172 1 94.06 317 ASP B C 1
ATOM 6377 O O . ASP B 1 317 ? -15.445 15.938 14.492 1 94.06 317 ASP B O 1
ATOM 6381 N N . VAL B 1 318 ? -17.031 15.867 12.969 1 93.88 318 VAL B N 1
ATOM 6382 C CA . VAL B 1 318 ? -16.141 16.344 11.922 1 93.88 318 VAL B CA 1
ATOM 6383 C C . VAL B 1 318 ? -15.711 17.781 12.234 1 93.88 318 VAL B C 1
ATOM 6385 O O . VAL B 1 318 ? -14.547 18.141 12.047 1 93.88 318 VAL B O 1
ATOM 6388 N N . ALA B 1 319 ? -16.625 18.562 12.734 1 93.44 319 ALA B N 1
ATOM 6389 C CA . ALA B 1 319 ? -16.297 19.938 13.109 1 93.44 319 ALA B CA 1
ATOM 6390 C C . ALA B 1 319 ? -15.273 19.984 14.234 1 93.44 319 ALA B C 1
ATOM 6392 O O . ALA B 1 319 ? -14.352 20.797 14.211 1 93.44 319 ALA B O 1
ATOM 6393 N N . LYS B 1 320 ? -15.461 19.125 15.188 1 96.38 320 LYS B N 1
ATOM 6394 C CA . LYS B 1 320 ? -14.5 19.031 16.281 1 96.38 320 LYS B CA 1
ATOM 6395 C C . LYS B 1 320 ? -13.117 18.641 15.758 1 96.38 320 LYS B C 1
ATOM 6397 O O . LYS B 1 320 ? -12.109 19.234 16.156 1 96.38 320 LYS B O 1
ATOM 6402 N N . LEU B 1 321 ? -13.133 17.641 14.914 1 96.94 321 LEU B N 1
ATOM 6403 C CA . LEU B 1 321 ? -11.875 17.172 14.352 1 96.94 321 LEU B CA 1
ATOM 6404 C C . LEU B 1 321 ? -11.203 18.266 13.523 1 96.94 321 LEU B C 1
ATOM 6406 O O . LEU B 1 321 ? -9.984 18.422 13.57 1 96.94 321 LEU B O 1
ATOM 6410 N N . ALA B 1 322 ? -12.016 19.016 12.828 1 95.25 322 ALA B N 1
ATOM 6411 C CA . ALA B 1 322 ? -11.492 20.125 12.023 1 95.25 322 ALA B CA 1
ATOM 6412 C C . ALA B 1 322 ? -10.867 21.188 12.914 1 95.25 322 ALA B C 1
ATOM 6414 O O . ALA B 1 322 ? -9.828 21.766 12.562 1 95.25 322 ALA B O 1
ATOM 6415 N N . SER B 1 323 ? -11.461 21.438 14.008 1 96.5 323 SER B N 1
ATOM 6416 C CA . SER B 1 323 ? -10.914 22.406 14.961 1 96.5 323 SER B CA 1
ATOM 6417 C C . SER B 1 323 ? -9.594 21.906 15.547 1 96.5 323 SER B C 1
ATOM 6419 O O . SER B 1 323 ? -8.641 22.688 15.68 1 96.5 323 SER B O 1
ATOM 6421 N N . VAL B 1 324 ? -9.57 20.672 15.867 1 97.94 324 VAL B N 1
ATOM 6422 C CA . VAL B 1 324 ? -8.336 20.094 16.375 1 97.94 324 VAL B CA 1
ATOM 6423 C C . VAL B 1 324 ? -7.246 20.156 15.312 1 97.94 324 VAL B C 1
ATOM 6425 O O . VAL B 1 324 ? -6.098 20.5 15.609 1 97.94 324 VAL B O 1
ATOM 6428 N N . TYR B 1 325 ? -7.617 19.844 14.125 1 97.69 325 TYR B N 1
ATOM 6429 C CA . TYR B 1 325 ? -6.695 19.953 13 1 97.69 325 TYR B CA 1
ATOM 6430 C C . TYR B 1 325 ? -6.16 21.375 12.875 1 97.69 325 TYR B C 1
ATOM 6432 O O . TYR B 1 325 ? -4.965 21.578 12.664 1 97.69 325 TYR B O 1
ATOM 6440 N N . TRP B 1 326 ? -7.008 22.344 13.062 1 96.88 326 TRP B N 1
ATOM 6441 C CA . TRP B 1 326 ? -6.66 23.75 12.977 1 96.88 326 TRP B CA 1
ATOM 6442 C C . TRP B 1 326 ? -5.609 24.125 14.016 1 96.88 326 TRP B C 1
ATOM 6444 O O . TRP B 1 326 ? -4.582 24.719 13.688 1 96.88 326 TRP B O 1
ATOM 6454 N N . PHE B 1 327 ? -5.758 23.656 15.18 1 97.94 327 PHE B N 1
ATOM 6455 C CA . PHE B 1 327 ? -4.922 24.109 16.281 1 97.94 327 PHE B CA 1
ATOM 6456 C C . PHE B 1 327 ? -3.682 23.234 16.422 1 97.94 327 PHE B C 1
ATOM 6458 O O . PHE B 1 327 ? -2.859 23.438 17.312 1 97.94 327 PHE B O 1
ATOM 6465 N N . THR B 1 328 ? -3.531 22.266 15.523 1 97.75 328 THR B N 1
ATOM 6466 C CA . THR B 1 328 ? -2.348 21.422 15.531 1 97.75 328 THR B CA 1
ATOM 6467 C C . THR B 1 328 ? -1.659 21.422 14.172 1 97.75 328 THR B C 1
ATOM 6469 O O . THR B 1 328 ? -0.814 22.281 13.906 1 97.75 328 THR B O 1
ATOM 6472 N N . VAL B 1 329 ? -2.215 20.734 13.203 1 97.69 329 VAL B N 1
ATOM 6473 C CA . VAL B 1 329 ? -1.582 20.562 11.898 1 97.69 329 VAL B CA 1
ATOM 6474 C C . VAL B 1 329 ? -1.49 21.906 11.195 1 97.69 329 VAL B C 1
ATOM 6476 O O . VAL B 1 329 ? -0.541 22.156 10.445 1 97.69 329 VAL B O 1
ATOM 6479 N N . GLU B 1 330 ? -2.389 22.797 11.477 1 96.81 330 GLU B N 1
ATOM 6480 C CA . GLU B 1 330 ? -2.398 24.094 10.812 1 96.81 330 GLU B CA 1
ATOM 6481 C C . GLU B 1 330 ? -1.653 25.141 11.641 1 96.81 330 GLU B C 1
ATOM 6483 O O . GLU B 1 330 ? -0.799 25.859 11.117 1 96.81 330 GLU B O 1
ATOM 6488 N N . PHE B 1 331 ? -1.926 25.25 12.992 1 97.75 331 PHE B N 1
ATOM 6489 C CA . PHE B 1 331 ? -1.335 26.312 13.781 1 97.75 331 PHE B CA 1
ATOM 6490 C C . PHE B 1 331 ? -0.732 25.766 15.07 1 97.75 331 PHE B C 1
ATOM 6492 O O . PHE B 1 331 ? -0.647 26.484 16.078 1 97.75 331 PHE B O 1
ATOM 6499 N N . GLY B 1 332 ? -0.249 24.594 15 1 98.06 332 GLY B N 1
ATOM 6500 C CA . GLY B 1 332 ? 0.276 23.922 16.172 1 98.06 332 GLY B CA 1
ATOM 6501 C C . GLY B 1 332 ? 1.685 24.359 16.531 1 98.06 332 GLY B C 1
ATOM 6502 O O . GLY B 1 332 ? 2.492 24.656 15.648 1 98.06 332 GLY B O 1
ATOM 6503 N N . LEU B 1 333 ? 1.917 24.406 17.859 1 98.5 333 LEU B N 1
ATOM 6504 C CA . LEU B 1 333 ? 3.219 24.719 18.438 1 98.5 333 LEU B CA 1
ATOM 6505 C C . LEU B 1 333 ? 3.689 23.609 19.359 1 98.5 333 LEU B C 1
ATOM 6507 O O . LEU B 1 333 ? 2.895 22.766 19.781 1 98.5 333 LEU B O 1
ATOM 6511 N N . LEU B 1 334 ? 4.98 23.562 19.547 1 98.12 334 LEU B N 1
ATOM 6512 C CA . LEU B 1 334 ? 5.543 22.656 20.531 1 98.12 334 LEU B CA 1
ATOM 6513 C C . LEU B 1 334 ? 6.777 23.266 21.203 1 98.12 334 LEU B C 1
ATOM 6515 O O . LEU B 1 334 ? 7.27 24.312 20.75 1 98.12 334 LEU B O 1
ATOM 6519 N N . ARG B 1 335 ? 7.172 22.688 22.266 1 96.25 335 ARG B N 1
ATOM 6520 C CA . ARG B 1 335 ? 8.32 23.188 23 1 96.25 335 ARG B CA 1
ATOM 6521 C C . ARG B 1 335 ? 9.555 22.328 22.75 1 96.25 335 ARG B C 1
ATOM 6523 O O . ARG B 1 335 ? 9.469 21.109 22.703 1 96.25 335 ARG B O 1
ATOM 6530 N N . GLU B 1 336 ? 10.656 23 22.469 1 95.19 336 GLU B N 1
ATOM 6531 C CA . GLU B 1 336 ? 11.977 22.391 22.344 1 95.19 336 GLU B CA 1
ATOM 6532 C C . GLU B 1 336 ? 13.016 23.156 23.156 1 95.19 336 GLU B C 1
ATOM 6534 O O . GLU B 1 336 ? 13.32 24.312 22.844 1 95.19 336 GLU B O 1
ATOM 6539 N N . GLY B 1 337 ? 13.656 22.531 24.172 1 90.69 337 GLY B N 1
ATOM 6540 C CA . GLY B 1 337 ? 14.672 23.203 24.969 1 90.69 337 GLY B CA 1
ATOM 6541 C C . GLY B 1 337 ? 14.195 24.531 25.547 1 90.69 337 GLY B C 1
ATOM 6542 O O . GLY B 1 337 ? 14.898 25.531 25.469 1 90.69 337 GLY B O 1
ATOM 6543 N N . GLY B 1 338 ? 13 24.656 25.938 1 90 338 GLY B N 1
ATOM 6544 C CA . GLY B 1 338 ? 12.445 25.859 26.547 1 90 338 GLY B CA 1
ATOM 6545 C C . GLY B 1 338 ? 11.945 26.859 25.516 1 90 338 GLY B C 1
ATOM 6546 O O . GLY B 1 338 ? 11.359 27.891 25.891 1 90 338 GLY B O 1
ATOM 6547 N N . GLN B 1 339 ? 12.156 26.609 24.297 1 95.38 339 GLN B N 1
ATOM 6548 C CA . GLN B 1 339 ? 11.695 27.516 23.25 1 95.38 339 GLN B CA 1
ATOM 6549 C C . GLN B 1 339 ? 10.422 27 22.594 1 95.38 339 GLN B C 1
ATOM 6551 O O . GLN B 1 339 ? 10.188 25.781 22.562 1 95.38 339 GLN B O 1
ATOM 6556 N N . VAL B 1 340 ? 9.648 27.969 22.094 1 97.75 340 VAL B N 1
ATOM 6557 C CA . VAL B 1 340 ? 8.445 27.625 21.344 1 97.75 340 VAL B CA 1
ATOM 6558 C C . VAL B 1 340 ? 8.781 27.453 19.859 1 97.75 340 VAL B C 1
ATOM 6560 O O . VAL B 1 340 ? 9.406 28.328 19.266 1 97.75 340 VAL B O 1
ATOM 6563 N N . LYS B 1 341 ? 8.422 26.312 19.359 1 98.44 341 LYS B N 1
ATOM 6564 C CA . LYS B 1 341 ? 8.656 26 17.953 1 98.44 341 LYS B CA 1
ATOM 6565 C C . LYS B 1 341 ? 7.34 25.719 17.234 1 98.44 341 LYS B C 1
ATOM 6567 O O . LYS B 1 341 ? 6.348 25.344 17.859 1 98.44 341 LYS B O 1
ATOM 6572 N N . ALA B 1 342 ? 7.375 25.906 15.953 1 98.5 342 ALA B N 1
ATOM 6573 C CA . ALA B 1 342 ? 6.176 25.703 15.148 1 98.5 342 ALA B CA 1
ATOM 6574 C C . ALA B 1 342 ? 6.215 24.359 14.43 1 98.5 342 ALA B C 1
ATOM 6576 O O . ALA B 1 342 ? 7.262 23.953 13.93 1 98.5 342 ALA B O 1
ATOM 6577 N N . PHE B 1 343 ? 5.078 23.625 14.398 1 98.25 343 PHE B N 1
ATOM 6578 C CA . PHE B 1 343 ? 4.926 22.484 13.508 1 98.25 343 PHE B CA 1
ATOM 6579 C C . PHE B 1 343 ? 3.654 22.609 12.68 1 98.25 343 PHE B C 1
ATOM 6581 O O . PHE B 1 343 ? 3.422 21.812 11.766 1 98.25 343 PHE B O 1
ATOM 6588 N N . GLY B 1 344 ? 2.824 23.609 12.914 1 98.06 344 GLY B N 1
ATOM 6589 C CA . GLY B 1 344 ? 1.652 23.891 12.102 1 98.06 344 GLY B CA 1
ATOM 6590 C C . GLY B 1 344 ? 1.987 24.562 10.781 1 98.06 344 GLY B C 1
ATOM 6591 O O . GLY B 1 344 ? 2.793 25.484 10.734 1 98.06 344 GLY B O 1
ATOM 6592 N N . ALA B 1 345 ? 1.329 24.188 9.75 1 97.56 345 ALA B N 1
ATOM 6593 C CA . ALA B 1 345 ? 1.632 24.641 8.391 1 97.56 345 ALA B CA 1
ATOM 6594 C C . ALA B 1 345 ? 1.312 26.125 8.219 1 97.56 345 ALA B C 1
ATOM 6596 O O . ALA B 1 345 ? 2.004 26.828 7.488 1 97.56 345 ALA B O 1
ATOM 6597 N N . GLY B 1 346 ? 0.193 26.578 8.844 1 95.75 346 GLY B N 1
ATOM 6598 C CA . GLY B 1 346 ? -0.157 28 8.781 1 95.75 346 GLY B CA 1
ATOM 6599 C C . GLY B 1 346 ? 0.883 28.891 9.422 1 95.75 346 GLY B C 1
ATOM 6600 O O . GLY B 1 346 ? 1.084 30.031 8.977 1 95.75 346 GLY B O 1
ATOM 6601 N N . VAL B 1 347 ? 1.523 28.391 10.398 1 96.75 347 VAL B N 1
ATOM 6602 C CA . VAL B 1 347 ? 2.611 29.125 11.039 1 96.75 347 VAL B CA 1
ATOM 6603 C C . VAL B 1 347 ? 3.881 29 10.203 1 96.75 347 VAL B C 1
ATOM 6605 O O . VAL B 1 347 ? 4.5 30.016 9.852 1 96.75 347 VAL B O 1
ATOM 6608 N N . LEU B 1 348 ? 4.203 27.828 9.742 1 97.5 348 LEU B N 1
ATOM 6609 C CA . LEU B 1 348 ? 5.453 27.516 9.055 1 97.5 348 LEU B CA 1
ATOM 6610 C C . LEU B 1 348 ? 5.516 28.203 7.699 1 97.5 348 LEU B C 1
ATOM 6612 O O . LEU B 1 348 ? 6.598 28.422 7.156 1 97.5 348 LEU B O 1
ATOM 6616 N N . SER B 1 349 ? 4.371 28.562 7.141 1 95.62 349 SER B N 1
ATOM 6617 C CA . SER B 1 349 ? 4.355 29.156 5.809 1 95.62 349 SER B CA 1
ATOM 6618 C C . SER B 1 349 ? 4.094 30.656 5.867 1 95.62 349 SER B C 1
ATOM 6620 O O . SER B 1 349 ? 3.887 31.297 4.836 1 95.62 349 SER B O 1
ATOM 6622 N N . SER B 1 350 ? 4.078 31.188 7.059 1 91.5 350 SER B N 1
ATOM 6623 C CA . SER B 1 350 ? 3.812 32.625 7.234 1 91.5 350 SER B CA 1
ATOM 6624 C C . SER B 1 350 ? 4.926 33.281 8.031 1 91.5 350 SER B C 1
ATOM 6626 O O . SER B 1 350 ? 5.16 32.938 9.195 1 91.5 350 SER B O 1
ATOM 6628 N N . PHE B 1 351 ? 5.531 34.344 7.473 1 90.31 351 PHE B N 1
ATOM 6629 C CA . PHE B 1 351 ? 6.664 35.031 8.086 1 90.31 351 PHE B CA 1
ATOM 6630 C C . PHE B 1 351 ? 6.25 35.688 9.383 1 90.31 351 PHE B C 1
ATOM 6632 O O . PHE B 1 351 ? 6.875 35.5 10.43 1 90.31 351 PHE B O 1
ATOM 6639 N N . GLY B 1 352 ? 5.238 36.531 9.266 1 91.25 352 GLY B N 1
ATOM 6640 C CA . GLY B 1 352 ? 4.785 37.281 10.422 1 91.25 352 GLY B CA 1
ATOM 6641 C C . GLY B 1 352 ? 4.203 36.406 11.516 1 91.25 352 GLY B C 1
ATOM 6642 O O . GLY B 1 352 ? 4.457 36.625 12.703 1 91.25 352 GLY B O 1
ATOM 6643 N N . GLU B 1 353 ? 3.529 35.375 11.094 1 92.56 353 GLU B N 1
ATOM 6644 C CA . GLU B 1 353 ? 2.881 34.5 12.07 1 92.56 353 GLU B CA 1
ATOM 6645 C C . GLU B 1 353 ? 3.906 33.688 12.828 1 92.56 353 GLU B C 1
ATOM 6647 O O . GLU B 1 353 ? 3.693 33.312 13.992 1 92.56 353 GLU B O 1
ATOM 6652 N N . MET B 1 354 ? 4.961 33.344 12.211 1 95.62 354 MET B N 1
ATOM 6653 C CA . MET B 1 354 ? 6.023 32.594 12.906 1 95.62 354 MET B CA 1
ATOM 6654 C C . MET B 1 354 ? 6.633 33.469 14.008 1 95.62 354 MET B C 1
ATOM 6656 O O . MET B 1 354 ? 6.875 32.969 15.117 1 95.62 354 MET B O 1
ATOM 6660 N N . GLU B 1 355 ? 6.898 34.75 13.688 1 94.88 355 GLU B N 1
ATOM 6661 C CA . GLU B 1 355 ? 7.379 35.656 14.719 1 94.88 355 GLU B CA 1
ATOM 6662 C C . GLU B 1 355 ? 6.348 35.812 15.828 1 94.88 355 GLU B C 1
ATOM 6664 O O . GLU B 1 355 ? 6.68 35.75 17.016 1 94.88 355 GLU B O 1
ATOM 6669 N N . TRP B 1 356 ? 5.105 36 15.422 1 95.44 356 TRP B N 1
ATOM 6670 C CA . TRP B 1 356 ? 4 36.156 16.359 1 95.44 356 TRP B CA 1
ATOM 6671 C C . TRP B 1 356 ? 3.918 35 17.328 1 95.44 356 TRP B C 1
ATOM 6673 O O . TRP B 1 356 ? 3.838 35.188 18.547 1 95.44 356 TRP B O 1
ATOM 6683 N N . ALA B 1 357 ? 4.074 33.812 16.797 1 96.81 357 ALA B N 1
ATOM 6684 C CA . ALA B 1 357 ? 3.822 32.594 17.562 1 96.81 357 ALA B CA 1
ATOM 6685 C C . ALA B 1 357 ? 5.047 32.188 18.391 1 96.81 357 ALA B C 1
ATOM 6687 O O . ALA B 1 357 ? 4.914 31.672 19.5 1 96.81 357 ALA B O 1
ATOM 6688 N N . CYS B 1 358 ? 6.262 32.5 17.875 1 97.06 358 CYS B N 1
ATOM 6689 C CA . CYS B 1 358 ? 7.402 31.766 18.422 1 97.06 358 CYS B CA 1
ATOM 6690 C C . CYS B 1 358 ? 8.406 32.719 19.062 1 97.06 358 CYS B C 1
ATOM 6692 O O . CYS B 1 358 ? 9.266 32.312 19.844 1 97.06 358 CYS B O 1
ATOM 6694 N N . SER B 1 359 ? 8.398 34 18.844 1 94.19 359 SER B N 1
ATOM 6695 C CA . SER B 1 359 ? 9.453 34.938 19.266 1 94.19 359 SER B CA 1
ATOM 6696 C C . SER B 1 359 ? 9.352 35.25 20.75 1 94.19 359 SER B C 1
ATOM 6698 O O . SER B 1 359 ? 10.344 35.625 21.375 1 94.19 359 SER B O 1
ATOM 6700 N N . GLY B 1 360 ? 8.312 35.156 21.438 1 91 360 GLY B N 1
ATOM 6701 C CA . GLY B 1 360 ? 8.094 35.531 22.828 1 91 360 GLY B CA 1
ATOM 6702 C C . GLY B 1 360 ? 7.82 37.031 22.984 1 91 360 GLY B C 1
ATOM 6703 O O . GLY B 1 360 ? 7.184 37.438 23.953 1 91 360 GLY B O 1
ATOM 6704 N N . ALA B 1 361 ? 8.398 37.781 22.078 1 92.38 361 ALA B N 1
ATOM 6705 C CA . ALA B 1 361 ? 8.195 39.25 22.062 1 92.38 361 ALA B CA 1
ATOM 6706 C C . ALA B 1 361 ? 8.062 39.75 20.625 1 92.38 361 ALA B C 1
ATOM 6708 O O . ALA B 1 361 ? 8.953 40.469 20.141 1 92.38 361 ALA B O 1
ATOM 6709 N N . PRO B 1 362 ? 6.906 39.531 20.047 1 94.25 362 PRO B N 1
ATOM 6710 C CA . PRO B 1 362 ? 6.727 39.969 18.672 1 94.25 362 PRO B CA 1
ATOM 6711 C C . PRO B 1 362 ? 6.828 41.5 18.516 1 94.25 362 PRO B C 1
ATOM 6713 O O . PRO B 1 362 ? 6.391 42.25 19.406 1 94.25 362 PRO B O 1
ATOM 6716 N N . SER B 1 363 ? 7.359 41.969 17.484 1 92.31 363 SER B N 1
ATOM 6717 C CA . SER B 1 363 ? 7.527 43.406 17.203 1 92.31 363 SER B CA 1
ATOM 6718 C C . SER B 1 363 ? 6.188 44.062 16.953 1 92.31 363 SER B C 1
ATOM 6720 O O . SER B 1 363 ? 5.188 43.406 16.688 1 92.31 363 SER B O 1
ATOM 6722 N N . GLN B 1 364 ? 6.207 45.406 17 1 91.81 364 GLN B N 1
ATOM 6723 C CA . GLN B 1 364 ? 5.012 46.156 16.688 1 91.81 364 GLN B CA 1
ATOM 6724 C C . GLN B 1 364 ? 4.594 45.938 15.227 1 91.81 364 GLN B C 1
ATOM 6726 O O . GLN B 1 364 ? 3.4 45.844 14.93 1 91.81 364 GLN B O 1
ATOM 6731 N N . GLU B 1 365 ? 5.535 45.875 14.445 1 89 365 GLU B N 1
ATOM 6732 C CA . GLU B 1 365 ? 5.27 45.625 13.031 1 89 365 GLU B CA 1
ATOM 6733 C C . GLU B 1 365 ? 4.559 44.281 12.82 1 89 365 GLU B C 1
ATOM 6735 O O . GLU B 1 365 ? 3.613 44.188 12.039 1 89 365 GLU B O 1
ATOM 6740 N N . CYS B 1 366 ? 5.023 43.344 13.492 1 90 366 CYS B N 1
ATOM 6741 C CA . CYS B 1 366 ? 4.422 42 13.422 1 90 366 CYS B CA 1
ATOM 6742 C C . CYS B 1 366 ? 2.973 42.062 13.898 1 90 366 CYS B C 1
ATOM 6744 O O . CYS B 1 366 ? 2.086 41.5 13.227 1 90 366 CYS B O 1
ATOM 6746 N N . ARG B 1 367 ? 2.771 42.688 14.961 1 91.62 367 ARG B N 1
ATOM 6747 C CA . ARG B 1 367 ? 1.435 42.75 15.539 1 91.62 367 ARG B CA 1
ATOM 6748 C C . ARG B 1 367 ? 0.48 43.531 14.617 1 91.62 367 ARG B C 1
ATOM 6750 O O . ARG B 1 367 ? -0.686 43.125 14.484 1 91.62 367 ARG B O 1
ATOM 6757 N N . ASP B 1 368 ? 0.963 44.531 14.016 1 88.31 368 ASP B N 1
ATOM 6758 C CA . ASP B 1 368 ? 0.148 45.312 13.094 1 88.31 368 ASP B CA 1
ATOM 6759 C C . ASP B 1 368 ? -0.23 44.5 11.859 1 88.31 368 ASP B C 1
ATOM 6761 O O . ASP B 1 368 ? -1.376 44.531 11.406 1 88.31 368 ASP B O 1
ATOM 6765 N N . MET B 1 369 ? 0.681 43.75 11.43 1 84.31 369 MET B N 1
ATOM 6766 C CA . MET B 1 369 ? 0.465 42.938 10.227 1 84.31 369 MET B CA 1
ATOM 6767 C C . MET B 1 369 ? -0.592 41.875 10.469 1 84.31 369 MET B C 1
ATOM 6769 O O . MET B 1 369 ? -1.345 41.531 9.562 1 84.31 369 MET B O 1
ATOM 6773 N N . GLY B 1 370 ? -0.689 41.438 11.672 1 86.19 370 GLY B N 1
ATOM 6774 C CA . GLY B 1 370 ? -1.6 40.344 11.992 1 86.19 370 GLY B CA 1
ATOM 6775 C C . GLY B 1 370 ? -2.908 40.812 12.602 1 86.19 370 GLY B C 1
ATOM 6776 O O . GLY B 1 370 ? -3.699 40 13.094 1 86.19 370 GLY B O 1
ATOM 6777 N N . SER B 1 371 ? -3.041 42.094 12.672 1 82.81 371 SER B N 1
ATOM 6778 C CA . SER B 1 371 ? -4.211 42.719 13.281 1 82.81 371 SER B CA 1
ATOM 6779 C C . SER B 1 371 ? -4.336 42.312 14.75 1 82.81 371 SER B C 1
ATOM 6781 O O . SER B 1 371 ? -5.418 41.906 15.203 1 82.81 371 SER B O 1
ATOM 6783 N N . MET B 1 372 ? -3.24 42.344 15.445 1 85.25 372 MET B N 1
ATOM 6784 C CA . MET B 1 372 ? -3.17 42 16.859 1 85.25 372 MET B CA 1
ATOM 6785 C C . MET B 1 372 ? -2.793 43.219 17.703 1 85.25 372 MET B C 1
ATOM 6787 O O . MET B 1 372 ? -1.902 43.125 18.547 1 85.25 372 MET B O 1
ATOM 6791 N N . LYS B 1 373 ? -3.51 44.25 17.578 1 81 373 LYS B N 1
ATOM 6792 C CA . LYS B 1 373 ? -3.127 45.5 18.219 1 81 373 LYS B CA 1
ATOM 6793 C C . LYS B 1 373 ? -3.367 45.438 19.719 1 81 373 LYS B C 1
ATOM 6795 O O . LYS B 1 373 ? -2.635 46.062 20.5 1 81 373 LYS B O 1
ATOM 6800 N N . ASP B 1 374 ? -4.238 44.688 20.078 1 87.25 374 ASP B N 1
ATOM 6801 C CA . ASP B 1 374 ? -4.66 44.719 21.484 1 87.25 374 ASP B CA 1
ATOM 6802 C C . ASP B 1 374 ? -3.943 43.625 22.281 1 87.25 374 ASP B C 1
ATOM 6804 O O . ASP B 1 374 ? -4.113 43.562 23.5 1 87.25 374 ASP B O 1
ATOM 6808 N N . LEU B 1 375 ? -3.139 42.844 21.609 1 91.38 375 LEU B N 1
ATOM 6809 C CA . LEU B 1 375 ? -2.416 41.781 22.297 1 91.38 375 LEU B CA 1
ATOM 6810 C C . LEU B 1 375 ? -0.911 41.938 22.109 1 91.38 375 LEU B C 1
ATOM 6812 O O . LEU B 1 375 ? -0.447 42.281 21.031 1 91.38 375 LEU B O 1
ATOM 6816 N N . LEU B 1 376 ? -0.157 41.719 23.172 1 92.31 376 LEU B N 1
ATOM 6817 C CA . LEU B 1 376 ? 1.297 41.812 23.109 1 92.31 376 LEU B CA 1
ATOM 6818 C C . LEU B 1 376 ? 1.907 40.531 22.594 1 92.31 376 LEU B C 1
ATOM 6820 O O . LEU B 1 376 ? 2.99 40.531 22 1 92.31 376 LEU B O 1
ATOM 6824 N N . GLN B 1 377 ? 1.265 39.469 22.922 1 93.44 377 GLN B N 1
ATOM 6825 C CA . GLN B 1 377 ? 1.656 38.125 22.5 1 93.44 377 GLN B CA 1
ATOM 6826 C C . GLN B 1 377 ? 0.457 37.188 22.469 1 93.44 377 GLN B C 1
ATOM 6828 O O . GLN B 1 377 ? -0.581 37.469 23.062 1 93.44 377 GLN B O 1
ATOM 6833 N N . PRO B 1 378 ? 0.565 36.094 21.734 1 96.31 378 PRO B N 1
ATOM 6834 C CA . PRO B 1 378 ? -0.553 35.156 21.75 1 96.31 378 PRO B CA 1
ATOM 6835 C C . PRO B 1 378 ? -0.708 34.469 23.094 1 96.31 378 PRO B C 1
ATOM 6837 O O . PRO B 1 378 ? 0.263 34.344 23.844 1 96.31 378 PRO B O 1
ATOM 6840 N N . GLU B 1 379 ? -1.929 34.125 23.375 1 96.75 379 GLU B N 1
ATOM 6841 C CA . GLU B 1 379 ? -2.154 33.25 24.516 1 96.75 379 GLU B CA 1
ATOM 6842 C C . GLU B 1 379 ? -1.759 31.828 24.203 1 96.75 379 GLU B C 1
ATOM 6844 O O . GLU B 1 379 ? -2.377 31.172 23.359 1 96.75 379 GLU B O 1
ATOM 6849 N N . LEU B 1 380 ? -0.724 31.328 24.891 1 97.06 380 LEU B N 1
ATOM 6850 C CA . LEU B 1 380 ? -0.255 29.969 24.672 1 97.06 380 LEU B CA 1
ATOM 6851 C C . LEU B 1 380 ? -0.806 29.031 25.75 1 97.06 380 LEU B C 1
ATOM 6853 O O . LEU B 1 380 ? -0.565 29.25 26.938 1 97.06 380 LEU B O 1
ATOM 6857 N N . ARG B 1 381 ? -1.538 28.109 25.328 1 98 381 ARG B N 1
ATOM 6858 C CA . ARG B 1 381 ? -2.084 27.094 26.219 1 98 381 ARG B CA 1
ATOM 6859 C C . ARG B 1 381 ? -1.444 25.734 25.953 1 98 381 ARG B C 1
ATOM 6861 O O . ARG B 1 381 ? -1.036 25.438 24.828 1 98 381 ARG B O 1
ATOM 6868 N N . PRO B 1 382 ? -1.319 24.922 27.062 1 97.88 382 PRO B N 1
ATOM 6869 C CA . PRO B 1 382 ? -0.91 23.547 26.797 1 97.88 382 PRO B CA 1
ATOM 6870 C C . PRO B 1 382 ? -1.888 22.812 25.875 1 97.88 382 PRO B C 1
ATOM 6872 O O . PRO B 1 382 ? -3.102 23 25.984 1 97.88 382 PRO B O 1
ATOM 6875 N N . LEU B 1 383 ? -1.417 21.984 25.062 1 98.25 383 LEU B N 1
ATOM 6876 C CA . LEU B 1 383 ? -2.281 21.281 24.109 1 98.25 383 LEU B CA 1
ATOM 6877 C C . LEU B 1 383 ? -3.271 20.375 24.828 1 98.25 383 LEU B C 1
ATOM 6879 O O . LEU B 1 383 ? -2.869 19.453 25.547 1 98.25 383 LEU B O 1
ATOM 6883 N N . ASP B 1 384 ? -4.438 20.656 24.688 1 98.12 384 ASP B N 1
ATOM 6884 C CA . ASP B 1 384 ? -5.594 19.859 25.078 1 98.12 384 ASP B CA 1
ATOM 6885 C C . ASP B 1 384 ? -6.605 19.75 23.938 1 98.12 384 ASP B C 1
ATOM 6887 O O . ASP B 1 384 ? -7.375 20.688 23.703 1 98.12 384 ASP B O 1
ATOM 6891 N N . PRO B 1 385 ? -6.609 18.594 23.328 1 97.81 385 PRO B N 1
ATOM 6892 C CA . PRO B 1 385 ? -7.469 18.469 22.141 1 97.81 385 PRO B CA 1
ATOM 6893 C C . PRO B 1 385 ? -8.945 18.719 22.453 1 97.81 385 PRO B C 1
ATOM 6895 O O . PRO B 1 385 ? -9.688 19.188 21.594 1 97.81 385 PRO B O 1
ATOM 6898 N N . TRP B 1 386 ? -9.406 18.438 23.656 1 97.81 386 TRP B N 1
ATOM 6899 C CA . TRP B 1 386 ? -10.797 18.688 24.031 1 97.81 386 TRP B CA 1
ATOM 6900 C C . TRP B 1 386 ? -11.078 20.188 24.078 1 97.81 386 TRP B C 1
ATOM 6902 O O . TRP B 1 386 ? -12.141 20.641 23.641 1 97.81 386 TRP B O 1
ATOM 6912 N N . GLU B 1 387 ? -10.156 20.938 24.562 1 98.06 387 GLU B N 1
ATOM 6913 C CA . GLU B 1 387 ? -10.289 22.391 24.578 1 98.06 387 GLU B CA 1
ATOM 6914 C C . GLU B 1 387 ? -10.164 22.953 23.156 1 98.06 387 GLU B C 1
ATOM 6916 O O . GLU B 1 387 ? -10.922 23.859 22.781 1 98.06 387 GLU B O 1
ATOM 6921 N N . ALA B 1 388 ? -9.219 22.453 22.484 1 98 388 ALA B N 1
ATOM 6922 C CA . ALA B 1 388 ? -9 22.906 21.109 1 98 388 ALA B CA 1
ATOM 6923 C C . ALA B 1 388 ? -10.242 22.688 20.266 1 98 388 ALA B C 1
ATOM 6925 O O . ALA B 1 388 ? -10.562 23.516 19.391 1 98 388 ALA B O 1
ATOM 6926 N N . ALA B 1 389 ? -10.922 21.609 20.516 1 97.38 389 ALA B N 1
ATOM 6927 C CA . ALA B 1 389 ? -12.094 21.234 19.734 1 97.38 389 ALA B CA 1
ATOM 6928 C C . ALA B 1 389 ? -13.211 22.266 19.906 1 97.38 389 ALA B C 1
ATOM 6930 O O . ALA B 1 389 ? -14.062 22.422 19.016 1 97.38 389 ALA B O 1
ATOM 6931 N N . ARG B 1 390 ? -13.164 22.969 21 1 95.88 390 ARG B N 1
ATOM 6932 C CA . ARG B 1 390 ? -14.242 23.891 21.328 1 95.88 390 ARG B CA 1
ATOM 6933 C C . ARG B 1 390 ? -13.797 25.344 21.109 1 95.88 390 ARG B C 1
ATOM 6935 O O . ARG B 1 390 ? -14.625 26.25 21.094 1 95.88 390 ARG B O 1
ATOM 6942 N N . GLN B 1 391 ? -12.57 25.531 20.922 1 95.81 391 GLN B N 1
ATOM 6943 C CA . GLN B 1 391 ? -12.008 26.875 20.812 1 95.81 391 GLN B CA 1
ATOM 6944 C C . GLN B 1 391 ? -12.336 27.5 19.453 1 95.81 391 GLN B C 1
ATOM 6946 O O . GLN B 1 391 ? -12.047 26.906 18.406 1 95.81 391 GLN B O 1
ATOM 6951 N N . GLU B 1 392 ? -12.969 28.625 19.484 1 92.19 392 GLU B N 1
ATOM 6952 C CA . GLU B 1 392 ? -13.18 29.375 18.25 1 92.19 392 GLU B CA 1
ATOM 6953 C C . GLU B 1 392 ? -11.883 30.016 17.766 1 92.19 392 GLU B C 1
ATOM 6955 O O . GLU B 1 392 ? -10.969 30.25 18.547 1 92.19 392 GLU B O 1
ATOM 6960 N N . TYR B 1 393 ? -11.812 30.156 16.453 1 91.44 393 TYR B N 1
ATOM 6961 C CA . TYR B 1 393 ? -10.602 30.75 15.891 1 91.44 393 TYR B CA 1
ATOM 6962 C C . TYR B 1 393 ? -10.922 31.641 14.703 1 91.44 393 TYR B C 1
ATOM 6964 O O . TYR B 1 393 ? -11.852 31.359 13.938 1 91.44 393 TYR B O 1
ATOM 6972 N N . PRO B 1 394 ? -10.172 32.812 14.578 1 87 394 PRO B N 1
ATOM 6973 C CA . PRO B 1 394 ? -10.336 33.656 13.398 1 87 394 PRO B CA 1
ATOM 6974 C C . PRO B 1 394 ? -9.633 33.094 12.164 1 87 394 PRO B C 1
ATOM 6976 O O . PRO B 1 394 ? -8.625 32.406 12.281 1 87 394 PRO B O 1
ATOM 6979 N N . ILE B 1 395 ? -10.086 33.406 10.977 1 80.06 395 ILE B N 1
ATOM 6980 C CA . ILE B 1 395 ? -9.531 32.875 9.734 1 80.06 395 ILE B CA 1
ATOM 6981 C C . ILE B 1 395 ? -8.703 33.938 9.047 1 80.06 395 ILE B C 1
ATOM 6983 O O . ILE B 1 395 ? -7.75 33.625 8.32 1 80.06 395 ILE B O 1
ATOM 6987 N N . THR B 1 396 ? -8.891 35.25 9.352 1 77.44 396 THR B N 1
ATOM 6988 C CA . THR B 1 396 ? -8.312 36.312 8.562 1 77.44 396 THR B CA 1
ATOM 6989 C C . THR B 1 396 ? -7.211 37.031 9.336 1 77.44 396 THR B C 1
ATOM 6991 O O . THR B 1 396 ? -6.559 37.938 8.812 1 77.44 396 THR B O 1
ATOM 6994 N N . THR B 1 397 ? -7.082 36.688 10.547 1 86.06 397 THR B N 1
ATOM 6995 C CA . THR B 1 397 ? -6.055 37.312 11.367 1 86.06 397 THR B CA 1
ATOM 6996 C C . THR B 1 397 ? -5.117 36.281 11.953 1 86.06 397 THR B C 1
ATOM 6998 O O . THR B 1 397 ? -5.32 35.062 11.742 1 86.06 397 THR B O 1
ATOM 7001 N N . TYR B 1 398 ? -4.086 36.844 12.648 1 93.06 398 TYR B N 1
ATOM 7002 C CA . TYR B 1 398 ? -3.248 35.906 13.398 1 93.06 398 TYR B CA 1
ATOM 7003 C C . TYR B 1 398 ? -4.047 35.219 14.508 1 93.06 398 TYR B C 1
ATOM 7005 O O . TYR B 1 398 ? -5.125 35.688 14.883 1 93.06 398 TYR B O 1
ATOM 7013 N N . GLN B 1 399 ? -3.547 34.125 14.922 1 94.75 399 GLN B N 1
ATOM 7014 C CA . GLN B 1 399 ? -4.25 33.375 15.961 1 94.75 399 GLN B CA 1
ATOM 7015 C C . GLN B 1 399 ? -3.998 34 17.344 1 94.75 399 GLN B C 1
ATOM 7017 O O . GLN B 1 399 ? -2.857 34.031 17.812 1 94.75 399 GLN B O 1
ATOM 7022 N N . PRO B 1 400 ? -5.035 34.438 18.031 1 96.06 400 PRO B N 1
ATOM 7023 C CA . PRO B 1 400 ? -4.855 35 19.375 1 96.06 400 PRO B CA 1
ATOM 7024 C C . PRO B 1 400 ? -4.578 33.938 20.422 1 96.06 400 PRO B C 1
ATOM 7026 O O . PRO B 1 400 ? -3.93 34.219 21.438 1 96.06 400 PRO B O 1
ATOM 7029 N N . VAL B 1 401 ? -5.188 32.812 20.203 1 97.12 401 VAL B N 1
ATOM 7030 C CA . VAL B 1 401 ? -4.996 31.656 21.078 1 97.12 401 VAL B CA 1
ATOM 7031 C C . VAL B 1 401 ? -4.316 30.531 20.312 1 97.12 401 VAL B C 1
ATOM 7033 O O . VAL B 1 401 ? -4.691 30.234 19.172 1 97.12 401 VAL B O 1
ATOM 7036 N N . MET B 1 402 ? -3.299 29.969 20.938 1 98.06 402 MET B N 1
ATOM 7037 C CA . MET B 1 402 ? -2.588 28.844 20.312 1 98.06 402 MET B CA 1
ATOM 7038 C C . MET B 1 402 ? -2.299 27.75 21.344 1 98.06 402 MET B C 1
ATOM 7040 O O . MET B 1 402 ? -2.25 28.016 22.547 1 98.06 402 MET B O 1
ATOM 7044 N N . PHE B 1 403 ? -2.18 26.562 20.859 1 98.5 403 PHE B N 1
ATOM 7045 C CA . PHE B 1 403 ? -1.911 25.422 21.734 1 98.5 403 PHE B CA 1
ATOM 7046 C C . PHE B 1 403 ? -0.497 24.891 21.516 1 98.5 403 PHE B C 1
ATOM 7048 O O . PHE B 1 403 ? -0.034 24.797 20.375 1 98.5 403 PHE B O 1
ATOM 7055 N N . CYS B 1 404 ? 0.136 24.594 22.578 1 98.19 404 CYS B N 1
ATOM 7056 C CA . CYS B 1 404 ? 1.532 24.188 22.547 1 98.19 404 CYS B CA 1
ATOM 7057 C C . CYS B 1 404 ? 1.699 22.797 23.172 1 98.19 404 CYS B C 1
ATOM 7059 O O . CYS B 1 404 ? 1.397 22.594 24.344 1 98.19 404 CYS B O 1
ATOM 7061 N N . ALA B 1 405 ? 2.229 21.844 22.375 1 97.88 405 ALA B N 1
ATOM 7062 C CA . ALA B 1 405 ? 2.521 20.5 22.875 1 97.88 405 ALA B CA 1
ATOM 7063 C C . ALA B 1 405 ? 3.916 20.438 23.484 1 97.88 405 ALA B C 1
ATOM 7065 O O . ALA B 1 405 ? 4.746 21.328 23.266 1 97.88 405 ALA B O 1
ATOM 7066 N N . ASP B 1 406 ? 4.16 19.375 24.234 1 96.56 406 ASP B N 1
ATOM 7067 C CA . ASP B 1 406 ? 5.484 19.188 24.812 1 96.56 406 ASP B CA 1
ATOM 7068 C C . ASP B 1 406 ? 6.465 18.641 23.781 1 96.56 406 ASP B C 1
ATOM 7070 O O . ASP B 1 406 ? 7.68 18.812 23.922 1 96.56 406 ASP B O 1
ATOM 7074 N N . SER B 1 407 ? 5.957 17.953 22.891 1 94.44 407 SER B N 1
ATOM 7075 C CA . SER B 1 407 ? 6.684 17.375 21.781 1 94.44 407 SER B CA 1
ATOM 7076 C C . SER B 1 407 ? 5.73 16.891 20.688 1 94.44 407 SER B C 1
ATOM 7078 O O . SER B 1 407 ? 4.516 16.891 20.875 1 94.44 407 SER B O 1
ATOM 7080 N N . LEU B 1 408 ? 6.266 16.594 19.578 1 94.12 408 LEU B N 1
ATOM 7081 C CA . LEU B 1 408 ? 5.422 16.047 18.516 1 94.12 408 LEU B CA 1
ATOM 7082 C C . LEU B 1 408 ? 4.816 14.711 18.938 1 94.12 408 LEU B C 1
ATOM 7084 O O . LEU B 1 408 ? 3.67 14.406 18.594 1 94.12 408 LEU B O 1
ATOM 7088 N N . GLN B 1 409 ? 5.543 13.891 19.656 1 90.88 409 GLN B N 1
ATOM 7089 C CA . GLN B 1 409 ? 5.047 12.625 20.188 1 90.88 409 GLN B CA 1
ATOM 7090 C C . GLN B 1 409 ? 3.902 12.852 21.172 1 90.88 409 GLN B C 1
ATOM 7092 O O . GLN B 1 409 ? 2.932 12.094 21.188 1 90.88 409 GLN B O 1
ATOM 7097 N N . ASP B 1 410 ? 4.148 13.852 21.953 1 93.19 410 ASP B N 1
ATOM 7098 C CA . ASP B 1 410 ? 3.082 14.234 22.875 1 93.19 410 ASP B CA 1
ATOM 7099 C C . ASP B 1 410 ? 1.809 14.602 22.125 1 93.19 410 ASP B C 1
ATOM 7101 O O . ASP B 1 410 ? 0.712 14.18 22.5 1 93.19 410 ASP B O 1
ATOM 7105 N N . ALA B 1 411 ? 1.981 15.438 21.141 1 95.25 411 ALA B N 1
ATOM 7106 C CA . ALA B 1 411 ? 0.841 15.828 20.312 1 95.25 411 ALA B CA 1
ATOM 7107 C C . ALA B 1 411 ? 0.139 14.602 19.734 1 95.25 411 ALA B C 1
ATOM 7109 O O . ALA B 1 411 ? -1.087 14.484 19.812 1 95.25 411 ALA B O 1
ATOM 7110 N N . LYS B 1 412 ? 0.868 13.672 19.172 1 94.19 412 LYS B N 1
ATOM 7111 C CA . LYS B 1 412 ? 0.327 12.438 18.594 1 94.19 412 LYS B CA 1
ATOM 7112 C C . LYS B 1 412 ? -0.495 11.672 19.625 1 94.19 412 LYS B C 1
ATOM 7114 O O . LYS B 1 412 ? -1.618 11.25 19.344 1 94.19 412 LYS B O 1
ATOM 7119 N N . HIS B 1 413 ? 0.063 11.516 20.766 1 92.81 413 HIS B N 1
ATOM 7120 C CA . HIS B 1 413 ? -0.593 10.758 21.828 1 92.81 413 HIS B CA 1
ATOM 7121 C C . HIS B 1 413 ? -1.921 11.391 22.219 1 92.81 413 HIS B C 1
ATOM 7123 O O . HIS B 1 413 ? -2.941 10.711 22.312 1 92.81 413 HIS B O 1
ATOM 7129 N N . LYS B 1 414 ? -1.879 12.625 22.453 1 95.5 414 LYS B N 1
ATOM 7130 C CA . LYS B 1 414 ? -3.068 13.352 22.891 1 95.5 414 LYS B CA 1
ATOM 7131 C C . LYS B 1 414 ? -4.148 13.336 21.828 1 95.5 414 LYS B C 1
ATOM 7133 O O . LYS B 1 414 ? -5.332 13.164 22.125 1 95.5 414 LYS B O 1
ATOM 7138 N N . ILE B 1 415 ? -3.746 13.539 20.625 1 95.38 415 ILE B N 1
ATOM 7139 C CA . ILE B 1 415 ? -4.699 13.523 19.531 1 95.38 415 ILE B CA 1
ATOM 7140 C C . ILE B 1 415 ? -5.309 12.133 19.391 1 95.38 415 ILE B C 1
ATOM 7142 O O . ILE B 1 415 ? -6.516 12 19.156 1 95.38 415 ILE B O 1
ATOM 7146 N N . SER B 1 416 ? -4.496 11.125 19.516 1 92.38 416 SER B N 1
ATOM 7147 C CA . SER B 1 416 ? -4.984 9.75 19.453 1 92.38 416 SER B CA 1
ATOM 7148 C C . SER B 1 416 ? -6.047 9.5 20.531 1 92.38 416 SER B C 1
ATOM 7150 O O . SER B 1 416 ? -7.082 8.898 20.25 1 92.38 416 SER B O 1
ATOM 7152 N N . GLN B 1 417 ? -5.777 9.977 21.656 1 91.12 417 GLN B N 1
ATOM 7153 C CA . GLN B 1 417 ? -6.73 9.828 22.75 1 91.12 417 GLN B CA 1
ATOM 7154 C C . GLN B 1 417 ? -8.047 10.539 22.438 1 91.12 417 GLN B C 1
ATOM 7156 O O . GLN B 1 417 ? -9.125 10.008 22.703 1 91.12 417 GLN B O 1
ATOM 7161 N N . PHE B 1 418 ? -7.918 11.688 21.969 1 96.06 418 PHE B N 1
ATOM 7162 C CA . PHE B 1 418 ? -9.102 12.453 21.594 1 96.06 418 PHE B CA 1
ATOM 7163 C C . PHE B 1 418 ? -9.906 11.719 20.531 1 96.06 418 PHE B C 1
ATOM 7165 O O . PHE B 1 418 ? -11.133 11.594 20.656 1 96.06 418 PHE B O 1
ATOM 7172 N N . CYS B 1 419 ? -9.234 11.219 19.484 1 93.31 419 CYS B N 1
ATOM 7173 C CA . CYS B 1 419 ? -9.906 10.484 18.406 1 93.31 419 CYS B CA 1
ATOM 7174 C C . CYS B 1 419 ? -10.609 9.25 18.953 1 93.31 419 CYS B C 1
ATOM 7176 O O . CYS B 1 419 ? -11.719 8.93 18.531 1 93.31 419 CYS B O 1
ATOM 7178 N N . ASP B 1 420 ? -10.023 8.617 19.906 1 87 420 ASP B N 1
ATOM 7179 C CA . ASP B 1 420 ? -10.578 7.414 20.516 1 87 420 ASP B CA 1
ATOM 7180 C C . ASP B 1 420 ? -11.82 7.742 21.344 1 87 420 ASP B C 1
ATOM 7182 O O . ASP B 1 420 ? -12.641 6.867 21.609 1 87 420 ASP B O 1
ATOM 7186 N N . SER B 1 421 ? -11.875 8.938 21.75 1 89.75 421 SER B N 1
ATOM 7187 C CA . SER B 1 421 ? -12.961 9.344 22.625 1 89.75 421 SER B CA 1
ATOM 7188 C C . SER B 1 421 ? -14.227 9.664 21.844 1 89.75 421 SER B C 1
ATOM 7190 O O . SER B 1 421 ? -15.312 9.75 22.406 1 89.75 421 SER B O 1
ATOM 7192 N N . LEU B 1 422 ? -14.117 9.852 20.594 1 90.19 422 LEU B N 1
ATOM 7193 C CA . LEU B 1 422 ? -15.273 10.18 19.766 1 90.19 422 LEU B CA 1
ATOM 7194 C C . LEU B 1 422 ? -16.203 8.977 19.625 1 90.19 422 LEU B C 1
ATOM 7196 O O . LEU B 1 422 ? -15.742 7.832 19.609 1 90.19 422 LEU B O 1
ATOM 7200 N N . THR B 1 423 ? -17.453 9.242 19.594 1 80.06 423 THR B N 1
ATOM 7201 C CA . THR B 1 423 ? -18.438 8.18 19.375 1 80.06 423 THR B CA 1
ATOM 7202 C C . THR B 1 423 ? -18.516 7.824 17.891 1 80.06 423 THR B C 1
ATOM 7204 O O . THR B 1 423 ? -19.031 8.602 17.094 1 80.06 423 THR B O 1
ATOM 7207 N N . ARG B 1 424 ? -17.922 6.75 17.625 1 78.38 424 ARG B N 1
ATOM 7208 C CA . ARG B 1 424 ? -17.938 6.312 16.234 1 78.38 424 ARG B CA 1
ATOM 7209 C C . ARG B 1 424 ? -18.734 5.031 16.062 1 78.38 424 ARG B C 1
ATOM 7211 O O . ARG B 1 424 ? -18.781 4.191 16.969 1 78.38 424 ARG B O 1
ATOM 7218 N N . PRO B 1 425 ? -19.391 5.012 14.922 1 75.62 425 PRO B N 1
ATOM 7219 C CA . PRO B 1 425 ? -20.156 3.791 14.68 1 75.62 425 PRO B CA 1
ATOM 7220 C C . PRO B 1 425 ? -19.281 2.545 14.602 1 75.62 425 PRO B C 1
ATOM 7222 O O . PRO B 1 425 ? -19.734 1.439 14.891 1 75.62 425 PRO B O 1
ATOM 7225 N N . PHE B 1 426 ? -18.125 2.707 14.133 1 78.19 426 PHE B N 1
ATOM 7226 C CA . PHE B 1 426 ? -17.156 1.62 14.078 1 78.19 426 PHE B CA 1
ATOM 7227 C C . PHE B 1 426 ? -15.727 2.162 14.125 1 78.19 426 PHE B C 1
ATOM 7229 O O . PHE B 1 426 ? -15.516 3.375 14.047 1 78.19 426 PHE B O 1
ATOM 7236 N N . PHE B 1 427 ? -14.805 1.268 14.375 1 79.69 427 PHE B N 1
ATOM 7237 C CA . PHE B 1 427 ? -13.391 1.633 14.375 1 79.69 427 PHE B CA 1
ATOM 7238 C C . PHE B 1 427 ? -12.719 1.181 13.086 1 79.69 427 PHE B C 1
ATOM 7240 O O . PHE B 1 427 ? -12.289 0.029 12.977 1 79.69 427 PHE B O 1
ATOM 7247 N N . PRO B 1 428 ? -12.656 2.121 12.188 1 88.44 428 PRO B N 1
ATOM 7248 C CA . PRO B 1 428 ? -12.086 1.764 10.891 1 88.44 428 PRO B CA 1
ATOM 7249 C C . PRO B 1 428 ? -10.578 1.543 10.945 1 88.44 428 PRO B C 1
ATOM 7251 O O . PRO B 1 428 ? -9.891 2.152 11.766 1 88.44 428 PRO B O 1
ATOM 7254 N N . GLN B 1 429 ? -10.172 0.648 10.133 1 89.88 429 GLN B N 1
ATOM 7255 C CA . GLN B 1 429 ? -8.742 0.411 9.93 1 89.88 429 GLN B CA 1
ATOM 7256 C C . GLN B 1 429 ? -8.375 0.519 8.453 1 89.88 429 GLN B C 1
ATOM 7258 O O . GLN B 1 429 ? -9.125 0.062 7.586 1 89.88 429 GLN B O 1
ATOM 7263 N N . TYR B 1 430 ? -7.262 1.178 8.234 1 95.75 430 TYR B N 1
ATOM 7264 C CA . TYR B 1 430 ? -6.762 1.264 6.867 1 95.75 430 TYR B CA 1
ATOM 7265 C C . TYR B 1 430 ? -5.902 0.052 6.527 1 95.75 430 TYR B C 1
ATOM 7267 O O . TYR B 1 430 ? -4.969 -0.281 7.258 1 95.75 430 TYR B O 1
ATOM 7275 N N . ASP B 1 431 ? -6.281 -0.609 5.461 1 93.88 431 ASP B N 1
ATOM 7276 C CA . ASP B 1 431 ? -5.477 -1.696 4.918 1 93.88 431 ASP B CA 1
ATOM 7277 C C . ASP B 1 431 ? -4.586 -1.202 3.777 1 93.88 431 ASP B C 1
ATOM 7279 O O . ASP B 1 431 ? -5.047 -1.054 2.645 1 93.88 431 ASP B O 1
ATOM 7283 N N . PRO B 1 432 ? -3.307 -0.99 4.102 1 95.5 432 PRO B N 1
ATOM 7284 C CA . PRO B 1 432 ? -2.436 -0.444 3.059 1 95.5 432 PRO B CA 1
ATOM 7285 C C . PRO B 1 432 ? -2.203 -1.426 1.913 1 95.5 432 PRO B C 1
ATOM 7287 O O . PRO B 1 432 ? -1.817 -1.018 0.814 1 95.5 432 PRO B O 1
ATOM 7290 N N . LEU B 1 433 ? -2.396 -2.699 2.15 1 94.06 433 LEU B N 1
ATOM 7291 C CA . LEU B 1 433 ? -2.172 -3.717 1.128 1 94.06 433 LEU B CA 1
ATOM 7292 C C . LEU B 1 433 ? -3.186 -3.58 -0.005 1 94.06 433 LEU B C 1
ATOM 7294 O O . LEU B 1 433 ? -2.811 -3.582 -1.18 1 94.06 433 LEU B O 1
ATOM 7298 N N . THR B 1 434 ? -4.414 -3.414 0.326 1 94 434 THR B N 1
ATOM 7299 C CA . THR B 1 434 ? -5.484 -3.344 -0.662 1 94 434 THR B CA 1
ATOM 7300 C C . THR B 1 434 ? -5.992 -1.913 -0.808 1 94 434 THR B C 1
ATOM 7302 O O . THR B 1 434 ? -6.832 -1.63 -1.666 1 94 434 THR B O 1
ATOM 7305 N N . GLN B 1 435 ? -5.523 -1.014 0.089 1 95.31 435 GLN B N 1
ATOM 7306 C CA . GLN B 1 435 ? -5.906 0.395 0.119 1 95.31 435 GLN B CA 1
ATOM 7307 C C . GLN B 1 435 ? -7.395 0.556 0.416 1 95.31 435 GLN B C 1
ATOM 7309 O O . GLN B 1 435 ? -8.055 1.428 -0.152 1 95.31 435 GLN B O 1
ATOM 7314 N N . ASN B 1 436 ? -7.906 -0.376 1.234 1 93.5 436 ASN B N 1
ATOM 7315 C CA . ASN B 1 436 ? -9.289 -0.347 1.689 1 93.5 436 ASN B CA 1
ATOM 7316 C C . ASN B 1 436 ? -9.391 0.091 3.148 1 93.5 436 ASN B C 1
ATOM 7318 O O . ASN B 1 436 ? -8.43 -0.026 3.904 1 93.5 436 ASN B O 1
ATOM 7322 N N . ILE B 1 437 ? -10.516 0.644 3.447 1 93.56 437 ILE B N 1
ATOM 7323 C CA . ILE B 1 437 ? -10.891 0.81 4.848 1 93.56 437 ILE B CA 1
ATOM 7324 C C . ILE B 1 437 ? -11.641 -0.432 5.328 1 93.56 437 ILE B C 1
ATOM 7326 O O . ILE B 1 437 ? -12.617 -0.858 4.711 1 93.56 437 ILE B O 1
ATOM 7330 N N . ARG B 1 438 ? -11.156 -1.058 6.328 1 88.56 438 ARG B N 1
ATOM 7331 C CA . ARG B 1 438 ? -11.828 -2.201 6.934 1 88.56 438 ARG B CA 1
ATOM 7332 C C . ARG B 1 438 ? -12.875 -1.745 7.949 1 88.56 438 ARG B C 1
ATOM 7334 O O . ARG B 1 438 ? -12.562 -0.99 8.875 1 88.56 438 ARG B O 1
ATOM 7341 N N . VAL B 1 439 ? -14.055 -2.193 7.676 1 87.12 439 VAL B N 1
ATOM 7342 C CA . VAL B 1 439 ? -15.172 -1.875 8.555 1 87.12 439 VAL B CA 1
ATOM 7343 C C . VAL B 1 439 ? -15.602 -3.123 9.328 1 87.12 439 VAL B C 1
ATOM 7345 O O . VAL B 1 439 ? -15.797 -4.188 8.734 1 87.12 439 VAL B O 1
ATOM 7348 N N . THR B 1 440 ? -15.719 -3.033 10.586 1 81.94 440 THR B N 1
ATOM 7349 C CA . THR B 1 440 ? -15.961 -4.215 11.406 1 81.94 440 THR B CA 1
ATOM 7350 C C . THR B 1 440 ? -17.453 -4.387 11.672 1 81.94 440 THR B C 1
ATOM 7352 O O . THR B 1 440 ? -17.891 -5.445 12.125 1 81.94 440 THR B O 1
ATOM 7355 N N . LYS B 1 441 ? -18.266 -3.406 11.352 1 85.56 441 LYS B N 1
ATOM 7356 C CA . LYS B 1 441 ? -19.688 -3.457 11.617 1 85.56 441 LYS B CA 1
ATOM 7357 C C . LYS B 1 441 ? -20.5 -3.436 10.32 1 85.56 441 LYS B C 1
ATOM 7359 O O . LYS B 1 441 ? -20 -3.012 9.281 1 85.56 441 LYS B O 1
ATOM 7364 N N . SER B 1 442 ? -21.625 -3.992 10.445 1 85.94 442 SER B N 1
ATOM 7365 C CA . SER B 1 442 ? -22.562 -3.898 9.336 1 85.94 442 SER B CA 1
ATOM 7366 C C . SER B 1 442 ? -23.125 -2.486 9.211 1 85.94 442 SER B C 1
ATOM 7368 O O . SER B 1 442 ? -23.906 -2.047 10.055 1 85.94 442 SER B O 1
ATOM 7370 N N . VAL B 1 443 ? -22.688 -1.814 8.164 1 85.62 443 VAL B N 1
ATOM 7371 C CA . VAL B 1 443 ? -23.109 -0.426 8 1 85.62 443 VAL B CA 1
ATOM 7372 C C . VAL B 1 443 ? -23.625 -0.208 6.582 1 85.62 443 VAL B C 1
ATOM 7374 O O . VAL B 1 443 ? -23.281 -0.966 5.668 1 85.62 443 VAL B O 1
ATOM 7377 N N . LEU B 1 444 ? -24.484 0.725 6.477 1 84.56 444 LEU B N 1
ATOM 7378 C CA . LEU B 1 444 ? -25 1.219 5.199 1 84.56 444 LEU B CA 1
ATOM 7379 C C . LEU B 1 444 ? -24.672 2.699 5.023 1 84.56 444 LEU B C 1
ATOM 7381 O O . LEU B 1 444 ? -25.062 3.523 5.855 1 84.56 444 LEU B O 1
ATOM 7385 N N . ARG B 1 445 ? -23.922 3.037 3.986 1 86.81 445 ARG B N 1
ATOM 7386 C CA . ARG B 1 445 ? -23.578 4.426 3.697 1 86.81 445 ARG B CA 1
ATOM 7387 C C . ARG B 1 445 ? -24.75 5.16 3.059 1 86.81 445 ARG B C 1
ATOM 7389 O O . ARG B 1 445 ? -25.266 4.734 2.02 1 86.81 445 ARG B O 1
ATOM 7396 N N . VAL B 1 446 ? -25.109 6.227 3.686 1 84.69 446 VAL B N 1
ATOM 7397 C CA . VAL B 1 446 ? -26.156 7.055 3.09 1 84.69 446 VAL B CA 1
ATOM 7398 C C . VAL B 1 446 ? -25.594 7.785 1.868 1 84.69 446 VAL B C 1
ATOM 7400 O O . VAL B 1 446 ? -24.406 8.062 1.794 1 84.69 446 VAL B O 1
ATOM 7403 N N . PRO B 1 447 ? -26.422 7.984 0.917 1 78.19 447 PRO B N 1
ATOM 7404 C CA . PRO B 1 447 ? -25.922 8.641 -0.294 1 78.19 447 PRO B CA 1
ATOM 7405 C C . PRO B 1 447 ? -25.203 9.953 0.001 1 78.19 447 PRO B C 1
ATOM 7407 O O . PRO B 1 447 ? -25.578 10.672 0.928 1 78.19 447 PRO B O 1
ATOM 7410 N N . ARG B 1 448 ? -24.281 10.172 -0.752 1 76.19 448 ARG B N 1
ATOM 7411 C CA . ARG B 1 448 ? -23.438 11.359 -0.583 1 76.19 448 ARG B CA 1
ATOM 7412 C C . ARG B 1 448 ? -24.234 12.633 -0.861 1 76.19 448 ARG B C 1
ATOM 7414 O O . ARG B 1 448 ? -24.953 12.711 -1.853 1 76.19 448 ARG B O 1
ATOM 7421 N N . VAL B 1 449 ? -24.328 13.453 0.187 1 62.41 449 VA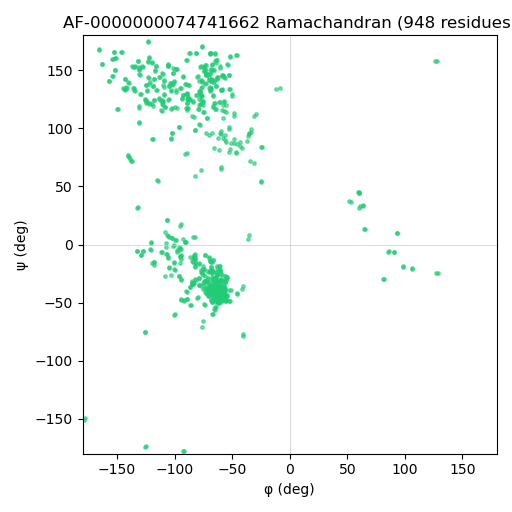L B N 1
ATOM 7422 C CA . VAL B 1 449 ? -24.953 14.75 -0.03 1 62.41 449 VAL B CA 1
ATOM 7423 C C . VAL B 1 449 ? -23.906 15.773 -0.453 1 62.41 449 VAL B C 1
ATOM 7425 O O . VAL B 1 449 ? -22.812 15.828 0.128 1 62.41 449 VAL B O 1
ATOM 7428 N N . SER B 1 450 ? -24.047 16.281 -1.678 1 57.78 450 SER B N 1
ATOM 7429 C CA . SER B 1 450 ? -23.141 17.312 -2.148 1 57.78 450 SER B CA 1
ATOM 7430 C C . SER B 1 450 ? -22.984 18.438 -1.117 1 57.78 450 SER B C 1
ATOM 7432 O O . SER B 1 450 ? -23.969 18.875 -0.523 1 57.78 450 SER B O 1
ATOM 7434 N N . THR B 1 451 ? -21.859 18.469 -0.589 1 55.44 451 THR B N 1
ATOM 7435 C CA . THR B 1 451 ? -21.625 19.516 0.4 1 55.44 451 THR B CA 1
ATOM 7436 C C . THR B 1 451 ? -21.266 20.828 -0.282 1 55.44 451 THR B C 1
ATOM 7438 O O . THR B 1 451 ? -20.797 21.766 0.373 1 55.44 451 THR B O 1
ATOM 7441 N N . VAL B 1 452 ? -21.359 20.812 -1.587 1 54.56 452 VAL B N 1
ATOM 7442 C CA . VAL B 1 452 ? -20.969 22 -2.346 1 54.56 452 VAL B CA 1
ATOM 7443 C C . VAL B 1 452 ? -21.797 23.203 -1.879 1 54.56 452 VAL B C 1
ATOM 7445 O O . VAL B 1 452 ? -21.25 24.297 -1.681 1 54.56 452 VAL B O 1
ATOM 7448 N N . GLU B 1 453 ? -23.031 22.906 -1.729 1 54.16 453 GLU B N 1
ATOM 7449 C CA . GLU B 1 453 ? -23.891 24.016 -1.337 1 54.16 453 GLU B CA 1
ATOM 7450 C C . GLU B 1 453 ? -23.516 24.531 0.05 1 54.16 453 GLU B C 1
ATOM 7452 O O . GLU B 1 453 ? -23.484 25.75 0.278 1 54.16 453 GLU B O 1
ATOM 7457 N N . LEU B 1 454 ? -23.25 23.609 0.871 1 52.72 454 LEU B N 1
ATOM 7458 C CA . LEU B 1 454 ? -22.875 24.016 2.221 1 52.72 454 LEU B CA 1
ATOM 7459 C C . LEU B 1 454 ? -21.547 24.75 2.215 1 52.72 454 LEU B C 1
ATOM 7461 O O . LEU B 1 454 ? -21.375 25.75 2.914 1 52.72 454 LEU B O 1
ATOM 7465 N N . GLN B 1 455 ? -20.688 24.344 1.399 1 55.34 455 GLN B N 1
ATOM 7466 C CA . GLN B 1 455 ? -19.375 24.969 1.313 1 55.34 455 GLN B CA 1
ATOM 7467 C C . GLN B 1 455 ? -19.484 26.359 0.682 1 55.34 455 GLN B C 1
ATOM 7469 O O . GLN B 1 455 ? -18.797 27.297 1.114 1 55.34 455 GLN B O 1
ATOM 7474 N N . GLN B 1 456 ? -20.328 26.438 -0.304 1 55.56 456 GLN B N 1
ATOM 7475 C CA . GLN B 1 456 ? -20.594 27.719 -0.936 1 55.56 456 GLN B CA 1
ATOM 7476 C C . GLN B 1 456 ? -21.125 28.734 0.072 1 55.56 456 GLN B C 1
ATOM 7478 O O . GLN B 1 456 ? -20.719 29.891 0.074 1 55.56 456 GLN B O 1
ATOM 7483 N N . LYS B 1 457 ? -21.969 28.266 0.875 1 53.56 457 LYS B N 1
ATOM 7484 C CA . LYS B 1 457 ? -22.547 29.156 1.884 1 53.56 457 LYS B CA 1
ATOM 7485 C C . LYS B 1 457 ? -21.5 29.594 2.9 1 53.56 457 LYS B C 1
ATOM 7487 O O . LYS B 1 457 ? -21.453 30.766 3.283 1 53.56 457 LYS B O 1
ATOM 7492 N N . LYS B 1 458 ? -20.656 28.734 3.293 1 53.28 458 LYS B N 1
ATOM 7493 C CA . LYS B 1 458 ? -19.641 29.047 4.281 1 53.28 458 LYS B CA 1
ATOM 7494 C C . LYS B 1 458 ? -18.594 30 3.703 1 53.28 458 LYS B C 1
ATOM 7496 O O . LYS B 1 458 ? -18.109 30.906 4.395 1 53.28 458 LYS B O 1
ATOM 7501 N N . GLN B 1 459 ? -18.328 29.797 2.551 1 52.28 459 GLN B N 1
ATOM 7502 C CA . GLN B 1 459 ? -17.406 30.703 1.867 1 52.28 459 GLN B CA 1
ATOM 7503 C C . GLN B 1 459 ? -18.016 32.094 1.684 1 52.28 459 GLN B C 1
ATOM 7505 O O . GLN B 1 459 ? -17.328 33.094 1.867 1 52.28 459 GLN B O 1
ATOM 7510 N N . GLN B 1 460 ? -19.25 32.031 1.164 1 52.75 460 GLN B N 1
ATOM 7511 C CA . GLN B 1 460 ? -19.938 33.312 1.048 1 52.75 460 GLN B CA 1
ATOM 7512 C C . GLN B 1 460 ? -19.938 34.062 2.377 1 52.75 460 GLN B C 1
ATOM 7514 O O . GLN B 1 460 ? -19.734 35.25 2.406 1 52.75 460 GLN B O 1
ATOM 7519 N N . GLN B 1 461 ? -20.109 33.25 3.307 1 51.59 461 GLN B N 1
ATOM 7520 C CA . GLN B 1 461 ? -20.094 33.844 4.637 1 51.59 461 GLN B CA 1
ATOM 7521 C C . GLN B 1 461 ? -18.688 34.312 5.02 1 51.59 461 GLN B C 1
ATOM 7523 O O . GLN B 1 461 ? -18.5 35.375 5.605 1 51.59 461 GLN B O 1
ATOM 7528 N N . PHE B 1 462 ? -17.766 33.469 4.641 1 52.59 462 PHE B N 1
ATOM 7529 C CA . PHE B 1 462 ? -16.359 33.812 4.906 1 52.59 462 PHE B CA 1
ATOM 7530 C C . PHE B 1 462 ? -15.961 35.094 4.184 1 52.59 462 PHE B C 1
ATOM 7532 O O . PHE B 1 462 ? -15.352 35.969 4.781 1 52.59 462 PHE B O 1
ATOM 7539 N N . PHE B 1 463 ? -16.266 35.219 2.959 1 52.12 463 PHE B N 1
ATOM 7540 C CA . PHE B 1 463 ? -15.961 36.406 2.189 1 52.12 463 PHE B CA 1
ATOM 7541 C C . PHE B 1 463 ? -16.812 37.594 2.646 1 52.12 463 PHE B C 1
ATOM 7543 O O . PHE B 1 463 ? -16.344 38.75 2.684 1 52.12 463 PHE B O 1
ATOM 7550 N N . LYS B 1 464 ? -18.031 37.375 2.975 1 53.06 464 LYS B N 1
ATOM 7551 C CA . LYS B 1 464 ? -18.922 38.406 3.48 1 53.06 464 LYS B CA 1
ATOM 7552 C C . LYS B 1 464 ? -18.406 38.969 4.809 1 53.06 464 LYS B C 1
ATOM 7554 O O . LYS B 1 464 ? -18.453 40.188 5.031 1 53.06 464 LYS B O 1
ATOM 7559 N N . ASP B 1 465 ? -18.016 38.094 5.496 1 48.94 465 ASP B N 1
ATOM 7560 C CA . ASP B 1 465 ? -17.516 38.5 6.797 1 48.94 465 ASP B CA 1
ATOM 7561 C C . ASP B 1 465 ? -16.219 39.312 6.656 1 48.94 465 ASP B C 1
ATOM 7563 O O . ASP B 1 465 ? -16.016 40.312 7.352 1 48.94 465 ASP B O 1
ATOM 7567 N N . LYS B 1 466 ? -15.422 38.969 5.715 1 50.47 466 LYS B N 1
ATOM 7568 C CA . LYS B 1 466 ? -14.203 39.719 5.414 1 50.47 466 LYS B CA 1
ATOM 7569 C C . LYS B 1 466 ? -14.523 41.094 4.797 1 50.47 466 LYS B C 1
ATOM 7571 O O . LYS B 1 466 ? -13.859 42.094 5.086 1 50.47 466 LYS B O 1
ATOM 7576 N N . MET B 1 467 ? -15.43 41.062 3.924 1 47.91 467 MET B N 1
ATOM 7577 C CA . MET B 1 467 ? -15.883 42.312 3.361 1 47.91 467 MET B CA 1
ATOM 7578 C C . MET B 1 467 ? -16.5 43.219 4.441 1 47.91 467 MET B C 1
ATOM 7580 O O . MET B 1 467 ? -16.297 44.438 4.449 1 47.91 467 MET B O 1
ATOM 7584 N N . ALA B 1 468 ? -17.266 42.625 5.242 1 47.62 468 ALA B N 1
ATOM 7585 C CA . ALA B 1 468 ? -17.906 43.406 6.305 1 47.62 468 ALA B CA 1
ATOM 7586 C C . ALA B 1 468 ? -16.859 43.969 7.266 1 47.62 468 ALA B C 1
ATOM 7588 O O . ALA B 1 468 ? -16.984 45.125 7.723 1 47.62 468 ALA B O 1
ATOM 7589 N N . GLU B 1 469 ? -15.945 43.25 7.461 1 44.81 469 GLU B N 1
ATOM 7590 C CA . GLU B 1 469 ? -14.883 43.719 8.344 1 44.81 469 GLU B CA 1
ATOM 7591 C C . GLU B 1 469 ? -14.016 44.781 7.648 1 44.81 469 GLU B C 1
ATOM 7593 O O . GLU B 1 469 ? -13.594 45.75 8.273 1 44.81 469 GLU B O 1
ATOM 7598 N N . ALA B 1 470 ? -13.719 44.719 6.398 1 45.69 470 ALA B N 1
ATOM 7599 C CA . ALA B 1 470 ? -13.023 45.719 5.613 1 45.69 470 ALA B CA 1
ATOM 7600 C C . ALA B 1 470 ? -13.836 47 5.523 1 45.69 470 ALA B C 1
ATOM 7602 O O . ALA B 1 470 ? -13.289 48.094 5.637 1 45.69 470 ALA B O 1
ATOM 7603 N N . ASP B 1 471 ? -15.016 46.875 5.297 1 47 471 ASP B N 1
ATOM 7604 C CA . ASP B 1 471 ? -15.891 48.031 5.273 1 47 471 ASP B CA 1
ATOM 7605 C C . ASP B 1 471 ? -15.945 48.719 6.645 1 47 471 ASP B C 1
ATOM 7607 O O . ASP B 1 471 ? -16.031 49.938 6.738 1 47 471 ASP B O 1
ATOM 7611 N N . SER B 1 472 ? -15.875 47.875 7.629 1 44.47 472 SER B N 1
ATOM 7612 C CA . SER B 1 472 ? -15.93 48.5 8.953 1 44.47 472 SER B CA 1
ATOM 7613 C C . SER B 1 472 ? -14.617 49.188 9.297 1 44.47 472 SER B C 1
ATOM 7615 O O . SER B 1 472 ? -14.617 50.219 9.977 1 44.47 472 SER B O 1
ATOM 7617 N N . THR B 1 473 ? -13.555 48.688 8.82 1 42.41 473 THR B N 1
ATOM 7618 C CA . THR B 1 473 ? -12.281 49.344 9.094 1 42.41 473 THR B CA 1
ATOM 7619 C C . THR B 1 473 ? -12.133 50.625 8.234 1 42.41 473 THR B C 1
ATOM 7621 O O . THR B 1 473 ? -11.438 51.562 8.625 1 42.41 473 THR B O 1
ATOM 7624 N N . GLU B 1 474 ? -12.562 50.656 7.008 1 40.88 474 GLU B N 1
ATOM 7625 C CA . GLU B 1 474 ? -12.508 51.906 6.262 1 40.88 474 GLU B CA 1
ATOM 7626 C C . GLU B 1 474 ? -13.453 52.938 6.863 1 40.88 474 GLU B C 1
ATOM 7628 O O . GLU B 1 474 ? -13.281 54.156 6.648 1 40.88 474 GLU B O 1
ATOM 7633 N N . ALA B 1 475 ? -14.547 52.562 7.5 1 43.34 475 ALA B N 1
ATOM 7634 C CA . ALA B 1 475 ? -15.445 53.562 8.07 1 43.34 475 ALA B CA 1
ATOM 7635 C C . ALA B 1 475 ? -14.844 54.156 9.344 1 43.34 475 ALA B C 1
ATOM 7637 O O . ALA B 1 475 ? -15.242 55.25 9.758 1 43.34 475 ALA B O 1
ATOM 7638 N N . GLU B 1 476 ? -13.867 53.5 9.961 1 31.7 476 GLU B N 1
ATOM 7639 C CA . GLU B 1 476 ? -13.234 54.25 11.047 1 31.7 476 GLU B CA 1
ATOM 7640 C C . GLU B 1 476 ? -12 54.969 10.555 1 31.7 476 GLU B C 1
ATOM 7642 O O . GLU B 1 476 ? -11.219 54.438 9.766 1 31.7 476 GLU B O 1
#

Foldseek 3Di:
DDPPPPDPPPPPPPPPPPPPPPQDCPVCCCVVWNKWKKKWWFQAPDPCLVVVLVVLCVVLVWAWLDWDWDDDPPDRTHIMIITMTTDDCPDPSNVVSQVVSCPDPGTDDMDIDAFAEFADADFFLQCLLVQLLFQFAQPRPADPPAPCNPPVVLSVLLQVQLVQLSPDGPPDQRDDDDDDQLQLQLQLVLVVLLVVLCVPFADPLLVVQVVVCVVFFVDDSRDDGGQRRLQVLLCVQANAGEGEHRHHGDLLSQLLSLLLNYHYAHAAAGDSVCSQDDLDDHNLLPVQQQSSNSSPNLSSVLSNLLNQLSGSADPLVSLLSVLLCCQPQAFEWEDDPNFIHTNHSVCSSHNLLSLQATVVARDPVSCVVQVNNPDRGAAEAADASVVSSVDDFDSRGHTNHHHYYHDSNRSSVRSNVVSVPGDDPFRWDADNVRRGIDGSGRHDHDDHDSCSVVVVVVVVVVVVVVVVVVVVVVVD/DDDPPPDPPPPPPPPPPPPPPPQDCPVCCCVVWNKWKKKWWFQAPDPCLVVVLVVLCVVLVWAWLDWDWDDDPPPRTHIMIITMTTDDCPDPSNVVSQVVSCPDPGTDDMDIDAFAEFADADFFLQCLLVQLQFQFAQPRPADPPAPCNPPVVLSVVLQVQLVQLNPDGPPDQRDDDDDDQLQLQLQLVLVVLLVVLCVPFADPLLVVQVVVCVVFFVDDSRDDGGQRRLQVLLCVQANAGEGEHRHHGDLLSQLLSLLLNYHYAHARAGDSVCSQDDLDDHNLLPVQQQSSNSSPNLSSVLSNLLNQLSGSADPLVSLLSVLLCCQPQAFEWEDDPNFIHTNHSVCSSHNLLSLQATVVARDPVSCVVQVNNPDRGAAEAADASVVSSVDDFDSRGHTNHHHYYHDSNRSSVRSNVVSVPGDDPFRWDADNVRRGIDGSGRHDHDDHDSCSVVVVVVVVVVVVVVVVVVVVVVVD

Radius of gyration: 32.52 Å; Cα contacts (8 Å, |Δi|>4): 1666; chains: 2; bounding box: 72×99×101 Å

Organism: NCBI:txid2562239

Solvent-accessible surface area (backbone atoms only — not comparable to full-atom values): 50998 Å² total; per-residue (Å²): 139,78,83,79,81,77,76,82,80,72,79,75,75,75,73,71,70,76,71,66,60,64,63,54,57,64,89,39,34,60,69,74,60,26,50,32,29,36,40,38,33,27,48,57,83,52,91,54,52,66,57,53,51,52,48,51,34,59,75,65,71,42,54,72,56,36,74,45,80,40,79,54,87,59,85,82,50,22,41,29,38,42,34,14,26,57,42,46,76,81,36,67,70,47,46,50,50,51,53,56,51,46,68,35,81,51,40,68,44,67,44,80,47,77,55,44,80,33,50,52,60,70,44,32,65,60,42,57,60,69,71,66,66,39,53,47,49,36,62,72,66,48,43,90,82,33,85,44,48,87,30,65,67,56,43,52,51,36,36,55,53,24,52,55,25,62,68,58,45,79,69,54,70,59,77,78,79,86,75,48,72,63,57,31,50,30,48,22,56,42,45,56,57,43,51,62,48,41,73,73,31,42,30,68,69,42,68,59,33,43,61,51,36,36,68,41,25,47,47,47,52,83,35,78,52,44,59,46,48,42,19,56,53,23,22,55,62,51,27,26,34,61,38,62,37,33,40,46,65,49,68,61,60,51,35,40,35,18,38,67,33,35,44,77,35,49,86,47,66,60,40,66,92,41,58,89,54,65,96,60,89,24,26,57,37,37,59,61,17,45,48,35,38,40,53,34,59,64,54,35,48,41,48,23,46,53,5,40,53,38,52,41,34,51,73,67,54,38,49,30,50,46,30,32,41,43,44,32,59,29,44,12,29,23,42,54,96,90,37,48,21,33,67,2,14,61,27,57,52,27,73,54,45,36,38,47,72,37,59,84,65,39,49,71,66,41,27,57,75,30,71,32,80,91,48,75,58,54,48,78,37,73,60,41,54,75,56,36,34,68,50,83,78,68,87,88,45,55,64,60,67,41,30,32,24,74,30,72,66,51,43,32,52,50,48,51,52,49,49,68,65,52,88,54,92,57,77,60,40,70,37,52,53,35,41,30,50,45,70,42,52,32,64,38,67,40,78,76,71,78,54,40,64,58,48,49,50,51,46,52,46,50,51,46,51,50,50,51,50,51,53,53,53,69,73,97,139,78,82,78,78,77,74,81,81,72,79,76,74,75,74,72,70,76,71,65,58,64,63,53,58,64,89,40,33,60,70,73,59,25,49,33,29,36,40,37,33,27,47,57,85,50,91,54,51,66,56,52,51,51,47,51,33,59,75,67,72,43,56,73,55,37,74,45,80,40,78,54,89,58,86,80,51,21,41,29,38,42,35,14,26,55,41,48,77,82,36,65,70,46,47,50,50,52,52,55,51,47,66,35,81,51,40,69,44,66,44,81,47,76,54,44,79,32,48,51,58,71,44,31,63,60,41,57,61,67,72,65,66,42,52,49,50,36,64,73,66,48,43,90,84,34,86,45,48,86,30,65,67,56,45,51,52,37,37,54,53,24,51,54,25,63,67,59,46,80,70,56,71,59,76,78,77,86,75,50,73,63,55,30,51,30,46,22,56,42,45,56,57,44,50,62,49,40,74,72,30,42,30,68,68,41,67,59,33,43,60,52,36,37,69,42,25,48,47,46,52,84,36,79,52,44,59,46,47,41,21,56,54,23,21,55,62,51,27,27,35,62,38,61,36,34,39,47,64,50,70,62,61,52,35,39,36,18,38,65,33,36,43,76,35,47,85,46,66,60,43,67,92,41,58,89,54,66,97,59,90,25,27,56,37,38,58,62,17,44,48,34,38,40,52,35,60,65,53,38,47,40,49,23,46,54,5,42,52,39,51,40,33,52,71,67,53,36,50,29,50,50,30,32,41,44,44,32,60,29,44,13,31,24,42,55,95,90,36,50,20,33,66,2,12,61,27,57,50,28,74,54,46,36,38,46,72,35,60,86,64,40,50,69,67,41,28,58,73,29,71,32,80,90,47,76,57,54,46,78,36,74,60,42,55,74,56,36,33,69,51,83,78,69,88,88,46,54,65,59,66,40,29,33,23,74,31,72,65,49,43,33,52,49,47,50,52,50,50,66,65,51,87,54,90,58,76,61,39,69,37,52,54,35,41,30,51,44,69,42,52,32,64,37,66,40,78,77,70,80,54,42,63,58,48,50,51,51,45,51,46,51,52,46,52,51,49,52,50,51,53,51,54,70,73,96

Secondary structure (DSSP, 8-state):
------------------------TTTTHHHHS-EEEEEEEESS--TTHHHHHHHHHHHHT--EEEEEEE--SSTTSPPEEEEEEES-TTSHHHHHHHHHHHTSTTEEEEEEEPPEEE----SBGGGGGG----EETTTTT--TTSTTTT-HHHHHHHHHHHHHHHH--TTSPPPP----HHHHHHHHHHHHHHHHHHHHHB-HHHHHHHHHHHHHS--BTTBPPPHHHHHHHHHHHHS-EEEE-SEEPPHHHHHHHHTTTEEEE------TT-TT--SS--HHIIIIIIHHHHTSHHHHHHHHHHHHHHTT--HHHHHHHHHHHIIIIIT-EEEETTEEEE-SHHHHT-HHHHHHHHSSS--HHHHHHTT-TT-SS-EEEE--HHHHHH----SSS--SEEEEES-HHHHHHHHHHHHHHS--SS--EEETTTTEEE--S-EEEPPPP--HHHHHHHHHHHHHHHHHHHHHHHH-/------------------------TTTTHHHHS-EEEEEEEESS--TTHHHHHHHHHHHHT--EEEEEEE--SSTTS--EEEEEEES-TTSHHHHHHHHHHHTSTTEEEEEEEPPEEE----SBGGGGGG----EETTTTT--TTSTTTT-HHHHHHHHHHHHHHHH--TTSPPPP----HHHHHHHHHHHHHHHHHHHHHB-HHHHHHHHHHHHHS--BTTBPPPHHHHHHHHHHHTS-EEEE-SEEPPHHHHHHHHTTTEEEE------TT-TT--SS--HHIIIIIIHHHHTSHHHHHHHHHHHHHHTT--HHHHHHHHHHHIIIIIT-EEEETTEEEE-SHHHHT-HHHHHHHHSSS--HHHHHHTT-TT-SS-EEEE--HHHHHH----SSS--SEEEEES-HHHHHHHHHHHHHHS--SS--EEETTTTEEE--S-EEEPPPP--HHHHHHHHHHHHHHHHHHHHHHHH-

Sequence (952 aa):
MQMLRRLPFRPSLARAAPLRRFCGPGSDLQELDPRTFLIVDVRQDKPGVLGEICELFTRSSINMTHIESRFKSFARDGPSFHIDFQGRLEDSEVQSLMKDIKVLPGVYDVSAQRPRDVPWFPLNIRELDLTIDTLDGGTALINKDHPGFNDPAYRDRRTEIVSLAKAYRHGDKLPRIQYTDKETATWQAVYERLTALHEKWACTEYREMLPQMEKYCGYAPNNIPQLGDISDFLQQRTGFTLRPISGLLSARDFLNALAFRVFYSTQYIRHHGNPFYTPEPDICHELLGHVPLFANPAFADFSQEIGLASLAASDDDVAKLASVYWFTVEFGLLREGGQVKAFGAGVLSSFGEMEWACSGAPSQECRDMGSMKDLLQPELRPLDPWEAARQEYPITTYQPVMFCADSLQDAKHKISQFCDSLTRPFFPQYDPLTQNIRVTKSVLRVPRVSTVELQQKKQQQFFKDKMAEADSTEAEMQMLRRLPFRPSLARAAPLRRFCGPGSDLQELDPRTFLIVDVRQDKPGVLGEICELFTRSSINMTHIESRFKSFARDGPSFHIDFQGRLEDSEVQSLMKDIKVLPGVYDVSAQRPRDVPWFPLNIRELDLTIDTLDGGTALINKDHPGFNDPAYRDRRTEIVSLAKAYRHGDKLPRIQYTDKETATWQAVYERLTALHEKWACTEYREMLPQMEKYCGYAPNNIPQLGDISDFLQQRTGFTLRPISGLLSARDFLNALAFRVFYSTQYIRHHGNPFYTPEPDICHELLGHVPLFANPAFADFSQEIGLASLAASDDDVAKLASVYWFTVEFGLLREGGQVKAFGAGVLSSFGEMEWACSGAPSQECRDMGSMKDLLQPELRPLDPWEAARQEYPITTYQPVMFCADSLQDAKHKISQFCDSLTRPFFPQYDPLTQNIRVTKSVLRVPRVSTVELQQKKQQQFFKDKMAEADSTEAE

pLDDT: mean 84.01, std 18.74, range [21.45, 98.56]

Nearest PDB structures (foldseek):
  7zih-assembly1_A  TM=9.745E-01  e=3.038E-36  Homo sapiens
  7zij-assembly1_A  TM=9.834E-01  e=7.971E-36  Homo sapiens
  8cjl-assembly1_A  TM=9.593E-01  e=3.038E-36  Homo sapiens
  8cji-assembly1_A  TM=9.609E-01  e=8.409E-36  Homo sapiens
  8cjo-assembly1_A  TM=9.471E-01  e=8.409E-36  Homo sapiens